Protein AF-0000000087744210 (afdb_homodimer)

Structure (mmCIF, N/CA/C/O backbone):
data_AF-0000000087744210-model_v1
#
loop_
_entity.id
_entity.type
_entity.pdbx_description
1 polymer 'DUF2142 domain-containing protein'
#
loop_
_atom_site.group_PDB
_atom_site.id
_atom_site.type_symbol
_atom_site.label_atom_id
_atom_site.label_alt_id
_atom_site.label_comp_id
_atom_site.label_asym_id
_atom_site.label_entity_id
_atom_site.label_seq_id
_atom_site.pdbx_PDB_ins_code
_atom_site.Cartn_x
_atom_site.Cartn_y
_atom_site.Cartn_z
_atom_site.occupancy
_atom_site.B_iso_or_equiv
_atom_site.auth_seq_id
_atom_site.auth_comp_id
_atom_site.auth_asym_id
_atom_site.auth_atom_id
_atom_site.pdbx_PDB_model_num
ATOM 1 N N . MET A 1 1 ? 53.25 -5.375 -27.5 1 27.22 1 MET A N 1
ATOM 2 C CA . MET A 1 1 ? 52.125 -5.938 -28.234 1 27.22 1 MET A CA 1
ATOM 3 C C . MET A 1 1 ? 50.906 -6.047 -27.359 1 27.22 1 MET A C 1
ATOM 5 O O . MET A 1 1 ? 49.781 -6.113 -27.859 1 27.22 1 MET A O 1
ATOM 9 N N . ALA A 1 2 ? 51.062 -6.164 -26.094 1 42.56 2 ALA A N 1
ATOM 10 C CA . ALA A 1 2 ? 50 -6.277 -25.109 1 42.56 2 ALA A CA 1
ATOM 11 C C . ALA A 1 2 ? 49.281 -4.945 -24.906 1 42.56 2 ALA A C 1
ATOM 13 O O . ALA A 1 2 ? 48.094 -4.91 -24.688 1 42.56 2 ALA A O 1
ATOM 14 N N . GLY A 1 3 ? 50.031 -3.922 -25.062 1 44.28 3 GLY A N 1
ATOM 15 C CA . GLY A 1 3 ? 49.438 -2.602 -24.891 1 44.28 3 GLY A CA 1
ATOM 16 C C . GLY A 1 3 ? 48.5 -2.217 -26.031 1 44.28 3 GLY A C 1
ATOM 17 O O . GLY A 1 3 ? 47.562 -1.451 -25.828 1 44.28 3 GLY A O 1
ATOM 18 N N . TYR A 1 4 ? 48.781 -2.648 -27.203 1 44.66 4 TYR A N 1
ATOM 19 C CA . TYR A 1 4 ? 48 -2.305 -28.391 1 44.66 4 TYR A CA 1
ATOM 20 C C . TYR A 1 4 ? 46.656 -3.039 -28.375 1 44.66 4 TYR A C 1
ATOM 22 O O . TYR A 1 4 ? 45.656 -2.498 -28.828 1 44.66 4 TYR A O 1
ATOM 30 N N . THR A 1 5 ? 46.625 -4.188 -27.828 1 45.28 5 THR A N 1
ATOM 31 C CA . THR A 1 5 ? 45.406 -5.004 -27.844 1 45.28 5 THR A CA 1
ATOM 32 C C . THR A 1 5 ? 44.375 -4.453 -26.859 1 45.28 5 THR A C 1
ATOM 34 O O . THR A 1 5 ? 43.188 -4.492 -27.125 1 45.28 5 THR A O 1
ATOM 37 N N . THR A 1 6 ? 44.938 -3.82 -25.875 1 48.56 6 THR A N 1
ATOM 38 C CA . THR A 1 6 ? 44 -3.285 -24.875 1 48.56 6 THR A CA 1
ATOM 39 C C . THR A 1 6 ? 43.312 -2.025 -25.391 1 48.56 6 THR A C 1
ATOM 41 O O . THR A 1 6 ? 42.125 -1.807 -25.141 1 48.56 6 THR A O 1
ATOM 44 N N . LYS A 1 7 ? 43.938 -1.32 -26.219 1 51.5 7 LYS A N 1
ATOM 45 C CA . LYS A 1 7 ? 43.375 -0.081 -26.75 1 51.5 7 LYS A CA 1
ATOM 46 C C . LYS A 1 7 ? 42.375 -0.366 -27.859 1 51.5 7 LYS A C 1
ATOM 48 O O . LYS A 1 7 ? 41.312 0.288 -27.953 1 51.5 7 LYS A O 1
ATOM 53 N N . GLU A 1 8 ? 42.719 -1.316 -28.609 1 47.53 8 GLU A N 1
ATOM 54 C CA . GLU A 1 8 ? 41.812 -1.669 -29.688 1 47.53 8 GLU A CA 1
ATOM 55 C C . GLU A 1 8 ? 40.531 -2.262 -29.156 1 47.53 8 GLU A C 1
ATOM 57 O O . GLU A 1 8 ? 39.438 -1.956 -29.656 1 47.53 8 GLU A O 1
ATOM 62 N N . ASN A 1 9 ? 40.594 -3.023 -28.109 1 49.19 9 ASN A N 1
ATOM 63 C CA . ASN A 1 9 ? 39.438 -3.6 -27.484 1 49.19 9 ASN A CA 1
ATOM 64 C C . ASN A 1 9 ? 38.594 -2.533 -26.797 1 49.19 9 ASN A C 1
ATOM 66 O O . ASN A 1 9 ? 37.344 -2.59 -26.828 1 49.19 9 ASN A O 1
ATOM 70 N N . ALA A 1 10 ? 39.281 -1.654 -26.281 1 54.59 10 ALA A N 1
ATOM 71 C CA . ALA A 1 10 ? 38.594 -0.506 -25.703 1 54.59 10 ALA A CA 1
ATOM 72 C C . ALA A 1 10 ? 37.906 0.323 -26.781 1 54.59 10 ALA A C 1
ATOM 74 O O . ALA A 1 10 ? 36.781 0.801 -26.594 1 54.59 10 ALA A O 1
ATOM 75 N N . ILE A 1 11 ? 38.531 0.373 -27.906 1 53.38 11 ILE A N 1
ATOM 76 C CA . ILE A 1 11 ? 37.969 1.136 -29.016 1 53.38 11 ILE A CA 1
ATOM 77 C C . ILE A 1 11 ? 36.75 0.409 -29.578 1 53.38 11 ILE A C 1
ATOM 79 O O . ILE A 1 11 ? 35.719 1.034 -29.875 1 53.38 11 ILE A O 1
ATOM 83 N N . VAL A 1 12 ? 36.875 -0.816 -29.734 1 50.66 12 VAL A N 1
ATOM 84 C CA . VAL A 1 12 ? 35.75 -1.612 -30.25 1 50.66 12 VAL A CA 1
ATOM 85 C C . VAL A 1 12 ? 34.594 -1.618 -29.25 1 50.66 12 VAL A C 1
ATOM 87 O O . VAL A 1 12 ? 33.438 -1.495 -29.625 1 50.66 12 VAL A O 1
ATOM 90 N N . GLN A 1 13 ? 34.906 -1.718 -28.062 1 54.75 13 GLN A N 1
ATOM 91 C CA . GLN A 1 13 ? 33.875 -1.674 -27.031 1 54.75 13 GLN A CA 1
ATOM 92 C C . GLN A 1 13 ? 33.188 -0.313 -27 1 54.75 13 GLN A C 1
ATOM 94 O O . GLN A 1 13 ? 31.969 -0.235 -26.828 1 54.75 13 GLN A O 1
ATOM 99 N N . ASN A 1 14 ? 34 0.63 -27.219 1 55.69 14 ASN A N 1
ATOM 100 C CA . ASN A 1 14 ? 33.438 1.98 -27.281 1 55.69 14 ASN A CA 1
ATOM 101 C C . ASN A 1 14 ? 32.562 2.186 -28.516 1 55.69 14 ASN A C 1
ATOM 103 O O . ASN A 1 14 ? 31.531 2.844 -28.438 1 55.69 14 ASN A O 1
ATOM 107 N N . LYS A 1 15 ? 32.969 1.541 -29.656 1 56.09 15 LYS A N 1
ATOM 108 C CA . LYS A 1 15 ? 32.156 1.65 -30.891 1 56.09 15 LYS A CA 1
ATOM 109 C C . LYS A 1 15 ? 30.844 0.907 -30.75 1 56.09 15 LYS A C 1
ATOM 111 O O . LYS A 1 15 ? 29.797 1.404 -31.188 1 56.09 15 LYS A O 1
ATOM 116 N N . ASN A 1 16 ? 30.875 -0.206 -30.156 1 55.88 16 ASN A N 1
ATOM 117 C CA . ASN A 1 16 ? 29.672 -0.983 -29.953 1 55.88 16 ASN A CA 1
ATOM 118 C C . ASN A 1 16 ? 28.719 -0.296 -28.969 1 55.88 16 ASN A C 1
ATOM 120 O O . ASN A 1 16 ? 27.5 -0.309 -29.156 1 55.88 16 ASN A O 1
ATOM 124 N N . ASN A 1 17 ? 29.312 0.31 -28.062 1 59.06 17 ASN A N 1
ATOM 125 C CA . ASN A 1 17 ? 28.5 1.089 -27.125 1 59.06 17 ASN A CA 1
ATOM 126 C C . ASN A 1 17 ? 27.844 2.287 -27.812 1 59.06 17 ASN A C 1
ATOM 128 O O . ASN A 1 17 ? 26.703 2.621 -27.531 1 59.06 17 ASN A O 1
ATOM 132 N N . ASN A 1 18 ? 28.578 2.756 -28.797 1 60.22 18 ASN A N 1
ATOM 133 C CA . ASN A 1 18 ? 28.031 3.893 -29.531 1 60.22 18 ASN A CA 1
ATOM 134 C C . ASN A 1 18 ? 26.891 3.473 -30.453 1 60.22 18 ASN A C 1
ATOM 136 O O . ASN A 1 18 ? 25.891 4.184 -30.578 1 60.22 18 ASN A O 1
ATOM 140 N N . ILE A 1 19 ? 27.047 2.359 -31.047 1 60.75 19 ILE A N 1
ATOM 141 C CA . ILE A 1 19 ? 25.984 1.857 -31.922 1 60.75 19 ILE A CA 1
ATOM 142 C C . ILE A 1 19 ? 24.719 1.587 -31.109 1 60.75 19 ILE A C 1
ATOM 144 O O . ILE A 1 19 ? 23.625 1.929 -31.531 1 60.75 19 ILE A O 1
ATOM 148 N N . PHE A 1 20 ? 24.953 1.106 -30.016 1 61.34 20 PHE A N 1
ATOM 149 C CA . PHE A 1 20 ? 23.812 0.818 -29.156 1 61.34 20 PHE A CA 1
ATOM 150 C C . PHE A 1 20 ? 23.141 2.107 -28.703 1 61.34 20 PHE A C 1
ATOM 152 O O . PHE A 1 20 ? 21.906 2.168 -28.594 1 61.34 20 PHE A O 1
ATOM 159 N N . ARG A 1 21 ? 23.906 3.037 -28.578 1 63.72 21 ARG A N 1
ATOM 160 C CA . ARG A 1 21 ? 23.375 4.336 -28.188 1 63.72 21 ARG A CA 1
ATOM 161 C C . ARG A 1 21 ? 22.531 4.941 -29.312 1 63.72 21 ARG A C 1
ATOM 163 O O . ARG A 1 21 ? 21.469 5.5 -29.047 1 63.72 21 ARG A O 1
ATOM 170 N N . TYR A 1 22 ? 23.016 4.77 -30.469 1 63.78 22 TYR A N 1
ATOM 171 C CA . TYR A 1 22 ? 22.266 5.305 -31.594 1 63.78 22 TYR A CA 1
ATOM 172 C C . TYR A 1 22 ? 20.984 4.512 -31.828 1 63.78 22 TYR A C 1
ATOM 174 O O . TYR A 1 22 ? 19.938 5.086 -32.156 1 63.78 22 TYR A O 1
ATOM 182 N N . ILE A 1 23 ? 21.094 3.377 -31.562 1 62.66 23 ILE A N 1
ATOM 183 C CA . ILE A 1 23 ? 19.906 2.535 -31.719 1 62.66 23 ILE A CA 1
ATOM 184 C C . ILE A 1 23 ? 18.891 2.889 -30.641 1 62.66 23 ILE A C 1
ATOM 186 O O . ILE A 1 23 ? 17.703 3.039 -30.922 1 62.66 23 ILE A O 1
ATOM 190 N N . ALA A 1 24 ? 19.406 3.133 -29.562 1 63.16 24 ALA A N 1
ATOM 191 C CA . ALA A 1 24 ? 18.516 3.502 -28.469 1 63.16 24 ALA A CA 1
ATOM 192 C C . ALA A 1 24 ? 17.859 4.855 -28.734 1 63.16 24 ALA A C 1
ATOM 194 O O . ALA A 1 24 ? 16.656 5.02 -28.531 1 63.16 24 ALA A O 1
ATOM 195 N N . ALA A 1 25 ? 18.625 5.742 -29.172 1 64.75 25 ALA A N 1
ATOM 196 C CA . ALA A 1 25 ? 18.094 7.059 -29.516 1 64.75 25 ALA A CA 1
ATOM 197 C C . ALA A 1 25 ? 17.062 6.957 -30.641 1 64.75 25 ALA A C 1
ATOM 199 O O . ALA A 1 25 ? 16.047 7.645 -30.625 1 64.75 25 ALA A O 1
ATOM 200 N N . GLY A 1 26 ? 17.391 6.113 -31.547 1 63.94 26 GLY A N 1
ATOM 201 C CA . GLY A 1 26 ? 16.453 5.883 -32.625 1 63.94 26 GLY A CA 1
ATOM 202 C C . GLY A 1 26 ? 15.141 5.285 -32.156 1 63.94 26 GLY A C 1
ATOM 203 O O . GLY A 1 26 ? 14.07 5.707 -32.594 1 63.94 26 GLY A O 1
ATOM 204 N N . ILE A 1 27 ? 15.227 4.512 -31.25 1 63.94 27 ILE A N 1
ATOM 205 C CA . ILE A 1 27 ? 14.039 3.867 -30.719 1 63.94 27 ILE A CA 1
ATOM 206 C C . ILE A 1 27 ? 13.227 4.879 -29.906 1 63.94 27 ILE A C 1
ATOM 208 O O . ILE A 1 27 ? 12 4.945 -30.031 1 63.94 27 ILE A O 1
ATOM 212 N N . ILE A 1 28 ? 13.945 5.672 -29.188 1 67 28 ILE A N 1
ATOM 213 C CA . ILE A 1 28 ? 13.266 6.688 -28.406 1 67 28 ILE A CA 1
ATOM 214 C C . ILE A 1 28 ? 12.594 7.699 -29.328 1 67 28 ILE A C 1
ATOM 216 O O . ILE A 1 28 ? 11.453 8.109 -29.078 1 67 28 ILE A O 1
ATOM 220 N N . PHE A 1 29 ? 13.336 8 -30.344 1 66.69 29 PHE A N 1
ATOM 221 C CA . PHE A 1 29 ? 12.781 8.922 -31.328 1 66.69 29 PHE A CA 1
ATOM 222 C C . PHE A 1 29 ? 11.547 8.328 -32 1 66.69 29 PHE A C 1
ATOM 224 O O . PHE A 1 29 ? 10.531 9.008 -32.156 1 66.69 29 PHE A O 1
ATOM 231 N N . LEU A 1 30 ? 11.641 7.121 -32.281 1 62.75 30 LEU A N 1
ATOM 232 C CA . LEU A 1 30 ? 10.516 6.453 -32.938 1 62.75 30 LEU A CA 1
ATOM 233 C C . LEU A 1 30 ? 9.328 6.363 -31.984 1 62.75 30 LEU A C 1
ATOM 235 O O . LEU A 1 30 ? 8.188 6.594 -32.375 1 62.75 30 LEU A O 1
ATOM 239 N N . LEU A 1 31 ? 9.648 6.125 -30.797 1 64.69 31 LEU A N 1
ATOM 240 C CA . LEU A 1 31 ? 8.578 6.047 -29.797 1 64.69 31 LEU A CA 1
ATOM 241 C C . LEU A 1 31 ? 7.938 7.414 -29.594 1 64.69 31 LEU A C 1
ATOM 243 O O . LEU A 1 31 ? 6.719 7.516 -29.438 1 64.69 31 LEU A O 1
ATOM 247 N N . LEU A 1 32 ? 8.766 8.383 -29.609 1 66.88 32 LEU A N 1
ATOM 248 C CA . LEU A 1 32 ? 8.266 9.742 -29.438 1 66.88 32 LEU A CA 1
ATOM 249 C C . LEU A 1 32 ? 7.383 10.156 -30.625 1 66.88 32 LEU A C 1
ATOM 251 O O . LEU A 1 32 ? 6.336 10.773 -30.422 1 66.88 32 LEU A O 1
ATOM 255 N N . VAL A 1 33 ? 7.797 9.719 -31.75 1 63.56 33 VAL A N 1
ATOM 256 C CA . VAL A 1 33 ? 7.051 10.086 -32.969 1 63.56 33 VAL A CA 1
ATOM 257 C C . VAL A 1 33 ? 5.734 9.32 -33 1 63.56 33 VAL A C 1
ATOM 259 O O . VAL A 1 33 ? 4.73 9.82 -33.5 1 63.56 33 VAL A O 1
ATOM 262 N N . LEU A 1 34 ? 5.816 8.242 -32.406 1 63.09 34 LEU A N 1
ATOM 263 C CA . LEU A 1 34 ? 4.598 7.445 -32.375 1 63.09 34 LEU A CA 1
ATOM 264 C C . LEU A 1 34 ? 3.656 7.934 -31.266 1 63.09 34 LEU A C 1
ATOM 266 O O . LEU A 1 34 ? 2.457 8.102 -31.5 1 63.09 34 LEU A O 1
ATOM 270 N N . ILE A 1 35 ? 4.215 8.203 -30.141 1 63.62 35 ILE A N 1
ATOM 271 C CA . ILE A 1 35 ? 3.385 8.508 -28.984 1 63.62 35 ILE A CA 1
ATOM 272 C C . ILE A 1 35 ? 2.865 9.945 -29.078 1 63.62 35 ILE A C 1
ATOM 274 O O . ILE A 1 35 ? 1.701 10.211 -28.781 1 63.62 35 ILE A O 1
ATOM 278 N N . TRP A 1 36 ? 3.67 10.812 -29.547 1 67.44 36 TRP A N 1
ATOM 279 C CA . TRP A 1 36 ? 3.369 12.234 -29.531 1 67.44 36 TRP A CA 1
ATOM 280 C C . TRP A 1 36 ? 2.232 12.562 -30.5 1 67.44 36 TRP A C 1
ATOM 282 O O . TRP A 1 36 ? 1.184 13.062 -30.078 1 67.44 36 TRP A O 1
ATOM 292 N N . PRO A 1 37 ? 2.311 12.172 -31.688 1 61.06 37 PRO A N 1
ATOM 293 C CA . PRO A 1 37 ? 1.177 12.5 -32.562 1 61.06 37 PRO A CA 1
ATOM 294 C C . PRO A 1 37 ? -0.068 11.672 -32.25 1 61.06 37 PRO A C 1
ATOM 296 O O . PRO A 1 37 ? -1.188 12.18 -32.312 1 61.06 37 PRO A O 1
ATOM 299 N N . LEU A 1 38 ? 0.173 10.508 -31.766 1 62.03 38 LEU A N 1
ATOM 300 C CA . LEU A 1 38 ? -0.959 9.625 -31.484 1 62.03 38 LEU A CA 1
ATOM 301 C C . LEU A 1 38 ? -1.706 10.086 -30.234 1 62.03 38 LEU A C 1
ATOM 303 O O . LEU A 1 38 ? -2.932 9.984 -30.172 1 62.03 38 LEU A O 1
ATOM 307 N N . SER A 1 39 ? -0.96 10.523 -29.297 1 57.09 39 SER A N 1
ATOM 308 C CA . SER A 1 39 ? -1.579 11.023 -28.062 1 57.09 39 SER A CA 1
ATOM 309 C C . SER A 1 39 ? -2.445 12.25 -28.344 1 57.09 39 SER A C 1
ATOM 311 O O . SER A 1 39 ? -3.443 12.477 -27.656 1 57.09 39 SER A O 1
ATOM 313 N N . LEU A 1 40 ? -2.154 12.977 -29.312 1 57 40 LEU A N 1
ATOM 314 C CA . LEU A 1 40 ? -2.938 14.148 -29.672 1 57 40 LEU A CA 1
ATOM 315 C C . LEU A 1 40 ? -4.34 13.75 -30.125 1 57 40 LEU A C 1
ATOM 317 O O . LEU A 1 40 ? -5.301 14.492 -29.906 1 57 40 LEU A O 1
ATOM 321 N N . PHE A 1 41 ? -4.398 12.555 -30.594 1 57.31 41 PHE A N 1
ATOM 322 C CA . PHE A 1 41 ? -5.699 12.195 -31.141 1 57.31 41 PHE A CA 1
ATOM 323 C C . PHE A 1 41 ? -6.508 11.383 -30.141 1 57.31 41 PHE A C 1
ATOM 325 O O . PHE A 1 41 ? -7.734 11.477 -30.094 1 57.31 41 PHE A O 1
ATOM 332 N N . GLN A 1 42 ? -5.844 10.617 -29.203 1 57.88 42 GLN A N 1
ATOM 333 C CA . GLN A 1 42 ? -6.621 9.625 -28.484 1 57.88 42 GLN A CA 1
ATOM 334 C C . GLN A 1 42 ? -6.758 10 -27.016 1 57.88 42 GLN A C 1
ATOM 336 O O . GLN A 1 42 ? -7.676 9.539 -26.328 1 57.88 42 GLN A O 1
ATOM 341 N N . THR A 1 43 ? -5.969 10.766 -26.469 1 54.25 43 THR A N 1
ATOM 342 C CA . THR A 1 43 ? -5.98 10.977 -25.031 1 54.25 43 THR A CA 1
ATOM 343 C C . THR A 1 43 ? -7.336 11.508 -24.578 1 54.25 43 THR A C 1
ATOM 345 O O . THR A 1 43 ? -7.758 11.258 -23.438 1 54.25 43 THR A O 1
ATOM 348 N N . THR A 1 44 ? -8.102 12.188 -25.375 1 59.53 44 THR A N 1
ATOM 349 C CA . THR A 1 44 ? -9.344 12.789 -24.906 1 59.53 44 THR A CA 1
ATOM 350 C C . THR A 1 44 ? -10.547 12.008 -25.438 1 59.53 44 THR A C 1
ATOM 352 O O . THR A 1 44 ? -11.695 12.414 -25.219 1 59.53 44 THR A O 1
ATOM 355 N N . ASP A 1 45 ? -10.227 10.875 -26.047 1 56.09 45 ASP A N 1
ATOM 356 C CA . ASP A 1 45 ? -11.398 10.141 -26.531 1 56.09 45 ASP A CA 1
ATOM 357 C C . ASP A 1 45 ? -12.008 9.297 -25.422 1 56.09 45 ASP A C 1
ATOM 359 O O . ASP A 1 45 ? -11.562 8.172 -25.172 1 56.09 45 ASP A O 1
ATOM 363 N N . SER A 1 46 ? -12.562 10.047 -24.469 1 59.5 46 SER A N 1
ATOM 364 C CA . SER A 1 46 ? -13.18 9.32 -23.359 1 59.5 46 SER A CA 1
ATOM 365 C C . SER A 1 46 ? -14.641 8.984 -23.672 1 59.5 46 SER A C 1
ATOM 367 O O . SER A 1 46 ? -15.32 9.742 -24.359 1 59.5 46 SER A O 1
ATOM 369 N N . ASP A 1 47 ? -14.859 7.695 -23.516 1 63.44 47 ASP A N 1
ATOM 370 C CA . ASP A 1 47 ? -16.25 7.25 -23.562 1 63.44 47 ASP A CA 1
ATOM 371 C C . ASP A 1 47 ? -17.125 8.039 -22.594 1 63.44 47 ASP A C 1
ATOM 373 O O . ASP A 1 47 ? -16.766 8.203 -21.422 1 63.44 47 ASP A O 1
ATOM 377 N N . ILE A 1 48 ? -18.094 8.711 -23.219 1 67.44 48 ILE A N 1
ATOM 378 C CA . ILE A 1 48 ? -19 9.523 -22.422 1 67.44 48 ILE A CA 1
ATOM 379 C C . ILE A 1 48 ? -19.562 8.688 -21.266 1 67.44 48 ILE A C 1
ATOM 381 O O . ILE A 1 48 ? -20.047 9.234 -20.266 1 67.44 48 ILE A O 1
ATOM 385 N N . ASN A 1 49 ? -19.453 7.371 -21.453 1 73 49 ASN A N 1
ATOM 386 C CA . ASN A 1 49 ? -19.969 6.48 -20.406 1 73 49 ASN A CA 1
ATOM 387 C C . ASN A 1 49 ? -18.828 5.906 -19.562 1 73 49 ASN A C 1
ATOM 389 O O . ASN A 1 49 ? -18.953 4.805 -19.016 1 73 49 ASN A O 1
ATOM 393 N N . ASN A 1 50 ? -17.812 6.559 -19.5 1 72.88 50 ASN A N 1
ATOM 394 C CA . ASN A 1 50 ? -16.609 6.043 -18.859 1 72.88 50 ASN A CA 1
ATOM 395 C C . ASN A 1 50 ? -16.906 5.602 -17.422 1 72.88 50 ASN A C 1
ATOM 397 O O . ASN A 1 50 ? -16.312 4.625 -16.938 1 72.88 50 ASN A O 1
ATOM 401 N N . ARG A 1 51 ? -17.766 6.199 -16.719 1 74.56 51 ARG A N 1
ATOM 402 C CA . ARG A 1 51 ? -18.094 5.855 -15.328 1 74.56 51 ARG A CA 1
ATOM 403 C C . ARG A 1 51 ? -18.656 4.441 -15.234 1 74.56 51 ARG A C 1
ATOM 405 O O . ARG A 1 51 ? -18.5 3.771 -14.211 1 74.56 51 ARG A O 1
ATOM 412 N N . LEU A 1 52 ? -19.312 4.117 -16.297 1 79.81 52 LEU A N 1
ATOM 413 C CA . LEU A 1 52 ? -19.922 2.795 -16.312 1 79.81 52 LEU A CA 1
ATOM 414 C C . LEU A 1 52 ? -18.906 1.728 -16.703 1 79.81 52 LEU A C 1
ATOM 416 O O . LEU A 1 52 ? -19.156 0.533 -16.516 1 79.81 52 LEU A O 1
ATOM 420 N N . LEU A 1 53 ? -17.828 2.221 -17.203 1 76.69 53 LEU A N 1
ATOM 421 C CA . LEU A 1 53 ? -16.875 1.268 -17.75 1 76.69 53 LEU A CA 1
ATOM 422 C C . LEU A 1 53 ? -15.766 0.973 -16.734 1 76.69 53 LEU A C 1
ATOM 424 O O . LEU A 1 53 ? -15.055 -0.029 -16.859 1 76.69 53 LEU A O 1
ATOM 428 N N . LYS A 1 54 ? -15.672 1.784 -15.734 1 73.38 54 LYS A N 1
ATOM 429 C CA . LYS A 1 54 ? -14.656 1.593 -14.703 1 73.38 54 LYS A CA 1
ATOM 430 C C . LYS A 1 54 ? -15.125 0.596 -13.648 1 73.38 54 LYS A C 1
ATOM 432 O O . LYS A 1 54 ? -16.328 0.383 -13.477 1 73.38 54 LYS A O 1
ATOM 437 N N . GLU A 1 55 ? -14.133 -0.182 -13.203 1 68.88 55 GLU A N 1
ATOM 438 C CA . GLU A 1 55 ? -14.438 -1.142 -12.148 1 68.88 55 GLU A CA 1
ATOM 439 C C . GLU A 1 55 ? -14.047 -0.592 -10.781 1 68.88 55 GLU A C 1
ATOM 441 O O . GLU A 1 55 ? -12.906 -0.768 -10.336 1 68.88 55 GLU A O 1
ATOM 446 N N . ASP A 1 56 ? -14.82 0.262 -10.266 1 62.25 56 ASP A N 1
ATOM 447 C CA . ASP A 1 56 ? -14.641 0.828 -8.93 1 62.25 56 ASP A CA 1
ATOM 448 C C . ASP A 1 56 ? -15.133 -0.141 -7.855 1 62.25 56 ASP A C 1
ATOM 450 O O . ASP A 1 56 ? -16.172 -0.773 -8.008 1 62.25 56 ASP A O 1
ATOM 454 N N . ASP A 1 57 ? -14.375 -0.397 -6.879 1 60.75 57 ASP A N 1
ATOM 455 C CA . ASP A 1 57 ? -14.703 -1.322 -5.797 1 60.75 57 ASP A CA 1
ATOM 456 C C . ASP A 1 57 ? -16.047 -0.97 -5.16 1 60.75 57 ASP A C 1
ATOM 458 O O . ASP A 1 57 ? -16.672 -1.813 -4.52 1 60.75 57 ASP A O 1
ATOM 462 N N . SER A 1 58 ? -16.375 0.234 -5.453 1 61.56 58 SER A N 1
ATOM 463 C CA . SER A 1 58 ? -17.625 0.669 -4.836 1 61.56 58 SER A CA 1
ATOM 464 C C . SER A 1 58 ? -18.844 0.159 -5.613 1 61.56 58 SER A C 1
ATOM 466 O O . SER A 1 58 ? -19.969 0.218 -5.121 1 61.56 58 SER A O 1
ATOM 468 N N . TYR A 1 59 ? -18.562 -0.371 -6.852 1 71.38 59 TYR A N 1
ATOM 469 C CA . TYR A 1 59 ? -19.672 -0.824 -7.68 1 71.38 59 TYR A CA 1
ATOM 470 C C . TYR A 1 59 ? -19.641 -2.338 -7.848 1 71.38 59 TYR A C 1
ATOM 472 O O . TYR A 1 59 ? -18.578 -2.963 -7.75 1 71.38 59 TYR A O 1
ATOM 480 N N . THR A 1 60 ? -20.766 -2.863 -7.895 1 77.25 60 THR A N 1
ATOM 481 C CA . THR A 1 60 ? -20.938 -4.293 -8.141 1 77.25 60 THR A CA 1
ATOM 482 C C . THR A 1 60 ? -22.141 -4.543 -9.031 1 77.25 60 THR A C 1
ATOM 484 O O . THR A 1 60 ? -22.812 -3.604 -9.453 1 77.25 60 THR A O 1
ATOM 487 N N . TYR A 1 61 ? -22.344 -5.789 -9.461 1 82.81 61 TYR A N 1
ATOM 488 C CA . TYR A 1 61 ? -23.516 -6.152 -10.25 1 82.81 61 TYR A CA 1
ATOM 489 C C . TYR A 1 61 ? -24.578 -6.809 -9.375 1 82.81 61 TYR A C 1
ATOM 491 O O . TYR A 1 61 ? -24.266 -7.707 -8.586 1 82.81 61 TYR A O 1
ATOM 499 N N . TYR A 1 62 ? -25.75 -6.234 -9.438 1 84.88 62 TYR A N 1
ATOM 500 C CA . TYR A 1 62 ? -26.906 -6.836 -8.805 1 84.88 62 TYR A CA 1
ATOM 501 C C . TYR A 1 62 ? -27.766 -7.574 -9.836 1 84.88 62 TYR A C 1
ATOM 503 O O . TYR A 1 62 ? -28.219 -6.977 -10.812 1 84.88 62 TYR A O 1
ATOM 511 N N . TYR A 1 63 ? -27.938 -8.852 -9.594 1 87.31 63 TYR A N 1
ATOM 512 C CA . TYR A 1 63 ? -28.641 -9.664 -10.57 1 87.31 63 TYR A CA 1
ATOM 513 C C . TYR A 1 63 ? -30.141 -9.664 -10.297 1 87.31 63 TYR A C 1
ATOM 515 O O . TYR A 1 63 ? -30.578 -9.898 -9.164 1 87.31 63 TYR A O 1
ATOM 523 N N . LEU A 1 64 ? -30.828 -9.297 -11.336 1 88.56 64 LEU A N 1
ATOM 524 C CA . LEU A 1 64 ? -32.281 -9.219 -11.289 1 88.56 64 LEU A CA 1
ATOM 525 C C . LEU A 1 64 ? -32.906 -10.352 -12.086 1 88.56 64 LEU A C 1
ATOM 527 O O . LEU A 1 64 ? -32.406 -10.742 -13.133 1 88.56 64 LEU A O 1
ATOM 531 N N . SER A 1 65 ? -33.938 -10.836 -11.477 1 87.62 65 SER A N 1
ATOM 532 C CA . SER A 1 65 ? -34.781 -11.805 -12.18 1 87.62 65 SER A CA 1
ATOM 533 C C . SER A 1 65 ? -36.188 -11.242 -12.445 1 87.62 65 SER A C 1
ATOM 535 O O . SER A 1 65 ? -36.5 -10.133 -12.008 1 87.62 65 SER A O 1
ATOM 537 N N . SER A 1 66 ? -36.969 -12.07 -13.25 1 84.88 66 SER A N 1
ATOM 538 C CA . SER A 1 66 ? -38.312 -11.633 -13.602 1 84.88 66 SER A CA 1
ATOM 539 C C . SER A 1 66 ? -39.125 -11.281 -12.359 1 84.88 66 SER A C 1
ATOM 541 O O . SER A 1 66 ? -39.125 -12.023 -11.383 1 84.88 66 SER A O 1
ATOM 543 N N . GLY A 1 67 ? -39.719 -10.094 -12.43 1 85.06 67 GLY A N 1
ATOM 544 C CA . GLY A 1 67 ? -40.531 -9.625 -11.328 1 85.06 67 GLY A CA 1
ATOM 545 C C . GLY A 1 67 ? -39.781 -8.727 -10.359 1 85.06 67 GLY A C 1
ATOM 546 O O . GLY A 1 67 ? -40.406 -8.094 -9.5 1 85.06 67 GLY A O 1
ATOM 547 N N . GLU A 1 68 ? -38.562 -8.703 -10.438 1 89.94 68 GLU A N 1
ATOM 548 C CA . GLU A 1 68 ? -37.75 -7.848 -9.57 1 89.94 68 GLU A CA 1
ATOM 549 C C . GLU A 1 68 ? -37.406 -6.523 -10.242 1 89.94 68 GLU A C 1
ATOM 551 O O . GLU A 1 68 ? -37.562 -6.387 -11.461 1 89.94 68 GLU A O 1
ATOM 556 N N . TYR A 1 69 ? -37.188 -5.48 -9.477 1 91.31 69 TYR A N 1
ATOM 557 C CA . TYR A 1 69 ? -36.781 -4.199 -10.023 1 91.31 69 TYR A CA 1
ATOM 558 C C . TYR A 1 69 ? -35.75 -3.533 -9.109 1 91.31 69 TYR A C 1
ATOM 560 O O . TYR A 1 69 ? -35.594 -3.926 -7.949 1 91.31 69 TYR A O 1
ATOM 568 N N . ILE A 1 70 ? -34.969 -2.672 -9.617 1 92 70 ILE A N 1
ATOM 569 C CA . ILE A 1 70 ? -34.062 -1.815 -8.852 1 92 70 ILE A CA 1
ATOM 570 C C . ILE A 1 70 ? -34.344 -0.351 -9.195 1 92 70 ILE A C 1
ATOM 572 O O . ILE A 1 70 ? -34.875 -0.045 -10.266 1 92 70 ILE A O 1
ATOM 576 N N . THR A 1 71 ? -34.094 0.482 -8.297 1 91.81 71 THR A N 1
ATOM 577 C CA . THR A 1 71 ? -34.438 1.88 -8.5 1 91.81 71 THR A CA 1
ATOM 578 C C . THR A 1 71 ? -33.375 2.805 -7.945 1 91.81 71 THR A C 1
ATOM 580 O O . THR A 1 71 ? -32.531 2.375 -7.16 1 91.81 71 THR A O 1
ATOM 583 N N . THR A 1 72 ? -33.281 3.951 -8.508 1 91.88 72 THR A N 1
ATOM 584 C CA . THR A 1 72 ? -32.438 5.035 -8.008 1 91.88 72 THR A CA 1
ATOM 585 C C . THR A 1 72 ? -33.094 6.387 -8.234 1 91.88 72 THR A C 1
ATOM 587 O O . THR A 1 72 ? -34.031 6.496 -9.031 1 91.88 72 THR A O 1
ATOM 590 N N . VAL A 1 73 ? -32.844 7.285 -7.387 1 91.12 73 VAL A N 1
ATOM 591 C CA . VAL A 1 73 ? -33.344 8.641 -7.551 1 91.12 73 VAL A CA 1
ATOM 592 C C . VAL A 1 73 ? -32.312 9.5 -8.273 1 91.12 73 VAL A C 1
ATOM 594 O O . VAL A 1 73 ? -31.172 9.656 -7.801 1 91.12 73 VAL A O 1
ATOM 597 N N . LEU A 1 74 ? -32.625 9.961 -9.406 1 90.31 74 LEU A N 1
ATOM 598 C CA . LEU A 1 74 ? -31.766 10.844 -10.188 1 90.31 74 LEU A CA 1
ATOM 599 C C . LEU A 1 74 ? -32.094 12.312 -9.922 1 90.31 74 LEU A C 1
ATOM 601 O O . LEU A 1 74 ? -33.281 12.695 -9.953 1 90.31 74 LEU A O 1
ATOM 605 N N . LYS A 1 75 ? -31.125 13.078 -9.68 1 86.94 75 LYS A N 1
ATOM 606 C CA . LYS A 1 75 ? -31.344 14.5 -9.438 1 86.94 75 LYS A CA 1
ATOM 607 C C . LYS A 1 75 ? -31.109 15.312 -10.711 1 86.94 75 LYS A C 1
ATOM 609 O O . LYS A 1 75 ? -30.094 15.125 -11.398 1 86.94 75 LYS A O 1
ATOM 614 N N . GLY A 1 76 ? -32.062 16.125 -10.922 1 81.62 76 GLY A N 1
ATOM 615 C CA . GLY A 1 76 ? -31.938 16.969 -12.102 1 81.62 76 GLY A CA 1
ATOM 616 C C . GLY A 1 76 ? -31.031 18.172 -11.891 1 81.62 76 GLY A C 1
ATOM 617 O O . GLY A 1 76 ? -30.875 18.641 -10.758 1 81.62 76 GLY A O 1
ATOM 618 N N . ASP A 1 77 ? -30.406 18.656 -12.961 1 74.19 77 ASP A N 1
ATOM 619 C CA . ASP A 1 77 ? -29.547 19.844 -12.906 1 74.19 77 ASP A CA 1
ATOM 620 C C . ASP A 1 77 ? -30.172 20.984 -13.695 1 74.19 77 ASP A C 1
ATOM 622 O O . ASP A 1 77 ? -29.5 21.969 -13.992 1 74.19 77 ASP A O 1
ATOM 626 N N . GLY A 1 78 ? -31.375 20.828 -14.047 1 79.12 78 GLY A N 1
ATOM 627 C CA . GLY A 1 78 ? -32.062 21.859 -14.797 1 79.12 78 GLY A CA 1
ATOM 628 C C . GLY A 1 78 ? -31.906 21.734 -16.297 1 79.12 78 GLY A C 1
ATOM 629 O O . GLY A 1 78 ? -32.469 22.531 -17.062 1 79.12 78 GLY A O 1
ATOM 630 N N . SER A 1 79 ? -31.156 20.75 -16.766 1 79.62 79 SER A N 1
ATOM 631 C CA . SER A 1 79 ? -30.859 20.609 -18.188 1 79.62 79 SER A CA 1
ATOM 632 C C . SER A 1 79 ? -31.781 19.594 -18.844 1 79.62 79 SER A C 1
ATOM 634 O O . SER A 1 79 ? -32.438 18.812 -18.156 1 79.62 79 SER A O 1
ATOM 636 N N . TYR A 1 80 ? -31.844 19.719 -20.141 1 86.88 80 TYR A N 1
ATOM 637 C CA . TYR A 1 80 ? -32.5 18.703 -20.953 1 86.88 80 TYR A CA 1
ATOM 638 C C . TYR A 1 80 ? -31.625 17.469 -21.078 1 86.88 80 TYR A C 1
ATOM 640 O O . TYR A 1 80 ? -30.484 17.562 -21.531 1 86.88 80 TYR A O 1
ATOM 648 N N . ILE A 1 81 ? -32.156 16.375 -20.625 1 89.06 81 ILE A N 1
ATOM 649 C CA . ILE A 1 81 ? -31.422 15.117 -20.703 1 89.06 81 ILE A CA 1
ATOM 650 C C . ILE A 1 81 ? -31.938 14.297 -21.891 1 89.06 81 ILE A C 1
ATOM 652 O O . ILE A 1 81 ? -33.094 13.875 -21.906 1 89.06 81 ILE A O 1
ATOM 656 N N . ASP A 1 82 ? -31.062 14.086 -22.859 1 88.12 82 ASP A N 1
ATOM 657 C CA . ASP A 1 82 ? -31.422 13.328 -24.047 1 88.12 82 ASP A CA 1
ATOM 658 C C . ASP A 1 82 ? -31.5 11.836 -23.75 1 88.12 82 ASP A C 1
ATOM 660 O O . ASP A 1 82 ? -32.5 11.188 -24.031 1 88.12 82 ASP A O 1
ATOM 664 N N . ASN A 1 83 ? -30.422 11.312 -23.172 1 90.5 83 ASN A N 1
ATOM 665 C CA . ASN A 1 83 ? -30.328 9.883 -22.906 1 90.5 83 ASN A CA 1
ATOM 666 C C . ASN A 1 83 ? -29.688 9.602 -21.562 1 90.5 83 ASN A C 1
ATOM 668 O O . ASN A 1 83 ? -28.953 10.445 -21.031 1 90.5 83 ASN A O 1
ATOM 672 N N . GLY A 1 84 ? -30.109 8.492 -21.031 1 89.81 84 GLY A N 1
ATOM 673 C CA . GLY A 1 84 ? -29.375 7.855 -19.953 1 89.81 84 GLY A CA 1
ATOM 674 C C . GLY A 1 84 ? -28.672 6.578 -20.375 1 89.81 84 GLY A C 1
ATOM 675 O O . GLY A 1 84 ? -28.969 6.035 -21.438 1 89.81 84 GLY A O 1
ATOM 676 N N . ALA A 1 85 ? -27.703 6.215 -19.641 1 90.75 85 ALA A N 1
ATOM 677 C CA . ALA A 1 85 ? -27 4.977 -19.969 1 90.75 85 ALA A CA 1
ATOM 678 C C . ALA A 1 85 ? -26.812 4.121 -18.719 1 90.75 85 ALA A C 1
ATOM 680 O O . ALA A 1 85 ? -26.594 4.648 -17.625 1 90.75 85 ALA A O 1
ATOM 681 N N . VAL A 1 86 ? -26.984 2.807 -18.875 1 92.31 86 VAL A N 1
ATOM 682 C CA . VAL A 1 86 ? -26.734 1.833 -17.812 1 92.31 86 VAL A CA 1
ATOM 683 C C . VAL A 1 86 ? -25.891 0.681 -18.359 1 92.31 86 VAL A C 1
ATOM 685 O O . VAL A 1 86 ? -25.875 0.425 -19.562 1 92.31 86 VAL A O 1
ATOM 688 N N . ARG A 1 87 ? -25.109 0.091 -17.484 1 89.94 87 ARG A N 1
ATOM 689 C CA . ARG A 1 87 ? -24.328 -1.076 -17.859 1 89.94 87 ARG A CA 1
ATOM 690 C C . ARG A 1 87 ? -24.922 -2.355 -17.281 1 89.94 87 ARG A C 1
ATOM 692 O O . ARG A 1 87 ? -25.328 -2.389 -16.125 1 89.94 87 ARG A O 1
ATOM 699 N N . LEU A 1 88 ? -25.078 -3.33 -18.125 1 89.56 88 LEU A N 1
ATOM 700 C CA . LEU A 1 88 ? -25.641 -4.617 -17.734 1 89.56 88 LEU A CA 1
ATOM 701 C C . LEU A 1 88 ? -24.594 -5.719 -17.844 1 89.56 88 LEU A C 1
ATOM 703 O O . LEU A 1 88 ? -23.516 -5.516 -18.438 1 89.56 88 LEU A O 1
ATOM 707 N N . ARG A 1 89 ? -24.75 -6.781 -17.125 1 84.75 89 ARG A N 1
ATOM 708 C CA . ARG A 1 89 ? -23.922 -7.973 -17.219 1 84.75 89 ARG A CA 1
ATOM 709 C C . ARG A 1 89 ? -24.781 -9.227 -17.359 1 84.75 89 ARG A C 1
ATOM 711 O O . ARG A 1 89 ? -25.734 -9.422 -16.594 1 84.75 89 ARG A O 1
ATOM 718 N N . PHE A 1 90 ? -24.391 -10.031 -18.297 1 78.12 90 PHE A N 1
ATOM 719 C CA . PHE A 1 90 ? -25.156 -11.234 -18.562 1 78.12 90 PHE A CA 1
ATOM 720 C C . PHE A 1 90 ? -24.375 -12.477 -18.156 1 78.12 90 PHE A C 1
ATOM 722 O O . PHE A 1 90 ? -23.156 -12.547 -18.359 1 78.12 90 PHE A O 1
ATOM 729 N N . GLN A 1 91 ? -24.953 -13.422 -17.25 1 66.56 91 GLN A N 1
ATOM 730 C CA . GLN A 1 91 ? -24.344 -14.695 -16.859 1 66.56 91 GLN A CA 1
ATOM 731 C C . GLN A 1 91 ? -24.562 -15.75 -17.953 1 66.56 91 GLN A C 1
ATOM 733 O O . GLN A 1 91 ? -25.516 -16.531 -17.891 1 66.56 91 GLN A O 1
ATOM 738 N N . GLY A 1 92 ? -24.531 -15.57 -19.219 1 65 92 GLY A N 1
ATOM 739 C CA . GLY A 1 92 ? -24.734 -16.5 -20.328 1 65 92 GLY A CA 1
ATOM 740 C C . GLY A 1 92 ? -25.266 -15.844 -21.578 1 65 92 GLY A C 1
ATOM 741 O O . GLY A 1 92 ? -25.031 -14.648 -21.812 1 65 92 GLY A O 1
ATOM 742 N N . GLN A 1 93 ? -25.828 -16.703 -22.438 1 72.38 93 GLN A N 1
ATOM 743 C CA . GLN A 1 93 ? -26.375 -16.203 -23.703 1 72.38 93 GLN A CA 1
ATOM 744 C C . GLN A 1 93 ? -27.656 -15.391 -23.453 1 72.38 93 GLN A C 1
ATOM 746 O O . GLN A 1 93 ? -28.484 -15.773 -22.625 1 72.38 93 GLN A O 1
ATOM 751 N N . VAL A 1 94 ? -27.656 -14.203 -24.031 1 78.5 94 VAL A N 1
ATOM 752 C CA . VAL A 1 94 ? -28.844 -13.352 -23.938 1 78.5 94 VAL A CA 1
ATOM 753 C C . VAL A 1 94 ? -29.969 -13.945 -24.781 1 78.5 94 VAL A C 1
ATOM 755 O O . VAL A 1 94 ? -29.797 -14.219 -25.969 1 78.5 94 VAL A O 1
ATOM 758 N N . PRO A 1 95 ? -31.094 -14.211 -24.203 1 80.88 95 PRO A N 1
ATOM 759 C CA . PRO A 1 95 ? -32.25 -14.672 -24.984 1 80.88 95 PRO A CA 1
ATOM 760 C C . PRO A 1 95 ? -32.656 -13.68 -26.078 1 80.88 95 PRO A C 1
ATOM 762 O O . PRO A 1 95 ? -32.531 -12.461 -25.875 1 80.88 95 PRO A O 1
ATOM 765 N N . GLN A 1 96 ? -33.156 -14.172 -27.156 1 85 96 GLN A N 1
ATOM 766 C CA . GLN A 1 96 ? -33.562 -13.344 -28.281 1 85 96 GLN A CA 1
ATOM 767 C C . GLN A 1 96 ? -34.719 -12.414 -27.891 1 85 96 GLN A C 1
ATOM 769 O O . GLN A 1 96 ? -34.844 -11.32 -28.453 1 85 96 GLN A O 1
ATOM 774 N N . ASP A 1 97 ? -35.469 -12.828 -26.984 1 86.19 97 ASP A N 1
ATOM 775 C CA . ASP A 1 97 ? -36.625 -12.023 -26.594 1 86.19 97 ASP A CA 1
ATOM 776 C C . ASP A 1 97 ? -36.344 -11.234 -25.312 1 86.19 97 ASP A C 1
ATOM 778 O O . ASP A 1 97 ? -37.25 -10.703 -24.688 1 86.19 97 ASP A O 1
ATOM 782 N N . ALA A 1 98 ? -35.125 -11.141 -24.938 1 89.44 98 ALA A N 1
ATOM 783 C CA . ALA A 1 98 ? -34.781 -10.445 -23.703 1 89.44 98 ALA A CA 1
ATOM 784 C C . ALA A 1 98 ? -35 -8.938 -23.828 1 89.44 98 ALA A C 1
ATOM 786 O O . ALA A 1 98 ? -34.531 -8.32 -24.797 1 89.44 98 ALA A O 1
ATOM 787 N N . CYS A 1 99 ? -35.812 -8.414 -23 1 92.69 99 CYS A N 1
ATOM 788 C CA . CYS A 1 99 ? -36.156 -6.996 -23 1 92.69 99 CYS A CA 1
ATOM 789 C C . CYS A 1 99 ? -36.125 -6.426 -21.578 1 92.69 99 CYS A C 1
ATOM 791 O O . CYS A 1 99 ? -36.469 -7.125 -20.625 1 92.69 99 CYS A O 1
ATOM 793 N N . MET A 1 100 ? -35.656 -5.176 -21.469 1 94.25 100 MET A N 1
ATOM 794 C CA . MET A 1 100 ? -35.656 -4.473 -20.188 1 94.25 100 MET A CA 1
ATOM 795 C C . MET A 1 100 ? -36.625 -3.277 -20.234 1 94.25 100 MET A C 1
ATOM 797 O O . MET A 1 100 ? -36.719 -2.586 -21.25 1 94.25 100 MET A O 1
ATOM 801 N N . HIS A 1 101 ? -37.312 -3.082 -19.156 1 95.06 101 HIS A N 1
ATOM 802 C CA . HIS A 1 101 ? -38.219 -1.94 -18.984 1 95.06 101 HIS A CA 1
ATOM 803 C C . HIS A 1 101 ? -37.562 -0.866 -18.109 1 95.06 101 HIS A C 1
ATOM 805 O O . HIS A 1 101 ? -37.125 -1.146 -16.984 1 95.06 101 HIS A O 1
ATOM 811 N N . TYR A 1 102 ? -37.375 0.311 -18.672 1 95.94 102 TYR A N 1
ATOM 812 C CA . TYR A 1 102 ? -36.875 1.49 -17.969 1 95.94 102 TYR A CA 1
ATOM 813 C C . TYR A 1 102 ? -37.969 2.549 -17.844 1 95.94 102 TYR A C 1
ATOM 815 O O . TYR A 1 102 ? -38.531 2.986 -18.859 1 95.94 102 TYR A O 1
ATOM 823 N N . TYR A 1 103 ? -38.25 2.924 -16.703 1 95.25 103 TYR A N 1
ATOM 824 C CA . TYR A 1 103 ? -39.281 3.967 -16.531 1 95.25 103 TYR A CA 1
ATOM 825 C C . TYR A 1 103 ? -38.938 4.875 -15.359 1 95.25 103 TYR A C 1
ATOM 827 O O . TYR A 1 103 ? -38.125 4.504 -14.492 1 95.25 103 TYR A O 1
ATOM 835 N N . MET A 1 104 ? -39.406 6.113 -15.477 1 96.44 104 MET A N 1
ATOM 836 C CA . MET A 1 104 ? -39.031 7.16 -14.523 1 96.44 104 MET A CA 1
ATOM 837 C C . MET A 1 104 ? -40.25 7.977 -14.109 1 96.44 104 MET A C 1
ATOM 839 O O . MET A 1 104 ? -41.094 8.289 -14.938 1 96.44 104 MET A O 1
ATOM 843 N N . TYR A 1 105 ? -40.312 8.266 -12.82 1 95.69 105 TYR A N 1
ATOM 844 C CA . TYR A 1 105 ? -41.375 9.102 -12.281 1 95.69 105 TYR A CA 1
ATOM 845 C C . TYR A 1 105 ? -40.844 10.461 -11.844 1 95.69 105 TYR A C 1
ATOM 847 O O . TYR A 1 105 ? -39.75 10.547 -11.289 1 95.69 105 TYR A O 1
ATOM 855 N N . ASP A 1 106 ? -41.562 11.492 -12.109 1 93.56 106 ASP A N 1
ATOM 856 C CA . ASP A 1 106 ? -41.219 12.82 -11.617 1 93.56 106 ASP A CA 1
ATOM 857 C C . ASP A 1 106 ? -41.656 13 -10.164 1 93.56 106 ASP A C 1
ATOM 859 O O . ASP A 1 106 ? -42.25 12.102 -9.57 1 93.56 106 ASP A O 1
ATOM 863 N N . PRO A 1 107 ? -41.188 14.086 -9.586 1 91.25 107 PRO A N 1
ATOM 864 C CA . PRO A 1 107 ? -41.5 14.289 -8.172 1 91.25 107 PRO A CA 1
ATOM 865 C C . PRO A 1 107 ? -43.031 14.344 -7.926 1 91.25 107 PRO A C 1
ATOM 867 O O . PRO A 1 107 ? -43.469 14.078 -6.812 1 91.25 107 PRO A O 1
ATOM 870 N N . GLU A 1 108 ? -43.844 14.586 -8.906 1 91.88 108 GLU A N 1
ATOM 871 C CA . GLU A 1 108 ? -45.281 14.672 -8.781 1 91.88 108 GLU A CA 1
ATOM 872 C C . GLU A 1 108 ? -45.938 13.297 -8.984 1 91.88 108 GLU A C 1
ATOM 874 O O . GLU A 1 108 ? -47.125 13.141 -8.766 1 91.88 108 GLU A O 1
ATOM 879 N N . GLY A 1 109 ? -45.188 12.312 -9.383 1 91.88 109 GLY A N 1
ATOM 880 C CA . GLY A 1 109 ? -45.688 10.961 -9.516 1 91.88 109 GLY A CA 1
ATOM 881 C C . GLY A 1 109 ? -46.094 10.609 -10.938 1 91.88 109 GLY A C 1
ATOM 882 O O . GLY A 1 109 ? -46.688 9.555 -11.172 1 91.88 109 GLY A O 1
ATOM 883 N N . ASN A 1 110 ? -45.812 11.492 -11.922 1 93.88 110 ASN A N 1
ATOM 884 C CA . ASN A 1 110 ? -46.094 11.195 -13.32 1 93.88 110 ASN A CA 1
ATOM 885 C C . ASN A 1 110 ? -44.938 10.414 -13.977 1 93.88 110 ASN A C 1
ATOM 887 O O . ASN A 1 110 ? -43.781 10.703 -13.734 1 93.88 110 ASN A O 1
ATOM 891 N N . MET A 1 111 ? -45.312 9.43 -14.742 1 95.19 111 MET A N 1
ATOM 892 C CA . MET A 1 111 ? -44.312 8.695 -15.508 1 95.19 111 MET A CA 1
ATOM 893 C C . MET A 1 111 ? -43.812 9.516 -16.688 1 95.19 111 MET A C 1
ATOM 895 O O . MET A 1 111 ? -44.594 9.82 -17.609 1 95.19 111 MET A O 1
ATOM 899 N N . VAL A 1 112 ? -42.625 9.852 -16.734 1 95.69 112 VAL A N 1
ATOM 900 C CA . VAL A 1 112 ? -42.094 10.758 -17.75 1 95.69 112 VAL A CA 1
ATOM 901 C C . VAL A 1 112 ? -41.219 9.969 -18.734 1 95.69 112 VAL A C 1
ATOM 903 O O . VAL A 1 112 ? -40.969 10.438 -19.844 1 95.69 112 VAL A O 1
ATOM 906 N N . VAL A 1 113 ? -40.719 8.867 -18.328 1 96.19 113 VAL A N 1
ATOM 907 C CA . VAL A 1 113 ? -39.938 7.98 -19.203 1 96.19 113 VAL A CA 1
ATOM 908 C C . VAL A 1 113 ? -40.531 6.57 -19.141 1 96.19 113 VAL A C 1
ATOM 910 O O . VAL A 1 113 ? -40.844 6.07 -18.062 1 96.19 113 VAL A O 1
ATOM 913 N N . ASP A 1 114 ? -40.812 6.008 -20.203 1 96.06 114 ASP A N 1
ATOM 914 C CA . ASP A 1 114 ? -41.281 4.637 -20.359 1 96.06 114 ASP A CA 1
ATOM 915 C C . ASP A 1 114 ? -40.688 3.986 -21.609 1 96.06 114 ASP A C 1
ATOM 917 O O . ASP A 1 114 ? -41.188 4.168 -22.719 1 96.06 114 ASP A O 1
ATOM 921 N N . GLN A 1 115 ? -39.594 3.307 -21.359 1 95.25 115 GLN A N 1
ATOM 922 C CA . GLN A 1 115 ? -38.875 2.742 -22.5 1 95.25 115 GLN A CA 1
ATOM 923 C C . GLN A 1 115 ? -38.688 1.236 -22.328 1 95.25 115 GLN A C 1
ATOM 925 O O . GLN A 1 115 ? -38.406 0.759 -21.234 1 95.25 115 GLN A O 1
ATOM 930 N N . HIS A 1 116 ? -38.969 0.521 -23.328 1 94.69 116 HIS A N 1
ATOM 931 C CA . HIS A 1 116 ? -38.625 -0.897 -23.438 1 94.69 116 HIS A CA 1
ATOM 932 C C . HIS A 1 116 ? -37.5 -1.13 -24.422 1 94.69 116 HIS A C 1
ATOM 934 O O . HIS A 1 116 ? -37.625 -0.83 -25.609 1 94.69 116 HIS A O 1
ATOM 940 N N . ILE A 1 117 ? -36.469 -1.552 -23.891 1 93.88 117 ILE A N 1
ATOM 941 C CA . ILE A 1 117 ? -35.281 -1.688 -24.719 1 93.88 117 ILE A CA 1
ATOM 942 C C . ILE A 1 117 ? -34.938 -3.166 -24.891 1 93.88 117 ILE A C 1
ATOM 944 O O . ILE A 1 117 ? -34.781 -3.898 -23.922 1 93.88 117 ILE A O 1
ATOM 948 N N . ASP A 1 118 ? -34.75 -3.523 -26.109 1 91.56 118 ASP A N 1
ATOM 949 C CA . ASP A 1 118 ? -34.312 -4.871 -26.469 1 91.56 118 ASP A CA 1
ATOM 950 C C . ASP A 1 118 ? -32.844 -5.074 -26.141 1 91.56 118 ASP A C 1
ATOM 952 O O . ASP A 1 118 ? -32 -4.215 -26.438 1 91.56 118 ASP A O 1
ATOM 956 N N . LEU A 1 119 ? -32.625 -6.25 -25.469 1 88.69 119 LEU A N 1
ATOM 957 C CA . LEU A 1 119 ? -31.266 -6.492 -25.031 1 88.69 119 LEU A CA 1
ATOM 958 C C . LEU A 1 119 ? -30.516 -7.352 -26.047 1 88.69 119 LEU A C 1
ATOM 960 O O . LEU A 1 119 ? -29.297 -7.539 -25.938 1 88.69 119 LEU A O 1
ATOM 964 N N . PHE A 1 120 ? -31.406 -7.945 -27.031 1 80.31 120 PHE A N 1
ATOM 965 C CA . PHE A 1 120 ? -30.781 -8.828 -28.016 1 80.31 120 PHE A CA 1
ATOM 966 C C . PHE A 1 120 ? -30.031 -8.016 -29.078 1 80.31 120 PHE A C 1
ATOM 968 O O . PHE A 1 120 ? -30.594 -7.082 -29.656 1 80.31 120 PHE A O 1
ATOM 975 N N . GLU A 1 121 ? -28.797 -8.25 -29.312 1 78 121 GLU A N 1
ATOM 976 C CA . GLU A 1 121 ? -27.609 -7.629 -29.891 1 78 121 GLU A CA 1
ATOM 977 C C . GLU A 1 121 ? -26.891 -6.77 -28.844 1 78 121 GLU A C 1
ATOM 979 O O . GLU A 1 121 ? -27.406 -5.734 -28.422 1 78 121 GLU A O 1
ATOM 984 N N . ARG A 1 122 ? -25.984 -7.242 -28.344 1 78.5 122 ARG A N 1
ATOM 985 C CA . ARG A 1 122 ? -25.25 -6.617 -27.25 1 78.5 122 ARG A CA 1
ATOM 986 C C . ARG A 1 122 ? -24.375 -5.473 -27.766 1 78.5 122 ARG A C 1
ATOM 988 O O . ARG A 1 122 ? -23.656 -5.625 -28.75 1 78.5 122 ARG A O 1
ATOM 995 N N . PRO A 1 123 ? -24.672 -4.316 -27.156 1 78.75 123 PRO A N 1
ATOM 996 C CA . PRO A 1 123 ? -23.781 -3.211 -27.516 1 78.75 123 PRO A CA 1
ATOM 997 C C . PRO A 1 123 ? -22.359 -3.395 -26.969 1 78.75 123 PRO A C 1
ATOM 999 O O . PRO A 1 123 ? -22.109 -4.348 -26.219 1 78.75 123 PRO A O 1
ATOM 1002 N N . GLU A 1 124 ? -21.594 -2.488 -27.438 1 71.88 124 GLU A N 1
ATOM 1003 C CA . GLU A 1 124 ? -20.219 -2.48 -26.984 1 71.88 124 GLU A CA 1
ATOM 1004 C C . GLU A 1 124 ? -20.125 -2.328 -25.469 1 71.88 124 GLU A C 1
ATOM 1006 O O . GLU A 1 124 ? -20.766 -1.443 -24.891 1 71.88 124 GLU A O 1
ATOM 1011 N N . ASN A 1 125 ? -19.5 -3.166 -24.75 1 75.06 125 ASN A N 1
ATOM 1012 C CA . ASN A 1 125 ? -19.25 -3.146 -23.312 1 75.06 125 ASN A CA 1
ATOM 1013 C C . ASN A 1 125 ? -20.547 -3.324 -22.516 1 75.06 125 ASN A C 1
ATOM 1015 O O . ASN A 1 125 ? -20.594 -3.012 -21.312 1 75.06 125 ASN A O 1
ATOM 1019 N N . ASP A 1 126 ? -21.641 -3.631 -23.188 1 81.75 126 ASP A N 1
ATOM 1020 C CA . ASP A 1 126 ? -22.938 -3.896 -22.562 1 81.75 126 ASP A CA 1
ATOM 1021 C C . ASP A 1 126 ? -23.516 -2.633 -21.922 1 81.75 126 ASP A C 1
ATOM 1023 O O . ASP A 1 126 ? -24.094 -2.686 -20.844 1 81.75 126 ASP A O 1
ATOM 1027 N N . VAL A 1 127 ? -23.156 -1.534 -22.516 1 88.25 127 VAL A N 1
ATOM 1028 C CA . VAL A 1 127 ? -23.734 -0.268 -22.078 1 88.25 127 VAL A CA 1
ATOM 1029 C C . VAL A 1 127 ? -24.953 0.064 -22.938 1 88.25 127 VAL A C 1
ATOM 1031 O O . VAL A 1 127 ? -24.844 0.196 -24.172 1 88.25 127 VAL A O 1
ATOM 1034 N N . TYR A 1 128 ? -26.109 0.177 -22.359 1 91.62 128 TYR A N 1
ATOM 1035 C CA . TYR A 1 128 ? -27.359 0.434 -23.062 1 91.62 128 TYR A CA 1
ATOM 1036 C C . TYR A 1 128 ? -27.797 1.882 -22.891 1 91.62 128 TYR A C 1
ATOM 1038 O O . TYR A 1 128 ? -27.781 2.404 -21.766 1 91.62 128 TYR A O 1
ATOM 1046 N N . GLN A 1 129 ? -28.141 2.459 -23.953 1 91.31 129 GLN A N 1
ATOM 1047 C CA . GLN A 1 129 ? -28.656 3.826 -23.922 1 91.31 129 GLN A CA 1
ATOM 1048 C C . GLN A 1 129 ? -30.172 3.84 -23.797 1 91.31 129 GLN A C 1
ATOM 1050 O O . GLN A 1 129 ? -30.859 3.068 -24.469 1 91.31 129 GLN A O 1
ATOM 1055 N N . ILE A 1 130 ? -30.609 4.664 -22.906 1 94.25 130 ILE A N 1
ATOM 1056 C CA . ILE A 1 130 ? -32.031 4.809 -22.656 1 94.25 130 ILE A CA 1
ATOM 1057 C C . ILE A 1 130 ? -32.5 6.223 -23.016 1 94.25 130 ILE A C 1
ATOM 1059 O O . ILE A 1 130 ? -32.062 7.195 -22.391 1 94.25 130 ILE A O 1
ATOM 1063 N N . PRO A 1 131 ? -33.344 6.359 -23.938 1 93.88 131 PRO A N 1
ATOM 1064 C CA . PRO A 1 131 ? -33.844 7.695 -24.266 1 93.88 131 PRO A CA 1
ATOM 1065 C C . PRO A 1 131 ? -34.719 8.289 -23.156 1 93.88 131 PRO A C 1
ATOM 1067 O O . PRO A 1 131 ? -35.719 7.695 -22.766 1 93.88 131 PRO A O 1
ATOM 1070 N N . PHE A 1 132 ? -34.25 9.297 -22.578 1 93.31 132 PHE A N 1
ATOM 1071 C CA . PHE A 1 132 ? -35.031 10.023 -21.594 1 93.31 132 PHE A CA 1
ATOM 1072 C C . PHE A 1 132 ? -35.875 11.102 -22.281 1 93.31 132 PHE A C 1
ATOM 1074 O O . PHE A 1 132 ? -37.125 11.07 -22.203 1 93.31 132 PHE A O 1
ATOM 1081 N N . GLY A 1 133 ? -35.312 12.055 -22.922 1 90.81 133 GLY A N 1
ATOM 1082 C CA . GLY A 1 133 ? -36 13.125 -23.656 1 90.81 133 GLY A CA 1
ATOM 1083 C C . GLY A 1 133 ? -36.781 14.047 -22.766 1 90.81 133 GLY A C 1
ATOM 1084 O O . GLY A 1 133 ? -37.938 14.406 -23.094 1 90.81 133 GLY A O 1
ATOM 1085 N N . ILE A 1 134 ? -36.25 14.359 -21.641 1 92.31 134 ILE A N 1
ATOM 1086 C CA . ILE A 1 134 ? -37.031 15.188 -20.703 1 92.31 134 ILE A CA 1
ATOM 1087 C C . ILE A 1 134 ? -36.094 16.234 -20.094 1 92.31 134 ILE A C 1
ATOM 1089 O O . ILE A 1 134 ? -34.875 16.094 -20.094 1 92.31 134 ILE A O 1
ATOM 1093 N N . VAL A 1 135 ? -36.719 17.328 -19.656 1 90.5 135 VAL A N 1
ATOM 1094 C CA . VAL A 1 135 ? -36.031 18.328 -18.844 1 90.5 135 VAL A CA 1
ATOM 1095 C C . VAL A 1 135 ? -36.156 17.969 -17.359 1 90.5 135 VAL A C 1
ATOM 1097 O O . VAL A 1 135 ? -37.281 17.734 -16.875 1 90.5 135 VAL A O 1
ATOM 1100 N N . MET A 1 136 ? -35.094 17.828 -16.75 1 89.62 136 MET A N 1
ATOM 1101 C CA . MET A 1 136 ? -35.125 17.516 -15.32 1 89.62 136 MET A CA 1
ATOM 1102 C C . MET A 1 136 ? -34.812 18.766 -14.492 1 89.62 136 MET A C 1
ATOM 1104 O O . MET A 1 136 ? -33.75 19.328 -14.578 1 89.62 136 MET A O 1
ATOM 1108 N N . ASP A 1 137 ? -35.75 19.078 -13.625 1 88.44 137 ASP A N 1
ATOM 1109 C CA . ASP A 1 137 ? -35.656 20.297 -12.828 1 88.44 137 ASP A CA 1
ATOM 1110 C C . ASP A 1 137 ? -34.5 20.203 -11.836 1 88.44 137 ASP A C 1
ATOM 1112 O O . ASP A 1 137 ? -34.219 19.141 -11.266 1 88.44 137 ASP A O 1
ATOM 1116 N N . LYS A 1 138 ? -33.875 21.391 -11.766 1 84.69 138 LYS A N 1
ATOM 1117 C CA . LYS A 1 138 ? -32.719 21.469 -10.891 1 84.69 138 LYS A CA 1
ATOM 1118 C C . LYS A 1 138 ? -33.094 21.109 -9.453 1 84.69 138 LYS A C 1
ATOM 1120 O O . LYS A 1 138 ? -34 21.703 -8.875 1 84.69 138 LYS A O 1
ATOM 1125 N N . GLY A 1 139 ? -32.438 20.109 -8.906 1 81.38 139 GLY A N 1
ATOM 1126 C CA . GLY A 1 139 ? -32.594 19.719 -7.512 1 81.38 139 GLY A CA 1
ATOM 1127 C C . GLY A 1 139 ? -33.75 18.734 -7.305 1 81.38 139 GLY A C 1
ATOM 1128 O O . GLY A 1 139 ? -33.875 18.141 -6.234 1 81.38 139 GLY A O 1
ATOM 1129 N N . ALA A 1 140 ? -34.625 18.547 -8.344 1 88 140 ALA A N 1
ATOM 1130 C CA . ALA A 1 140 ? -35.75 17.609 -8.219 1 88 140 ALA A CA 1
ATOM 1131 C C . ALA A 1 140 ? -35.281 16.172 -8.383 1 88 140 ALA A C 1
ATOM 1133 O O . ALA A 1 140 ? -34.375 15.883 -9.172 1 88 140 ALA A O 1
ATOM 1134 N N . GLY A 1 141 ? -35.875 15.305 -7.547 1 91.69 141 GLY A N 1
ATOM 1135 C CA . GLY A 1 141 ? -35.531 13.891 -7.605 1 91.69 141 GLY A CA 1
ATOM 1136 C C . GLY A 1 141 ? -36.469 13.094 -8.484 1 91.69 141 GLY A C 1
ATOM 1137 O O . GLY A 1 141 ? -37.688 13.164 -8.32 1 91.69 141 GLY A O 1
ATOM 1138 N N . TYR A 1 142 ? -36 12.438 -9.438 1 93.62 142 TYR A N 1
ATOM 1139 C CA . TYR A 1 142 ? -36.75 11.57 -10.336 1 93.62 142 TYR A CA 1
ATOM 1140 C C . TYR A 1 142 ? -36.469 10.102 -10.008 1 93.62 142 TYR A C 1
ATOM 1142 O O . TYR A 1 142 ? -35.344 9.656 -9.984 1 93.62 142 TYR A O 1
ATOM 1150 N N . GLN A 1 143 ? -37.531 9.391 -9.773 1 94.62 143 GLN A N 1
ATOM 1151 C CA . GLN A 1 143 ? -37.375 7.977 -9.461 1 94.62 143 GLN A CA 1
ATOM 1152 C C . GLN A 1 143 ? -37.219 7.145 -10.734 1 94.62 143 GLN A C 1
ATOM 1154 O O . GLN A 1 143 ? -38.156 7.008 -11.508 1 94.62 143 GLN A O 1
ATOM 1159 N N . PHE A 1 144 ? -36.062 6.629 -10.984 1 95.5 144 PHE A N 1
ATOM 1160 C CA . PHE A 1 144 ? -35.75 5.816 -12.148 1 95.5 144 PHE A CA 1
ATOM 1161 C C . PHE A 1 144 ? -35.75 4.336 -11.797 1 95.5 144 PHE A C 1
ATOM 1163 O O . PHE A 1 144 ? -35.094 3.908 -10.852 1 95.5 144 PHE A O 1
ATOM 1170 N N . ILE A 1 145 ? -36.531 3.584 -12.5 1 95.25 145 ILE A N 1
ATOM 1171 C CA . ILE A 1 145 ? -36.719 2.172 -12.188 1 95.25 145 ILE A CA 1
ATOM 1172 C C . ILE A 1 145 ? -36.312 1.318 -13.383 1 95.25 145 ILE A C 1
ATOM 1174 O O . ILE A 1 145 ? -36.594 1.663 -14.531 1 95.25 145 ILE A O 1
ATOM 1178 N N . ILE A 1 146 ? -35.594 0.309 -13.148 1 95.19 146 ILE A N 1
ATOM 1179 C CA . ILE A 1 146 ? -35.156 -0.669 -14.125 1 95.19 146 ILE A CA 1
ATOM 1180 C C . ILE A 1 146 ? -35.688 -2.049 -13.773 1 95.19 146 ILE A C 1
ATOM 1182 O O . ILE A 1 146 ? -35.531 -2.518 -12.648 1 95.19 146 ILE A O 1
ATOM 1186 N N . ALA A 1 147 ? -36.344 -2.711 -14.695 1 94.06 147 ALA A N 1
ATOM 1187 C CA . ALA A 1 147 ? -36.938 -4.031 -14.453 1 94.06 147 ALA A CA 1
ATOM 1188 C C . ALA A 1 147 ? -36.875 -4.895 -15.703 1 94.06 147 ALA A C 1
ATOM 1190 O O . ALA A 1 147 ? -37.094 -4.406 -16.812 1 94.06 147 ALA A O 1
ATOM 1191 N N . PRO A 1 148 ? -36.5 -6.16 -15.523 1 92.69 148 PRO A N 1
ATOM 1192 C CA . PRO A 1 148 ? -36.594 -7.055 -16.672 1 92.69 148 PRO A CA 1
ATOM 1193 C C . PRO A 1 148 ? -38.062 -7.332 -17.078 1 92.69 148 PRO A C 1
ATOM 1195 O O . PRO A 1 148 ? -38.906 -7.469 -16.219 1 92.69 148 PRO A O 1
ATOM 1198 N N . ASP A 1 149 ? -38.25 -7.395 -18.391 1 88.75 149 ASP A N 1
ATOM 1199 C CA . ASP A 1 149 ? -39.594 -7.629 -18.906 1 88.75 149 ASP A CA 1
ATOM 1200 C C . ASP A 1 149 ? -39.906 -9.125 -18.969 1 88.75 149 ASP A C 1
ATOM 1202 O O . ASP A 1 149 ? -41.094 -9.516 -18.953 1 88.75 149 ASP A O 1
ATOM 1206 N N . ASN A 1 150 ? -38.875 -9.844 -19.219 1 83.69 150 ASN A N 1
ATOM 1207 C CA . ASN A 1 150 ? -39.094 -11.273 -19.375 1 83.69 150 ASN A CA 1
ATOM 1208 C C . ASN A 1 150 ? -38.25 -12.094 -18.406 1 83.69 150 ASN A C 1
ATOM 1210 O O . ASN A 1 150 ? -37.562 -11.523 -17.547 1 83.69 150 ASN A O 1
ATOM 1214 N N . ASP A 1 151 ? -38.406 -13.469 -18.5 1 81.5 151 ASP A N 1
ATOM 1215 C CA . ASP A 1 151 ? -37.812 -14.375 -17.531 1 81.5 151 ASP A CA 1
ATOM 1216 C C . ASP A 1 151 ? -36.344 -14.633 -17.875 1 81.5 151 ASP A C 1
ATOM 1218 O O . ASP A 1 151 ? -36 -15.656 -18.469 1 81.5 151 ASP A O 1
ATOM 1222 N N . PHE A 1 152 ? -35.5 -13.734 -17.562 1 85.69 152 PHE A N 1
ATOM 1223 C CA . PHE A 1 152 ? -34.031 -13.93 -17.641 1 85.69 152 PHE A CA 1
ATOM 1224 C C . PHE A 1 152 ? -33.344 -13.203 -16.5 1 85.69 152 PHE A C 1
ATOM 1226 O O . PHE A 1 152 ? -33.938 -12.391 -15.805 1 85.69 152 PHE A O 1
ATOM 1233 N N . THR A 1 153 ? -32.188 -13.602 -16.203 1 88.19 153 THR A N 1
ATOM 1234 C CA . THR A 1 153 ? -31.391 -12.969 -15.156 1 88.19 153 THR A CA 1
ATOM 1235 C C . THR A 1 153 ? -30.328 -12.055 -15.758 1 88.19 153 THR A C 1
ATOM 1237 O O . THR A 1 153 ? -29.656 -12.43 -16.719 1 88.19 153 THR A O 1
ATOM 1240 N N . VAL A 1 154 ? -30.359 -10.789 -15.266 1 89.94 154 VAL A N 1
ATOM 1241 C CA . VAL A 1 154 ? -29.391 -9.812 -15.766 1 89.94 154 VAL A CA 1
ATOM 1242 C C . VAL A 1 154 ? -28.797 -9.031 -14.602 1 89.94 154 VAL A C 1
ATOM 1244 O O . VAL A 1 154 ? -29.5 -8.711 -13.641 1 89.94 154 VAL A O 1
ATOM 1247 N N . GLY A 1 155 ? -27.484 -8.891 -14.664 1 89.62 155 GLY A N 1
ATOM 1248 C CA . GLY A 1 155 ? -26.812 -8.055 -13.68 1 89.62 155 GLY A CA 1
ATOM 1249 C C . GLY A 1 155 ? -26.812 -6.582 -14.047 1 89.62 155 GLY A C 1
ATOM 1250 O O . GLY A 1 155 ? -26.531 -6.227 -15.195 1 89.62 155 GLY A O 1
ATOM 1251 N N . VAL A 1 156 ? -27.234 -5.723 -13.117 1 91.44 156 VAL A N 1
ATOM 1252 C CA . VAL A 1 156 ? -27.188 -4.277 -13.297 1 91.44 156 VAL A CA 1
ATOM 1253 C C . VAL A 1 156 ? -26.047 -3.695 -12.469 1 91.44 156 VAL A C 1
ATOM 1255 O O . VAL A 1 156 ? -25.859 -4.059 -11.297 1 91.44 156 VAL A O 1
ATOM 1258 N N . TYR A 1 157 ? -25.25 -2.848 -13.109 1 88.81 157 TYR A N 1
ATOM 1259 C CA . TYR A 1 157 ? -24.141 -2.188 -12.43 1 88.81 157 TYR A CA 1
ATOM 1260 C C . TYR A 1 157 ? -24.641 -1.195 -11.391 1 88.81 157 TYR A C 1
ATOM 1262 O O . TYR A 1 157 ? -25.328 -0.227 -11.734 1 88.81 157 TYR A O 1
ATOM 1270 N N . CYS A 1 158 ? -24.391 -1.56 -10.102 1 85.62 158 CYS A N 1
ATOM 1271 C CA . CYS A 1 158 ? -24.969 -0.782 -9.008 1 85.62 158 CYS A CA 1
ATOM 1272 C C . CYS A 1 158 ? -23.891 -0.398 -7.996 1 85.62 158 CYS A C 1
ATOM 1274 O O . CYS A 1 158 ? -22.812 -0.983 -7.98 1 85.62 158 CYS A O 1
ATOM 1276 N N . LEU A 1 159 ? -24.25 0.611 -7.23 1 75.5 159 LEU A N 1
ATOM 1277 C CA . LEU A 1 159 ? -23.438 0.914 -6.051 1 75.5 159 LEU A CA 1
ATOM 1278 C C . LEU A 1 159 ? -23.547 -0.202 -5.02 1 75.5 159 LEU A C 1
ATOM 1280 O O . LEU A 1 159 ? -24.656 -0.627 -4.676 1 75.5 159 LEU A O 1
ATOM 1284 N N . GLY A 1 160 ? -22.453 -0.767 -4.613 1 65.88 160 GLY A N 1
ATOM 1285 C CA . GLY A 1 160 ? -22.406 -1.927 -3.734 1 65.88 160 GLY A CA 1
ATOM 1286 C C . GLY A 1 160 ? -23.156 -1.723 -2.434 1 65.88 160 GLY A C 1
ATOM 1287 O O . GLY A 1 160 ? -23.859 -2.623 -1.968 1 65.88 160 GLY A O 1
ATOM 1288 N N . GLU A 1 161 ? -23.141 -0.488 -1.868 1 61.53 161 GLU A N 1
ATOM 1289 C CA . GLU A 1 161 ? -23.719 -0.225 -0.555 1 61.53 161 GLU A CA 1
ATOM 1290 C C . GLU A 1 161 ? -25.234 -0.058 -0.646 1 61.53 161 GLU A C 1
ATOM 1292 O O . GLU A 1 161 ? -25.969 -0.443 0.27 1 61.53 161 GLU A O 1
ATOM 1297 N N . SER A 1 162 ? -25.797 0.51 -1.777 1 65.12 162 SER A N 1
ATOM 1298 C CA . SER A 1 162 ? -27.219 0.86 -1.847 1 65.12 162 SER A CA 1
ATOM 1299 C C . SER A 1 162 ? -27.922 0.077 -2.945 1 65.12 162 SER A C 1
ATOM 1301 O O . SER A 1 162 ? -29.156 0.11 -3.045 1 65.12 162 SER A O 1
ATOM 1303 N N . THR A 1 163 ? -27.281 -0.712 -3.717 1 76.31 163 THR A N 1
ATOM 1304 C CA . THR A 1 163 ? -27.812 -1.428 -4.871 1 76.31 163 THR A CA 1
ATOM 1305 C C . THR A 1 163 ? -28.469 -0.459 -5.852 1 76.31 163 THR A C 1
ATOM 1307 O O . THR A 1 163 ? -29.312 -0.856 -6.652 1 76.31 163 THR A O 1
ATOM 1310 N N . GLU A 1 164 ? -28.234 0.847 -5.688 1 85.81 164 GLU A N 1
ATOM 1311 C CA . GLU A 1 164 ? -28.719 1.819 -6.664 1 85.81 164 GLU A CA 1
ATOM 1312 C C . GLU A 1 164 ? -27.969 1.688 -7.988 1 85.81 164 GLU A C 1
ATOM 1314 O O . GLU A 1 164 ? -26.734 1.646 -8.016 1 85.81 164 GLU A O 1
ATOM 1319 N N . PRO A 1 165 ? -28.781 1.584 -9.039 1 90.44 165 PRO A N 1
ATOM 1320 C CA . PRO A 1 165 ? -28.078 1.458 -10.32 1 90.44 165 PRO A CA 1
ATOM 1321 C C . PRO A 1 165 ? -27.266 2.699 -10.68 1 90.44 165 PRO A C 1
ATOM 1323 O O . PRO A 1 165 ? -27.703 3.822 -10.406 1 90.44 165 PRO A O 1
ATOM 1326 N N . ALA A 1 166 ? -26.094 2.469 -11.195 1 87.88 166 ALA A N 1
ATOM 1327 C CA . ALA A 1 166 ? -25.281 3.557 -11.742 1 87.88 166 ALA A CA 1
ATOM 1328 C C . ALA A 1 166 ? -25.828 4.035 -13.078 1 87.88 166 ALA A C 1
ATOM 1330 O O . ALA A 1 166 ? -25.953 3.25 -14.023 1 87.88 166 ALA A O 1
ATOM 1331 N N . VAL A 1 167 ? -26.281 5.289 -13.172 1 89 167 VAL A N 1
ATOM 1332 C CA . VAL A 1 167 ? -26.859 5.855 -14.391 1 89 167 VAL A CA 1
ATOM 1333 C C . VAL A 1 167 ? -26.078 7.094 -14.805 1 89 167 VAL A C 1
ATOM 1335 O O . VAL A 1 167 ? -25.766 7.953 -13.969 1 89 167 VAL A O 1
ATOM 1338 N N . VAL A 1 168 ? -25.609 7.078 -16.031 1 83.69 168 VAL A N 1
ATOM 1339 C CA . VAL A 1 168 ? -24.969 8.266 -16.578 1 83.69 168 VAL A CA 1
ATOM 1340 C C . VAL A 1 168 ? -25.969 9.031 -17.453 1 83.69 168 VAL A C 1
ATOM 1342 O O . VAL A 1 168 ? -26.625 8.445 -18.312 1 83.69 168 VAL A O 1
ATOM 1345 N N . MET A 1 169 ? -26.188 10.289 -17.172 1 84.62 169 MET A N 1
ATOM 1346 C CA . MET A 1 169 ? -27.125 11.133 -17.922 1 84.62 169 MET A CA 1
ATOM 1347 C C . MET A 1 169 ? -26.391 12.016 -18.922 1 84.62 169 MET A C 1
ATOM 1349 O O . MET A 1 169 ? -25.344 12.578 -18.594 1 84.62 169 MET A O 1
ATOM 1353 N N . HIS A 1 170 ? -26.859 11.984 -20.125 1 80.06 170 HIS A N 1
ATOM 1354 C CA . HIS A 1 170 ? -26.266 12.781 -21.188 1 80.06 170 HIS A CA 1
ATOM 1355 C C . HIS A 1 170 ? -27.172 13.938 -21.578 1 80.06 170 HIS A C 1
ATOM 1357 O O . HIS A 1 170 ? -28.297 13.727 -22.047 1 80.06 170 HIS A O 1
ATOM 1363 N N . SER A 1 171 ? -26.656 15.117 -21.203 1 74.19 171 SER A N 1
ATOM 1364 C CA . SER A 1 171 ? -27.391 16.297 -21.656 1 74.19 171 SER A CA 1
ATOM 1365 C C . SER A 1 171 ? -26.984 16.688 -23.062 1 74.19 171 SER A C 1
ATOM 1367 O O . SER A 1 171 ? -25.875 16.375 -23.516 1 74.19 171 SER A O 1
ATOM 1369 N N . SER A 1 172 ? -27.891 17.125 -23.859 1 61.56 172 SER A N 1
ATOM 1370 C CA . SER A 1 172 ? -27.594 17.562 -25.219 1 61.56 172 SER A CA 1
ATOM 1371 C C . SER A 1 172 ? -26.406 18.5 -25.25 1 61.56 172 SER A C 1
ATOM 1373 O O . SER A 1 172 ? -25.641 18.531 -26.219 1 61.56 172 SER A O 1
ATOM 1375 N N . ASP A 1 173 ? -26.172 19.203 -24.094 1 56.84 173 ASP A N 1
ATOM 1376 C CA . ASP A 1 173 ? -25.125 20.203 -24.062 1 56.84 173 ASP A CA 1
ATOM 1377 C C . ASP A 1 173 ? -23.812 19.625 -23.531 1 56.84 173 ASP A C 1
ATOM 1379 O O . ASP A 1 173 ? -22.781 20.297 -23.531 1 56.84 173 ASP A O 1
ATOM 1383 N N . GLN A 1 174 ? -23.828 18.531 -22.906 1 55.34 174 GLN A N 1
ATOM 1384 C CA . GLN A 1 174 ? -22.688 18.047 -22.141 1 55.34 174 GLN A CA 1
ATOM 1385 C C . GLN A 1 174 ? -21.484 17.828 -23.047 1 55.34 174 GLN A C 1
ATOM 1387 O O . GLN A 1 174 ? -20.359 18.219 -22.703 1 55.34 174 GLN A O 1
ATOM 1392 N N . ILE A 1 175 ? -21.594 16.859 -24.016 1 51.94 175 ILE A N 1
ATOM 1393 C CA . ILE A 1 175 ? -20.422 16.641 -24.859 1 51.94 175 ILE A CA 1
ATOM 1394 C C . ILE A 1 175 ? -20.109 17.906 -25.656 1 51.94 175 ILE A C 1
ATOM 1396 O O . ILE A 1 175 ? -18.938 18.203 -25.906 1 51.94 175 ILE A O 1
ATOM 1400 N N . SER A 1 176 ? -21.188 18.531 -26.016 1 49.72 176 SER A N 1
ATOM 1401 C CA . SER A 1 176 ? -21.047 19.719 -26.859 1 49.72 176 SER A CA 1
ATOM 1402 C C . SER A 1 176 ? -20.625 20.938 -26.031 1 49.72 176 SER A C 1
ATOM 1404 O O . SER A 1 176 ? -20.5 22.047 -26.562 1 49.72 176 SER A O 1
ATOM 1406 N N . SER A 1 177 ? -20.375 20.531 -24.734 1 58.81 177 SER A N 1
ATOM 1407 C CA . SER A 1 177 ? -20.047 21.703 -23.906 1 58.81 177 SER A CA 1
ATOM 1408 C C . SER A 1 177 ? -18.656 22.219 -24.234 1 58.81 177 SER A C 1
ATOM 1410 O O . SER A 1 177 ? -17.781 21.469 -24.688 1 58.81 177 SER A O 1
ATOM 1412 N N . THR A 1 178 ? -18.453 23.453 -24.297 1 69.69 178 THR A N 1
ATOM 1413 C CA . THR A 1 178 ? -17.281 24.234 -24.688 1 69.69 178 THR A CA 1
ATOM 1414 C C . THR A 1 178 ? -16.109 23.922 -23.75 1 69.69 178 THR A C 1
ATOM 1416 O O . THR A 1 178 ? -14.945 23.984 -24.156 1 69.69 178 THR A O 1
ATOM 1419 N N . THR A 1 179 ? -16.438 23.25 -22.578 1 79.88 179 THR A N 1
ATOM 1420 C CA . THR A 1 179 ? -15.352 23.141 -21.609 1 79.88 179 THR A CA 1
ATOM 1421 C C . THR A 1 179 ? -14.5 21.906 -21.906 1 79.88 179 THR A C 1
ATOM 1423 O O . THR A 1 179 ? -13.273 22 -22 1 79.88 179 THR A O 1
ATOM 1426 N N . PRO A 1 180 ? -15.125 20.734 -22.188 1 77.5 180 PRO A N 1
ATOM 1427 C CA . PRO A 1 180 ? -14.289 19.578 -22.5 1 77.5 180 PRO A CA 1
ATOM 1428 C C . PRO A 1 180 ? -13.453 19.781 -23.766 1 77.5 180 PRO A C 1
ATOM 1430 O O . PRO A 1 180 ? -12.305 19.328 -23.828 1 77.5 180 PRO A O 1
ATOM 1433 N N . VAL A 1 181 ? -13.984 20.469 -24.703 1 76.69 181 VAL A N 1
ATOM 1434 C CA . VAL A 1 181 ? -13.281 20.719 -25.953 1 76.69 181 VAL A CA 1
ATOM 1435 C C . VAL A 1 181 ? -12.109 21.672 -25.703 1 76.69 181 VAL A C 1
ATOM 1437 O O . VAL A 1 181 ? -11.008 21.453 -26.219 1 76.69 181 VAL A O 1
ATOM 1440 N N . ALA A 1 182 ? -12.398 22.719 -24.953 1 82.94 182 ALA A N 1
ATOM 1441 C CA . ALA A 1 182 ? -11.352 23.688 -24.641 1 82.94 182 ALA A CA 1
ATOM 1442 C C . ALA A 1 182 ? -10.219 23.031 -23.859 1 82.94 182 ALA A C 1
ATOM 1444 O O . ALA A 1 182 ? -9.039 23.25 -24.141 1 82.94 182 ALA A O 1
ATOM 1445 N N . VAL A 1 183 ? -10.602 22.25 -22.859 1 86.94 183 VAL A N 1
ATOM 1446 C CA . VAL A 1 183 ? -9.594 21.609 -22.031 1 86.94 183 VAL A CA 1
ATOM 1447 C C . VAL A 1 183 ? -8.812 20.594 -22.859 1 86.94 183 VAL A C 1
ATOM 1449 O O . VAL A 1 183 ? -7.598 20.453 -22.703 1 86.94 183 VAL A O 1
ATOM 1452 N N . SER A 1 184 ? -9.484 19.859 -23.719 1 83.56 184 SER A N 1
ATOM 1453 C CA . SER A 1 184 ? -8.812 18.938 -24.641 1 83.56 184 SER A CA 1
ATOM 1454 C C . SER A 1 184 ? -7.828 19.688 -25.531 1 83.56 184 SER A C 1
ATOM 1456 O O . SER A 1 184 ? -6.738 19.172 -25.812 1 83.56 184 SER A O 1
ATOM 1458 N N . GLY A 1 185 ? -8.219 20.844 -25.984 1 83.62 185 GLY A N 1
ATOM 1459 C CA . GLY A 1 185 ? -7.336 21.672 -26.797 1 83.62 185 GLY A CA 1
ATOM 1460 C C . GLY A 1 185 ? -6.078 22.094 -26.062 1 83.62 185 GLY A C 1
ATOM 1461 O O . GLY A 1 185 ? -4.98 22.047 -26.609 1 83.62 185 GLY A O 1
ATOM 1462 N N . ILE A 1 186 ? -6.238 22.531 -24.828 1 88.88 186 ILE A N 1
ATOM 1463 C CA . ILE A 1 186 ? -5.102 22.922 -24 1 88.88 186 ILE A CA 1
ATOM 1464 C C . ILE A 1 186 ? -4.176 21.734 -23.781 1 88.88 186 ILE A C 1
ATOM 1466 O O . ILE A 1 186 ? -2.953 21.859 -23.875 1 88.88 186 ILE A O 1
ATOM 1470 N N . LEU A 1 187 ? -4.773 20.594 -23.5 1 88.94 187 LEU A N 1
ATOM 1471 C CA . LEU A 1 187 ? -4.008 19.375 -23.297 1 88.94 187 LEU A CA 1
ATOM 1472 C C . LEU A 1 187 ? -3.184 19.031 -24.531 1 88.94 187 LEU A C 1
ATOM 1474 O O . LEU A 1 187 ? -1.989 18.75 -24.422 1 88.94 187 LEU A O 1
ATOM 1478 N N . LYS A 1 188 ? -3.801 19.078 -25.672 1 85.06 188 LYS A N 1
ATOM 1479 C CA . LYS A 1 188 ? -3.123 18.766 -26.922 1 85.06 188 LYS A CA 1
ATOM 1480 C C . LYS A 1 188 ? -2.014 19.766 -27.219 1 85.06 188 LYS A C 1
ATOM 1482 O O . LYS A 1 188 ? -0.938 19.391 -27.703 1 85.06 188 LYS A O 1
ATOM 1487 N N . LEU A 1 189 ? -2.287 21 -26.969 1 87.12 189 LEU A N 1
ATOM 1488 C CA . LEU A 1 189 ? -1.273 22.031 -27.156 1 87.12 189 LEU A CA 1
ATOM 1489 C C . LEU A 1 189 ? -0.063 21.781 -26.266 1 87.12 189 LEU A C 1
ATOM 1491 O O . LEU A 1 189 ? 1.08 21.906 -26.703 1 87.12 189 LEU A O 1
ATOM 1495 N N . CYS A 1 190 ? -0.292 21.469 -25.031 1 90.75 190 CYS A N 1
ATOM 1496 C CA . CYS A 1 190 ? 0.799 21.219 -24.094 1 90.75 190 CYS A CA 1
ATOM 1497 C C . CYS A 1 190 ? 1.563 19.969 -24.469 1 90.75 190 CYS A C 1
ATOM 1499 O O . CYS A 1 190 ? 2.781 19.891 -24.281 1 90.75 190 CYS A O 1
ATOM 1501 N N . ILE A 1 191 ? 0.843 18.938 -24.953 1 86.88 191 ILE A N 1
ATOM 1502 C CA . ILE A 1 191 ? 1.503 17.734 -25.453 1 86.88 191 ILE A CA 1
ATOM 1503 C C . ILE A 1 191 ? 2.42 18.094 -26.625 1 86.88 191 ILE A C 1
ATOM 1505 O O . ILE A 1 191 ? 3.557 17.609 -26.688 1 86.88 191 ILE A O 1
ATOM 1509 N N . TRP A 1 192 ? 1.987 18.984 -27.453 1 85.56 192 TRP A N 1
ATOM 1510 C CA . TRP A 1 192 ? 2.779 19.438 -28.594 1 85.56 192 TRP A CA 1
ATOM 1511 C C . TRP A 1 192 ? 4.02 20.203 -28.141 1 85.56 192 TRP A C 1
ATOM 1513 O O . TRP A 1 192 ? 5.117 19.969 -28.641 1 85.56 192 TRP A O 1
ATOM 1523 N N . ILE A 1 193 ? 3.812 21.031 -27.25 1 88.62 193 ILE A N 1
ATOM 1524 C CA . ILE A 1 193 ? 4.906 21.859 -26.75 1 88.62 193 ILE A CA 1
ATOM 1525 C C . ILE A 1 193 ? 5.965 20.969 -26.109 1 88.62 193 ILE A C 1
ATOM 1527 O O . ILE A 1 193 ? 7.156 21.094 -26.406 1 88.62 193 ILE A O 1
ATOM 1531 N N . CYS A 1 194 ? 5.566 20.047 -25.234 1 87.94 194 CYS A N 1
ATOM 1532 C CA . CYS A 1 194 ? 6.516 19.172 -24.547 1 87.94 194 CYS A CA 1
ATOM 1533 C C . CYS A 1 194 ? 7.156 18.203 -25.516 1 87.94 194 CYS A C 1
ATOM 1535 O O . CYS A 1 194 ? 8.32 17.828 -25.359 1 87.94 194 CYS A O 1
ATOM 1537 N N . GLY A 1 195 ? 6.352 17.766 -26.516 1 84.12 195 GLY A N 1
ATOM 1538 C CA . GLY A 1 195 ? 6.938 16.938 -27.562 1 84.12 195 GLY A CA 1
ATOM 1539 C C . GLY A 1 195 ? 8.023 17.656 -28.344 1 84.12 195 GLY A C 1
ATOM 1540 O O . GLY A 1 195 ? 9.086 17.078 -28.594 1 84.12 195 GLY A O 1
ATOM 1541 N N . LEU A 1 196 ? 7.809 18.891 -28.656 1 83.56 196 LEU A N 1
ATOM 1542 C CA . LEU A 1 196 ? 8.789 19.703 -29.359 1 83.56 196 LEU A CA 1
ATOM 1543 C C . LEU A 1 196 ? 10.023 19.938 -28.484 1 83.56 196 LEU A C 1
ATOM 1545 O O . LEU A 1 196 ? 11.148 19.969 -29 1 83.56 196 LEU A O 1
ATOM 1549 N N . LEU A 1 197 ? 9.758 20.125 -27.25 1 85.06 197 LEU A N 1
ATOM 1550 C CA . LEU A 1 197 ? 10.875 20.281 -26.344 1 85.06 197 LEU A CA 1
ATOM 1551 C C . LEU A 1 197 ? 11.742 19.031 -26.328 1 85.06 197 LEU A C 1
ATOM 1553 O O . LEU A 1 197 ? 12.977 19.125 -26.297 1 85.06 197 LEU A O 1
ATOM 1557 N N . CYS A 1 198 ? 11.141 17.875 -26.328 1 83.38 198 CYS A N 1
ATOM 1558 C CA . CYS A 1 198 ? 11.875 16.609 -26.344 1 83.38 198 CYS A CA 1
ATOM 1559 C C . CYS A 1 198 ? 12.695 16.469 -27.625 1 83.38 198 CYS A C 1
ATOM 1561 O O . CYS A 1 198 ? 13.875 16.109 -27.562 1 83.38 198 CYS A O 1
ATOM 1563 N N . ILE A 1 199 ? 12.078 16.781 -28.734 1 79.75 199 ILE A N 1
ATOM 1564 C CA . ILE A 1 199 ? 12.758 16.672 -30.031 1 79.75 199 ILE A CA 1
ATOM 1565 C C . ILE A 1 199 ? 13.883 17.703 -30.109 1 79.75 199 ILE A C 1
ATOM 1567 O O . ILE A 1 199 ? 14.969 17.406 -30.594 1 79.75 199 ILE A O 1
ATOM 1571 N N . GLY A 1 200 ? 13.57 18.891 -29.672 1 77.62 200 GLY A N 1
ATOM 1572 C CA . GLY A 1 200 ? 14.586 19.938 -29.656 1 77.62 200 GLY A CA 1
ATOM 1573 C C . GLY A 1 200 ? 15.805 19.562 -28.828 1 77.62 200 GLY A C 1
ATOM 1574 O O . GLY A 1 200 ? 16.938 19.797 -29.25 1 77.62 200 GLY A O 1
ATOM 1575 N N . MET A 1 201 ? 15.57 18.906 -27.719 1 78.62 201 MET A N 1
ATOM 1576 C CA . MET A 1 201 ? 16.672 18.516 -26.844 1 78.62 201 MET A CA 1
ATOM 1577 C C . MET A 1 201 ? 17.453 17.359 -27.453 1 78.62 201 MET A C 1
ATOM 1579 O O . MET A 1 201 ? 18.672 17.266 -27.297 1 78.62 201 MET A O 1
ATOM 1583 N N . LEU A 1 202 ? 16.734 16.438 -28.078 1 74.75 202 LEU A N 1
ATOM 1584 C CA . LEU A 1 202 ? 17.375 15.32 -28.75 1 74.75 202 LEU A CA 1
ATOM 1585 C C . LEU A 1 202 ? 18.25 15.805 -29.906 1 74.75 202 LEU A C 1
ATOM 1587 O O . LEU A 1 202 ? 19.391 15.367 -30.062 1 74.75 202 LEU A O 1
ATOM 1591 N N . ILE A 1 203 ? 17.672 16.703 -30.672 1 71.5 203 ILE A N 1
ATOM 1592 C CA . ILE A 1 203 ? 18.406 17.234 -31.812 1 71.5 203 ILE A CA 1
ATOM 1593 C C . ILE A 1 203 ? 19.562 18.094 -31.312 1 71.5 203 ILE A C 1
ATOM 1595 O O . ILE A 1 203 ? 20.672 18.016 -31.859 1 71.5 203 ILE A O 1
ATOM 1599 N N . GLY A 1 204 ? 19.25 18.906 -30.344 1 69.44 204 GLY A N 1
ATOM 1600 C CA . GLY A 1 204 ? 20.312 19.734 -29.781 1 69.44 204 GLY A CA 1
ATOM 1601 C C . GLY A 1 204 ? 21.484 18.938 -29.25 1 69.44 204 GLY A C 1
ATOM 1602 O O . GLY A 1 204 ? 22.641 19.328 -29.438 1 69.44 204 GLY A O 1
ATOM 1603 N N . SER A 1 205 ? 21.172 17.875 -28.531 1 68.5 205 SER A N 1
ATOM 1604 C CA . SER A 1 205 ? 22.234 17.016 -28 1 68.5 205 SER A CA 1
ATOM 1605 C C . SER A 1 205 ? 23 16.312 -29.109 1 68.5 205 SER A C 1
ATOM 1607 O O . SER A 1 205 ? 24.203 16.094 -29 1 68.5 205 SER A O 1
ATOM 1609 N N . ALA A 1 206 ? 22.297 15.875 -30.141 1 61.44 206 ALA A N 1
ATOM 1610 C CA . ALA A 1 206 ? 22.938 15.195 -31.266 1 61.44 206 ALA A CA 1
ATOM 1611 C C . ALA A 1 206 ? 23.812 16.141 -32.062 1 61.44 206 ALA A C 1
ATOM 1613 O O . ALA A 1 206 ? 24.891 15.766 -32.531 1 61.44 206 ALA A O 1
ATOM 1614 N N . VAL A 1 207 ? 23.328 17.297 -32.188 1 57.34 207 VAL A N 1
ATOM 1615 C CA . VAL A 1 207 ? 24.031 18.266 -33.031 1 57.34 207 VAL A CA 1
ATOM 1616 C C . VAL A 1 207 ? 25.188 18.891 -32.25 1 57.34 207 VAL A C 1
ATOM 1618 O O . VAL A 1 207 ? 26.281 19.078 -32.781 1 57.34 207 VAL A O 1
ATOM 1621 N N . PHE A 1 208 ? 24.969 19.203 -31.141 1 51.69 208 PHE A N 1
ATOM 1622 C CA . PHE A 1 208 ? 25.969 20 -30.438 1 51.69 208 PHE A CA 1
ATOM 1623 C C . PHE A 1 208 ? 26.922 19.109 -29.656 1 51.69 208 PHE A C 1
ATOM 1625 O O . PHE A 1 208 ? 28.062 19.484 -29.406 1 51.69 208 PHE A O 1
ATOM 1632 N N . GLU A 1 209 ? 26.547 18.078 -29 1 51.44 209 GLU A N 1
ATOM 1633 C CA . GLU A 1 209 ? 27.469 17.312 -28.156 1 51.44 209 GLU A CA 1
ATOM 1634 C C . GLU A 1 209 ? 28.344 16.391 -28.984 1 51.44 209 GLU A C 1
ATOM 1636 O O . GLU A 1 209 ? 29.141 15.625 -28.438 1 51.44 209 GLU A O 1
ATOM 1641 N N . SER A 1 210 ? 28.344 16.266 -30.25 1 44.97 210 SER A N 1
ATOM 1642 C CA . SER A 1 210 ? 29.391 15.5 -30.938 1 44.97 210 SER A CA 1
ATOM 1643 C C . SER A 1 210 ? 30.781 16.016 -30.562 1 44.97 210 SER A C 1
ATOM 1645 O O . SER A 1 210 ? 31.781 15.328 -30.797 1 44.97 210 SER A O 1
ATOM 1647 N N . LYS A 1 211 ? 31.172 17.125 -30.344 1 41.41 211 LYS A N 1
ATOM 1648 C CA . LYS A 1 211 ? 32.562 17.516 -30.188 1 41.41 211 LYS A CA 1
ATOM 1649 C C . LYS A 1 211 ? 33.094 17.141 -28.812 1 41.41 211 LYS A C 1
ATOM 1651 O O . LYS A 1 211 ? 34.312 17.203 -28.562 1 41.41 211 LYS A O 1
ATOM 1656 N N . ALA A 1 212 ? 32.438 17.312 -27.656 1 42.28 212 ALA A N 1
ATOM 1657 C CA . ALA A 1 212 ? 33.031 16.969 -26.359 1 42.28 212 ALA A CA 1
ATOM 1658 C C . ALA A 1 212 ? 32.969 15.461 -26.109 1 42.28 212 ALA A C 1
ATOM 1660 O O . ALA A 1 212 ? 31.953 14.82 -26.406 1 42.28 212 ALA A O 1
ATOM 1661 N N . LYS A 1 213 ? 34.156 14.656 -26.031 1 42.72 213 LYS A N 1
ATOM 1662 C CA . LYS A 1 213 ? 34.562 13.258 -26.016 1 42.72 213 LYS A CA 1
ATOM 1663 C C . LYS A 1 213 ? 33.531 12.375 -25.312 1 42.72 213 LYS A C 1
ATOM 1665 O O . LYS A 1 213 ? 33.219 11.273 -25.781 1 42.72 213 LYS A O 1
ATOM 1670 N N . ASN A 1 214 ? 33.531 12.07 -23.984 1 38.22 214 ASN A N 1
ATOM 1671 C CA . ASN A 1 214 ? 33.094 10.938 -23.172 1 38.22 214 ASN A CA 1
ATOM 1672 C C . ASN A 1 214 ? 31.594 11.008 -22.875 1 38.22 214 ASN A C 1
ATOM 1674 O O . ASN A 1 214 ? 31.109 10.336 -21.969 1 38.22 214 ASN A O 1
ATOM 1678 N N . SER A 1 215 ? 30.859 12.039 -23.203 1 41.38 215 SER A N 1
ATOM 1679 C CA . SER A 1 215 ? 29.625 12.25 -22.438 1 41.38 215 SER A CA 1
ATOM 1680 C C . SER A 1 215 ? 28.484 11.438 -23.016 1 41.38 215 SER A C 1
ATOM 1682 O O . SER A 1 215 ? 28.5 11.047 -24.188 1 41.38 215 SER A O 1
ATOM 1684 N N . CYS A 1 216 ? 27.453 11.008 -22.172 1 44.31 216 CYS A N 1
ATOM 1685 C CA . CYS A 1 216 ? 26.172 10.297 -22.281 1 44.31 216 CYS A CA 1
ATOM 1686 C C . CYS A 1 216 ? 25.359 10.812 -23.469 1 44.31 216 CYS A C 1
ATOM 1688 O O . CYS A 1 216 ? 25.531 11.961 -23.891 1 44.31 216 CYS A O 1
ATOM 1690 N N . LEU A 1 217 ? 24.891 9.992 -24.344 1 45.66 217 LEU A N 1
ATOM 1691 C CA . LEU A 1 217 ? 24.141 10.172 -25.578 1 45.66 217 LEU A CA 1
ATOM 1692 C C . LEU A 1 217 ? 23.281 11.43 -25.531 1 45.66 217 LEU A C 1
ATOM 1694 O O . LEU A 1 217 ? 23.094 12.102 -26.547 1 45.66 217 LEU A O 1
ATOM 1698 N N . PHE A 1 218 ? 22.516 11.742 -24.578 1 52.78 218 PHE A N 1
ATOM 1699 C CA . PHE A 1 218 ? 21.609 12.883 -24.406 1 52.78 218 PHE A CA 1
ATOM 1700 C C . PHE A 1 218 ? 21.969 13.664 -23.141 1 52.78 218 PHE A C 1
ATOM 1702 O O . PHE A 1 218 ? 22.562 13.125 -22.219 1 52.78 218 PHE A O 1
ATOM 1709 N N . ASP A 1 219 ? 22.078 15 -23.406 1 58.97 219 ASP A N 1
ATOM 1710 C CA . ASP A 1 219 ? 22.094 15.75 -22.156 1 58.97 219 ASP A CA 1
ATOM 1711 C C . ASP A 1 219 ? 20.953 15.305 -21.234 1 58.97 219 ASP A C 1
ATOM 1713 O O . ASP A 1 219 ? 19.812 15.734 -21.406 1 58.97 219 ASP A O 1
ATOM 1717 N N . THR A 1 220 ? 21.188 14.289 -20.562 1 65.81 220 THR A N 1
ATOM 1718 C CA . THR A 1 220 ? 20.219 13.594 -19.719 1 65.81 220 THR A CA 1
ATOM 1719 C C . THR A 1 220 ? 19.547 14.562 -18.766 1 65.81 220 THR A C 1
ATOM 1721 O O . THR A 1 220 ? 18.375 14.383 -18.406 1 65.81 220 THR A O 1
ATOM 1724 N N . LYS A 1 221 ? 20.188 15.75 -18.609 1 72.62 221 LYS A N 1
ATOM 1725 C CA . LYS A 1 221 ? 19.641 16.656 -17.609 1 72.62 221 LYS A CA 1
ATOM 1726 C C . LYS A 1 221 ? 18.438 17.406 -18.172 1 72.62 221 LYS A C 1
ATOM 1728 O O . LYS A 1 221 ? 17.469 17.656 -17.438 1 72.62 221 LYS A O 1
ATOM 1733 N N . ALA A 1 222 ? 18.547 17.688 -19.453 1 75.25 222 ALA A N 1
ATOM 1734 C CA . ALA A 1 222 ? 17.438 18.438 -20.047 1 75.25 222 ALA A CA 1
ATOM 1735 C C . ALA A 1 222 ? 16.406 17.5 -20.656 1 75.25 222 ALA A C 1
ATOM 1737 O O . ALA A 1 222 ? 15.211 17.797 -20.672 1 75.25 222 ALA A O 1
ATOM 1738 N N . PHE A 1 223 ? 16.828 16.422 -21.125 1 79.94 223 PHE A N 1
ATOM 1739 C CA . PHE A 1 223 ? 15.938 15.523 -21.844 1 79.94 223 PHE A CA 1
ATOM 1740 C C . PHE A 1 223 ? 14.992 14.82 -20.875 1 79.94 223 PHE A C 1
ATOM 1742 O O . PHE A 1 223 ? 13.812 14.617 -21.188 1 79.94 223 PHE A O 1
ATOM 1749 N N . ILE A 1 224 ? 15.438 14.5 -19.719 1 82 224 ILE A N 1
ATOM 1750 C CA . ILE A 1 224 ? 14.648 13.703 -18.781 1 82 224 ILE A CA 1
ATOM 1751 C C . ILE A 1 224 ? 13.445 14.508 -18.297 1 82 224 ILE A C 1
ATOM 1753 O O . ILE A 1 224 ? 12.312 14.031 -18.344 1 82 224 ILE A O 1
ATOM 1757 N N . PRO A 1 225 ? 13.656 15.758 -17.953 1 83.94 225 PRO A N 1
ATOM 1758 C CA . PRO A 1 225 ? 12.477 16.531 -17.562 1 83.94 225 PRO A CA 1
ATOM 1759 C C . PRO A 1 225 ? 11.492 16.719 -18.703 1 83.94 225 PRO A C 1
ATOM 1761 O O . PRO A 1 225 ? 10.273 16.75 -18.484 1 83.94 225 PRO A O 1
ATOM 1764 N N . ALA A 1 226 ? 12.016 16.844 -19.906 1 84.69 226 ALA A N 1
ATOM 1765 C CA . ALA A 1 226 ? 11.133 17.016 -21.062 1 84.69 226 ALA A CA 1
ATOM 1766 C C . ALA A 1 226 ? 10.289 15.773 -21.312 1 84.69 226 ALA A C 1
ATOM 1768 O O . ALA A 1 226 ? 9.07 15.875 -21.5 1 84.69 226 ALA A O 1
ATOM 1769 N N . ILE A 1 227 ? 10.906 14.68 -21.266 1 84.75 227 ILE A N 1
ATOM 1770 C CA . ILE A 1 227 ? 10.188 13.438 -21.547 1 84.75 227 ILE A CA 1
ATOM 1771 C C . ILE A 1 227 ? 9.234 13.133 -20.391 1 84.75 227 ILE A C 1
ATOM 1773 O O . ILE A 1 227 ? 8.148 12.594 -20.594 1 84.75 227 ILE A O 1
ATOM 1777 N N . LEU A 1 228 ? 9.641 13.398 -19.172 1 87 228 LEU A N 1
ATOM 1778 C CA . LEU A 1 228 ? 8.773 13.188 -18.016 1 87 228 LEU A CA 1
ATOM 1779 C C . LEU A 1 228 ? 7.539 14.078 -18.094 1 87 228 LEU A C 1
ATOM 1781 O O . LEU A 1 228 ? 6.441 13.656 -17.703 1 87 228 LEU A O 1
ATOM 1785 N N . SER A 1 229 ? 7.785 15.25 -18.516 1 89.81 229 SER A N 1
ATOM 1786 C CA . SER A 1 229 ? 6.652 16.156 -18.656 1 89.81 229 SER A CA 1
ATOM 1787 C C . SER A 1 229 ? 5.672 15.656 -19.719 1 89.81 229 SER A C 1
ATOM 1789 O O . SER A 1 229 ? 4.461 15.664 -19.5 1 89.81 229 SER A O 1
ATOM 1791 N N . LEU A 1 230 ? 6.227 15.219 -20.844 1 87.56 230 LEU A N 1
ATOM 1792 C CA . LEU A 1 230 ? 5.395 14.711 -21.922 1 87.56 230 LEU A CA 1
ATOM 1793 C C . LEU A 1 230 ? 4.586 13.5 -21.469 1 87.56 230 LEU A C 1
ATOM 1795 O O . LEU A 1 230 ? 3.365 13.469 -21.641 1 87.56 230 LEU A O 1
ATOM 1799 N N . LEU A 1 231 ? 5.227 12.555 -20.844 1 83.75 231 LEU A N 1
ATOM 1800 C CA . LEU A 1 231 ? 4.559 11.336 -20.391 1 83.75 231 LEU A CA 1
ATOM 1801 C C . LEU A 1 231 ? 3.543 11.641 -19.297 1 83.75 231 LEU A C 1
ATOM 1803 O O . LEU A 1 231 ? 2.465 11.039 -19.266 1 83.75 231 LEU A O 1
ATOM 1807 N N . SER A 1 232 ? 3.889 12.594 -18.406 1 89 232 SER A N 1
ATOM 1808 C CA . SER A 1 232 ? 2.988 12.961 -17.312 1 89 232 SER A CA 1
ATOM 1809 C C . SER A 1 232 ? 1.708 13.594 -17.844 1 89 232 SER A C 1
ATOM 1811 O O . SER A 1 232 ? 0.618 13.32 -17.344 1 89 232 SER A O 1
ATOM 1813 N N . ILE A 1 233 ? 1.845 14.383 -18.859 1 89.25 233 ILE A N 1
ATOM 1814 C CA . ILE A 1 233 ? 0.682 15.07 -19.406 1 89.25 233 ILE A CA 1
ATOM 1815 C C . ILE A 1 233 ? -0.234 14.055 -20.094 1 89.25 233 ILE A C 1
ATOM 1817 O O . ILE A 1 233 ? -1.459 14.141 -19.984 1 89.25 233 ILE A O 1
ATOM 1821 N N . ILE A 1 234 ? 0.32 13.102 -20.719 1 82.69 234 ILE A N 1
ATOM 1822 C CA . ILE A 1 234 ? -0.464 12.102 -21.438 1 82.69 234 ILE A CA 1
ATOM 1823 C C . ILE A 1 234 ? -1.227 11.234 -20.438 1 82.69 234 ILE A C 1
ATOM 1825 O O . ILE A 1 234 ? -2.438 11.039 -20.578 1 82.69 234 ILE A O 1
ATOM 1829 N N . VAL A 1 235 ? -0.527 10.773 -19.469 1 82.44 235 VAL A N 1
ATOM 1830 C CA . VAL A 1 235 ? -1.141 9.891 -18.484 1 82.44 235 VAL A CA 1
ATOM 1831 C C . VAL A 1 235 ? -2.186 10.664 -17.672 1 82.44 235 VAL A C 1
ATOM 1833 O O . VAL A 1 235 ? -3.293 10.172 -17.453 1 82.44 235 VAL A O 1
ATOM 1836 N N . TYR A 1 236 ? -1.794 11.836 -17.25 1 88.5 236 TYR A N 1
ATOM 1837 C CA . TYR A 1 236 ? -2.709 12.656 -16.469 1 88.5 236 TYR A CA 1
ATOM 1838 C C . TYR A 1 236 ? -3.934 13.047 -17.297 1 88.5 236 TYR A C 1
ATOM 1840 O O . TYR A 1 236 ? -5.059 13.031 -16.781 1 88.5 236 TYR A O 1
ATOM 1848 N N . GLY A 1 237 ? -3.686 13.438 -18.531 1 84.94 237 GLY A N 1
ATOM 1849 C CA . GLY A 1 237 ? -4.797 13.812 -19.391 1 84.94 237 GLY A CA 1
ATOM 1850 C C . GLY A 1 237 ? -5.828 12.711 -19.547 1 84.94 237 GLY A C 1
ATOM 1851 O O . GLY A 1 237 ? -7.031 12.969 -19.453 1 84.94 237 GLY A O 1
ATOM 1852 N N . GLN A 1 238 ? -5.383 11.57 -19.734 1 80.38 238 GLN A N 1
ATOM 1853 C CA . GLN A 1 238 ? -6.297 10.438 -19.859 1 80.38 238 GLN A CA 1
ATOM 1854 C C . GLN A 1 238 ? -7.062 10.211 -18.547 1 80.38 238 GLN A C 1
ATOM 1856 O O . GLN A 1 238 ? -8.273 9.977 -18.562 1 80.38 238 GLN A O 1
ATOM 1861 N N . TYR A 1 239 ? -6.352 10.219 -17.438 1 83.06 239 TYR A N 1
ATOM 1862 C CA . TYR A 1 239 ? -6.984 10.016 -16.141 1 83.06 239 TYR A CA 1
ATOM 1863 C C . TYR A 1 239 ? -8.039 11.086 -15.875 1 83.06 239 TYR A C 1
ATOM 1865 O O . TYR A 1 239 ? -9.117 10.781 -15.367 1 83.06 239 TYR A O 1
ATOM 1873 N N . LEU A 1 240 ? -7.68 12.281 -16.219 1 86.75 240 LEU A N 1
ATOM 1874 C CA . LEU A 1 240 ? -8.562 13.422 -16.016 1 86.75 240 LEU A CA 1
ATOM 1875 C C . LEU A 1 240 ? -9.867 13.25 -16.797 1 86.75 240 LEU A C 1
ATOM 1877 O O . LEU A 1 240 ? -10.953 13.367 -16.219 1 86.75 240 LEU A O 1
ATOM 1881 N N . PHE A 1 241 ? -9.789 12.93 -18.016 1 79.94 241 PHE A N 1
ATOM 1882 C CA . PHE A 1 241 ? -10.977 12.836 -18.859 1 79.94 241 PHE A CA 1
ATOM 1883 C C . PHE A 1 241 ? -11.766 11.57 -18.531 1 79.94 241 PHE A C 1
ATOM 1885 O O . PHE A 1 241 ? -13 11.57 -18.625 1 79.94 241 PHE A O 1
ATOM 1892 N N . ASP A 1 242 ? -11.109 10.594 -18.109 1 77.81 242 ASP A N 1
ATOM 1893 C CA . ASP A 1 242 ? -11.797 9.352 -17.766 1 77.81 242 ASP A CA 1
ATOM 1894 C C . ASP A 1 242 ? -12.648 9.523 -16.5 1 77.81 242 ASP A C 1
ATOM 1896 O O . ASP A 1 242 ? -13.672 8.867 -16.344 1 77.81 242 ASP A O 1
ATOM 1900 N N . HIS A 1 243 ? -12.242 10.43 -15.633 1 78.56 243 HIS A N 1
ATOM 1901 C CA . HIS A 1 243 ? -12.898 10.469 -14.328 1 78.56 243 HIS A CA 1
ATOM 1902 C C . HIS A 1 243 ? -13.734 11.734 -14.164 1 78.56 243 HIS A C 1
ATOM 1904 O O . HIS A 1 243 ? -14.68 11.758 -13.383 1 78.56 243 HIS A O 1
ATOM 1910 N N . ASN A 1 244 ? -13.336 12.82 -14.875 1 76.38 244 ASN A N 1
ATOM 1911 C CA . ASN A 1 244 ? -13.969 14.102 -14.578 1 76.38 244 ASN A CA 1
ATOM 1912 C C . ASN A 1 244 ? -14.609 14.711 -15.82 1 76.38 244 ASN A C 1
ATOM 1914 O O . ASN A 1 244 ? -14.836 15.922 -15.875 1 76.38 244 ASN A O 1
ATOM 1918 N N . ILE A 1 245 ? -14.898 13.93 -16.797 1 71.75 245 ILE A N 1
ATOM 1919 C CA . ILE A 1 245 ? -15.414 14.461 -18.047 1 71.75 245 ILE A CA 1
ATOM 1920 C C . ILE A 1 245 ? -16.75 15.164 -17.797 1 71.75 245 ILE A C 1
ATOM 1922 O O . ILE A 1 245 ? -17.094 16.109 -18.516 1 71.75 245 ILE A O 1
ATOM 1926 N N . GLU A 1 246 ? -17.5 14.797 -16.781 1 69.31 246 GLU A N 1
ATOM 1927 C CA . GLU A 1 246 ? -18.828 15.328 -16.516 1 69.31 246 GLU A CA 1
ATOM 1928 C C . GLU A 1 246 ? -18.766 16.625 -15.711 1 69.31 246 GLU A C 1
ATOM 1930 O O . GLU A 1 246 ? -19.766 17.328 -15.555 1 69.31 246 GLU A O 1
ATOM 1935 N N . SER A 1 247 ? -17.562 16.984 -15.25 1 75.38 247 SER A N 1
ATOM 1936 C CA . SER A 1 247 ? -17.422 18.172 -14.406 1 75.38 247 SER A CA 1
ATOM 1937 C C . SER A 1 247 ? -16.578 19.234 -15.102 1 75.38 247 SER A C 1
ATOM 1939 O O . SER A 1 247 ? -15.367 19.094 -15.227 1 75.38 247 SER A O 1
ATOM 1941 N N . GLY A 1 248 ? -17.297 20.281 -15.484 1 77.31 248 GLY A N 1
ATOM 1942 C CA . GLY A 1 248 ? -16.562 21.375 -16.078 1 77.31 248 GLY A CA 1
ATOM 1943 C C . GLY A 1 248 ? -15.523 21.969 -15.141 1 77.31 248 GLY A C 1
ATOM 1944 O O . GLY A 1 248 ? -14.414 22.281 -15.57 1 77.31 248 GLY A O 1
ATOM 1945 N N . GLU A 1 249 ? -15.844 22.094 -13.883 1 82.81 249 GLU A N 1
ATOM 1946 C CA . GLU A 1 249 ? -14.914 22.641 -12.898 1 82.81 249 GLU A CA 1
ATOM 1947 C C . GLU A 1 249 ? -13.703 21.719 -12.719 1 82.81 249 GLU A C 1
ATOM 1949 O O . GLU A 1 249 ? -12.57 22.203 -12.609 1 82.81 249 GLU A O 1
ATOM 1954 N N . GLY A 1 250 ? -14.031 20.469 -12.664 1 85.94 250 GLY A N 1
ATOM 1955 C CA . GLY A 1 250 ? -12.938 19.516 -12.562 1 85.94 250 GLY A CA 1
ATOM 1956 C C . GLY A 1 250 ? -11.984 19.562 -13.742 1 85.94 250 GLY A C 1
ATOM 1957 O O . GLY A 1 250 ? -10.766 19.516 -13.57 1 85.94 250 GLY A O 1
ATOM 1958 N N . LEU A 1 251 ? -12.539 19.734 -14.883 1 86.19 251 LEU A N 1
ATOM 1959 C CA . LEU A 1 251 ? -11.727 19.797 -16.094 1 86.19 251 LEU A CA 1
ATOM 1960 C C . LEU A 1 251 ? -10.891 21.078 -16.125 1 86.19 251 LEU A C 1
ATOM 1962 O O . LEU A 1 251 ? -9.734 21.047 -16.547 1 86.19 251 LEU A O 1
ATOM 1966 N N . ILE A 1 252 ? -11.438 22.156 -15.719 1 88.69 252 ILE A N 1
ATOM 1967 C CA . ILE A 1 252 ? -10.719 23.422 -15.719 1 88.69 252 ILE A CA 1
ATOM 1968 C C . ILE A 1 252 ? -9.531 23.344 -14.75 1 88.69 252 ILE A C 1
ATOM 1970 O O . ILE A 1 252 ? -8.43 23.781 -15.07 1 88.69 252 ILE A O 1
ATOM 1974 N N . LYS A 1 253 ? -9.75 22.797 -13.617 1 90.5 253 LYS A N 1
ATOM 1975 C CA . LYS A 1 253 ? -8.664 22.625 -12.664 1 90.5 253 LYS A CA 1
ATOM 1976 C C . LYS A 1 253 ? -7.609 21.672 -13.203 1 90.5 253 LYS A C 1
ATOM 1978 O O . LYS A 1 253 ? -6.414 21.844 -12.953 1 90.5 253 LYS A O 1
ATOM 1983 N N . GLY A 1 254 ? -8.094 20.672 -13.859 1 91.06 254 GLY A N 1
ATOM 1984 C CA . GLY A 1 254 ? -7.152 19.781 -14.516 1 91.06 254 GLY A CA 1
ATOM 1985 C C . GLY A 1 254 ? -6.309 20.469 -15.562 1 91.06 254 GLY A C 1
ATOM 1986 O O . GLY A 1 254 ? -5.102 20.234 -15.656 1 91.06 254 GLY A O 1
ATOM 1987 N N . ALA A 1 255 ? -6.945 21.359 -16.312 1 90.5 255 ALA A N 1
ATOM 1988 C CA . ALA A 1 255 ? -6.211 22.125 -17.328 1 90.5 255 ALA A CA 1
ATOM 1989 C C . ALA A 1 255 ? -5.145 23 -16.672 1 90.5 255 ALA A C 1
ATOM 1991 O O . ALA A 1 255 ? -4.059 23.188 -17.234 1 90.5 255 ALA A O 1
ATOM 1992 N N . PHE A 1 256 ? -5.48 23.562 -15.578 1 91.94 256 PHE A N 1
ATOM 1993 C CA . PHE A 1 256 ? -4.512 24.344 -14.828 1 91.94 256 PHE A CA 1
ATOM 1994 C C . PHE A 1 256 ? -3.264 23.531 -14.523 1 91.94 256 PHE A C 1
ATOM 1996 O O . PHE A 1 256 ? -2.143 24 -14.727 1 91.94 256 PHE A O 1
ATOM 2003 N N . PHE A 1 257 ? -3.408 22.312 -14.078 1 92.62 257 PHE A N 1
ATOM 2004 C CA . PHE A 1 257 ? -2.285 21.438 -13.742 1 92.62 257 PHE A CA 1
ATOM 2005 C C . PHE A 1 257 ? -1.479 21.094 -14.992 1 92.62 257 PHE A C 1
ATOM 2007 O O . PHE A 1 257 ? -0.258 20.938 -14.922 1 92.62 257 PHE A O 1
ATOM 2014 N N . VAL A 1 258 ? -2.172 20.938 -16.094 1 92.81 258 VAL A N 1
ATOM 2015 C CA . VAL A 1 258 ? -1.475 20.656 -17.344 1 92.81 258 VAL A CA 1
ATOM 2016 C C . VAL A 1 258 ? -0.54 21.812 -17.703 1 92.81 258 VAL A C 1
ATOM 2018 O O . VAL A 1 258 ? 0.597 21.594 -18.125 1 92.81 258 VAL A O 1
ATOM 2021 N N . VAL A 1 259 ? -1.01 22.969 -17.484 1 92.94 259 VAL A N 1
ATOM 2022 C CA . VAL A 1 259 ? -0.197 24.156 -17.75 1 92.94 259 VAL A CA 1
ATOM 2023 C C . VAL A 1 259 ? 0.963 24.219 -16.75 1 92.94 259 VAL A C 1
ATOM 2025 O O . VAL A 1 259 ? 2.086 24.562 -17.125 1 92.94 259 VAL A O 1
ATOM 2028 N N . ILE A 1 260 ? 0.731 23.875 -15.516 1 94 260 ILE A N 1
ATOM 2029 C CA . ILE A 1 260 ? 1.761 23.891 -14.484 1 94 260 ILE A CA 1
ATOM 2030 C C . ILE A 1 260 ? 2.877 22.922 -14.852 1 94 260 ILE A C 1
ATOM 2032 O O . ILE A 1 260 ? 4.059 23.234 -14.688 1 94 260 ILE A O 1
ATOM 2036 N N . ILE A 1 261 ? 2.531 21.719 -15.32 1 94.12 261 ILE A N 1
ATOM 2037 C CA . ILE A 1 261 ? 3.541 20.734 -15.695 1 94.12 261 ILE A CA 1
ATOM 2038 C C . ILE A 1 261 ? 4.352 21.266 -16.875 1 94.12 261 ILE A C 1
ATOM 2040 O O . ILE A 1 261 ? 5.559 21.016 -16.969 1 94.12 261 ILE A O 1
ATOM 2044 N N . THR A 1 262 ? 3.695 21.938 -17.797 1 92.44 262 THR A N 1
ATOM 2045 C CA . THR A 1 262 ? 4.383 22.516 -18.953 1 92.44 262 THR A CA 1
ATOM 2046 C C . THR A 1 262 ? 5.352 23.625 -18.5 1 92.44 262 THR A C 1
ATOM 2048 O O . THR A 1 262 ? 6.484 23.688 -18.984 1 92.44 262 THR A O 1
ATOM 2051 N N . ILE A 1 263 ? 4.906 24.453 -17.594 1 93.31 263 ILE A N 1
ATOM 2052 C CA . ILE A 1 263 ? 5.773 25.484 -17.047 1 93.31 263 ILE A CA 1
ATOM 2053 C C . ILE A 1 263 ? 6.953 24.844 -16.312 1 93.31 263 ILE A C 1
ATOM 2055 O O . ILE A 1 263 ? 8.086 25.297 -16.438 1 93.31 263 ILE A O 1
ATOM 2059 N N . MET A 1 264 ? 6.656 23.797 -15.57 1 92.62 264 MET A N 1
ATOM 2060 C CA . MET A 1 264 ? 7.715 23.094 -14.859 1 92.62 264 MET A CA 1
ATOM 2061 C C . MET A 1 264 ? 8.75 22.547 -15.836 1 92.62 264 MET A C 1
ATOM 2063 O O . MET A 1 264 ? 9.945 22.562 -15.555 1 92.62 264 MET A O 1
ATOM 2067 N N . ALA A 1 265 ? 8.281 22.031 -16.984 1 90.69 265 ALA A N 1
ATOM 2068 C CA . ALA A 1 265 ? 9.195 21.547 -18 1 90.69 265 ALA A CA 1
ATOM 2069 C C . ALA A 1 265 ? 10.172 22.641 -18.438 1 90.69 265 ALA A C 1
ATOM 2071 O O . ALA A 1 265 ? 11.383 22.406 -18.5 1 90.69 265 ALA A O 1
ATOM 2072 N N . PHE A 1 266 ? 9.648 23.812 -18.625 1 90.5 266 PHE A N 1
ATOM 2073 C CA . PHE A 1 266 ? 10.484 24.938 -19.031 1 90.5 266 PHE A CA 1
ATOM 2074 C C . PHE A 1 266 ? 11.438 25.344 -17.922 1 90.5 266 PHE A C 1
ATOM 2076 O O . PHE A 1 266 ? 12.609 25.609 -18.172 1 90.5 266 PHE A O 1
ATOM 2083 N N . MET A 1 267 ? 10.945 25.359 -16.719 1 91.06 267 MET A N 1
ATOM 2084 C CA . MET A 1 267 ? 11.781 25.734 -15.586 1 91.06 267 MET A CA 1
ATOM 2085 C C . MET A 1 267 ? 12.914 24.734 -15.383 1 91.06 267 MET A C 1
ATOM 2087 O O . MET A 1 267 ? 14.055 25.141 -15.125 1 91.06 267 MET A O 1
ATOM 2091 N N . CYS A 1 268 ? 12.586 23.469 -15.492 1 87.62 268 CYS A N 1
ATOM 2092 C CA . CYS A 1 268 ? 13.594 22.438 -15.266 1 87.62 268 CYS A CA 1
ATOM 2093 C C . CYS A 1 268 ? 14.648 22.469 -16.359 1 87.62 268 CYS A C 1
ATOM 2095 O O . CYS A 1 268 ? 15.828 22.203 -16.109 1 87.62 268 CYS A O 1
ATOM 2097 N N . ILE A 1 269 ? 14.281 22.797 -17.594 1 84.25 269 ILE A N 1
ATOM 2098 C CA . ILE A 1 269 ? 15.195 22.797 -18.734 1 84.25 269 ILE A CA 1
ATOM 2099 C C . ILE A 1 269 ? 16.047 24.062 -18.734 1 84.25 269 ILE A C 1
ATOM 2101 O O . ILE A 1 269 ? 17.266 24 -18.922 1 84.25 269 ILE A O 1
ATOM 2105 N N . PHE A 1 270 ? 15.406 25.219 -18.391 1 84.44 270 PHE A N 1
ATOM 2106 C CA . PHE A 1 270 ? 16.109 26.484 -18.594 1 84.44 270 PHE A CA 1
ATOM 2107 C C . PHE A 1 270 ? 16.531 27.094 -17.266 1 84.44 270 PHE A C 1
ATOM 2109 O O . PHE A 1 270 ? 17.391 27.969 -17.234 1 84.44 270 PHE A O 1
ATOM 2116 N N . ALA A 1 271 ? 15.914 26.703 -16.203 1 82.88 271 ALA A N 1
ATOM 2117 C CA . ALA A 1 271 ? 16.219 27.281 -14.891 1 82.88 271 ALA A CA 1
ATOM 2118 C C . ALA A 1 271 ? 16.422 26.188 -13.844 1 82.88 271 ALA A C 1
ATOM 2120 O O . ALA A 1 271 ? 16.031 26.344 -12.688 1 82.88 271 ALA A O 1
ATOM 2121 N N . GLY A 1 272 ? 16.891 25.094 -14.258 1 80.25 272 GLY A N 1
ATOM 2122 C CA . GLY A 1 272 ? 17.031 23.922 -13.406 1 80.25 272 GLY A CA 1
ATOM 2123 C C . GLY A 1 272 ? 17.938 24.156 -12.219 1 80.25 272 GLY A C 1
ATOM 2124 O O . GLY A 1 272 ? 17.828 23.484 -11.188 1 80.25 272 GLY A O 1
ATOM 2125 N N . ARG A 1 273 ? 18.797 25.172 -12.25 1 80.12 273 ARG A N 1
ATOM 2126 C CA . ARG A 1 273 ? 19.75 25.453 -11.18 1 80.12 273 ARG A CA 1
ATOM 2127 C C . ARG A 1 273 ? 19.062 26.109 -9.992 1 80.12 273 ARG A C 1
ATOM 2129 O O . ARG A 1 273 ? 19.562 26.062 -8.867 1 80.12 273 ARG A O 1
ATOM 2136 N N . PHE A 1 274 ? 17.875 26.719 -10.258 1 87.44 274 PHE A N 1
ATOM 2137 C CA . PHE A 1 274 ? 17.141 27.406 -9.195 1 87.44 274 PHE A CA 1
ATOM 2138 C C . PHE A 1 274 ? 16.125 26.469 -8.555 1 87.44 274 PHE A C 1
ATOM 2140 O O . PHE A 1 274 ? 14.914 26.703 -8.648 1 87.44 274 PHE A O 1
ATOM 2147 N N . LYS A 1 275 ? 16.531 25.562 -7.824 1 89.06 275 LYS A N 1
ATOM 2148 C CA . LYS A 1 275 ? 15.695 24.516 -7.254 1 89.06 275 LYS A CA 1
ATOM 2149 C C . LYS A 1 275 ? 14.68 25.109 -6.277 1 89.06 275 LYS A C 1
ATOM 2151 O O . LYS A 1 275 ? 13.523 24.688 -6.254 1 89.06 275 LYS A O 1
ATOM 2156 N N . LEU A 1 276 ? 15.102 26.094 -5.457 1 93.31 276 LEU A N 1
ATOM 2157 C CA . LEU A 1 276 ? 14.211 26.688 -4.469 1 93.31 276 LEU A CA 1
ATOM 2158 C C . LEU A 1 276 ? 13.023 27.375 -5.145 1 93.31 276 LEU A C 1
ATOM 2160 O O . LEU A 1 276 ? 11.906 27.328 -4.629 1 93.31 276 LEU A O 1
ATOM 2164 N N . LEU A 1 277 ? 13.305 27.969 -6.262 1 92.69 277 LEU A N 1
ATOM 2165 C CA . LEU A 1 277 ? 12.242 28.625 -7.008 1 92.69 277 LEU A CA 1
ATOM 2166 C C . LEU A 1 277 ? 11.242 27.609 -7.547 1 92.69 277 LEU A C 1
ATOM 2168 O O . LEU A 1 277 ? 10.031 27.844 -7.539 1 92.69 277 LEU A O 1
ATOM 2172 N N . ILE A 1 278 ? 11.758 26.516 -8.008 1 93.38 278 ILE A N 1
ATOM 2173 C CA . ILE A 1 278 ? 10.906 25.453 -8.531 1 93.38 278 ILE A CA 1
ATOM 2174 C C . ILE A 1 278 ? 10.047 24.875 -7.402 1 93.38 278 ILE A C 1
ATOM 2176 O O . ILE A 1 278 ? 8.844 24.672 -7.57 1 93.38 278 ILE A O 1
ATOM 2180 N N . TYR A 1 279 ? 10.688 24.641 -6.223 1 95.56 279 TYR A N 1
ATOM 2181 C CA . TYR A 1 279 ? 9.961 24.125 -5.07 1 95.56 279 TYR A CA 1
ATOM 2182 C C . TYR A 1 279 ? 8.852 25.078 -4.652 1 95.56 279 TYR A C 1
ATOM 2184 O O . TYR A 1 279 ? 7.711 24.656 -4.418 1 95.56 279 TYR A O 1
ATOM 2192 N N . GLY A 1 280 ? 9.219 26.344 -4.555 1 96.75 280 GLY A N 1
ATOM 2193 C CA . GLY A 1 280 ? 8.234 27.344 -4.184 1 96.75 280 GLY A CA 1
ATOM 2194 C C . GLY A 1 280 ? 7.082 27.438 -5.168 1 96.75 280 GLY A C 1
ATOM 2195 O O . GLY A 1 280 ? 5.922 27.547 -4.762 1 96.75 280 GLY A O 1
ATOM 2196 N N . PHE A 1 281 ? 7.441 27.359 -6.438 1 96.25 281 PHE A N 1
ATOM 2197 C CA . PHE A 1 281 ? 6.426 27.422 -7.484 1 96.25 281 PHE A CA 1
ATOM 2198 C C . PHE A 1 281 ? 5.461 26.25 -7.359 1 96.25 281 PHE A C 1
ATOM 2200 O O . PHE A 1 281 ? 4.246 26.422 -7.453 1 96.25 281 PHE A O 1
ATOM 2207 N N . LEU A 1 282 ? 5.953 25.062 -7.137 1 96.88 282 LEU A N 1
ATOM 2208 C CA . LEU A 1 282 ? 5.129 23.859 -7.062 1 96.88 282 LEU A CA 1
ATOM 2209 C C . LEU A 1 282 ? 4.23 23.891 -5.828 1 96.88 282 LEU A C 1
ATOM 2211 O O . LEU A 1 282 ? 3.045 23.578 -5.914 1 96.88 282 LEU A O 1
ATOM 2215 N N . ILE A 1 283 ? 4.773 24.297 -4.676 1 97.94 283 ILE A N 1
ATOM 2216 C CA . ILE A 1 283 ? 3.988 24.359 -3.449 1 97.94 283 ILE A CA 1
ATOM 2217 C C . ILE A 1 283 ? 2.852 25.359 -3.607 1 97.94 283 ILE A C 1
ATOM 2219 O O . ILE A 1 283 ? 1.708 25.078 -3.238 1 97.94 283 ILE A O 1
ATOM 2223 N N . LEU A 1 284 ? 3.201 26.438 -4.207 1 97.19 284 LEU A N 1
ATOM 2224 C CA . LEU A 1 284 ? 2.209 27.5 -4.391 1 97.19 284 LEU A CA 1
ATOM 2225 C C . LEU A 1 284 ? 1.124 27.062 -5.367 1 97.19 284 LEU A C 1
ATOM 2227 O O . LEU A 1 284 ? -0.063 27.297 -5.129 1 97.19 284 LEU A O 1
ATOM 2231 N N . ALA A 1 285 ? 1.527 26.453 -6.453 1 96.75 285 ALA A N 1
ATOM 2232 C CA . ALA A 1 285 ? 0.573 26.016 -7.469 1 96.75 285 ALA A CA 1
ATOM 2233 C C . ALA A 1 285 ? -0.341 24.922 -6.93 1 96.75 285 ALA A C 1
ATOM 2235 O O . ALA A 1 285 ? -1.565 25.016 -7.047 1 96.75 285 ALA A O 1
ATOM 2236 N N . VAL A 1 286 ? 0.245 23.922 -6.344 1 97.44 286 VAL A N 1
ATOM 2237 C CA . VAL A 1 286 ? -0.523 22.781 -5.844 1 97.44 286 VAL A CA 1
ATOM 2238 C C . VAL A 1 286 ? -1.408 23.234 -4.68 1 97.44 286 VAL A C 1
ATOM 2240 O O . VAL A 1 286 ? -2.586 22.875 -4.617 1 97.44 286 VAL A O 1
ATOM 2243 N N . GLY A 1 287 ? -0.833 24.031 -3.764 1 97.75 287 GLY A N 1
ATOM 2244 C CA . GLY A 1 287 ? -1.613 24.531 -2.643 1 97.75 287 GLY A CA 1
ATOM 2245 C C . GLY A 1 287 ? -2.809 25.359 -3.068 1 97.75 287 GLY A C 1
ATOM 2246 O O . GLY A 1 287 ? -3.891 25.25 -2.492 1 97.75 287 GLY A O 1
ATOM 2247 N N . SER A 1 288 ? -2.652 26.125 -4.094 1 96.62 288 SER A N 1
ATOM 2248 C CA . SER A 1 288 ? -3.74 26.969 -4.574 1 96.62 288 SER A CA 1
ATOM 2249 C C . SER A 1 288 ? -4.887 26.141 -5.125 1 96.62 288 SER A C 1
ATOM 2251 O O . SER A 1 288 ? -6.059 26.438 -4.871 1 96.62 288 SER A O 1
ATOM 2253 N N . ILE A 1 289 ? -4.574 25.125 -5.781 1 95.69 289 ILE A N 1
ATOM 2254 C CA . ILE A 1 289 ? -5.609 24.266 -6.352 1 95.69 289 ILE A CA 1
ATOM 2255 C C . ILE A 1 289 ? -6.32 23.5 -5.238 1 95.69 289 ILE A C 1
ATOM 2257 O O . ILE A 1 289 ? -7.531 23.281 -5.305 1 95.69 289 ILE A O 1
ATOM 2261 N N . TYR A 1 290 ? -5.586 23.109 -4.238 1 96.31 290 TYR A N 1
ATOM 2262 C CA . TYR A 1 290 ? -6.199 22.422 -3.105 1 96.31 290 TYR A CA 1
ATOM 2263 C C . TYR A 1 290 ? -7.242 23.312 -2.434 1 96.31 290 TYR A C 1
ATOM 2265 O O . TYR A 1 290 ? -8.336 22.844 -2.092 1 96.31 290 TYR A O 1
ATOM 2273 N N . ILE A 1 291 ? -6.961 24.578 -2.264 1 96 291 ILE A N 1
ATOM 2274 C CA . ILE A 1 291 ? -7.883 25.516 -1.625 1 96 291 ILE A CA 1
ATOM 2275 C C . ILE A 1 291 ? -9.164 25.625 -2.451 1 96 291 ILE A C 1
ATOM 2277 O O . ILE A 1 291 ? -10.266 25.656 -1.901 1 96 291 ILE A O 1
ATOM 2281 N N . LEU A 1 292 ? -8.969 25.609 -3.695 1 92.38 292 LEU A N 1
ATOM 2282 C CA . LEU A 1 292 ? -10.102 25.828 -4.59 1 92.38 292 LEU A CA 1
ATOM 2283 C C . LEU A 1 292 ? -10.898 24.547 -4.793 1 92.38 292 LEU A C 1
ATOM 2285 O O . LEU A 1 292 ? -12.031 24.578 -5.285 1 92.38 292 LEU A O 1
ATOM 2289 N N . THR A 1 293 ? -10.359 23.453 -4.457 1 92.44 293 THR A N 1
ATOM 2290 C CA . THR A 1 293 ? -11 22.172 -4.75 1 92.44 293 THR A CA 1
ATOM 2291 C C . THR A 1 293 ? -11.75 21.656 -3.527 1 92.44 293 THR A C 1
ATOM 2293 O O . THR A 1 293 ? -12.883 21.188 -3.645 1 92.44 293 THR A O 1
ATOM 2296 N N . PHE A 1 294 ? -11.203 21.719 -2.402 1 93.19 294 PHE A N 1
ATOM 2297 C CA . PHE A 1 294 ? -11.82 21.156 -1.205 1 93.19 294 PHE A CA 1
ATOM 2298 C C . PHE A 1 294 ? -12.961 22.047 -0.726 1 93.19 294 PHE A C 1
ATOM 2300 O O . PHE A 1 294 ? -12.766 23.25 -0.511 1 93.19 294 PHE A O 1
ATOM 2307 N N . PRO A 1 295 ? -14.117 21.469 -0.585 1 90.25 295 PRO A N 1
ATOM 2308 C CA . PRO A 1 295 ? -15.234 22.266 -0.079 1 90.25 295 PRO A CA 1
ATOM 2309 C C . PRO A 1 295 ? -15 22.797 1.335 1 90.25 295 PRO A C 1
ATOM 2311 O O . PRO A 1 295 ? -14.219 22.203 2.09 1 90.25 295 PRO A O 1
ATOM 2314 N N . ALA A 1 296 ? -15.734 23.812 1.604 1 92.19 296 ALA A N 1
ATOM 2315 C CA . ALA A 1 296 ? -15.633 24.391 2.945 1 92.19 296 ALA A CA 1
ATOM 2316 C C . ALA A 1 296 ? -16.062 23.375 4.004 1 92.19 296 ALA A C 1
ATOM 2318 O O . ALA A 1 296 ? -17.109 22.719 3.861 1 92.19 296 ALA A O 1
ATOM 2319 N N . GLY A 1 297 ? -15.242 23.203 4.922 1 92.81 297 GLY A N 1
ATOM 2320 C CA . GLY A 1 297 ? -15.57 22.328 6.023 1 92.81 297 GLY A CA 1
ATOM 2321 C C . GLY A 1 297 ? -15.211 20.875 5.754 1 92.81 297 GLY A C 1
ATOM 2322 O O . GLY A 1 297 ? -15.539 19.984 6.547 1 92.81 297 GLY A O 1
ATOM 2323 N N . SER A 1 298 ? -14.477 20.594 4.699 1 92.19 298 SER A N 1
ATOM 2324 C CA . SER A 1 298 ? -14.219 19.219 4.301 1 92.19 298 SER A CA 1
ATOM 2325 C C . SER A 1 298 ? -12.906 18.719 4.891 1 92.19 298 SER A C 1
ATOM 2327 O O . SER A 1 298 ? -12.586 17.531 4.777 1 92.19 298 SER A O 1
ATOM 2329 N N . ILE A 1 299 ? -12.133 19.547 5.48 1 94.25 299 ILE A N 1
ATOM 2330 C CA . ILE A 1 299 ? -10.891 19.141 6.133 1 94.25 299 ILE A CA 1
ATOM 2331 C C . ILE A 1 299 ? -11.172 18.766 7.586 1 94.25 299 ILE A C 1
ATOM 2333 O O . ILE A 1 299 ? -12.141 19.234 8.188 1 94.25 299 ILE A O 1
ATOM 2337 N N . PRO A 1 300 ? -10.414 17.891 8.148 1 92.5 300 PRO A N 1
ATOM 2338 C CA . PRO A 1 300 ? -10.742 17.375 9.477 1 92.5 300 PRO A CA 1
ATOM 2339 C C . PRO A 1 300 ? -10.953 18.484 10.5 1 92.5 300 PRO A C 1
ATOM 2341 O O . PRO A 1 300 ? -10.023 19.25 10.781 1 92.5 300 PRO A O 1
ATOM 2344 N N . ASP A 1 301 ? -12.125 18.578 11.078 1 93.25 301 ASP A N 1
ATOM 2345 C CA . ASP A 1 301 ? -12.508 19.516 12.141 1 93.25 301 ASP A CA 1
ATOM 2346 C C . ASP A 1 301 ? -12.344 20.953 11.68 1 93.25 301 ASP A C 1
ATOM 2348 O O . ASP A 1 301 ? -12.148 21.859 12.508 1 93.25 301 ASP A O 1
ATOM 2352 N N . GLU A 1 302 ? -12.398 21.141 10.461 1 96.12 302 GLU A N 1
ATOM 2353 C CA . GLU A 1 302 ? -12.102 22.453 9.891 1 96.12 302 GLU A CA 1
ATOM 2354 C C . GLU A 1 302 ? -13.07 23.5 10.414 1 96.12 302 GLU A C 1
ATOM 2356 O O . GLU A 1 302 ? -12.664 24.625 10.719 1 96.12 302 GLU A O 1
ATOM 2361 N N . VAL A 1 303 ? -14.352 23.156 10.555 1 96.19 303 VAL A N 1
ATOM 2362 C CA . VAL A 1 303 ? -15.375 24.094 11.008 1 96.19 303 VAL A CA 1
ATOM 2363 C C . VAL A 1 303 ? -15.086 24.516 12.445 1 96.19 303 VAL A C 1
ATOM 2365 O O . VAL A 1 303 ? -15.125 25.703 12.766 1 96.19 303 VAL A O 1
ATOM 2368 N N . ASN A 1 304 ? -14.727 23.578 13.25 1 95.81 304 ASN A N 1
ATOM 2369 C CA . ASN A 1 304 ? -14.406 23.891 14.641 1 95.81 304 ASN A CA 1
ATOM 2370 C C . ASN A 1 304 ? -13.141 24.734 14.75 1 95.81 304 ASN A C 1
ATOM 2372 O O . ASN A 1 304 ? -13.039 25.594 15.625 1 95.81 304 ASN A O 1
ATOM 2376 N N . HIS A 1 305 ? -12.211 24.453 13.938 1 97.25 305 HIS A N 1
ATOM 2377 C CA . HIS A 1 305 ? -10.992 25.266 13.914 1 97.25 305 HIS A CA 1
ATOM 2378 C C . HIS A 1 305 ? -11.289 26.688 13.477 1 97.25 305 HIS A C 1
ATOM 2380 O O . HIS A 1 305 ? -10.672 27.641 13.969 1 97.25 305 HIS A O 1
ATOM 2386 N N . PHE A 1 306 ? -12.258 26.812 12.594 1 97.56 306 PHE A N 1
ATOM 2387 C CA . PHE A 1 306 ? -12.672 28.141 12.164 1 97.56 306 PHE A CA 1
ATOM 2388 C C . PHE A 1 306 ? -13.328 28.891 13.305 1 97.56 306 PHE A C 1
ATOM 2390 O O . PHE A 1 306 ? -13.047 30.078 13.516 1 97.56 306 PHE A O 1
ATOM 2397 N N . TYR A 1 307 ? -14.156 28.188 14.039 1 97.44 307 TYR A N 1
ATOM 2398 C CA . TYR A 1 307 ? -14.781 28.812 15.203 1 97.44 307 TYR A CA 1
ATOM 2399 C C . TYR A 1 307 ? -13.734 29.281 16.203 1 97.44 307 TYR A C 1
ATOM 2401 O O . TYR A 1 307 ? -13.805 30.406 16.703 1 97.44 307 TYR A O 1
ATOM 2409 N N . ARG A 1 308 ? -12.766 28.453 16.453 1 97.12 308 ARG A N 1
ATOM 2410 C CA . ARG A 1 308 ? -11.703 28.781 17.391 1 97.12 308 ARG A CA 1
ATOM 2411 C C . ARG A 1 308 ? -10.867 29.953 16.906 1 97.12 308 ARG A C 1
ATOM 2413 O O . ARG A 1 308 ? -10.586 30.875 17.672 1 97.12 308 ARG A O 1
ATOM 2420 N N . ALA A 1 309 ? -10.469 29.906 15.688 1 97.81 309 ALA A N 1
ATOM 2421 C CA . ALA A 1 309 ? -9.68 30.984 15.109 1 97.81 309 ALA A CA 1
ATOM 2422 C C . ALA A 1 309 ? -10.453 32.312 15.125 1 97.81 309 ALA A C 1
ATOM 2424 O O . ALA A 1 309 ? -9.883 33.375 15.398 1 97.81 309 ALA A O 1
ATOM 2425 N N . PHE A 1 310 ? -11.734 32.188 14.797 1 97.81 310 PHE A N 1
ATOM 2426 C CA . PHE A 1 310 ? -12.594 33.375 14.812 1 97.81 310 PHE A CA 1
ATOM 2427 C C . PHE A 1 310 ? -12.695 33.938 16.219 1 97.81 310 PHE A C 1
ATOM 2429 O O . PHE A 1 310 ? -12.594 35.156 16.406 1 97.81 310 PHE A O 1
ATOM 2436 N N . SER A 1 311 ? -12.922 33.094 17.172 1 97.31 311 SER A N 1
ATOM 2437 C CA . SER A 1 311 ? -12.984 33.5 18.562 1 97.31 311 SER A CA 1
ATOM 2438 C C . SER A 1 311 ? -11.695 34.219 19 1 97.31 311 SER A C 1
ATOM 2440 O O . SER A 1 311 ? -11.734 35.25 19.641 1 97.31 311 SER A O 1
ATOM 2442 N N . LEU A 1 312 ? -10.594 33.688 18.641 1 97.19 312 LEU A N 1
ATOM 2443 C CA . LEU A 1 312 ? -9.289 34.25 18.969 1 97.19 312 LEU A CA 1
ATOM 2444 C C . LEU A 1 312 ? -9.086 35.594 18.281 1 97.19 312 LEU A C 1
ATOM 2446 O O . LEU A 1 312 ? -8.43 36.469 18.812 1 97.19 312 LEU A O 1
ATOM 2450 N N . ALA A 1 313 ? -9.609 35.719 17.094 1 97 313 ALA A N 1
ATOM 2451 C CA . ALA A 1 313 ? -9.477 36.938 16.312 1 97 313 ALA A CA 1
ATOM 2452 C C . ALA A 1 313 ? -10.125 38.125 17.047 1 97 313 ALA A C 1
ATOM 2454 O O . ALA A 1 313 ? -9.742 39.281 16.828 1 97 313 ALA A O 1
ATOM 2455 N N . PHE A 1 314 ? -10.992 37.844 17.922 1 95.69 314 PHE A N 1
ATOM 2456 C CA . PHE A 1 314 ? -11.68 38.875 18.656 1 95.69 314 PHE A CA 1
ATOM 2457 C C . PHE A 1 314 ? -11.156 38.969 20.094 1 95.69 314 PHE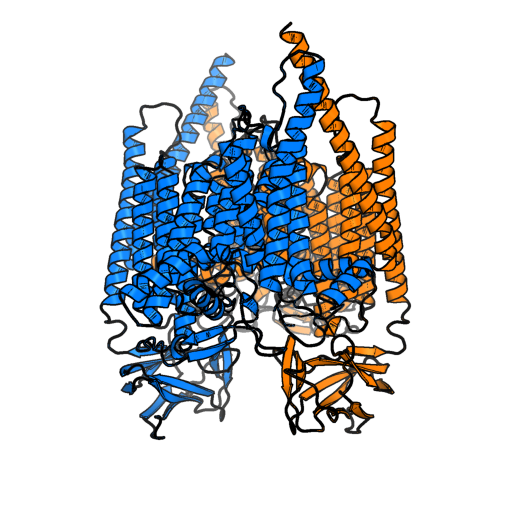 A C 1
ATOM 2459 O O . PHE A 1 314 ? -11.773 39.625 20.953 1 95.69 314 PHE A O 1
ATOM 2466 N N . GLY A 1 315 ? -10.094 38.219 20.359 1 93.38 315 GLY A N 1
ATOM 2467 C CA . GLY A 1 315 ? -9.375 38.406 21.609 1 93.38 315 GLY A CA 1
ATOM 2468 C C . GLY A 1 315 ? -9.805 37.438 22.688 1 93.38 315 GLY A C 1
ATOM 2469 O O . GLY A 1 315 ? -9.367 37.531 23.828 1 93.38 315 GLY A O 1
ATOM 2470 N N . ASN A 1 316 ? -10.664 36.531 22.406 1 93.38 316 ASN A N 1
ATOM 2471 C CA . ASN A 1 316 ? -11.07 35.5 23.375 1 93.38 316 ASN A CA 1
ATOM 2472 C C . ASN A 1 316 ? -10.023 34.406 23.484 1 93.38 316 ASN A C 1
ATOM 2474 O O . ASN A 1 316 ? -10.164 33.344 22.875 1 93.38 316 ASN A O 1
ATOM 2478 N N . LEU A 1 317 ? -9.141 34.562 24.328 1 92.12 317 LEU A N 1
ATOM 2479 C CA . LEU A 1 317 ? -8.023 33.625 24.453 1 92.12 317 LEU A CA 1
ATOM 2480 C C . LEU A 1 317 ? -8.477 32.312 25.062 1 92.12 317 LEU A C 1
ATOM 2482 O O . LEU A 1 317 ? -8.055 31.234 24.641 1 92.12 317 LEU A O 1
ATOM 2486 N N . GLN A 1 318 ? -9.406 32.406 26 1 91.81 318 GLN A N 1
ATOM 2487 C CA . GLN A 1 318 ? -9.906 31.219 26.672 1 91.81 318 GLN A CA 1
ATOM 2488 C C . GLN A 1 318 ? -11.305 30.859 26.172 1 91.81 318 GLN A C 1
ATOM 2490 O O . GLN A 1 318 ? -12.133 31.75 25.953 1 91.81 318 GLN A O 1
ATOM 2495 N N . SER A 1 319 ? -11.453 29.594 25.953 1 92.56 319 SER A N 1
ATOM 2496 C CA . SER A 1 319 ? -12.797 29.125 25.656 1 92.56 319 SER A CA 1
ATOM 2497 C C . SER A 1 319 ? -13.656 29.078 26.906 1 92.56 319 SER A C 1
ATOM 2499 O O . SER A 1 319 ? -13.141 29.047 28.031 1 92.56 319 SER A O 1
ATOM 2501 N N . VAL A 1 320 ? -14.906 29.094 26.688 1 92.81 320 VAL A N 1
ATOM 2502 C CA . VAL A 1 320 ? -15.859 29.141 27.797 1 92.81 320 VAL A CA 1
ATOM 2503 C C . VAL A 1 320 ? -16.516 27.781 27.969 1 92.81 320 VAL A C 1
ATOM 2505 O O . VAL A 1 320 ? -16.984 27.188 27 1 92.81 320 VAL A O 1
ATOM 2508 N N . LYS A 1 321 ? -16.484 27.312 29.203 1 92.62 321 LYS A N 1
ATOM 2509 C CA . LYS A 1 321 ? -17.203 26.078 29.516 1 92.62 321 LYS A CA 1
ATOM 2510 C C . LYS A 1 321 ? -18.672 26.344 29.781 1 92.62 321 LYS A C 1
ATOM 2512 O O . LYS A 1 321 ? -19.031 26.984 30.781 1 92.62 321 LYS A O 1
ATOM 2517 N N . PHE A 1 322 ? -19.516 25.953 28.953 1 92.31 322 PHE A N 1
ATOM 2518 C CA . PHE A 1 322 ? -20.953 26.125 29.109 1 92.31 322 PHE A CA 1
ATOM 2519 C C . PHE A 1 322 ? -21.547 25.016 29.969 1 92.31 322 PHE A C 1
ATOM 2521 O O . PHE A 1 322 ? -22.469 25.266 30.75 1 92.31 322 PHE A O 1
ATOM 2528 N N . SER A 1 323 ? -21.078 23.766 29.719 1 88.19 323 SER A N 1
ATOM 2529 C CA . SER A 1 323 ? -21.484 22.594 30.469 1 88.19 323 SER A CA 1
ATOM 2530 C C . SER A 1 323 ? -20.359 21.562 30.531 1 88.19 323 SER A C 1
ATOM 2532 O O . SER A 1 323 ? -19.25 21.812 30.062 1 88.19 323 SER A O 1
ATOM 2534 N N . ASP A 1 324 ? -20.703 20.5 31.172 1 82.06 324 ASP A N 1
ATOM 2535 C CA . ASP A 1 324 ? -19.703 19.438 31.312 1 82.06 324 ASP A CA 1
ATOM 2536 C C . ASP A 1 324 ? -19.422 18.766 29.969 1 82.06 324 ASP A C 1
ATOM 2538 O O . ASP A 1 324 ? -18.438 18.031 29.844 1 82.06 324 ASP A O 1
ATOM 2542 N N . THR A 1 325 ? -20.172 19.109 28.984 1 82.81 325 THR A N 1
ATOM 2543 C CA . THR A 1 325 ? -19.969 18.469 27.688 1 82.81 325 THR A CA 1
ATOM 2544 C C . THR A 1 325 ? -19.859 19.516 26.578 1 82.81 325 THR A C 1
ATOM 2546 O O . THR A 1 325 ? -19.797 19.188 25.391 1 82.81 325 THR A O 1
ATOM 2549 N N . SER A 1 326 ? -19.891 20.781 27.031 1 89.25 326 SER A N 1
ATOM 2550 C CA . SER A 1 326 ? -19.922 21.828 26.031 1 89.25 326 SER A CA 1
ATOM 2551 C C . SER A 1 326 ? -18.938 22.938 26.344 1 89.25 326 SER A C 1
ATOM 2553 O O . SER A 1 326 ? -19 23.547 27.422 1 89.25 326 SER A O 1
ATOM 2555 N N . VAL A 1 327 ? -18.016 23.141 25.484 1 93.06 327 VAL A N 1
ATOM 2556 C CA . VAL A 1 327 ? -17.031 24.219 25.578 1 93.06 327 VAL A CA 1
ATOM 2557 C C . VAL A 1 327 ? -16.969 24.984 24.25 1 93.06 327 VAL A C 1
ATOM 2559 O O . VAL A 1 327 ? -17.078 24.391 23.172 1 93.06 327 VAL A O 1
ATOM 2562 N N . GLY A 1 328 ? -16.938 26.25 24.281 1 94.88 328 GLY A N 1
ATOM 2563 C CA . GLY A 1 328 ? -16.891 27.078 23.094 1 94.88 328 GLY A CA 1
ATOM 2564 C C . GLY A 1 328 ? -16.781 28.562 23.406 1 94.88 328 GLY A C 1
ATOM 2565 O O . GLY A 1 328 ? -16 28.969 24.266 1 94.88 328 GLY A O 1
ATOM 2566 N N . SER A 1 329 ? -17.422 29.344 22.656 1 95.88 329 SER A N 1
ATOM 2567 C CA . SER A 1 329 ? -17.469 30.797 22.812 1 95.88 329 SER A CA 1
ATOM 2568 C C . SER A 1 329 ? -18.781 31.359 22.281 1 95.88 329 SER A C 1
ATOM 2570 O O . SER A 1 329 ? -19.516 30.672 21.578 1 95.88 329 SER A O 1
ATOM 2572 N N . VAL A 1 330 ? -19.031 32.531 22.812 1 96.5 330 VAL A N 1
ATOM 2573 C CA . VAL A 1 330 ? -20.188 33.25 22.266 1 96.5 330 VAL A CA 1
ATOM 2574 C C . VAL A 1 330 ? -19.766 34 21 1 96.5 330 VAL A C 1
ATOM 2576 O O . VAL A 1 330 ? -18.922 34.906 21.047 1 96.5 330 VAL A O 1
ATOM 2579 N N . LEU A 1 331 ? -20.344 33.594 19.875 1 97.19 331 LEU A N 1
ATOM 2580 C CA . LEU A 1 331 ? -20 34.156 18.562 1 97.19 331 LEU A CA 1
ATOM 2581 C C . LEU A 1 331 ? -21.25 34.5 17.766 1 97.19 331 LEU A C 1
ATOM 2583 O O . LEU A 1 331 ? -22.359 34.094 18.141 1 97.19 331 LEU A O 1
ATOM 2587 N N . PRO A 1 332 ? -21.062 35.281 16.719 1 97.06 332 PRO A N 1
ATOM 2588 C CA . PRO A 1 332 ? -22.219 35.5 15.859 1 97.06 332 PRO A CA 1
ATOM 2589 C C . PRO A 1 332 ? -22.844 34.219 15.352 1 97.06 332 PRO A C 1
ATOM 2591 O O . PRO A 1 332 ? -22.125 33.312 14.891 1 97.06 332 PRO A O 1
ATOM 2594 N N . THR A 1 333 ? -24.109 34.125 15.344 1 96.81 333 THR A N 1
ATOM 2595 C CA . THR A 1 333 ? -24.844 32.906 14.977 1 96.81 333 THR A CA 1
ATOM 2596 C C . THR A 1 333 ? -24.562 32.531 13.523 1 96.81 333 THR A C 1
ATOM 2598 O O . THR A 1 333 ? -24.531 31.344 13.18 1 96.81 333 THR A O 1
ATOM 2601 N N . ALA A 1 334 ? -24.312 33.5 12.742 1 96.38 334 ALA A N 1
ATOM 2602 C CA . ALA A 1 334 ? -24.141 33.312 11.305 1 96.38 334 ALA A CA 1
ATOM 2603 C C . ALA A 1 334 ? -22.906 32.5 11 1 96.38 334 ALA A C 1
ATOM 2605 O O . ALA A 1 334 ? -22.75 31.969 9.891 1 96.38 334 ALA A O 1
ATOM 2606 N N . ILE A 1 335 ? -22.047 32.375 11.969 1 96.25 335 ILE A N 1
ATOM 2607 C CA . ILE A 1 335 ? -20.797 31.656 11.742 1 96.25 335 ILE A CA 1
ATOM 2608 C C . ILE A 1 335 ? -21.094 30.188 11.414 1 96.25 335 ILE A C 1
ATOM 2610 O O . ILE A 1 335 ? -20.281 29.516 10.773 1 96.25 335 ILE A O 1
ATOM 2614 N N . GLN A 1 336 ? -22.219 29.656 11.758 1 95.69 336 GLN A N 1
ATOM 2615 C CA . GLN A 1 336 ? -22.609 28.266 11.562 1 95.69 336 GLN A CA 1
ATOM 2616 C C . GLN A 1 336 ? -23.172 28.047 10.164 1 95.69 336 GLN A C 1
ATOM 2618 O O . GLN A 1 336 ? -23.344 26.906 9.727 1 95.69 336 GLN A O 1
ATOM 2623 N N . ALA A 1 337 ? -23.438 29.109 9.461 1 94.62 337 ALA A N 1
ATOM 2624 C CA . ALA A 1 337 ? -24.078 29.031 8.148 1 94.62 337 ALA A CA 1
ATOM 2625 C C . ALA A 1 337 ? -23.031 29.031 7.031 1 94.62 337 ALA A C 1
ATOM 2627 O O . ALA A 1 337 ? -23.188 29.75 6.043 1 94.62 337 ALA A O 1
ATOM 2628 N N . LEU A 1 338 ? -22.062 28.25 7.211 1 92.56 338 LEU A N 1
ATOM 2629 C CA . LEU A 1 338 ? -20.969 28.203 6.258 1 92.56 338 LEU A CA 1
ATOM 2630 C C . LEU A 1 338 ? -21.438 27.672 4.902 1 92.56 338 LEU A C 1
ATOM 2632 O O . LEU A 1 338 ? -20.906 28.062 3.863 1 92.56 338 LEU A O 1
ATOM 2636 N N . SER A 1 339 ? -22.438 26.844 4.844 1 87.88 339 SER A N 1
ATOM 2637 C CA . SER A 1 339 ? -22.938 26.234 3.615 1 87.88 339 SER A CA 1
ATOM 2638 C C . SER A 1 339 ? -23.828 27.203 2.838 1 87.88 339 SER A C 1
ATOM 2640 O O . SER A 1 339 ? -24.094 27 1.654 1 87.88 339 SER A O 1
ATOM 2642 N N . ASP A 1 340 ? -24.25 28.297 3.529 1 89.5 340 ASP A N 1
ATOM 2643 C CA . ASP A 1 340 ? -25.078 29.312 2.891 1 89.5 340 ASP A CA 1
ATOM 2644 C C . ASP A 1 340 ? -24.219 30.406 2.273 1 89.5 340 ASP A C 1
ATOM 2646 O O . ASP A 1 340 ? -23.625 31.219 2.992 1 89.5 340 ASP A O 1
ATOM 2650 N N . PRO A 1 341 ? -24.25 30.484 0.988 1 87.88 341 PRO A N 1
ATOM 2651 C CA . PRO A 1 341 ? -23.391 31.469 0.321 1 87.88 341 PRO A CA 1
ATOM 2652 C C . PRO A 1 341 ? -23.812 32.906 0.604 1 87.88 341 PRO A C 1
ATOM 2654 O O . PRO A 1 341 ? -23.016 33.844 0.414 1 87.88 341 PRO A O 1
ATOM 2657 N N . GLU A 1 342 ? -24.969 33.125 1.099 1 91.81 342 GLU A N 1
ATOM 2658 C CA . GLU A 1 342 ? -25.469 34.5 1.303 1 91.81 342 GLU A CA 1
ATOM 2659 C C . GLU A 1 342 ? -25.422 34.875 2.777 1 91.81 342 GLU A C 1
ATOM 2661 O O . GLU A 1 342 ? -25.766 36 3.139 1 91.81 342 GLU A O 1
ATOM 2666 N N . ALA A 1 343 ? -24.891 34 3.543 1 95.81 343 ALA A N 1
ATOM 2667 C CA . ALA A 1 343 ? -24.844 34.281 4.973 1 95.81 343 ALA A CA 1
ATOM 2668 C C . ALA A 1 343 ? -23.906 35.438 5.27 1 95.81 343 ALA A C 1
ATOM 2670 O O . ALA A 1 343 ? -22.812 35.531 4.707 1 95.81 343 ALA A O 1
ATOM 2671 N N . VAL A 1 344 ? -24.359 36.312 6.168 1 96.88 344 VAL A N 1
ATOM 2672 C CA . VAL A 1 344 ? -23.578 37.5 6.551 1 96.88 344 VAL A CA 1
ATOM 2673 C C . VAL A 1 344 ? -23.516 37.594 8.07 1 96.88 344 VAL A C 1
ATOM 2675 O O . VAL A 1 344 ? -24.5 37.312 8.766 1 96.88 344 VAL A O 1
ATOM 2678 N N . PHE A 1 345 ? -22.375 38.062 8.57 1 96.38 345 PHE A N 1
ATOM 2679 C CA . PHE A 1 345 ? -22.203 38.219 10.008 1 96.38 345 PHE A CA 1
ATOM 2680 C C . PHE A 1 345 ? -23.047 39.375 10.547 1 96.38 345 PHE A C 1
ATOM 2682 O O . PHE A 1 345 ? -23 40.469 10 1 96.38 345 PHE A O 1
ATOM 2689 N N . ASP A 1 346 ? -23.859 39.031 11.539 1 95.25 346 ASP A N 1
ATOM 2690 C CA . ASP A 1 346 ? -24.516 40 12.391 1 95.25 346 ASP A CA 1
ATOM 2691 C C . ASP A 1 346 ? -24.016 39.938 13.828 1 95.25 346 ASP A C 1
ATOM 2693 O O . ASP A 1 346 ? -24.359 39 14.562 1 95.25 346 ASP A O 1
ATOM 2697 N N . PHE A 1 347 ? -23.281 40.906 14.227 1 94.19 347 PHE A N 1
ATOM 2698 C CA . PHE A 1 347 ? -22.594 40.844 15.508 1 94.19 347 PHE A CA 1
ATOM 2699 C C . PHE A 1 347 ? -23.547 41.125 16.656 1 94.19 347 PHE A C 1
ATOM 2701 O O . PHE A 1 347 ? -23.219 40.906 17.828 1 94.19 347 PHE A O 1
ATOM 2708 N N . ALA A 1 348 ? -24.703 41.5 16.344 1 94.69 348 ALA A N 1
ATOM 2709 C CA . ALA A 1 348 ? -25.734 41.688 17.359 1 94.69 348 ALA A CA 1
ATOM 2710 C C . ALA A 1 348 ? -26.453 40.375 17.688 1 94.69 348 ALA A C 1
ATOM 2712 O O . ALA A 1 348 ? -26.969 40.219 18.797 1 94.69 348 ALA A O 1
ATOM 2713 N N . ASP A 1 349 ? -26.469 39.531 16.75 1 96.5 349 ASP A N 1
ATOM 2714 C CA . ASP A 1 349 ? -27.062 38.219 16.938 1 96.5 349 ASP A CA 1
ATOM 2715 C C . ASP A 1 349 ? -26.016 37.156 17.297 1 96.5 349 ASP A C 1
ATOM 2717 O O . ASP A 1 349 ? -25.375 36.594 16.406 1 96.5 349 ASP A O 1
ATOM 2721 N N . THR A 1 350 ? -25.891 36.906 18.562 1 96.38 350 THR A N 1
ATOM 2722 C CA . THR A 1 350 ? -24.828 36 19.031 1 96.38 350 THR A CA 1
ATOM 2723 C C . THR A 1 350 ? -25.438 34.75 19.656 1 96.38 350 THR A C 1
ATOM 2725 O O . THR A 1 350 ? -26.594 34.75 20.047 1 96.38 350 THR A O 1
ATOM 2728 N N . ALA A 1 351 ? -24.703 33.625 19.578 1 96.19 351 ALA A N 1
ATOM 2729 C CA . ALA A 1 351 ? -25.109 32.375 20.188 1 96.19 351 ALA A CA 1
ATOM 2730 C C . ALA A 1 351 ? -23.906 31.641 20.781 1 96.19 351 ALA A C 1
ATOM 2732 O O . ALA A 1 351 ? -22.75 31.984 20.484 1 96.19 351 ALA A O 1
ATOM 2733 N N . GLN A 1 352 ? -24.25 30.766 21.656 1 95.69 352 GLN A N 1
ATOM 2734 C CA . GLN A 1 352 ? -23.219 29.859 22.156 1 95.69 352 GLN A CA 1
ATOM 2735 C C . GLN A 1 352 ? -22.812 28.844 21.078 1 95.69 352 GLN A C 1
ATOM 2737 O O . GLN A 1 352 ? -23.656 28.062 20.609 1 95.69 352 GLN A O 1
ATOM 2742 N N . ILE A 1 353 ? -21.594 28.953 20.672 1 96.19 353 ILE A N 1
ATOM 2743 C CA . ILE A 1 353 ? -21.078 28.031 19.656 1 96.19 353 ILE A CA 1
ATOM 2744 C C . ILE A 1 353 ? -20.078 27.062 20.297 1 96.19 353 ILE A C 1
ATOM 2746 O O . ILE A 1 353 ? -19.109 27.484 20.922 1 96.19 353 ILE A O 1
ATOM 2750 N N . ASP A 1 354 ? -20.312 25.75 20.078 1 93.56 354 ASP A N 1
ATOM 2751 C CA . ASP A 1 354 ? -19.484 24.719 20.688 1 93.56 354 ASP A CA 1
ATOM 2752 C C . ASP A 1 354 ? -18.359 24.297 19.75 1 93.56 354 ASP A C 1
ATOM 2754 O O . ASP A 1 354 ? -18.578 24.109 18.547 1 93.56 354 ASP A O 1
ATOM 2758 N N . PHE A 1 355 ? -17.141 24.219 20.219 1 93.5 355 PHE A N 1
ATOM 2759 C CA . PHE A 1 355 ? -15.984 23.641 19.531 1 93.5 355 PHE A CA 1
ATOM 2760 C C . PHE A 1 355 ? -15.055 22.953 20.516 1 93.5 355 PHE A C 1
ATOM 2762 O O . PHE A 1 355 ? -13.875 23.312 20.625 1 93.5 355 PHE A O 1
ATOM 2769 N N . ASN A 1 356 ? -15.469 21.875 21.125 1 88.31 356 ASN A N 1
ATOM 2770 C CA . ASN A 1 356 ? -14.844 21.156 22.219 1 88.31 356 ASN A CA 1
ATOM 2771 C C . ASN A 1 356 ? -13.445 20.672 21.859 1 88.31 356 ASN A C 1
ATOM 2773 O O . ASN A 1 356 ? -12.492 20.906 22.609 1 88.31 356 ASN A O 1
ATOM 2777 N N . ASN A 1 357 ? -13.297 20.125 20.734 1 87.62 357 ASN A N 1
ATOM 2778 C CA . ASN A 1 357 ? -12.062 19.453 20.375 1 87.62 357 ASN A CA 1
ATOM 2779 C C . ASN A 1 357 ? -10.969 20.453 20 1 87.62 357 ASN A C 1
ATOM 2781 O O . ASN A 1 357 ? -9.781 20.094 19.984 1 87.62 357 ASN A O 1
ATOM 2785 N N . THR A 1 358 ? -11.336 21.719 19.641 1 91.81 358 THR A N 1
ATOM 2786 C CA . THR A 1 358 ? -10.344 22.688 19.219 1 91.81 358 THR A CA 1
ATOM 2787 C C . THR A 1 358 ? -10.148 23.766 20.266 1 91.81 358 THR A C 1
ATOM 2789 O O . THR A 1 358 ? -9.297 24.641 20.125 1 91.81 358 THR A O 1
ATOM 2792 N N . SER A 1 359 ? -10.867 23.625 21.359 1 91.06 359 SER A N 1
ATOM 2793 C CA . SER A 1 359 ? -10.898 24.672 22.391 1 91.06 359 SER A CA 1
ATOM 2794 C C . SER A 1 359 ? -9.555 24.781 23.094 1 91.06 359 SER A C 1
ATOM 2796 O O . SER A 1 359 ? -9.242 25.828 23.688 1 91.06 359 SER A O 1
ATOM 2798 N N . LEU A 1 360 ? -8.766 23.781 23.047 1 88.44 360 LEU A N 1
ATOM 2799 C CA . LEU A 1 360 ? -7.523 23.719 23.812 1 88.44 360 LEU A CA 1
ATOM 2800 C C . LEU A 1 360 ? -6.375 24.359 23.047 1 88.44 360 LEU A C 1
ATOM 2802 O O . LEU A 1 360 ? -5.32 24.641 23.609 1 88.44 360 LEU A O 1
ATOM 2806 N N . TYR A 1 361 ? -6.523 24.688 21.797 1 92.38 361 TYR A N 1
ATOM 2807 C CA . TYR A 1 361 ? -5.398 25.109 20.969 1 92.38 361 TYR A CA 1
ATOM 2808 C C . TYR A 1 361 ? -5.047 26.562 21.234 1 92.38 361 TYR A C 1
ATOM 2810 O O . TYR A 1 361 ? -5.934 27.406 21.359 1 92.38 361 TYR A O 1
ATOM 2818 N N . ALA A 1 362 ? -3.787 26.828 21.359 1 94.19 362 ALA A N 1
ATOM 2819 C CA . ALA A 1 362 ? -3.258 28.172 21.578 1 94.19 362 ALA A CA 1
ATOM 2820 C C . ALA A 1 362 ? -3.324 29 20.297 1 94.19 362 ALA A C 1
ATOM 2822 O O . ALA A 1 362 ? -3.391 28.469 19.203 1 94.19 362 ALA A O 1
ATOM 2823 N N . PRO A 1 363 ? -3.273 30.312 20.422 1 95.06 363 PRO A N 1
ATOM 2824 C CA . PRO A 1 363 ? -3.355 31.203 19.266 1 95.06 363 PRO A CA 1
ATOM 2825 C C . PRO A 1 363 ? -2.205 31 18.281 1 95.06 363 PRO A C 1
ATOM 2827 O O . PRO A 1 363 ? -2.348 31.297 17.094 1 95.06 363 PRO A O 1
ATOM 2830 N N . VAL A 1 364 ? -1.137 30.484 18.75 1 94.94 364 VAL A N 1
ATOM 2831 C CA . VAL A 1 364 ? 0.04 30.297 17.906 1 94.94 364 VAL A CA 1
ATOM 2832 C C . VAL A 1 364 ? -0.317 29.391 16.719 1 94.94 364 VAL A C 1
ATOM 2834 O O . VAL A 1 364 ? 0.219 29.562 15.625 1 94.94 364 VAL A O 1
ATOM 2837 N N . CYS A 1 365 ? -1.273 28.531 16.844 1 94.69 365 CYS A N 1
ATOM 2838 C CA . CYS A 1 365 ? -1.683 27.594 15.805 1 94.69 365 CYS A CA 1
ATOM 2839 C C . CYS A 1 365 ? -2.434 28.297 14.688 1 94.69 365 CYS A C 1
ATOM 2841 O O . CYS A 1 365 ? -2.58 27.75 13.586 1 94.69 365 CYS A O 1
ATOM 2843 N N . TYR A 1 366 ? -2.895 29.594 14.969 1 97.19 366 TYR A N 1
ATOM 2844 C CA . TYR A 1 366 ? -3.85 30.219 14.055 1 97.19 366 TYR A CA 1
ATOM 2845 C C . TYR A 1 366 ? -3.412 31.625 13.688 1 97.19 366 TYR A C 1
ATOM 2847 O O . TYR A 1 366 ? -4.199 32.406 13.148 1 97.19 366 TYR A O 1
ATOM 2855 N N . ILE A 1 367 ? -2.209 31.984 13.922 1 96.56 367 ILE A N 1
ATOM 2856 C CA . ILE A 1 367 ? -1.77 33.375 13.797 1 96.56 367 ILE A CA 1
ATOM 2857 C C . ILE A 1 367 ? -2.113 33.906 12.406 1 96.56 367 ILE A C 1
ATOM 2859 O O . ILE A 1 367 ? -2.766 34.938 12.273 1 96.56 367 ILE A O 1
ATOM 2863 N N . PRO A 1 368 ? -1.701 33.219 11.336 1 97.69 368 PRO A N 1
ATOM 2864 C CA . PRO A 1 368 ? -2.059 33.75 10.023 1 97.69 368 PRO A CA 1
ATOM 2865 C C . PRO A 1 368 ? -3.566 33.781 9.789 1 97.69 368 PRO A C 1
ATOM 2867 O O . PRO A 1 368 ? -4.074 34.719 9.164 1 97.69 368 PRO A O 1
ATOM 2870 N N . GLN A 1 369 ? -4.316 32.844 10.227 1 98 369 GLN A N 1
ATOM 2871 C CA . GLN A 1 369 ? -5.766 32.781 10.062 1 98 369 GLN A CA 1
ATOM 2872 C C . GLN A 1 369 ? -6.457 33.906 10.828 1 98 369 GLN A C 1
ATOM 2874 O O . GLN A 1 369 ? -7.422 34.5 10.344 1 98 369 GLN A O 1
ATOM 2879 N N . ILE A 1 370 ? -5.938 34.156 12.062 1 98 370 ILE A N 1
ATOM 2880 C CA . ILE A 1 370 ? -6.461 35.25 12.875 1 98 370 ILE A CA 1
ATOM 2881 C C . ILE A 1 370 ? -6.328 36.562 12.125 1 98 370 ILE A C 1
ATOM 2883 O O . ILE A 1 370 ? -7.285 37.344 12.031 1 98 370 ILE A O 1
ATOM 2887 N N . ILE A 1 371 ? -5.156 36.781 11.578 1 97.88 371 ILE A N 1
ATOM 2888 C CA . ILE A 1 371 ? -4.891 38 10.812 1 97.88 371 ILE A CA 1
ATOM 2889 C C . ILE A 1 371 ? -5.789 38.031 9.578 1 97.88 371 ILE A C 1
ATOM 2891 O O . ILE A 1 371 ? -6.367 39.062 9.258 1 97.88 371 ILE A O 1
ATOM 2895 N N . GLY A 1 372 ? -5.945 36.938 8.922 1 98.12 372 GLY A N 1
ATOM 2896 C CA . GLY A 1 372 ? -6.789 36.875 7.738 1 98.12 372 GLY A CA 1
ATOM 2897 C C . GLY A 1 372 ? -8.25 37.156 8.023 1 98.12 372 GLY A C 1
ATOM 2898 O O . GLY A 1 372 ? -8.906 37.875 7.262 1 98.12 372 GLY A O 1
ATOM 2899 N N . ILE A 1 373 ? -8.773 36.656 9.086 1 98.19 373 ILE A N 1
ATOM 2900 C CA . ILE A 1 373 ? -10.156 36.875 9.477 1 98.19 373 ILE A CA 1
ATOM 2901 C C . ILE A 1 373 ? -10.398 38.344 9.742 1 98.19 373 ILE A C 1
ATOM 2903 O O . ILE A 1 373 ? -11.367 38.938 9.242 1 98.19 373 ILE A O 1
ATOM 2907 N N . ARG A 1 374 ? -9.508 38.938 10.453 1 97.88 374 ARG A N 1
ATOM 2908 C CA . ARG A 1 374 ? -9.648 40.344 10.781 1 97.88 374 ARG A CA 1
ATOM 2909 C C . ARG A 1 374 ? -9.57 41.219 9.523 1 97.88 374 ARG A C 1
ATOM 2911 O O . ARG A 1 374 ? -10.328 42.188 9.375 1 97.88 374 ARG A O 1
ATOM 2918 N N . ILE A 1 375 ? -8.695 40.875 8.656 1 97.69 375 ILE A N 1
ATOM 2919 C CA . ILE A 1 375 ? -8.555 41.625 7.41 1 97.69 375 ILE A CA 1
ATOM 2920 C C . ILE A 1 375 ? -9.812 41.438 6.555 1 97.69 375 ILE A C 1
ATOM 2922 O O . ILE A 1 375 ? -10.312 42.406 5.969 1 97.69 375 ILE A O 1
ATOM 2926 N N . ALA A 1 376 ? -10.289 40.25 6.457 1 98.12 376 ALA A N 1
ATOM 2927 C CA . ALA A 1 376 ? -11.469 39.969 5.641 1 98.12 376 ALA A CA 1
ATOM 2928 C C . ALA A 1 376 ? -12.68 40.75 6.137 1 98.12 376 ALA A C 1
ATOM 2930 O O . ALA A 1 376 ? -13.453 41.281 5.332 1 98.12 376 ALA A O 1
ATOM 2931 N N . LEU A 1 377 ? -12.82 40.812 7.414 1 97.25 377 LEU A N 1
ATOM 2932 C CA . LEU A 1 377 ? -13.992 41.469 8.023 1 97.25 377 LEU A CA 1
ATOM 2933 C C . LEU A 1 377 ? -13.984 42.969 7.777 1 97.25 377 LEU A C 1
ATOM 2935 O O . LEU A 1 377 ? -15.016 43.625 7.914 1 97.25 377 LEU A O 1
ATOM 2939 N N . LEU A 1 378 ? -12.867 43.562 7.406 1 97.19 378 LEU A N 1
ATOM 2940 C CA . LEU A 1 378 ? -12.805 44.969 7.035 1 97.19 378 LEU A CA 1
ATOM 2941 C C . LEU A 1 378 ? -13.445 45.219 5.672 1 97.19 378 LEU A C 1
ATOM 2943 O O . LEU A 1 378 ? -13.898 46.312 5.375 1 97.19 378 LEU A O 1
ATOM 2947 N N . PHE A 1 379 ? -13.539 44.156 4.887 1 97.12 379 PHE A N 1
ATOM 2948 C CA . PHE A 1 379 ? -13.953 44.375 3.504 1 97.12 379 PHE A CA 1
ATOM 2949 C C . PHE A 1 379 ? -15.289 43.688 3.24 1 97.12 379 PHE A C 1
ATOM 2951 O O . PHE A 1 379 ? -16 44.031 2.293 1 97.12 379 PHE A O 1
ATOM 2958 N N . THR A 1 380 ? -15.586 42.594 3.996 1 96.06 380 THR A N 1
ATOM 2959 C CA . THR A 1 380 ? -16.812 41.875 3.736 1 96.06 380 THR A CA 1
ATOM 2960 C C . THR A 1 380 ? -17.375 41.281 5.027 1 96.06 380 THR A C 1
ATOM 2962 O O . THR A 1 380 ? -16.641 41.031 5.977 1 96.06 380 THR A O 1
ATOM 2965 N N . GLY A 1 381 ? -18.703 41.125 5.02 1 95.38 381 GLY A N 1
ATOM 2966 C CA . GLY A 1 381 ? -19.375 40.438 6.121 1 95.38 381 GLY A CA 1
ATOM 2967 C C . GLY A 1 381 ? -19.844 39.031 5.766 1 95.38 381 GLY A C 1
ATOM 2968 O O . GLY A 1 381 ? -20.438 38.344 6.594 1 95.38 381 GLY A O 1
ATOM 2969 N N . ASN A 1 382 ? -19.469 38.656 4.578 1 97.5 382 ASN A N 1
ATOM 2970 C CA . ASN A 1 382 ? -19.906 37.344 4.102 1 97.5 382 ASN A CA 1
ATOM 2971 C C . ASN A 1 382 ? -19.156 36.219 4.793 1 97.5 382 ASN A C 1
ATOM 2973 O O . ASN A 1 382 ? -17.922 36.219 4.805 1 97.5 382 ASN A O 1
ATOM 2977 N N . VAL A 1 383 ? -19.875 35.281 5.316 1 97.56 383 VAL A N 1
ATOM 2978 C CA . VAL A 1 383 ? -19.297 34.219 6.152 1 97.56 383 VAL A CA 1
ATOM 2979 C C . VAL A 1 383 ? -18.359 33.375 5.316 1 97.56 383 VAL A C 1
ATOM 2981 O O . VAL A 1 383 ? -17.234 33.062 5.742 1 97.56 383 VAL A O 1
ATOM 2984 N N . TYR A 1 384 ? -18.781 32.969 4.148 1 96.44 384 TYR A N 1
ATOM 2985 C CA . TYR A 1 384 ? -18 32.094 3.271 1 96.44 384 TYR A CA 1
ATOM 2986 C C . TYR A 1 384 ? -16.703 32.781 2.857 1 96.44 384 TYR A C 1
ATOM 2988 O O . TYR A 1 384 ? -15.625 32.156 2.873 1 96.44 384 TYR A O 1
ATOM 2996 N N . SER A 1 385 ? -16.766 34.031 2.498 1 96.75 385 SER A N 1
ATOM 2997 C CA . SER A 1 385 ? -15.602 34.781 2.064 1 96.75 385 SER A CA 1
ATOM 2998 C C . SER A 1 385 ? -14.586 34.906 3.195 1 96.75 385 SER A C 1
ATOM 3000 O O . SER A 1 385 ? -13.375 34.844 2.965 1 96.75 385 SER A O 1
ATOM 3002 N N . VAL A 1 386 ? -15.078 35.125 4.383 1 97.81 386 VAL A N 1
ATOM 3003 C CA . VAL A 1 386 ? -14.188 35.25 5.531 1 97.81 386 VAL A CA 1
ATOM 3004 C C . VAL A 1 386 ? -13.492 33.906 5.777 1 97.81 386 VAL A C 1
ATOM 3006 O O . VAL A 1 386 ? -12.289 33.875 6.035 1 97.81 386 VAL A O 1
ATOM 3009 N N . PHE A 1 387 ? -14.266 32.875 5.672 1 97.75 387 PHE A N 1
ATOM 3010 C CA . PHE A 1 387 ? -13.727 31.516 5.828 1 97.75 387 PHE A CA 1
ATOM 3011 C C . PHE A 1 387 ? -12.625 31.25 4.805 1 97.75 387 PHE A C 1
ATOM 3013 O O . PHE A 1 387 ? -11.547 30.766 5.156 1 97.75 387 PHE A O 1
ATOM 3020 N N . MET A 1 388 ? -12.836 31.578 3.568 1 96.81 388 MET A N 1
ATOM 3021 C CA . MET A 1 388 ? -11.875 31.344 2.494 1 96.81 388 MET A CA 1
ATOM 3022 C C . MET A 1 388 ? -10.617 32.188 2.688 1 96.81 388 MET A C 1
ATOM 3024 O O . MET A 1 388 ? -9.516 31.734 2.369 1 96.81 388 MET A O 1
ATOM 3028 N N . THR A 1 389 ? -10.836 33.344 3.158 1 97.56 389 THR A N 1
ATOM 3029 C CA . THR A 1 389 ? -9.688 34.188 3.428 1 97.56 389 THR A CA 1
ATOM 3030 C C . THR A 1 389 ? -8.82 33.594 4.535 1 97.56 389 THR A C 1
ATOM 3032 O O . THR A 1 389 ? -7.594 33.688 4.5 1 97.56 389 THR A O 1
ATOM 3035 N N . ALA A 1 390 ? -9.477 33.031 5.523 1 98 390 ALA A N 1
ATOM 3036 C CA . ALA A 1 390 ? -8.727 32.344 6.574 1 98 390 ALA A CA 1
ATOM 3037 C C . ALA A 1 390 ? -7.898 31.219 5.996 1 98 390 ALA A C 1
ATOM 3039 O O . ALA A 1 390 ? -6.746 31.016 6.395 1 98 390 ALA A O 1
ATOM 3040 N N . ARG A 1 391 ? -8.406 30.406 5.039 1 97.69 391 ARG A N 1
ATOM 3041 C CA . ARG A 1 391 ? -7.672 29.344 4.355 1 97.69 391 ARG A CA 1
ATOM 3042 C C . ARG A 1 391 ? -6.434 29.906 3.66 1 97.69 391 ARG A C 1
ATOM 3044 O O . ARG A 1 391 ? -5.336 29.359 3.826 1 97.69 391 ARG A O 1
ATOM 3051 N N . TRP A 1 392 ? -6.672 30.953 2.93 1 98 392 TRP A N 1
ATOM 3052 C CA . TRP A 1 392 ? -5.59 31.531 2.15 1 98 392 TRP A CA 1
ATOM 3053 C C . TRP A 1 392 ? -4.5 32.094 3.062 1 98 392 TRP A C 1
ATOM 3055 O O . TRP A 1 392 ? -3.309 31.906 2.795 1 98 392 TRP A O 1
ATOM 3065 N N . ALA A 1 393 ? -4.961 32.812 4.082 1 98.06 393 ALA A N 1
ATOM 3066 C CA . ALA A 1 393 ? -3.994 33.375 5.023 1 98.06 393 ALA A CA 1
ATOM 3067 C C . ALA A 1 393 ? -3.156 32.281 5.672 1 98.06 393 ALA A C 1
ATOM 3069 O O . ALA A 1 393 ? -1.939 32.406 5.809 1 98.06 393 ALA A O 1
ATOM 3070 N N . GLY A 1 394 ? -3.846 31.234 6.129 1 97.94 394 GLY A N 1
ATOM 3071 C CA . GLY A 1 394 ? -3.129 30.094 6.684 1 97.94 394 GLY A CA 1
ATOM 3072 C C . GLY A 1 394 ? -2.121 29.5 5.719 1 97.94 394 GLY A C 1
ATOM 3073 O O . GLY A 1 394 ? -0.982 29.219 6.098 1 97.94 394 GLY A O 1
ATOM 3074 N N . PHE A 1 395 ? -2.508 29.328 4.484 1 98.19 395 PHE A N 1
ATOM 3075 C CA . PHE A 1 395 ? -1.659 28.75 3.447 1 98.19 395 PHE A CA 1
ATOM 3076 C C . PHE A 1 395 ? -0.446 29.641 3.189 1 98.19 395 PHE A C 1
ATOM 3078 O O . PHE A 1 395 ? 0.687 29.156 3.148 1 98.19 395 PHE A O 1
ATOM 3085 N N . ILE A 1 396 ? -0.667 30.891 3.01 1 97.88 396 ILE A N 1
ATOM 3086 C CA . ILE A 1 396 ? 0.411 31.828 2.721 1 97.88 396 ILE A CA 1
ATOM 3087 C C . ILE A 1 396 ? 1.389 31.859 3.895 1 97.88 396 ILE A C 1
ATOM 3089 O O . ILE A 1 396 ? 2.605 31.875 3.695 1 97.88 396 ILE A O 1
ATOM 3093 N N . GLY A 1 397 ? 0.839 31.969 5.133 1 97.88 397 GLY A N 1
ATOM 3094 C CA . GLY A 1 397 ? 1.699 31.922 6.305 1 97.88 397 GLY A CA 1
ATOM 3095 C C . GLY A 1 397 ? 2.574 30.688 6.359 1 97.88 397 GLY A C 1
ATOM 3096 O O . GLY A 1 397 ? 3.785 30.781 6.559 1 97.88 397 GLY A O 1
ATOM 3097 N N . ALA A 1 398 ? 1.981 29.531 6.176 1 97.81 398 ALA A N 1
ATOM 3098 C CA . ALA A 1 398 ? 2.729 28.281 6.18 1 97.81 398 ALA A CA 1
ATOM 3099 C C . ALA A 1 398 ? 3.729 28.234 5.027 1 97.81 398 ALA A C 1
ATOM 3101 O O . ALA A 1 398 ? 4.863 27.781 5.199 1 97.81 398 ALA A O 1
ATOM 3102 N N . PHE A 1 399 ? 3.309 28.672 3.848 1 98.06 399 PHE A N 1
ATOM 3103 C CA . PHE A 1 399 ? 4.152 28.703 2.658 1 98.06 399 PHE A CA 1
ATOM 3104 C C . PHE A 1 399 ? 5.426 29.5 2.908 1 98.06 399 PHE A C 1
ATOM 3106 O O . PHE A 1 399 ? 6.523 29.047 2.566 1 98.06 399 PHE A O 1
ATOM 3113 N N . ILE A 1 400 ? 5.281 30.625 3.488 1 98.06 400 ILE A N 1
ATOM 3114 C CA . ILE A 1 400 ? 6.426 31.484 3.768 1 98.06 400 ILE A CA 1
ATOM 3115 C C . ILE A 1 400 ? 7.398 30.766 4.699 1 98.06 400 ILE A C 1
ATOM 3117 O O . ILE A 1 400 ? 8.602 30.734 4.449 1 98.06 400 ILE A O 1
ATOM 3121 N N . LEU A 1 401 ? 6.914 30.188 5.75 1 98.25 401 LEU A N 1
ATOM 3122 C CA . LEU A 1 401 ? 7.762 29.469 6.691 1 98.25 401 LEU A CA 1
ATOM 3123 C C . LEU A 1 401 ? 8.414 28.266 6.027 1 98.25 401 LEU A C 1
ATOM 3125 O O . LEU A 1 401 ? 9.57 27.938 6.309 1 98.25 401 LEU A O 1
ATOM 3129 N N . TYR A 1 402 ? 7.621 27.531 5.145 1 98.25 402 TYR A N 1
ATOM 3130 C CA . TYR A 1 402 ? 8.164 26.406 4.391 1 98.25 402 TYR A CA 1
ATOM 3131 C C . TYR A 1 402 ? 9.352 26.844 3.539 1 98.25 402 TYR A C 1
ATOM 3133 O O . TYR A 1 402 ? 10.391 26.188 3.518 1 98.25 402 TYR A O 1
ATOM 3141 N N . MET A 1 403 ? 9.227 28 2.877 1 98 403 MET A N 1
ATOM 3142 C CA . MET A 1 403 ? 10.289 28.484 2.002 1 98 403 MET A CA 1
ATOM 3143 C C . MET A 1 403 ? 11.531 28.844 2.807 1 98 403 MET A C 1
ATOM 3145 O O . MET A 1 403 ? 12.656 28.594 2.369 1 98 403 MET A O 1
ATOM 3149 N N . PHE A 1 404 ? 11.336 29.406 3.963 1 98.12 404 PHE A N 1
ATOM 3150 C CA . PHE A 1 404 ? 12.469 29.719 4.824 1 98.12 404 PHE A CA 1
ATOM 3151 C C . PHE A 1 404 ? 13.164 28.438 5.281 1 98.12 404 PHE A C 1
ATOM 3153 O O . PHE A 1 404 ? 14.391 28.375 5.324 1 98.12 404 PHE A O 1
ATOM 3160 N N . ALA A 1 405 ? 12.383 27.469 5.676 1 98.44 405 ALA A N 1
ATOM 3161 C CA . ALA A 1 405 ? 12.945 26.188 6.105 1 98.44 405 ALA A CA 1
ATOM 3162 C C . ALA A 1 405 ? 13.766 25.547 4.984 1 98.44 405 ALA A C 1
ATOM 3164 O O . ALA A 1 405 ? 14.891 25.094 5.215 1 98.44 405 ALA A O 1
ATOM 3165 N N . LEU A 1 406 ? 13.227 25.562 3.766 1 97.69 406 LEU A N 1
ATOM 3166 C CA . LEU A 1 406 ? 13.914 24.984 2.617 1 97.69 406 LEU A CA 1
ATOM 3167 C C . LEU A 1 406 ? 15.188 25.766 2.303 1 97.69 406 LEU A C 1
ATOM 3169 O O . LEU A 1 406 ? 16.172 25.172 1.853 1 97.69 406 LEU A O 1
ATOM 3173 N N . TYR A 1 407 ? 15.156 27.016 2.543 1 96.88 407 TYR A N 1
ATOM 3174 C CA . TYR A 1 407 ? 16.297 27.891 2.24 1 96.88 407 TYR A CA 1
ATOM 3175 C C . TYR A 1 407 ? 17.438 27.656 3.225 1 96.88 407 TYR A C 1
ATOM 3177 O O . TYR A 1 407 ? 18.609 27.656 2.838 1 96.88 407 TYR A O 1
ATOM 3185 N N . ILE A 1 408 ? 17.125 27.359 4.461 1 96.19 408 ILE A N 1
ATOM 3186 C CA . ILE A 1 408 ? 18.156 27.375 5.492 1 96.19 408 ILE A CA 1
ATOM 3187 C C . ILE A 1 408 ? 18.656 25.969 5.754 1 96.19 408 ILE A C 1
ATOM 3189 O O . ILE A 1 408 ? 19.766 25.781 6.266 1 96.19 408 ILE A O 1
ATOM 3193 N N . ILE A 1 409 ? 17.891 24.906 5.5 1 95.94 409 ILE A N 1
ATOM 3194 C CA . ILE A 1 409 ? 18.25 23.547 5.867 1 95.94 409 ILE A CA 1
ATOM 3195 C C . ILE A 1 409 ? 19.547 23.141 5.16 1 95.94 409 ILE A C 1
ATOM 3197 O O . ILE A 1 409 ? 19.672 23.328 3.949 1 95.94 409 ILE A O 1
ATOM 3201 N N . PRO A 1 410 ? 20.5 22.688 5.883 1 93.88 410 PRO A N 1
ATOM 3202 C CA . PRO A 1 410 ? 21.812 22.422 5.297 1 93.88 410 PRO A CA 1
ATOM 3203 C C . PRO A 1 410 ? 21.844 21.141 4.477 1 93.88 410 PRO A C 1
ATOM 3205 O O . PRO A 1 410 ? 22.656 21 3.557 1 93.88 410 PRO A O 1
ATOM 3208 N N . ALA A 1 411 ? 21.047 20.203 4.895 1 91.06 411 ALA A N 1
ATOM 3209 C CA . ALA A 1 411 ? 20.969 18.906 4.207 1 91.06 411 ALA A CA 1
ATOM 3210 C C . ALA A 1 411 ? 19.562 18.328 4.297 1 91.06 411 ALA A C 1
ATOM 3212 O O . ALA A 1 411 ? 18.875 18.5 5.305 1 91.06 411 ALA A O 1
ATOM 3213 N N . GLY A 1 412 ? 19.172 17.625 3.254 1 90.5 412 GLY A N 1
ATOM 3214 C CA . GLY A 1 412 ? 17.859 17 3.256 1 90.5 412 GLY A CA 1
ATOM 3215 C C . GLY A 1 412 ? 16.766 17.891 2.701 1 90.5 412 GLY A C 1
ATOM 3216 O O . GLY A 1 412 ? 15.602 17.75 3.078 1 90.5 412 GLY A O 1
ATOM 3217 N N . ARG A 1 413 ? 17.188 18.828 1.914 1 92.5 413 ARG A N 1
ATOM 3218 C CA . ARG A 1 413 ? 16.234 19.766 1.331 1 92.5 413 ARG A CA 1
ATOM 3219 C C . ARG A 1 413 ? 15.18 19.047 0.5 1 92.5 413 ARG A C 1
ATOM 3221 O O . ARG A 1 413 ? 13.992 19.359 0.577 1 92.5 413 ARG A O 1
ATOM 3228 N N . GLU A 1 414 ? 15.562 18.031 -0.265 1 91.38 414 GLU A N 1
ATOM 3229 C CA . GLU A 1 414 ? 14.641 17.266 -1.097 1 91.38 414 GLU A CA 1
ATOM 3230 C C . GLU A 1 414 ? 13.656 16.469 -0.242 1 91.38 414 GLU A C 1
ATOM 3232 O O . GLU A 1 414 ? 12.484 16.344 -0.594 1 91.38 414 GLU A O 1
ATOM 3237 N N . LEU A 1 415 ? 14.164 15.914 0.813 1 93.88 415 LEU A N 1
ATOM 3238 C CA . LEU A 1 415 ? 13.297 15.172 1.721 1 93.88 415 LEU A CA 1
ATOM 3239 C C . LEU A 1 415 ? 12.242 16.078 2.338 1 93.88 415 LEU A C 1
ATOM 3241 O O . LEU A 1 415 ? 11.062 15.727 2.398 1 93.88 415 LEU A O 1
ATOM 3245 N N . LEU A 1 416 ? 12.703 17.219 2.842 1 97.25 416 LEU A N 1
ATOM 3246 C CA . LEU A 1 416 ? 11.781 18.172 3.445 1 97.25 416 LEU A CA 1
ATOM 3247 C C . LEU A 1 416 ? 10.734 18.625 2.434 1 97.25 416 LEU A C 1
ATOM 3249 O O . LEU A 1 416 ? 9.547 18.75 2.768 1 97.25 416 LEU A O 1
ATOM 3253 N N . PHE A 1 417 ? 11.195 18.875 1.232 1 96.56 417 PHE A N 1
ATOM 3254 C CA . PHE A 1 417 ? 10.281 19.25 0.158 1 96.56 417 PHE A CA 1
ATOM 3255 C C . PHE A 1 417 ? 9.281 18.125 -0.115 1 96.56 417 PHE A C 1
ATOM 3257 O O . PHE A 1 417 ? 8.086 18.391 -0.31 1 96.56 417 PHE A O 1
ATOM 3264 N N . ALA A 1 418 ? 9.758 16.922 -0.201 1 96.31 418 ALA A N 1
ATOM 3265 C CA . ALA A 1 418 ? 8.875 15.773 -0.43 1 96.31 418 ALA A CA 1
ATOM 3266 C C . ALA A 1 418 ? 7.801 15.688 0.647 1 96.31 418 ALA A C 1
ATOM 3268 O O . ALA A 1 418 ? 6.633 15.422 0.348 1 96.31 418 ALA A O 1
ATOM 3269 N N . VAL A 1 419 ? 8.133 15.906 1.884 1 97.81 419 VAL A N 1
ATOM 3270 C CA . VAL A 1 419 ? 7.18 15.867 2.99 1 97.81 419 VAL A CA 1
ATOM 3271 C C . VAL A 1 419 ? 6.148 16.984 2.82 1 97.81 419 VAL A C 1
ATOM 3273 O O . VAL A 1 419 ? 4.957 16.766 3.053 1 97.81 419 VAL A O 1
ATOM 3276 N N . MET A 1 420 ? 6.641 18.141 2.41 1 98.25 420 MET A N 1
ATOM 3277 C CA . MET A 1 420 ? 5.77 19.297 2.229 1 98.25 420 MET A CA 1
ATOM 3278 C C . MET A 1 420 ? 4.773 19.047 1.1 1 98.25 420 MET A C 1
ATOM 3280 O O . MET A 1 420 ? 3.662 19.594 1.118 1 98.25 420 MET A O 1
ATOM 3284 N N . MET A 1 421 ? 5.172 18.172 0.176 1 97.69 421 MET A N 1
ATOM 3285 C CA . MET A 1 421 ? 4.371 17.969 -1.028 1 97.69 421 MET A CA 1
ATOM 3286 C C . MET A 1 421 ? 3.467 16.75 -0.887 1 97.69 421 MET A C 1
ATOM 3288 O O . MET A 1 421 ? 2.738 16.406 -1.816 1 97.69 421 MET A O 1
ATOM 3292 N N . LEU A 1 422 ? 3.545 16.047 0.25 1 97.81 422 LEU A N 1
ATOM 3293 C CA . LEU A 1 422 ? 2.564 15 0.472 1 97.81 422 LEU A CA 1
ATOM 3294 C C . LEU A 1 422 ? 1.145 15.555 0.414 1 97.81 422 LEU A C 1
ATOM 3296 O O . LEU A 1 422 ? 0.881 16.656 0.914 1 97.81 422 LEU A O 1
ATOM 3300 N N . PRO A 1 423 ? 0.235 14.844 -0.232 1 97.19 423 PRO A N 1
ATOM 3301 C CA . PRO A 1 423 ? -1.137 15.352 -0.343 1 97.19 423 PRO A CA 1
ATOM 3302 C C . PRO A 1 423 ? -1.738 15.727 1.009 1 97.19 423 PRO A C 1
ATOM 3304 O O . PRO A 1 423 ? -2.396 16.766 1.129 1 97.19 423 PRO A O 1
ATOM 3307 N N . MET A 1 424 ? -1.479 14.945 2.018 1 97.44 424 MET A N 1
ATOM 3308 C CA . MET A 1 424 ? -2.01 15.234 3.348 1 97.44 424 MET A CA 1
ATOM 3309 C C . MET A 1 424 ? -1.385 16.5 3.92 1 97.44 424 MET A C 1
ATOM 3311 O O . MET A 1 424 ? -2.066 17.297 4.566 1 97.44 424 MET A O 1
ATOM 3315 N N . THR A 1 425 ? -0.075 16.688 3.725 1 98 425 THR A N 1
ATOM 3316 C CA . THR A 1 425 ? 0.587 17.891 4.207 1 98 425 THR A CA 1
ATOM 3317 C C . THR A 1 425 ? 0.012 19.141 3.523 1 98 425 THR A C 1
ATOM 3319 O O . THR A 1 425 ? -0.228 20.156 4.176 1 98 425 THR A O 1
ATOM 3322 N N . ILE A 1 426 ? -0.221 19.047 2.244 1 98 426 ILE A N 1
ATOM 3323 C CA . ILE A 1 426 ? -0.773 20.172 1.5 1 98 426 ILE A CA 1
ATOM 3324 C C . ILE A 1 426 ? -2.201 20.438 1.966 1 98 426 ILE A C 1
ATOM 3326 O O . ILE A 1 426 ? -2.59 21.594 2.146 1 98 426 ILE A O 1
ATOM 3330 N N . GLN A 1 427 ? -2.963 19.406 2.133 1 97.19 427 GLN A N 1
ATOM 3331 C CA . GLN A 1 427 ? -4.328 19.594 2.621 1 97.19 427 GLN A CA 1
ATOM 3332 C C . GLN A 1 427 ? -4.34 20.328 3.959 1 97.19 427 GLN A C 1
ATOM 3334 O O . GLN A 1 427 ? -5.125 21.25 4.156 1 97.19 427 GLN A O 1
ATOM 3339 N N . GLU A 1 428 ? -3.438 19.938 4.844 1 96.88 428 GLU A N 1
ATOM 3340 C CA . GLU A 1 428 ? -3.391 20.562 6.16 1 96.88 428 GLU A CA 1
ATOM 3341 C C . GLU A 1 428 ? -2.912 22 6.066 1 96.88 428 GLU A C 1
ATOM 3343 O O . GLU A 1 428 ? -3.346 22.859 6.84 1 96.88 428 GLU A O 1
ATOM 3348 N N . MET A 1 429 ? -2.096 22.25 5.16 1 96.5 429 MET A N 1
ATOM 3349 C CA . MET A 1 429 ? -1.55 23.594 4.992 1 96.5 429 MET A CA 1
ATOM 3350 C C . MET A 1 429 ? -2.586 24.516 4.379 1 96.5 429 MET A C 1
ATOM 3352 O O . MET A 1 429 ? -2.531 25.734 4.582 1 96.5 429 MET A O 1
ATOM 3356 N N . THR A 1 430 ? -3.521 23.938 3.678 1 97.38 430 THR A N 1
ATOM 3357 C CA . THR A 1 430 ? -4.457 24.766 2.918 1 97.38 430 THR A CA 1
ATOM 3358 C C . THR A 1 430 ? -5.805 24.844 3.631 1 97.38 430 THR A C 1
ATOM 3360 O O . THR A 1 430 ? -6.672 25.625 3.24 1 97.38 430 THR A O 1
ATOM 3363 N N . GLY A 1 431 ? -6.02 24.078 4.633 1 96.75 431 GLY A N 1
ATOM 3364 C CA . GLY A 1 431 ? -7.227 24.141 5.445 1 96.75 431 GLY A CA 1
ATOM 3365 C C . GLY A 1 431 ? -7.066 25.016 6.68 1 96.75 431 GLY A C 1
ATOM 3366 O O . GLY A 1 431 ? -5.957 25.438 7.004 1 96.75 431 GLY A O 1
ATOM 3367 N N . VAL A 1 432 ? -8.234 25.312 7.234 1 97 432 VAL A N 1
ATOM 3368 C CA . VAL A 1 432 ? -8.195 25.953 8.547 1 97 432 VAL A CA 1
ATOM 3369 C C . VAL A 1 432 ? -7.992 24.891 9.625 1 97 432 VAL A C 1
ATOM 3371 O O . VAL A 1 432 ? -8.961 24.344 10.156 1 97 432 VAL A O 1
ATOM 3374 N N . THR A 1 433 ? -6.773 24.672 9.906 1 95.25 433 THR A N 1
ATOM 3375 C CA . THR A 1 433 ? -6.41 23.641 10.875 1 95.25 433 THR A CA 1
ATOM 3376 C C . THR A 1 433 ? -5.258 24.109 11.75 1 95.25 433 THR A C 1
ATOM 3378 O O . THR A 1 433 ? -4.621 25.125 11.461 1 95.25 433 THR A O 1
ATOM 3381 N N . SER A 1 434 ? -5.07 23.469 12.844 1 94.12 434 SER A N 1
ATOM 3382 C CA . SER A 1 434 ? -3.912 23.734 13.688 1 94.12 434 SER A CA 1
ATOM 3383 C C . SER A 1 434 ? -2.66 23.062 13.141 1 94.12 434 SER A C 1
ATOM 3385 O O . SER A 1 434 ? -1.539 23.469 13.453 1 94.12 434 SER A O 1
ATOM 3387 N N . ASP A 1 435 ? -2.777 22.047 12.312 1 95 435 ASP A N 1
ATOM 3388 C CA . ASP A 1 435 ? -1.669 21.219 11.852 1 95 435 ASP A CA 1
ATOM 3389 C C . ASP A 1 435 ? -0.803 21.969 10.844 1 95 435 ASP A C 1
ATOM 3391 O O . ASP A 1 435 ? 0.412 21.766 10.789 1 95 435 ASP A O 1
ATOM 3395 N N . GLY A 1 436 ? -1.484 22.781 10.023 1 95.62 436 GLY A N 1
ATOM 3396 C CA . GLY A 1 436 ? -0.735 23.531 9.023 1 95.62 436 GLY A CA 1
ATOM 3397 C C . GLY A 1 436 ? 0.392 24.359 9.617 1 95.62 436 GLY A C 1
ATOM 3398 O O . GLY A 1 436 ? 1.553 24.188 9.234 1 95.62 436 GLY A O 1
ATOM 3399 N N . MET A 1 437 ? 0.076 25.156 10.594 1 95.88 437 MET A N 1
ATOM 3400 C CA . MET A 1 437 ? 1.065 26.016 11.234 1 95.88 437 MET A CA 1
ATOM 3401 C C . MET A 1 437 ? 2.014 25.203 12.109 1 95.88 437 MET A C 1
ATOM 3403 O O . MET A 1 437 ? 3.203 25.516 12.195 1 95.88 437 MET A O 1
ATOM 3407 N N . THR A 1 438 ? 1.472 24.188 12.742 1 97.25 438 THR A N 1
ATOM 3408 C CA . THR A 1 438 ? 2.311 23.312 13.562 1 97.25 438 THR A CA 1
ATOM 3409 C C . THR A 1 438 ? 3.436 22.703 12.719 1 97.25 438 THR A C 1
ATOM 3411 O O . THR A 1 438 ? 4.602 22.75 13.117 1 97.25 438 THR A O 1
ATOM 3414 N N . ASN A 1 439 ? 3.098 22.172 11.586 1 98.12 439 ASN A N 1
ATOM 3415 C CA . ASN A 1 439 ? 4.102 21.594 10.695 1 98.12 439 ASN A CA 1
ATOM 3416 C C . ASN A 1 439 ? 5.094 22.656 10.219 1 98.12 439 ASN A C 1
ATOM 3418 O O . ASN A 1 439 ? 6.301 22.422 10.195 1 98.12 439 ASN A O 1
ATOM 3422 N N . ALA A 1 440 ? 4.562 23.812 9.859 1 98.31 440 ALA A N 1
ATOM 3423 C CA . ALA A 1 440 ? 5.406 24.859 9.305 1 98.31 440 ALA A CA 1
ATOM 3424 C C . ALA A 1 440 ? 6.449 25.312 10.32 1 98.31 440 ALA A C 1
ATOM 3426 O O . ALA A 1 440 ? 7.629 25.453 9.992 1 98.31 440 ALA A O 1
ATOM 3427 N N . ILE A 1 441 ? 6.031 25.547 11.562 1 98.12 441 ILE A N 1
ATOM 3428 C CA . ILE A 1 441 ? 6.938 26 12.609 1 98.12 441 ILE A CA 1
ATOM 3429 C C . ILE A 1 441 ? 7.93 24.891 12.945 1 98.12 441 ILE A C 1
ATOM 3431 O O . ILE A 1 441 ? 9.125 25.141 13.125 1 98.12 441 ILE A O 1
ATOM 3435 N N . ALA A 1 442 ? 7.422 23.688 13.023 1 98.44 442 ALA A N 1
ATOM 3436 C CA . ALA A 1 442 ? 8.281 22.547 13.336 1 98.44 442 ALA A CA 1
ATOM 3437 C C . ALA A 1 442 ? 9.352 22.359 12.266 1 98.44 442 ALA A C 1
ATOM 3439 O O . ALA A 1 442 ? 10.523 22.125 12.586 1 98.44 442 ALA A O 1
ATOM 3440 N N . PHE A 1 443 ? 8.977 22.438 10.969 1 98.56 443 PHE A N 1
ATOM 3441 C CA . PHE A 1 443 ? 9.93 22.266 9.875 1 98.56 443 PHE A CA 1
ATOM 3442 C C . PHE A 1 443 ? 10.992 23.344 9.906 1 98.56 443 PHE A C 1
ATOM 3444 O O . PHE A 1 443 ? 12.172 23.078 9.664 1 98.56 443 PHE A O 1
ATOM 3451 N N . LEU A 1 444 ? 10.562 24.547 10.188 1 98.38 444 LEU A N 1
ATOM 3452 C CA . LEU A 1 444 ? 11.516 25.656 10.305 1 98.38 444 LEU A CA 1
ATOM 3453 C C . LEU A 1 444 ? 12.461 25.422 11.484 1 98.38 444 LEU A C 1
ATOM 3455 O O . LEU A 1 444 ? 13.664 25.672 11.375 1 98.38 444 LEU A O 1
ATOM 3459 N N . PHE A 1 445 ? 11.906 25.016 12.633 1 98.25 445 PHE A N 1
ATOM 3460 C CA . PHE A 1 445 ? 12.703 24.703 13.805 1 98.25 445 PHE A CA 1
ATOM 3461 C C . PHE A 1 445 ? 13.75 23.641 13.492 1 98.25 445 PHE A C 1
ATOM 3463 O O . PHE A 1 445 ? 14.93 23.812 13.82 1 98.25 445 PHE A O 1
ATOM 3470 N N . ILE A 1 446 ? 13.32 22.531 12.828 1 98.5 446 ILE A N 1
ATOM 3471 C CA . ILE A 1 446 ? 14.211 21.438 12.469 1 98.5 446 ILE A CA 1
ATOM 3472 C C . ILE A 1 446 ? 15.32 21.953 11.555 1 98.5 446 ILE A C 1
ATOM 3474 O O . ILE A 1 446 ? 16.5 21.672 11.789 1 98.5 446 ILE A O 1
ATOM 3478 N N . ALA A 1 447 ? 14.977 22.75 10.555 1 98.06 447 ALA A N 1
ATOM 3479 C CA . ALA A 1 447 ? 15.945 23.297 9.602 1 98.06 447 ALA A CA 1
ATOM 3480 C C . ALA A 1 447 ? 16.969 24.172 10.305 1 98.06 447 ALA A C 1
ATOM 3482 O O . ALA A 1 447 ? 18.172 24.078 10.039 1 98.06 447 ALA A O 1
ATOM 3483 N N . LEU A 1 448 ? 16.516 25 11.172 1 97.31 448 LEU A N 1
ATOM 3484 C CA . LEU A 1 448 ? 17.406 25.922 11.867 1 97.31 448 LEU A CA 1
ATOM 3485 C C . LEU A 1 448 ? 18.359 25.172 12.781 1 97.31 448 LEU A C 1
ATOM 3487 O O . LEU A 1 448 ? 19.547 25.484 12.836 1 97.31 448 LEU A O 1
ATOM 3491 N N . VAL A 1 449 ? 17.844 24.234 13.523 1 97.06 449 VAL A N 1
ATOM 3492 C CA . VAL A 1 449 ? 18.672 23.469 14.438 1 97.06 449 VAL A CA 1
ATOM 3493 C C . VAL A 1 449 ? 19.734 22.688 13.656 1 97.06 449 VAL A C 1
ATOM 3495 O O . VAL A 1 449 ? 20.906 22.672 14.039 1 97.06 449 VAL A O 1
ATOM 3498 N N . LEU A 1 450 ? 19.344 22.062 12.594 1 96.38 450 LEU A N 1
ATOM 3499 C CA . LEU A 1 450 ? 20.297 21.312 11.781 1 96.38 450 LEU A CA 1
ATOM 3500 C C . LEU A 1 450 ? 21.359 22.234 11.195 1 96.38 450 LEU A C 1
ATOM 3502 O O . LEU A 1 450 ? 22.531 21.875 11.102 1 96.38 450 LEU A O 1
ATOM 3506 N N . LYS A 1 451 ? 20.938 23.422 10.75 1 95.94 451 LYS A N 1
ATOM 3507 C CA . LYS A 1 451 ? 21.891 24.406 10.234 1 95.94 451 LYS A CA 1
ATOM 3508 C C . LYS A 1 451 ? 22.938 24.766 11.289 1 95.94 451 LYS A C 1
ATOM 3510 O O . LYS A 1 451 ? 24.125 24.828 10.992 1 95.94 451 LYS A O 1
ATOM 3515 N N . LYS A 1 452 ? 22.5 24.953 12.484 1 94.44 452 LYS A N 1
ATOM 3516 C CA . LYS A 1 452 ? 23.406 25.344 13.562 1 94.44 452 LYS A CA 1
ATOM 3517 C C . LYS A 1 452 ? 24.25 24.172 14.047 1 94.44 452 LYS A C 1
ATOM 3519 O O . LYS A 1 452 ? 25.328 24.359 14.586 1 94.44 452 LYS A O 1
ATOM 3524 N N . ALA A 1 453 ? 23.719 23.016 13.867 1 93.38 453 ALA A N 1
ATOM 3525 C CA . ALA A 1 453 ? 24.469 21.812 14.242 1 93.38 453 ALA A CA 1
ATOM 3526 C C . ALA A 1 453 ? 25.688 21.641 13.344 1 93.38 453 ALA A C 1
ATOM 3528 O O . ALA A 1 453 ? 26.703 21.062 13.773 1 93.38 453 ALA A O 1
ATOM 3529 N N . VAL A 1 454 ? 25.578 22.031 12.172 1 92.19 454 VAL A N 1
ATOM 3530 C CA . VAL A 1 454 ? 26.672 21.859 11.211 1 92.19 454 VAL A CA 1
ATOM 3531 C C . VAL A 1 454 ? 27.594 23.078 11.25 1 92.19 454 VAL A C 1
ATOM 3533 O O . VAL A 1 454 ? 28.766 22.984 10.891 1 92.19 454 VAL A O 1
ATOM 3536 N N . SER A 1 455 ? 27.156 24.156 11.711 1 87.44 455 SER A N 1
ATOM 3537 C CA . SER A 1 455 ? 27.938 25.391 11.703 1 87.44 455 SER A CA 1
ATOM 3538 C C . SER A 1 455 ? 29.109 25.312 1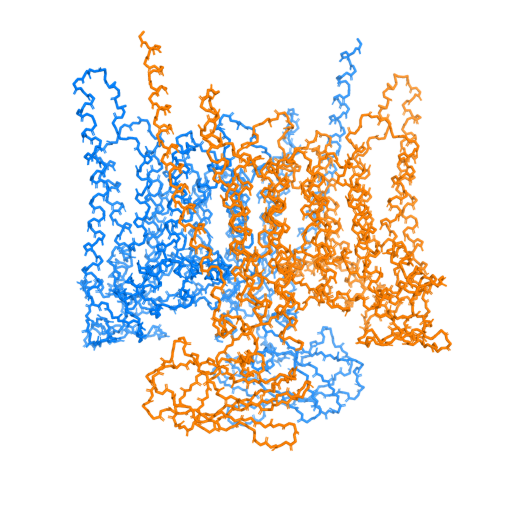2.688 1 87.44 455 SER A C 1
ATOM 3540 O O . SER A 1 455 ? 28.969 24.75 13.773 1 87.44 455 SER A O 1
ATOM 3542 N N . ASP A 1 456 ? 30.25 25.781 12.25 1 78.44 456 ASP A N 1
ATOM 3543 C CA . ASP A 1 456 ? 31.453 25.797 13.078 1 78.44 456 ASP A CA 1
ATOM 3544 C C . ASP A 1 456 ? 31.469 27 14.008 1 78.44 456 ASP A C 1
ATOM 3546 O O . ASP A 1 456 ? 32.281 27.062 14.938 1 78.44 456 ASP A O 1
ATOM 3550 N N . SER A 1 457 ? 30.609 27.922 13.805 1 78.88 457 SER A N 1
ATOM 3551 C CA . SER A 1 457 ? 30.609 29.125 14.617 1 78.88 457 SER A CA 1
ATOM 3552 C C . SER A 1 457 ? 29.797 28.938 15.898 1 78.88 457 SER A C 1
ATOM 3554 O O . SER A 1 457 ? 28.891 28.109 15.945 1 78.88 457 SER A O 1
ATOM 3556 N N . ASP A 1 458 ? 30.172 29.656 16.922 1 79.94 458 ASP A N 1
ATOM 3557 C CA . ASP A 1 458 ? 29.453 29.625 18.188 1 79.94 458 ASP A CA 1
ATOM 3558 C C . ASP A 1 458 ? 28.031 30.156 18.016 1 79.94 458 ASP A C 1
ATOM 3560 O O . ASP A 1 458 ? 27.75 30.938 17.094 1 79.94 458 ASP A O 1
ATOM 3564 N N . LEU A 1 459 ? 27.234 29.719 18.828 1 88.31 459 LEU A N 1
ATOM 3565 C CA . LEU A 1 459 ? 25.844 30.156 18.828 1 88.31 459 LEU A CA 1
ATOM 3566 C C . LEU A 1 459 ? 25.719 31.625 19.219 1 88.31 459 LEU A C 1
ATOM 3568 O O . LEU A 1 459 ? 26.094 32 20.328 1 88.31 459 LEU A O 1
ATOM 3572 N N . SER A 1 460 ? 25.328 32.469 18.344 1 89.19 460 SER A N 1
ATOM 3573 C CA . SER A 1 460 ? 25.125 33.875 18.625 1 89.19 460 SER A CA 1
ATOM 3574 C C . SER A 1 460 ? 23.906 34.094 19.516 1 89.19 460 SER A C 1
ATOM 3576 O O . SER A 1 460 ? 23.062 33.219 19.656 1 89.19 460 SER A O 1
ATOM 3578 N N . LYS A 1 461 ? 23.828 35.219 20.156 1 91.62 461 LYS A N 1
ATOM 3579 C CA . LYS A 1 461 ? 22.672 35.562 20.984 1 91.62 461 LYS A CA 1
ATOM 3580 C C . LYS A 1 461 ? 21.391 35.594 20.156 1 91.62 461 LYS A C 1
ATOM 3582 O O . LYS A 1 461 ? 20.328 35.188 20.641 1 91.62 461 LYS A O 1
ATOM 3587 N N . LYS A 1 462 ? 21.516 36.031 18.922 1 93.88 462 LYS A N 1
ATOM 3588 C CA . LYS A 1 462 ? 20.375 36.031 18.031 1 93.88 462 LYS A CA 1
ATOM 3589 C C . LYS A 1 462 ? 19.891 34.594 17.734 1 93.88 462 LYS A C 1
ATOM 3591 O O . LYS A 1 462 ? 18.688 34.344 17.688 1 93.88 462 LYS A O 1
ATOM 3596 N N . ASP A 1 463 ? 20.875 33.75 17.578 1 94.12 463 ASP A N 1
ATOM 3597 C CA . ASP A 1 463 ? 20.531 32.375 17.312 1 94.12 463 ASP A CA 1
ATOM 3598 C C . ASP A 1 463 ? 19.844 31.734 18.516 1 94.12 463 ASP A C 1
ATOM 3600 O O . ASP A 1 463 ? 18.875 30.984 18.375 1 94.12 463 ASP A O 1
ATOM 3604 N N . LEU A 1 464 ? 20.344 32.062 19.609 1 94.38 464 LEU A N 1
ATOM 3605 C CA . LEU A 1 464 ? 19.781 31.516 20.844 1 94.38 464 LEU A CA 1
ATOM 3606 C C . LEU A 1 464 ? 18.328 31.953 21.016 1 94.38 464 LEU A C 1
ATOM 3608 O O . LEU A 1 464 ? 17.469 31.156 21.359 1 94.38 464 LEU A O 1
ATOM 3612 N N . VAL A 1 465 ? 18.125 33.188 20.797 1 95.81 465 VAL A N 1
ATOM 3613 C CA . VAL A 1 465 ? 16.781 33.75 20.953 1 95.81 465 VAL A CA 1
ATOM 3614 C C . VAL A 1 465 ? 15.844 33.125 19.922 1 95.81 465 VAL A C 1
ATOM 3616 O O . VAL A 1 465 ? 14.727 32.719 20.25 1 95.81 465 VAL A O 1
ATOM 3619 N N . LEU A 1 466 ? 16.281 33 18.703 1 96.69 466 LEU A N 1
ATOM 3620 C CA . LEU A 1 466 ? 15.461 32.469 17.609 1 96.69 466 LEU A CA 1
ATOM 3621 C C . LEU A 1 466 ? 15.109 31.016 17.859 1 96.69 466 LEU A C 1
ATOM 3623 O O . LEU A 1 466 ? 13.961 30.609 17.672 1 96.69 466 LEU A O 1
ATOM 3627 N N . ILE A 1 467 ? 16.078 30.25 18.234 1 96.81 467 ILE A N 1
ATOM 3628 C CA . ILE A 1 467 ? 15.867 28.828 18.5 1 96.81 467 ILE A CA 1
ATOM 3629 C C . ILE A 1 467 ? 14.922 28.641 19.672 1 96.81 467 ILE A C 1
ATOM 3631 O O . ILE A 1 467 ? 14.039 27.781 19.641 1 96.81 467 ILE A O 1
ATOM 3635 N N . THR A 1 468 ? 15.117 29.438 20.688 1 97.25 468 THR A N 1
ATOM 3636 C CA . THR A 1 468 ? 14.273 29.344 21.875 1 97.25 468 THR A CA 1
ATOM 3637 C C . THR A 1 468 ? 12.836 29.734 21.547 1 97.25 468 THR A C 1
ATOM 3639 O O . THR A 1 468 ? 11.891 29.078 22 1 97.25 468 THR A O 1
ATOM 3642 N N . ILE A 1 469 ? 12.695 30.75 20.781 1 97.44 469 ILE A N 1
ATOM 3643 C CA . ILE A 1 469 ? 11.359 31.203 20.406 1 97.44 469 ILE A CA 1
ATOM 3644 C C . ILE A 1 469 ? 10.672 30.125 19.562 1 97.44 469 ILE A C 1
ATOM 3646 O O . ILE A 1 469 ? 9.508 29.797 19.812 1 97.44 469 ILE A O 1
ATOM 3650 N N . LEU A 1 470 ? 11.328 29.578 18.609 1 97.69 470 LEU A N 1
ATOM 3651 C CA . LEU A 1 470 ? 10.742 28.562 17.734 1 97.69 470 LEU A CA 1
ATOM 3652 C C . LEU A 1 470 ? 10.422 27.297 18.531 1 97.69 470 LEU A C 1
ATOM 3654 O O . LEU A 1 470 ? 9.383 26.672 18.312 1 97.69 470 LEU A O 1
ATOM 3658 N N . GLY A 1 471 ? 11.367 26.938 19.391 1 97.31 471 GLY A N 1
ATOM 3659 C CA . GLY A 1 471 ? 11.094 25.812 20.266 1 97.31 471 GLY A CA 1
ATOM 3660 C C . GLY A 1 471 ? 9.859 26 21.125 1 97.31 471 GLY A C 1
ATOM 3661 O O . GLY A 1 471 ? 9.078 25.062 21.328 1 97.31 471 GLY A O 1
ATOM 3662 N N . THR A 1 472 ? 9.711 27.219 21.594 1 97.12 472 THR A N 1
ATOM 3663 C CA . THR A 1 472 ? 8.555 27.547 22.422 1 97.12 472 THR A CA 1
ATOM 3664 C C . THR A 1 472 ? 7.273 27.484 21.594 1 97.12 472 THR A C 1
ATOM 3666 O O . THR A 1 472 ? 6.27 26.922 22.047 1 97.12 472 THR A O 1
ATOM 3669 N N . LEU A 1 473 ? 7.328 27.984 20.422 1 97.19 473 LEU A N 1
ATOM 3670 C CA . LEU A 1 473 ? 6.152 27.984 19.562 1 97.19 473 LEU A CA 1
ATOM 3671 C C . LEU A 1 473 ? 5.738 26.562 19.203 1 97.19 473 LEU A C 1
ATOM 3673 O O . LEU A 1 473 ? 4.547 26.25 19.172 1 97.19 473 LEU A O 1
ATOM 3677 N N . VAL A 1 474 ? 6.676 25.672 18.953 1 96.19 474 VAL A N 1
ATOM 3678 C CA . VAL A 1 474 ? 6.387 24.266 18.656 1 96.19 474 VAL A CA 1
ATOM 3679 C C . VAL A 1 474 ? 5.672 23.625 19.844 1 96.19 474 VAL A C 1
ATOM 3681 O O . VAL A 1 474 ? 4.656 22.953 19.672 1 96.19 474 VAL A O 1
ATOM 3684 N N . GLY A 1 475 ? 6.18 23.844 21 1 93.94 475 GLY A N 1
ATOM 3685 C CA . GLY A 1 475 ? 5.594 23.281 22.203 1 93.94 475 GLY A CA 1
ATOM 3686 C C . GLY A 1 475 ? 4.203 23.797 22.5 1 93.94 475 GLY A C 1
ATOM 3687 O O . GLY A 1 475 ? 3.367 23.078 23.047 1 93.94 475 GLY A O 1
ATOM 3688 N N . MET A 1 476 ? 3.977 25 22.078 1 94.31 476 MET A N 1
ATOM 3689 C CA . MET A 1 476 ? 2.684 25.625 22.344 1 94.31 476 MET A CA 1
ATOM 3690 C C . MET A 1 476 ? 1.629 25.141 21.359 1 94.31 476 MET A C 1
ATOM 3692 O O . MET A 1 476 ? 0.43 25.219 21.641 1 94.31 476 MET A O 1
ATOM 3696 N N . CYS A 1 477 ? 2.02 24.688 20.234 1 93.44 477 CYS A N 1
ATOM 3697 C CA . CYS A 1 477 ? 1.059 24.156 19.266 1 93.44 477 CYS A CA 1
ATOM 3698 C C . CYS A 1 477 ? 0.456 22.844 19.75 1 93.44 477 CYS A C 1
ATOM 3700 O O . CYS A 1 477 ? -0.766 22.719 19.844 1 93.44 477 CYS A O 1
ATOM 3702 N N . LYS A 1 478 ? 1.251 21.891 19.984 1 92.38 478 LYS A N 1
ATOM 3703 C CA . LYS A 1 478 ? 0.85 20.609 20.531 1 92.38 478 LYS A CA 1
ATOM 3704 C C . LYS A 1 478 ? 1.928 20.047 21.453 1 92.38 478 LYS A C 1
ATOM 3706 O O . LYS A 1 478 ? 3.102 19.984 21.078 1 92.38 478 LYS A O 1
ATOM 3711 N N . ILE A 1 479 ? 1.557 19.609 22.547 1 91.5 479 ILE A N 1
ATOM 3712 C CA . ILE A 1 479 ? 2.482 19.219 23.609 1 91.5 479 ILE A CA 1
ATOM 3713 C C . ILE A 1 479 ? 3.328 18.031 23.141 1 91.5 479 ILE A C 1
ATOM 3715 O O . ILE A 1 479 ? 4.492 17.906 23.531 1 91.5 479 ILE A O 1
ATOM 3719 N N . VAL A 1 480 ? 2.852 17.188 22.312 1 94.19 480 VAL A N 1
ATOM 3720 C CA . VAL A 1 480 ? 3.541 15.961 21.938 1 94.19 480 VAL A CA 1
ATOM 3721 C C . VAL A 1 480 ? 4.793 16.297 21.141 1 94.19 480 VAL A C 1
ATOM 3723 O O . VAL A 1 480 ? 5.77 15.539 21.156 1 94.19 480 VAL A O 1
ATOM 3726 N N . TYR A 1 481 ? 4.867 17.438 20.469 1 96.69 481 TYR A N 1
ATOM 3727 C CA . TYR A 1 481 ? 5.965 17.75 19.562 1 96.69 481 TYR A CA 1
ATOM 3728 C C . TYR A 1 481 ? 7.121 18.406 20.297 1 96.69 481 TYR A C 1
ATOM 3730 O O . TYR A 1 481 ? 8.133 18.766 19.688 1 96.69 481 TYR A O 1
ATOM 3738 N N . ILE A 1 482 ? 6.98 18.5 21.641 1 95.31 482 ILE A N 1
ATOM 3739 C CA . ILE A 1 482 ? 8.102 18.938 22.469 1 95.31 482 ILE A CA 1
ATOM 3740 C C . ILE A 1 482 ? 9.273 17.984 22.297 1 95.31 482 ILE A C 1
ATOM 3742 O O . ILE A 1 482 ? 10.422 18.359 22.562 1 95.31 482 ILE A O 1
ATOM 3746 N N . VAL A 1 483 ? 8.969 16.828 21.828 1 96.44 483 VAL A N 1
ATOM 3747 C CA . VAL A 1 483 ? 9.984 15.805 21.609 1 96.44 483 VAL A CA 1
ATOM 3748 C C . VAL A 1 483 ? 11.031 16.312 20.625 1 96.44 483 VAL A C 1
ATOM 3750 O O . VAL A 1 483 ? 12.195 15.898 20.672 1 96.44 483 VAL A O 1
ATOM 3753 N N . LEU A 1 484 ? 10.719 17.25 19.766 1 97.94 484 LEU A N 1
ATOM 3754 C CA . LEU A 1 484 ? 11.633 17.781 18.75 1 97.94 484 LEU A CA 1
ATOM 3755 C C . LEU A 1 484 ? 12.758 18.578 19.406 1 97.94 484 LEU A C 1
ATOM 3757 O O . LEU A 1 484 ? 13.805 18.797 18.797 1 97.94 484 LEU A O 1
ATOM 3761 N N . LEU A 1 485 ? 12.578 18.984 20.688 1 97.38 485 LEU A N 1
ATOM 3762 C CA . LEU A 1 485 ? 13.609 19.734 21.406 1 97.38 485 LEU A CA 1
ATOM 3763 C C . LEU A 1 485 ? 14.852 18.875 21.609 1 97.38 485 LEU A C 1
ATOM 3765 O O . LEU A 1 485 ? 15.953 19.391 21.781 1 97.38 485 LEU A O 1
ATOM 3769 N N . ILE A 1 486 ? 14.664 17.547 21.578 1 96.31 486 ILE A N 1
ATOM 3770 C CA . ILE A 1 486 ? 15.797 16.641 21.734 1 96.31 486 ILE A CA 1
ATOM 3771 C C . ILE A 1 486 ? 16.828 16.906 20.625 1 96.31 486 ILE A C 1
ATOM 3773 O O . ILE A 1 486 ? 18.016 16.656 20.812 1 96.31 486 ILE A O 1
ATOM 3777 N N . LEU A 1 487 ? 16.375 17.484 19.547 1 97.19 487 LEU A N 1
ATOM 3778 C CA . LEU A 1 487 ? 17.25 17.797 18.422 1 97.19 487 LEU A CA 1
ATOM 3779 C C . LEU A 1 487 ? 18.312 18.828 18.812 1 97.19 487 LEU A C 1
ATOM 3781 O O . LEU A 1 487 ? 19.375 18.906 18.203 1 97.19 487 LEU A O 1
ATOM 3785 N N . LEU A 1 488 ? 18.062 19.625 19.844 1 96.12 488 LEU A N 1
ATOM 3786 C CA . LEU A 1 488 ? 18.953 20.688 20.297 1 96.12 488 LEU A CA 1
ATOM 3787 C C . LEU A 1 488 ? 20.266 20.125 20.797 1 96.12 488 LEU A C 1
ATOM 3789 O O . LEU A 1 488 ? 21.281 20.844 20.828 1 96.12 488 LEU A O 1
ATOM 3793 N N . LEU A 1 489 ? 20.234 18.891 21.125 1 92.81 489 LEU A N 1
ATOM 3794 C CA . LEU A 1 489 ? 21.438 18.25 21.641 1 92.81 489 LEU A CA 1
ATOM 3795 C C . LEU A 1 489 ? 22.484 18.109 20.531 1 92.81 489 LEU A C 1
ATOM 3797 O O . LEU A 1 489 ? 23.641 17.828 20.812 1 92.81 489 LEU A O 1
ATOM 3801 N N . LEU A 1 490 ? 22.094 18.328 19.328 1 93.31 490 LEU A N 1
ATOM 3802 C CA . LEU A 1 490 ? 23.031 18.25 18.203 1 93.31 490 LEU A CA 1
ATOM 3803 C C . LEU A 1 490 ? 23.859 19.531 18.109 1 93.31 490 LEU A C 1
ATOM 3805 O O . LEU A 1 490 ? 24.922 19.531 17.453 1 93.31 490 LEU A O 1
ATOM 3809 N N . ILE A 1 491 ? 23.406 20.609 18.641 1 92.69 491 ILE A N 1
ATOM 3810 C CA . ILE A 1 491 ? 24.109 21.891 18.578 1 92.69 491 ILE A CA 1
ATOM 3811 C C . ILE A 1 491 ? 25.312 21.875 19.516 1 92.69 491 ILE A C 1
ATOM 3813 O O . ILE A 1 491 ? 25.156 21.672 20.719 1 92.69 491 ILE A O 1
ATOM 3817 N N . PRO A 1 492 ? 26.469 22.062 18.984 1 86.75 492 PRO A N 1
ATOM 3818 C CA . PRO A 1 492 ? 27.625 22.141 19.875 1 86.75 492 PRO A CA 1
ATOM 3819 C C . PRO A 1 492 ? 27.688 23.453 20.672 1 86.75 492 PRO A C 1
ATOM 3821 O O . PRO A 1 492 ? 27.766 24.531 20.062 1 86.75 492 PRO A O 1
ATOM 3824 N N . VAL A 1 493 ? 27.453 23.25 22.031 1 80.12 493 VAL A N 1
ATOM 3825 C CA . VAL A 1 493 ? 27.484 24.422 22.891 1 80.12 493 VAL A CA 1
ATOM 3826 C C . VAL A 1 493 ? 28.766 24.406 23.719 1 80.12 493 VAL A C 1
ATOM 3828 O O . VAL A 1 493 ? 29.078 23.406 24.375 1 80.12 493 VAL A O 1
ATOM 3831 N N . GLY A 1 494 ? 29.938 25.234 23.672 1 66.69 494 GLY A N 1
ATOM 3832 C CA . GLY A 1 494 ? 31.125 25.359 24.516 1 66.69 494 GLY A CA 1
ATOM 3833 C C . GLY A 1 494 ? 32.406 25.078 23.781 1 66.69 494 GLY A C 1
ATOM 3834 O O . GLY A 1 494 ? 33.5 25.203 24.344 1 66.69 494 GLY A O 1
ATOM 3835 N N . ASN A 1 495 ? 32.531 24.234 22.719 1 49.44 495 ASN A N 1
ATOM 3836 C CA . ASN A 1 495 ? 33.875 23.844 22.344 1 49.44 495 ASN A CA 1
ATOM 3837 C C . ASN A 1 495 ? 34.75 25.047 22 1 49.44 495 ASN A C 1
ATOM 3839 O O . ASN A 1 495 ? 35.156 25.234 20.859 1 49.44 495 ASN A O 1
ATOM 3843 N N . THR A 1 496 ? 34.531 26.234 22.328 1 42.19 496 THR A N 1
ATOM 3844 C CA . THR A 1 496 ? 35.688 27.078 22.078 1 42.19 496 THR A CA 1
ATOM 3845 C C . THR A 1 496 ? 36.875 26.672 22.953 1 42.19 496 THR A C 1
ATOM 3847 O O . THR A 1 496 ? 36.75 26.672 24.188 1 42.19 496 THR A O 1
ATOM 3850 N N . SER A 1 497 ? 37.562 25.766 22.531 1 38.22 497 SER A N 1
ATOM 3851 C CA . SER A 1 497 ? 38.844 25.312 23.031 1 38.22 497 SER A CA 1
ATOM 3852 C C . SER A 1 497 ? 39.719 26.484 23.531 1 38.22 497 SER A C 1
ATOM 3854 O O . SER A 1 497 ? 40.594 26.938 22.828 1 38.22 497 SER A O 1
ATOM 3856 N N . GLY A 1 498 ? 39.344 27.641 23.922 1 37.91 498 GLY A N 1
ATOM 3857 C CA . GLY A 1 498 ? 40.531 28.312 24.406 1 37.91 498 GLY A CA 1
ATOM 3858 C C . GLY A 1 498 ? 41.25 27.547 25.531 1 37.91 498 GLY A C 1
ATOM 3859 O O . GLY A 1 498 ? 40.625 26.719 26.203 1 37.91 498 GLY A O 1
ATOM 3860 N N . GLU A 1 499 ? 42.625 27.375 25.547 1 37.12 499 GLU A N 1
ATOM 3861 C CA . GLU A 1 499 ? 43.688 26.719 26.297 1 37.12 499 GLU A CA 1
ATOM 3862 C C . GLU A 1 499 ? 43.438 26.719 27.797 1 37.12 499 GLU A C 1
ATOM 3864 O O . GLU A 1 499 ? 44.062 25.984 28.547 1 37.12 499 GLU A O 1
ATOM 3869 N N . GLY A 1 500 ? 43.125 27.906 28.516 1 38.62 500 GLY A N 1
ATOM 3870 C CA . GLY A 1 500 ? 43.562 27.984 29.891 1 38.62 500 GLY A CA 1
ATOM 3871 C C . GLY A 1 500 ? 42.688 27.203 30.844 1 38.62 500 GLY A C 1
ATOM 3872 O O . GLY A 1 500 ? 41.562 26.875 30.531 1 38.62 500 GLY A O 1
ATOM 3873 N N . ASN A 1 501 ? 43.281 26.531 31.938 1 43.03 501 ASN A N 1
ATOM 3874 C CA . ASN A 1 501 ? 42.812 25.734 33.062 1 43.03 501 ASN A CA 1
ATOM 3875 C C . ASN A 1 501 ? 41.438 26.188 33.562 1 43.03 501 ASN A C 1
ATOM 3877 O O . ASN A 1 501 ? 40.625 25.359 33.938 1 43.03 501 ASN A O 1
ATOM 3881 N N . ASP A 1 502 ? 41.375 27.359 33.969 1 42.56 502 ASP A N 1
ATOM 3882 C CA . ASP A 1 502 ? 40.219 27.953 34.656 1 42.56 502 ASP A CA 1
ATOM 3883 C C . ASP A 1 502 ? 39.031 28.062 33.688 1 42.56 502 ASP A C 1
ATOM 3885 O O . ASP A 1 502 ? 37.906 28.391 34.094 1 42.56 502 ASP A O 1
ATOM 3889 N N . HIS A 1 503 ? 39.219 28.031 32.438 1 42.56 503 HIS A N 1
ATOM 3890 C CA . HIS A 1 503 ? 38.312 28.328 31.359 1 42.56 503 HIS A CA 1
ATOM 3891 C C . HIS A 1 503 ? 37.438 27.125 31.016 1 42.56 503 HIS A C 1
ATOM 3893 O O . HIS A 1 503 ? 36.469 27.25 30.25 1 42.56 503 HIS A O 1
ATOM 3899 N N . HIS A 1 504 ? 37.875 25.984 31.375 1 46.41 504 HIS A N 1
ATOM 3900 C CA . HIS A 1 504 ? 37.062 24.797 31.125 1 46.41 504 HIS A CA 1
ATOM 3901 C C . HIS A 1 504 ? 35.781 24.828 31.953 1 46.41 504 HIS A C 1
ATOM 3903 O O . HIS A 1 504 ? 34.719 24.422 31.469 1 46.41 504 HIS A O 1
ATOM 3909 N N . SER A 1 505 ? 35.938 25.172 33.312 1 49.94 505 SER A N 1
ATOM 3910 C CA . SER A 1 505 ? 34.75 25.156 34.188 1 49.94 505 SER A CA 1
ATOM 3911 C C . SER A 1 505 ? 33.75 26.188 33.688 1 49.94 505 SER A C 1
ATOM 3913 O O . SER A 1 505 ? 32.531 25.922 33.688 1 49.94 505 SER A O 1
ATOM 3915 N N . LYS A 1 506 ? 34.219 27.312 33.375 1 48.22 506 LYS A N 1
ATOM 3916 C CA . LYS A 1 506 ? 33.312 28.391 32.969 1 48.22 506 LYS A CA 1
ATOM 3917 C C . LYS A 1 506 ? 32.594 28.062 31.672 1 48.22 506 LYS A C 1
ATOM 3919 O O . LYS A 1 506 ? 31.438 28.406 31.484 1 48.22 506 LYS A O 1
ATOM 3924 N N . LYS A 1 507 ? 33.25 27.281 30.984 1 55 507 LYS A N 1
ATOM 3925 C CA . LYS A 1 507 ? 32.719 26.875 29.672 1 55 507 LYS A CA 1
ATOM 3926 C C . LYS A 1 507 ? 31.625 25.844 29.812 1 55 507 LYS A C 1
ATOM 3928 O O . LYS A 1 507 ? 30.625 25.891 29.109 1 55 507 LYS A O 1
ATOM 3933 N N . SER A 1 508 ? 31.969 25.062 30.688 1 61.34 508 SER A N 1
ATOM 3934 C CA . SER A 1 508 ? 30.953 24.047 30.984 1 61.34 508 SER A CA 1
ATOM 3935 C C . SER A 1 508 ? 29.703 24.672 31.578 1 61.34 508 SER A C 1
ATOM 3937 O O . SER A 1 508 ? 28.578 24.281 31.234 1 61.34 508 SER A O 1
ATOM 3939 N N . ASP A 1 509 ? 29.875 25.688 32.375 1 61.34 509 ASP A N 1
ATOM 3940 C CA . ASP A 1 509 ? 28.734 26.344 33 1 61.34 509 ASP A CA 1
ATOM 3941 C C . ASP A 1 509 ? 27.922 27.141 31.984 1 61.34 509 ASP A C 1
ATOM 3943 O O . ASP A 1 509 ? 26.688 27.125 32.031 1 61.34 509 ASP A O 1
ATOM 3947 N N . ASN A 1 510 ? 28.594 27.688 31.078 1 76.25 510 ASN A N 1
ATOM 3948 C CA . ASN A 1 510 ? 27.922 28.453 30.047 1 76.25 510 ASN A CA 1
ATOM 3949 C C . ASN A 1 510 ? 27.125 27.547 29.094 1 76.25 510 ASN A C 1
ATOM 3951 O O . ASN A 1 510 ? 26.031 27.906 28.672 1 76.25 510 ASN A O 1
ATOM 3955 N N . SER A 1 511 ? 27.719 26.438 28.891 1 83.25 511 SER A N 1
ATOM 3956 C CA . SER A 1 511 ? 27.016 25.484 28.047 1 83.25 511 SER A CA 1
ATOM 3957 C C . SER A 1 511 ? 25.734 25 28.734 1 83.25 511 SER A C 1
ATOM 3959 O O . SER A 1 511 ? 24.688 24.891 28.094 1 83.25 511 SER A O 1
ATOM 3961 N N . ARG A 1 512 ? 25.781 24.781 30 1 82.75 512 ARG A N 1
ATOM 3962 C CA . ARG A 1 512 ? 24.609 24.328 30.75 1 82.75 512 ARG A CA 1
ATOM 3963 C C . ARG A 1 512 ? 23.547 25.406 30.797 1 82.75 512 ARG A C 1
ATOM 3965 O O . ARG A 1 512 ? 22.344 25.109 30.734 1 82.75 512 ARG A O 1
ATOM 3972 N N . PHE A 1 513 ? 24.031 26.5 30.922 1 87 513 PHE A N 1
ATOM 3973 C CA . PHE A 1 513 ? 23.109 27.625 30.953 1 87 513 PHE A CA 1
ATOM 3974 C C . PHE A 1 513 ? 22.422 27.797 29.609 1 87 513 PHE A C 1
ATOM 3976 O O . PHE A 1 513 ? 21.203 28 29.562 1 87 513 PHE A O 1
ATOM 3983 N N . THR A 1 514 ? 23.156 27.766 28.578 1 90.19 514 THR A N 1
ATOM 3984 C CA . THR A 1 514 ? 22.609 27.891 27.234 1 90.19 514 THR A CA 1
ATOM 3985 C C . THR A 1 514 ? 21.594 26.797 26.953 1 90.19 514 THR A C 1
ATOM 3987 O O . THR A 1 514 ? 20.5 27.062 26.453 1 90.19 514 THR A O 1
ATOM 3990 N N . TYR A 1 515 ? 21.922 25.594 27.281 1 92 515 TYR A N 1
ATOM 3991 C CA . TYR A 1 515 ? 20.984 24.484 27.109 1 92 515 TYR A CA 1
ATOM 3992 C C . TYR A 1 515 ? 19.766 24.656 28.016 1 92 515 TYR A C 1
ATOM 3994 O O . TYR A 1 515 ? 18.641 24.328 27.625 1 92 515 TYR A O 1
ATOM 4002 N N . GLY A 1 516 ? 20 25.094 29.203 1 93.12 516 GLY A N 1
ATOM 4003 C CA . GLY A 1 516 ? 18.922 25.375 30.125 1 93.12 516 GLY A CA 1
ATOM 4004 C C . GLY A 1 516 ? 17.875 26.328 29.562 1 93.12 516 GLY A C 1
ATOM 4005 O O . GLY A 1 516 ? 16.672 26.125 29.75 1 93.12 516 GLY A O 1
ATOM 4006 N N . ILE A 1 517 ? 18.344 27.297 28.891 1 93.44 517 ILE A N 1
ATOM 4007 C CA . ILE A 1 517 ? 17.453 28.281 28.297 1 93.44 517 ILE A CA 1
ATOM 4008 C C . ILE A 1 517 ? 16.734 27.656 27.094 1 93.44 517 ILE A C 1
ATOM 4010 O O . ILE A 1 517 ? 15.508 27.781 26.969 1 93.44 517 ILE A O 1
ATOM 4014 N N . MET A 1 518 ? 17.453 26.984 26.266 1 94.88 518 MET A N 1
ATOM 4015 C CA . MET A 1 518 ? 16.906 26.422 25.047 1 94.88 518 MET A CA 1
ATOM 4016 C C . MET A 1 518 ? 15.875 25.328 25.359 1 94.88 518 MET A C 1
ATOM 4018 O O . MET A 1 518 ? 14.914 25.141 24.609 1 94.88 518 MET A O 1
ATOM 4022 N N . PHE A 1 519 ? 16.094 24.625 26.453 1 95.38 519 PHE A N 1
ATOM 4023 C CA . PHE A 1 519 ? 15.172 23.578 26.859 1 95.38 519 PHE A CA 1
ATOM 4024 C C . PHE A 1 519 ? 14.141 24.094 27.844 1 95.38 519 PHE A C 1
ATOM 4026 O O . PHE A 1 519 ? 12.945 23.812 27.719 1 95.38 519 PHE A O 1
ATOM 4033 N N . GLY A 1 520 ? 14.562 24.781 28.828 1 95.5 520 GLY A N 1
ATOM 4034 C CA . GLY A 1 520 ? 13.742 25.188 29.953 1 95.5 520 GLY A CA 1
ATOM 4035 C C . GLY A 1 520 ? 12.578 26.078 29.578 1 95.5 520 GLY A C 1
ATOM 4036 O O . GLY A 1 520 ? 11.438 25.812 29.953 1 95.5 520 GLY A O 1
ATOM 4037 N N . ILE A 1 521 ? 12.828 27.109 28.844 1 96.12 521 ILE A N 1
ATOM 4038 C CA . ILE A 1 521 ? 11.789 28.078 28.516 1 96.12 521 ILE A CA 1
ATOM 4039 C C . ILE A 1 521 ? 10.703 27.406 27.672 1 96.12 521 ILE A C 1
ATOM 4041 O O . ILE A 1 521 ? 9.516 27.5 28 1 96.12 521 ILE A O 1
ATOM 4045 N N . PRO A 1 522 ? 11.039 26.75 26.594 1 96.81 522 PRO A N 1
ATOM 4046 C CA . PRO A 1 522 ? 10 26.094 25.797 1 96.81 522 PRO A CA 1
ATOM 4047 C C . PRO A 1 522 ? 9.188 25.078 26.594 1 96.81 522 PRO A C 1
ATOM 4049 O O . PRO A 1 522 ? 7.961 25.016 26.453 1 96.81 522 PRO A O 1
ATOM 4052 N N . VAL A 1 523 ? 9.789 24.297 27.422 1 96 523 VAL A N 1
ATOM 4053 C CA . VAL A 1 523 ? 9.094 23.281 28.203 1 96 523 VAL A CA 1
ATOM 4054 C C . VAL A 1 523 ? 8.141 23.953 29.188 1 96 523 VAL A C 1
ATOM 4056 O O . VAL A 1 523 ? 6.98 23.547 29.312 1 96 523 VAL A O 1
ATOM 4059 N N . ILE A 1 524 ? 8.641 24.953 29.859 1 95.75 524 ILE A N 1
ATOM 4060 C CA . ILE A 1 524 ? 7.828 25.656 30.844 1 95.75 524 ILE A CA 1
ATOM 4061 C C . ILE A 1 524 ? 6.656 26.344 30.141 1 95.75 524 ILE A C 1
ATOM 4063 O O . ILE A 1 524 ? 5.516 26.25 30.609 1 95.75 524 ILE A O 1
ATOM 4067 N N . MET A 1 525 ? 6.957 27 29.078 1 94.94 525 MET A N 1
ATOM 4068 C CA . MET A 1 525 ? 5.902 27.688 28.344 1 94.94 525 MET A CA 1
ATOM 4069 C C . MET A 1 525 ? 4.887 26.688 27.781 1 94.94 525 MET A C 1
ATOM 4071 O O . MET A 1 525 ? 3.697 27 27.703 1 94.94 525 MET A O 1
ATOM 4075 N N . CYS A 1 526 ? 5.359 25.594 27.328 1 94.06 526 CYS A N 1
ATOM 4076 C CA . CYS A 1 526 ? 4.484 24.531 26.844 1 94.06 526 CYS A CA 1
ATOM 4077 C C . CYS A 1 526 ? 3.535 24.078 27.953 1 94.06 526 CYS A C 1
ATOM 4079 O O . CYS A 1 526 ? 2.33 23.953 27.719 1 94.06 526 CYS A O 1
ATOM 4081 N N . LEU A 1 527 ? 4.035 23.844 29.109 1 92.81 527 LEU A N 1
ATOM 4082 C CA . LEU A 1 527 ? 3.227 23.406 30.234 1 92.81 527 LEU A CA 1
ATOM 4083 C C . LEU A 1 527 ? 2.227 24.484 30.656 1 92.81 527 LEU A C 1
ATOM 4085 O O . LEU A 1 527 ? 1.054 24.188 30.891 1 92.81 527 LEU A O 1
ATOM 4089 N N . ILE A 1 528 ? 2.705 25.703 30.672 1 93.06 528 ILE A N 1
ATOM 4090 C CA . ILE A 1 528 ? 1.835 26.812 31.031 1 93.06 528 ILE A CA 1
ATOM 4091 C C . ILE A 1 528 ? 0.711 26.938 30.016 1 93.06 528 ILE A C 1
ATOM 4093 O O . ILE A 1 528 ? -0.453 27.125 30.375 1 93.06 528 ILE A O 1
ATOM 4097 N N . SER A 1 529 ? 1.078 26.891 28.812 1 92.06 529 SER A N 1
ATOM 4098 C CA . SER A 1 529 ? 0.103 27 27.734 1 92.06 529 SER A CA 1
ATOM 4099 C C . SER A 1 529 ? -0.939 25.891 27.812 1 92.06 529 SER A C 1
ATOM 4101 O O . SER A 1 529 ? -2.137 26.141 27.672 1 92.06 529 SER A O 1
ATOM 4103 N N . ASN A 1 530 ? -0.522 24.672 28.047 1 88.81 530 ASN A N 1
ATOM 4104 C CA . ASN A 1 530 ? -1.435 23.531 28.109 1 88.81 530 ASN A CA 1
ATOM 4105 C C . ASN A 1 530 ? -2.398 23.656 29.297 1 88.81 530 ASN A C 1
ATOM 4107 O O . ASN A 1 530 ? -3.568 23.281 29.188 1 88.81 530 ASN A O 1
ATOM 4111 N N . VAL A 1 531 ? -1.909 24.156 30.391 1 88.19 531 VAL A N 1
ATOM 4112 C CA . VAL A 1 531 ? -2.758 24.328 31.562 1 88.19 531 VAL A CA 1
ATOM 4113 C C . VAL A 1 531 ? -3.721 25.5 31.328 1 88.19 531 VAL A C 1
ATOM 4115 O O . VAL A 1 531 ? -4.906 25.406 31.656 1 88.19 531 VAL A O 1
ATOM 4118 N N . PHE A 1 532 ? -3.213 26.531 30.75 1 89.94 532 PHE A N 1
ATOM 4119 C CA . PHE A 1 532 ? -4 27.734 30.562 1 89.94 532 PHE A CA 1
ATOM 4120 C C . PHE A 1 532 ? -5.094 27.5 29.516 1 89.94 532 PHE A C 1
ATOM 4122 O O . PHE A 1 532 ? -6.266 27.812 29.766 1 89.94 532 PHE A O 1
ATOM 4129 N N . PHE A 1 533 ? -4.832 26.984 28.453 1 88.62 533 PHE A N 1
ATOM 4130 C CA . PHE A 1 533 ? -5.789 26.828 27.359 1 88.62 533 PHE A CA 1
ATOM 4131 C C . PHE A 1 533 ? -6.582 25.531 27.516 1 88.62 533 PHE A C 1
ATOM 4133 O O . PHE A 1 533 ? -7.688 25.406 27 1 88.62 533 PHE A O 1
ATOM 4140 N N . GLY A 1 534 ? -6.008 24.531 28.25 1 83.06 534 GLY A N 1
ATOM 4141 C CA . GLY A 1 534 ? -6.668 23.25 28.422 1 83.06 534 GLY A CA 1
ATOM 4142 C C . GLY A 1 534 ? -7.523 23.172 29.672 1 83.06 534 GLY A C 1
ATOM 4143 O O . GLY A 1 534 ? -8.094 22.125 29.984 1 83.06 534 GLY A O 1
ATOM 4144 N N . GLN A 1 535 ? -7.664 24.172 30.391 1 80.5 535 GLN A N 1
ATOM 4145 C CA . GLN A 1 535 ? -8.312 24.141 31.703 1 80.5 535 GLN A CA 1
ATOM 4146 C C . GLN A 1 535 ? -9.789 23.797 31.578 1 80.5 535 GLN A C 1
ATOM 4148 O O . GLN A 1 535 ? -10.367 23.156 32.469 1 80.5 535 GLN A O 1
ATOM 4153 N N . ASN A 1 536 ? -10.375 24.188 30.453 1 77.44 536 ASN A N 1
ATOM 4154 C CA . ASN A 1 536 ? -11.812 23.984 30.312 1 77.44 536 ASN A CA 1
ATOM 4155 C C . ASN A 1 536 ? -12.125 22.781 29.438 1 77.44 536 ASN A C 1
ATOM 4157 O O . ASN A 1 536 ? -13.258 22.609 28.969 1 77.44 536 ASN A O 1
ATOM 4161 N N . LEU A 1 537 ? -11.133 21.969 29.266 1 78.69 537 LEU A N 1
ATOM 4162 C CA . LEU A 1 537 ? -11.359 20.797 28.438 1 78.69 537 LEU A CA 1
ATOM 4163 C C . LEU A 1 537 ? -12.32 19.828 29.109 1 78.69 537 LEU A C 1
ATOM 4165 O O . LEU A 1 537 ? -12.242 19.609 30.312 1 78.69 537 LEU A O 1
ATOM 4169 N N . VAL A 1 538 ? -13.297 19.422 28.328 1 77 538 VAL A N 1
ATOM 4170 C CA . VAL A 1 538 ? -14.281 18.469 28.812 1 77 538 VAL A CA 1
ATOM 4171 C C . VAL A 1 538 ? -14 17.094 28.203 1 77 538 VAL A C 1
ATOM 4173 O O . VAL A 1 538 ? -13.289 16.969 27.203 1 77 538 VAL A O 1
ATOM 4176 N N . SER A 1 539 ? -14.562 16.094 28.984 1 76.38 539 SER A N 1
ATOM 4177 C CA . SER A 1 539 ? -14.383 14.727 28.5 1 76.38 539 SER A CA 1
ATOM 4178 C C . SER A 1 539 ? -15.086 14.5 27.172 1 76.38 539 SER A C 1
ATOM 4180 O O . SER A 1 539 ? -16.156 15.047 26.938 1 76.38 539 SER A O 1
ATOM 4182 N N . ASN A 1 540 ? -14.398 13.82 26.281 1 72.12 540 ASN A N 1
ATOM 4183 C CA . ASN A 1 540 ? -14.945 13.547 24.953 1 72.12 540 ASN A CA 1
ATOM 4184 C C . ASN A 1 540 ? -15.977 12.422 25 1 72.12 540 ASN A C 1
ATOM 4186 O O . ASN A 1 540 ? -16.641 12.148 23.984 1 72.12 540 ASN A O 1
ATOM 4190 N N . GLY A 1 541 ? -16.094 11.797 26.125 1 71.31 541 GLY A N 1
ATOM 4191 C CA . GLY A 1 541 ? -17.031 10.703 26.25 1 71.31 541 GLY A CA 1
ATOM 4192 C C . GLY A 1 541 ? -17.094 10.117 27.641 1 71.31 541 GLY A C 1
ATOM 4193 O O . GLY A 1 541 ? -16.344 10.531 28.531 1 71.31 541 GLY A O 1
ATOM 4194 N N . GLU A 1 542 ? -18.016 9.227 27.75 1 68.88 542 GLU A N 1
ATOM 4195 C CA . GLU A 1 542 ? -18.125 8.555 29.047 1 68.88 542 GLU A CA 1
ATOM 4196 C C . GLU A 1 542 ? -16.906 7.688 29.328 1 68.88 542 GLU A C 1
ATOM 4198 O O . GLU A 1 542 ? -16.391 7.008 28.438 1 68.88 542 GLU A O 1
ATOM 4203 N N . ASN A 1 543 ? -16.391 7.73 30.531 1 72.62 543 ASN A N 1
ATOM 4204 C CA . ASN A 1 543 ? -15.273 6.926 31.016 1 72.62 543 ASN A CA 1
ATOM 4205 C C . ASN A 1 543 ? -13.977 7.273 30.281 1 72.62 543 ASN A C 1
ATOM 4207 O O . ASN A 1 543 ? -13.078 6.438 30.188 1 72.62 543 ASN A O 1
ATOM 4211 N N . MET A 1 544 ? -14.016 8.406 29.656 1 82.88 544 MET A N 1
ATOM 4212 C CA . MET A 1 544 ? -12.789 8.898 29.031 1 82.88 544 MET A CA 1
ATOM 4213 C C . MET A 1 544 ? -12.117 9.953 29.906 1 82.88 544 MET A C 1
ATOM 4215 O O . MET A 1 544 ? -12.312 11.156 29.688 1 82.88 544 MET A O 1
ATOM 4219 N N . GLU A 1 545 ? -11.461 9.484 30.953 1 83.56 545 GLU A N 1
ATOM 4220 C CA . GLU A 1 545 ? -10.781 10.383 31.875 1 83.56 545 GLU A CA 1
ATOM 4221 C C . GLU A 1 545 ? -9.266 10.281 31.734 1 83.56 545 GLU A C 1
ATOM 4223 O O . GLU A 1 545 ? -8.688 9.234 32 1 83.56 545 GLU A O 1
ATOM 4228 N N . ALA A 1 546 ? -8.688 11.414 31.422 1 86.06 546 ALA A N 1
ATOM 4229 C CA . ALA A 1 546 ? -7.25 11.445 31.156 1 86.06 546 ALA A CA 1
ATOM 4230 C C . ALA A 1 546 ? -6.449 11.031 32.375 1 86.06 546 ALA A C 1
ATOM 4232 O O . ALA A 1 546 ? -5.484 10.266 32.281 1 86.06 546 ALA A O 1
ATOM 4233 N N . GLY A 1 547 ? -6.832 11.523 33.562 1 87.81 547 GLY A N 1
ATOM 4234 C CA . GLY A 1 547 ? -6.121 11.188 34.781 1 87.81 547 GLY A CA 1
ATOM 4235 C C . GLY A 1 547 ? -6.156 9.703 35.094 1 87.81 547 GLY A C 1
ATOM 4236 O O . GLY A 1 547 ? -5.133 9.117 35.469 1 87.81 547 GLY A O 1
ATOM 4237 N N . ALA A 1 548 ? -7.289 9.109 34.938 1 89.62 548 ALA A N 1
ATOM 4238 C CA . ALA A 1 548 ? -7.445 7.676 35.188 1 89.62 548 ALA A CA 1
ATOM 4239 C C . ALA A 1 548 ? -6.652 6.848 34.188 1 89.62 548 ALA A C 1
ATOM 4241 O O . ALA A 1 548 ? -6.082 5.812 34.531 1 89.62 548 ALA A O 1
ATOM 4242 N N . GLN A 1 549 ? -6.648 7.301 33 1 92.06 549 GLN A N 1
ATOM 4243 C CA . GLN A 1 549 ? -5.902 6.586 31.969 1 92.06 549 GLN A CA 1
ATOM 4244 C C . GLN A 1 549 ? -4.402 6.645 32.25 1 92.06 549 GLN A C 1
ATOM 4246 O O . GLN A 1 549 ? -3.693 5.656 32.031 1 92.06 549 GLN A O 1
ATOM 4251 N N . ILE A 1 550 ? -3.939 7.82 32.625 1 92.69 550 ILE A N 1
ATOM 4252 C CA . ILE A 1 550 ? -2.523 7.961 32.938 1 92.69 550 ILE A CA 1
ATOM 4253 C C . ILE A 1 550 ? -2.16 7.043 34.094 1 92.69 550 ILE A C 1
ATOM 4255 O O . ILE A 1 550 ? -1.112 6.395 34.094 1 92.69 550 ILE A O 1
ATOM 4259 N N . LYS A 1 551 ? -3.027 6.949 35.062 1 92.88 551 LYS A N 1
ATOM 4260 C CA . LYS A 1 551 ? -2.818 6.035 36.188 1 92.88 551 LYS A CA 1
ATOM 4261 C C . LYS A 1 551 ? -2.779 4.586 35.719 1 92.88 551 LYS A C 1
ATOM 4263 O O . LYS A 1 551 ? -1.922 3.809 36.156 1 92.88 551 LYS A O 1
ATOM 4268 N N . TYR A 1 552 ? -3.615 4.309 34.906 1 91 552 TYR A N 1
ATOM 4269 C CA . TYR A 1 552 ? -3.656 2.959 34.375 1 91 552 TYR A CA 1
ATOM 4270 C C . TYR A 1 552 ? -2.365 2.631 33.625 1 91 552 TYR A C 1
ATOM 4272 O O . TYR A 1 552 ? -1.778 1.565 33.812 1 91 552 TYR A O 1
ATOM 4280 N N . VAL A 1 553 ? -1.932 3.482 32.781 1 91.56 553 VAL A N 1
ATOM 4281 C CA . VAL A 1 553 ? -0.743 3.281 31.953 1 91.56 553 VAL A CA 1
ATOM 4282 C C . VAL A 1 553 ? 0.475 3.068 32.844 1 91.56 553 VAL A C 1
ATOM 4284 O O . VAL A 1 553 ? 1.332 2.232 32.562 1 91.56 553 VAL A O 1
ATOM 4287 N N . LEU A 1 554 ? 0.524 3.793 33.938 1 89.75 554 LEU A N 1
ATOM 4288 C CA . LEU A 1 554 ? 1.678 3.738 34.844 1 89.75 554 LEU A CA 1
ATOM 4289 C C . LEU A 1 554 ? 1.627 2.492 35.719 1 89.75 554 LEU A C 1
ATOM 4291 O O . LEU A 1 554 ? 2.658 2.037 36.219 1 89.75 554 LEU A O 1
ATOM 4295 N N . THR A 1 555 ? 0.424 1.926 35.875 1 87.31 555 THR A N 1
ATOM 4296 C CA . THR A 1 555 ? 0.282 0.771 36.781 1 87.31 555 THR A CA 1
ATOM 4297 C C . THR A 1 555 ? 0.196 -0.52 35.969 1 87.31 555 THR A C 1
ATOM 4299 O O . THR A 1 555 ? 0.398 -1.611 36.5 1 87.31 555 THR A O 1
ATOM 4302 N N . HIS A 1 556 ? -0.156 -0.406 34.75 1 84.56 556 HIS A N 1
ATOM 4303 C CA . HIS A 1 556 ? -0.269 -1.565 33.875 1 84.56 556 HIS A CA 1
ATOM 4304 C C . HIS A 1 556 ? 0.642 -1.428 32.656 1 84.56 556 HIS A C 1
ATOM 4306 O O . HIS A 1 556 ? 0.188 -1.553 31.5 1 84.56 556 HIS A O 1
ATOM 4312 N N . ILE A 1 557 ? 1.872 -1.396 32.875 1 83.12 55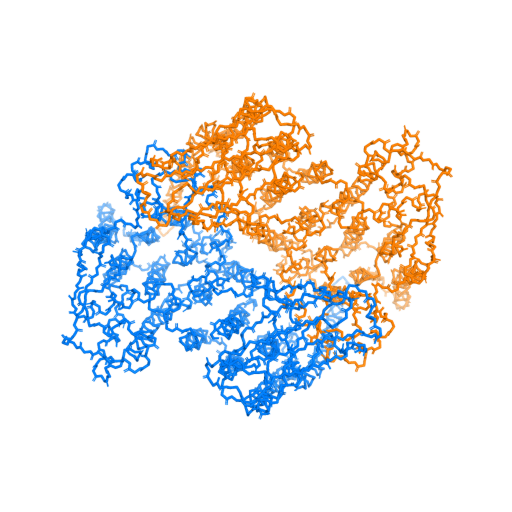7 ILE A N 1
ATOM 4313 C CA . ILE A 1 557 ? 2.859 -1.067 31.844 1 83.12 557 ILE A CA 1
ATOM 4314 C C . ILE A 1 557 ? 2.908 -2.18 30.797 1 83.12 557 ILE A C 1
ATOM 4316 O O . ILE A 1 557 ? 2.838 -1.913 29.594 1 83.12 557 ILE A O 1
ATOM 4320 N N . PRO A 1 558 ? 2.949 -3.479 31.125 1 76.69 558 PRO A N 1
ATOM 4321 C CA . PRO A 1 558 ? 2.988 -4.527 30.109 1 76.69 558 PRO A CA 1
ATOM 4322 C C . PRO A 1 558 ? 1.74 -4.539 29.219 1 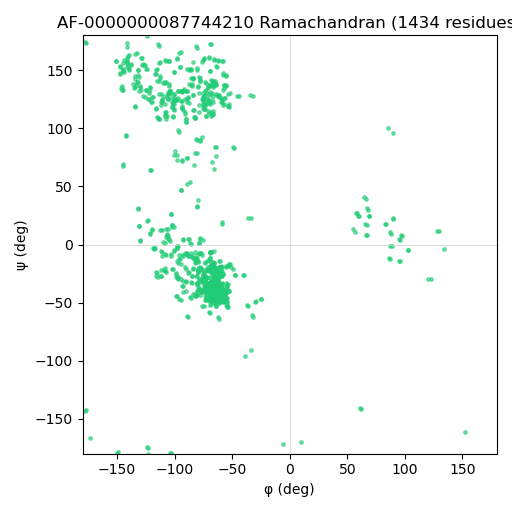76.69 558 PRO A C 1
ATOM 4324 O O . PRO A 1 558 ? 1.839 -4.723 28.016 1 76.69 558 PRO A O 1
ATOM 4327 N N . ALA A 1 559 ? 0.624 -4.387 29.875 1 80.19 559 ALA A N 1
ATOM 4328 C CA . ALA A 1 559 ? -0.625 -4.363 29.125 1 80.19 559 ALA A CA 1
ATOM 4329 C C . ALA A 1 559 ? -0.651 -3.191 28.141 1 80.19 559 ALA A C 1
ATOM 4331 O O . ALA A 1 559 ? -1.177 -3.311 27.031 1 80.19 559 ALA A O 1
ATOM 4332 N N . THR A 1 560 ? -0.052 -2.104 28.641 1 87 560 THR A N 1
ATOM 4333 C CA . THR A 1 560 ? -0.029 -0.912 27.797 1 87 560 THR A CA 1
ATOM 4334 C C . THR A 1 560 ? 0.892 -1.114 26.594 1 87 560 THR A C 1
ATOM 4336 O O . THR A 1 560 ? 0.588 -0.663 25.484 1 87 560 THR A O 1
ATOM 4339 N N . ILE A 1 561 ? 1.951 -1.768 26.781 1 82.69 561 ILE A N 1
ATOM 4340 C CA . ILE A 1 561 ? 2.867 -2.064 25.688 1 82.69 561 ILE A CA 1
ATOM 4341 C C . ILE A 1 561 ? 2.168 -2.943 24.656 1 82.69 561 ILE A C 1
ATOM 4343 O O . ILE A 1 561 ? 2.291 -2.713 23.453 1 82.69 561 ILE A O 1
ATOM 4347 N N . MET A 1 562 ? 1.456 -3.902 25.109 1 81.62 562 MET A N 1
ATOM 4348 C CA . MET A 1 562 ? 0.73 -4.785 24.203 1 81.62 562 MET A CA 1
ATOM 4349 C C . MET A 1 562 ? -0.356 -4.023 23.453 1 81.62 562 MET A C 1
ATOM 4351 O O . MET A 1 562 ? -0.634 -4.312 22.297 1 81.62 562 MET A O 1
ATOM 4355 N N . THR A 1 563 ? -1.01 -3.062 24.141 1 86.31 563 THR A N 1
ATOM 4356 C CA . THR A 1 563 ? -1.999 -2.215 23.484 1 86.31 563 THR A CA 1
ATOM 4357 C C . THR A 1 563 ? -1.367 -1.438 22.344 1 86.31 563 THR A C 1
ATOM 4359 O O . THR A 1 563 ? -1.97 -1.3 21.266 1 86.31 563 THR A O 1
ATOM 4362 N N . VAL A 1 564 ? -0.14 -0.97 22.562 1 89.81 564 VAL A N 1
ATOM 4363 C CA . VAL A 1 564 ? 0.58 -0.224 21.531 1 89.81 564 VAL A CA 1
ATOM 4364 C C . VAL A 1 564 ? 0.9 -1.144 20.359 1 89.81 564 VAL A C 1
ATOM 4366 O O . VAL A 1 564 ? 0.697 -0.773 19.203 1 89.81 564 VAL A O 1
ATOM 4369 N N . ILE A 1 565 ? 1.311 -2.328 20.609 1 83.44 565 ILE A N 1
ATOM 4370 C CA . ILE A 1 565 ? 1.664 -3.289 19.578 1 83.44 565 ILE A CA 1
ATOM 4371 C C . ILE A 1 565 ? 0.415 -3.682 18.781 1 83.44 565 ILE A C 1
ATOM 4373 O O . ILE A 1 565 ? 0.417 -3.662 17.547 1 83.44 565 ILE A O 1
ATOM 4377 N N . ARG A 1 566 ? -0.673 -3.977 19.469 1 84.06 566 ARG A N 1
ATOM 4378 C CA . ARG A 1 566 ? -1.926 -4.359 18.828 1 84.06 566 ARG A CA 1
ATOM 4379 C C . ARG A 1 566 ? -2.447 -3.242 17.922 1 84.06 566 ARG A C 1
ATOM 4381 O O . ARG A 1 566 ? -2.881 -3.494 16.797 1 84.06 566 ARG A O 1
ATOM 4388 N N . SER A 1 567 ? -2.318 -2.045 18.484 1 90 567 SER A N 1
ATOM 4389 C CA . SER A 1 567 ? -2.82 -0.901 17.734 1 90 567 SER A CA 1
ATOM 4390 C C . SER A 1 567 ? -1.978 -0.646 16.484 1 90 567 SER A C 1
ATOM 4392 O O . SER A 1 567 ? -2.51 -0.299 15.43 1 90 567 SER A O 1
ATOM 4394 N N . THR A 1 568 ? -0.697 -0.868 16.609 1 89.19 568 THR A N 1
ATOM 4395 C CA . THR A 1 568 ? 0.206 -0.643 15.492 1 89.19 568 THR A CA 1
ATOM 4396 C C . THR A 1 568 ? -0.032 -1.674 14.391 1 89.19 568 THR A C 1
ATOM 4398 O O . THR A 1 568 ? -0.008 -1.341 13.203 1 89.19 568 THR A O 1
ATOM 4401 N N . ILE A 1 569 ? -0.264 -2.836 14.742 1 81.81 569 ILE A N 1
ATOM 4402 C CA . ILE A 1 569 ? -0.518 -3.896 13.773 1 81.81 569 ILE A CA 1
ATOM 4403 C C . ILE A 1 569 ? -1.869 -3.666 13.102 1 81.81 569 ILE A C 1
ATOM 4405 O O . ILE A 1 569 ? -1.997 -3.816 11.883 1 81.81 569 ILE A O 1
ATOM 4409 N N . GLU A 1 570 ? -2.789 -3.248 13.906 1 81.94 570 GLU A N 1
ATOM 4410 C CA . GLU A 1 570 ? -4.152 -3.09 13.414 1 81.94 570 GLU A CA 1
ATOM 4411 C C . GLU A 1 570 ? -4.277 -1.859 12.523 1 81.94 570 GLU A C 1
ATOM 4413 O O . GLU A 1 570 ? -4.934 -1.909 11.477 1 81.94 570 GLU A O 1
ATOM 4418 N N . TYR A 1 571 ? -3.566 -0.746 12.969 1 89.38 571 TYR A N 1
ATOM 4419 C CA . TYR A 1 571 ? -3.854 0.526 12.312 1 89.38 571 TYR A CA 1
ATOM 4420 C C . TYR A 1 571 ? -2.617 1.063 11.602 1 89.38 571 TYR A C 1
ATOM 4422 O O . TYR A 1 571 ? -2.682 2.092 10.922 1 89.38 571 TYR A O 1
ATOM 4430 N N . GLY A 1 572 ? -1.542 0.448 11.695 1 89.56 572 GLY A N 1
ATOM 4431 C CA . GLY A 1 572 ? -0.289 0.984 11.18 1 89.56 572 GLY A CA 1
ATOM 4432 C C . GLY A 1 572 ? -0.353 1.354 9.711 1 89.56 572 GLY A C 1
ATOM 4433 O O . GLY A 1 572 ? 0.097 2.432 9.32 1 89.56 572 GLY A O 1
ATOM 4434 N N . MET A 1 573 ? -0.883 0.525 8.875 1 87.44 573 MET A N 1
ATOM 4435 C CA . MET A 1 573 ? -0.969 0.81 7.449 1 87.44 573 MET A CA 1
ATOM 4436 C C . MET A 1 573 ? -1.952 1.943 7.176 1 87.44 573 MET A C 1
ATOM 4438 O O . MET A 1 573 ? -1.757 2.73 6.25 1 87.44 573 MET A O 1
ATOM 4442 N N . GLN A 1 574 ? -3.016 1.932 7.914 1 88.69 574 GLN A N 1
ATOM 4443 C CA . GLN A 1 574 ? -3.961 3.039 7.801 1 88.69 574 GLN A CA 1
ATOM 4444 C C . GLN A 1 574 ? -3.295 4.367 8.141 1 88.69 574 GLN A C 1
ATOM 4446 O O . GLN A 1 574 ? -3.529 5.375 7.477 1 88.69 574 GLN A O 1
ATOM 4451 N N . TRP A 1 575 ? -2.438 4.352 9.195 1 94.56 575 TRP A N 1
ATOM 4452 C CA . TRP A 1 575 ? -1.733 5.566 9.586 1 94.56 575 TRP A CA 1
ATOM 4453 C C . TRP A 1 575 ? -0.81 6.047 8.469 1 94.56 575 TRP A C 1
ATOM 4455 O O . TRP A 1 575 ? -0.741 7.242 8.18 1 94.56 575 TRP A O 1
ATOM 4465 N N . ILE A 1 576 ? -0.201 5.141 7.832 1 93.5 576 ILE A N 1
ATOM 4466 C CA . ILE A 1 576 ? 0.702 5.484 6.738 1 93.5 576 ILE A CA 1
ATOM 4467 C C . ILE A 1 576 ? -0.1 6.027 5.559 1 93.5 576 ILE A C 1
ATOM 4469 O O . ILE A 1 576 ? 0.296 7.012 4.93 1 93.5 576 ILE A O 1
ATOM 4473 N N . GLY A 1 577 ? -1.188 5.367 5.27 1 92.69 577 GLY A N 1
ATOM 4474 C CA . GLY A 1 577 ? -2.053 5.832 4.195 1 92.69 577 GLY A CA 1
ATOM 4475 C C . GLY A 1 577 ? -2.607 7.223 4.434 1 92.69 577 GLY A C 1
ATOM 4476 O O . GLY A 1 577 ? -2.637 8.047 3.518 1 92.69 577 GLY A O 1
ATOM 4477 N N . GLU A 1 578 ? -2.996 7.453 5.66 1 94.75 578 GLU A N 1
ATOM 4478 C CA . GLU A 1 578 ? -3.533 8.758 6.02 1 94.75 578 GLU A CA 1
ATOM 4479 C C . GLU A 1 578 ? -2.447 9.828 5.984 1 94.75 578 GLU A C 1
ATOM 4481 O O . GLU A 1 578 ? -2.719 10.984 5.652 1 94.75 578 GLU A O 1
ATOM 4486 N N . MET A 1 579 ? -1.283 9.461 6.312 1 95.69 579 MET A N 1
ATOM 4487 C CA . MET A 1 579 ? -0.157 10.391 6.332 1 95.69 579 MET A CA 1
ATOM 4488 C C . MET A 1 579 ? 0.23 10.805 4.914 1 95.69 579 MET A C 1
ATOM 4490 O O . MET A 1 579 ? 0.578 11.961 4.676 1 95.69 579 MET A O 1
ATOM 4494 N N . THR A 1 580 ? 0.136 9.898 3.961 1 94 580 THR A N 1
ATOM 4495 C CA . THR A 1 580 ? 0.593 10.156 2.6 1 94 580 THR A CA 1
ATOM 4496 C C . THR A 1 580 ? -0.534 10.742 1.753 1 94 580 THR A C 1
ATOM 4498 O O . THR A 1 580 ? -0.283 11.523 0.833 1 94 580 THR A O 1
ATOM 4501 N N . GLY A 1 581 ? -1.749 10.406 2.004 1 92.56 581 GLY A N 1
ATOM 4502 C CA . GLY A 1 581 ? -2.844 11 1.256 1 92.56 581 GLY A CA 1
ATOM 4503 C C . GLY A 1 581 ? -3.783 9.977 0.651 1 92.56 581 GLY A C 1
ATOM 4504 O O . GLY A 1 581 ? -4.582 10.297 -0.231 1 92.56 581 GLY A O 1
ATOM 4505 N N . ASP A 1 582 ? -3.645 8.703 1.07 1 89.12 582 ASP A N 1
ATOM 4506 C CA . ASP A 1 582 ? -4.609 7.688 0.66 1 89.12 582 ASP A CA 1
ATOM 4507 C C . ASP A 1 582 ? -6.023 8.062 1.092 1 89.12 582 ASP A C 1
ATOM 4509 O O . ASP A 1 582 ? -7 7.699 0.433 1 89.12 582 ASP A O 1
ATOM 4513 N N . TYR A 1 583 ? -6.121 8.727 2.236 1 90.69 583 TYR A N 1
ATOM 4514 C CA . TYR A 1 583 ? -7.352 9.297 2.775 1 90.69 583 TYR A CA 1
ATOM 4515 C C . TYR A 1 583 ? -7.227 10.805 2.953 1 90.69 583 TYR A C 1
ATOM 4517 O O . TYR A 1 583 ? -6.309 11.281 3.627 1 90.69 583 TYR A O 1
ATOM 4525 N N . LEU A 1 584 ? -8.125 11.477 2.314 1 94.25 584 LEU A N 1
ATOM 4526 C CA . LEU A 1 584 ? -8.094 12.93 2.436 1 94.25 584 LEU A CA 1
ATOM 4527 C C . LEU A 1 584 ? -9.43 13.461 2.939 1 94.25 584 LEU A C 1
ATOM 4529 O O . LEU A 1 584 ? -10.25 12.695 3.459 1 94.25 584 LEU A O 1
ATOM 4533 N N . GLY A 1 585 ? -9.586 14.742 2.984 1 93.69 585 GLY A N 1
ATOM 4534 C CA . GLY A 1 585 ? -10.781 15.297 3.6 1 93.69 585 GLY A CA 1
ATOM 4535 C C . GLY A 1 585 ? -10.914 14.938 5.07 1 93.69 585 GLY A C 1
ATOM 4536 O O . GLY A 1 585 ? -9.953 15.047 5.828 1 93.69 585 GLY A O 1
ATOM 4537 N N . GLN A 1 586 ? -12.156 14.648 5.52 1 90.56 586 GLN A N 1
ATOM 4538 C CA . GLN A 1 586 ? -12.367 14.141 6.871 1 90.56 586 GLN A CA 1
ATOM 4539 C C . GLN A 1 586 ? -12.078 12.648 6.953 1 90.56 586 GLN A C 1
ATOM 4541 O O . GLN A 1 586 ? -12.812 11.906 7.609 1 90.56 586 GLN A O 1
ATOM 4546 N N . LEU A 1 587 ? -11.047 12.242 6.066 1 88.75 587 LEU A N 1
ATOM 4547 C CA . LEU A 1 587 ? -10.625 10.852 5.918 1 88.75 587 LEU A CA 1
ATOM 4548 C C . LEU A 1 587 ? -11.711 10.023 5.242 1 88.75 587 LEU A C 1
ATOM 4550 O O . LEU A 1 587 ? -11.789 8.812 5.449 1 88.75 587 LEU A O 1
ATOM 4554 N N . ASN A 1 588 ? -12.555 10.766 4.477 1 87.19 588 ASN A N 1
ATOM 4555 C CA . ASN A 1 588 ? -13.648 10.086 3.793 1 87.19 588 ASN A CA 1
ATOM 4556 C C . ASN A 1 588 ? -13.445 10.086 2.281 1 87.19 588 ASN A C 1
ATOM 4558 O O . ASN A 1 588 ? -14.258 9.523 1.543 1 87.19 588 ASN A O 1
ATOM 4562 N N . ILE A 1 589 ? -12.469 10.742 1.832 1 89.62 589 ILE A N 1
ATOM 4563 C CA . ILE A 1 589 ? -12.148 10.758 0.409 1 89.62 589 ILE A CA 1
ATOM 4564 C C . ILE A 1 589 ? -10.977 9.812 0.133 1 89.62 589 ILE A C 1
ATOM 4566 O O . ILE A 1 589 ? -9.844 10.094 0.525 1 89.62 589 ILE A O 1
ATOM 4570 N N . ARG A 1 590 ? -11.25 8.773 -0.507 1 86.69 590 ARG A N 1
ATOM 4571 C CA . ARG A 1 590 ? -10.203 7.816 -0.837 1 86.69 590 ARG A CA 1
ATOM 4572 C C . ARG A 1 590 ? -9.547 8.156 -2.176 1 86.69 590 ARG A C 1
ATOM 4574 O O . ARG A 1 590 ? -10.234 8.531 -3.127 1 86.69 590 ARG A O 1
ATOM 4581 N N . THR A 1 591 ? -8.266 8.156 -2.209 1 89.81 591 THR A N 1
ATOM 4582 C CA . THR A 1 591 ? -7.535 8.391 -3.447 1 89.81 591 THR A CA 1
ATOM 4583 C C . THR A 1 591 ? -6.977 7.078 -4 1 89.81 591 THR A C 1
ATOM 4585 O O . THR A 1 591 ? -7.188 6.016 -3.418 1 89.81 591 THR A O 1
ATOM 4588 N N . LEU A 1 592 ? -6.266 7.188 -5.141 1 83.06 592 LEU A N 1
ATOM 4589 C CA . LEU A 1 592 ? -5.664 6.004 -5.754 1 83.06 592 LEU A CA 1
ATOM 4590 C C . LEU A 1 592 ? -4.73 5.305 -4.773 1 83.06 592 LEU A C 1
ATOM 4592 O O . LEU A 1 592 ? -3.873 5.945 -4.16 1 83.06 592 LEU A O 1
ATOM 4596 N N . PRO A 1 593 ? -4.992 4.027 -4.59 1 76.38 593 PRO A N 1
ATOM 4597 C CA . PRO A 1 593 ? -4.215 3.285 -3.592 1 76.38 593 PRO A CA 1
ATOM 4598 C C . PRO A 1 593 ? -2.715 3.322 -3.867 1 76.38 593 PRO A C 1
ATOM 4600 O O . PRO A 1 593 ? -1.911 3.203 -2.939 1 76.38 593 PRO A O 1
ATOM 4603 N N . VAL A 1 594 ? -2.33 3.504 -5.078 1 82.69 594 VAL A N 1
ATOM 4604 C CA . VAL A 1 594 ? -0.921 3.447 -5.449 1 82.69 594 VAL A CA 1
ATOM 4605 C C . VAL A 1 594 ? -0.187 4.66 -4.887 1 82.69 594 VAL A C 1
ATOM 4607 O O . VAL A 1 594 ? 1.038 4.645 -4.746 1 82.69 594 VAL A O 1
ATOM 4610 N N . VAL A 1 595 ? -0.921 5.66 -4.453 1 85.94 595 VAL A N 1
ATOM 4611 C CA . VAL A 1 595 ? -0.367 6.922 -3.967 1 85.94 595 VAL A CA 1
ATOM 4612 C C . VAL A 1 595 ? 0.533 6.656 -2.762 1 85.94 595 VAL A C 1
ATOM 4614 O O . VAL A 1 595 ? 1.668 7.141 -2.709 1 85.94 595 VAL A O 1
ATOM 4617 N N . THR A 1 596 ? 0.091 5.844 -1.864 1 89.38 596 THR A N 1
ATOM 4618 C CA . THR A 1 596 ? 0.853 5.566 -0.651 1 89.38 596 THR A CA 1
ATOM 4619 C C . THR A 1 596 ? 2.162 4.859 -0.983 1 89.38 596 THR A C 1
ATOM 4621 O O . THR A 1 596 ? 3.227 5.254 -0.501 1 89.38 596 THR A O 1
ATOM 4624 N N . LEU A 1 597 ? 2.113 3.898 -1.847 1 88.88 597 LEU A N 1
ATOM 4625 C CA . LEU A 1 597 ? 3.303 3.133 -2.205 1 88.88 597 LEU A CA 1
ATOM 4626 C C . LEU A 1 597 ? 4.336 4.023 -2.885 1 88.88 597 LEU A C 1
ATOM 4628 O O . LEU A 1 597 ? 5.516 4 -2.525 1 88.88 597 LEU A O 1
ATOM 4632 N N . VAL A 1 598 ? 3.9 4.785 -3.818 1 89.88 598 VAL A N 1
ATOM 4633 C CA . VAL A 1 598 ? 4.793 5.645 -4.59 1 89.88 598 VAL A CA 1
ATOM 4634 C C . VAL A 1 598 ? 5.434 6.684 -3.672 1 89.88 598 VAL A C 1
ATOM 4636 O O . VAL A 1 598 ? 6.641 6.926 -3.74 1 89.88 598 VAL A O 1
ATOM 4639 N N . LEU A 1 599 ? 4.652 7.227 -2.826 1 92.81 599 LEU A N 1
ATOM 4640 C CA . LEU A 1 599 ? 5.152 8.305 -1.979 1 92.81 599 LEU A CA 1
ATOM 4641 C C . LEU A 1 599 ? 6.109 7.762 -0.92 1 92.81 599 LEU A C 1
ATOM 4643 O O . LEU A 1 599 ? 7.09 8.422 -0.569 1 92.81 599 LEU A O 1
ATOM 4647 N N . VAL A 1 600 ? 5.793 6.586 -0.405 1 91.69 600 VAL A N 1
ATOM 4648 C CA . VAL A 1 600 ? 6.723 5.973 0.538 1 91.69 600 VAL A CA 1
ATOM 4649 C C . VAL A 1 600 ? 8.055 5.703 -0.154 1 91.69 600 VAL A C 1
ATOM 4651 O O . VAL A 1 600 ? 9.125 5.945 0.42 1 91.69 600 VAL A O 1
ATOM 4654 N N . ILE A 1 601 ? 8.031 5.258 -1.386 1 87.94 601 ILE A N 1
ATOM 4655 C CA . ILE A 1 601 ? 9.25 5.012 -2.15 1 87.94 601 ILE A CA 1
ATOM 4656 C C . ILE A 1 601 ? 10 6.324 -2.363 1 87.94 601 ILE A C 1
ATOM 4658 O O . ILE A 1 601 ? 11.227 6.379 -2.203 1 87.94 601 ILE A O 1
ATOM 4662 N N . VAL A 1 602 ? 9.297 7.367 -2.705 1 90 602 VAL A N 1
ATOM 4663 C CA . VAL A 1 602 ? 9.914 8.68 -2.908 1 90 602 VAL A CA 1
ATOM 4664 C C . VAL A 1 602 ? 10.586 9.141 -1.616 1 90 602 VAL A C 1
ATOM 4666 O O . VAL A 1 602 ? 11.695 9.664 -1.644 1 90 602 VAL A O 1
ATOM 4669 N N . LEU A 1 603 ? 9.93 8.922 -0.499 1 90.94 603 LEU A N 1
ATOM 4670 C CA . LEU A 1 603 ? 10.477 9.328 0.79 1 90.94 603 LEU A CA 1
ATOM 4671 C C . LEU A 1 603 ? 11.742 8.539 1.12 1 90.94 603 LEU A C 1
ATOM 4673 O O . LEU A 1 603 ? 12.727 9.109 1.593 1 90.94 603 LEU A O 1
ATOM 4677 N N . ILE A 1 604 ? 11.703 7.305 0.788 1 85.25 604 ILE A N 1
ATOM 4678 C CA . ILE A 1 604 ? 12.859 6.457 1.052 1 85.25 604 ILE A CA 1
ATOM 4679 C C . ILE A 1 604 ? 14.023 6.879 0.153 1 85.25 604 ILE A C 1
ATOM 4681 O O . ILE A 1 604 ? 15.156 7.027 0.62 1 85.25 604 ILE A O 1
ATOM 4685 N N . VAL A 1 605 ? 13.734 7.086 -1.1 1 82.06 605 VAL A N 1
ATOM 4686 C CA . VAL A 1 605 ? 14.766 7.469 -2.057 1 82.06 605 VAL A CA 1
ATOM 4687 C C . VAL A 1 605 ? 15.312 8.844 -1.698 1 82.06 605 VAL A C 1
ATOM 4689 O O . VAL A 1 605 ? 16.531 9.078 -1.769 1 82.06 605 VAL A O 1
ATOM 4692 N N . SER A 1 606 ? 14.422 9.734 -1.3 1 85.31 606 SER A N 1
ATOM 4693 C CA . SER A 1 606 ? 14.844 11.07 -0.917 1 85.31 606 SER A CA 1
ATOM 4694 C C . SER A 1 606 ? 15.719 11.039 0.334 1 85.31 606 SER A C 1
ATOM 4696 O O . SER A 1 606 ? 16.609 11.875 0.491 1 85.31 606 SER A O 1
ATOM 4698 N N . SER A 1 607 ? 15.43 10.164 1.221 1 83.38 607 SER A N 1
ATOM 4699 C CA . SER A 1 607 ? 16.219 10.039 2.441 1 83.38 607 SER A CA 1
ATOM 4700 C C . SER A 1 607 ? 17.578 9.414 2.158 1 83.38 607 SER A C 1
ATOM 4702 O O . SER A 1 607 ? 18.594 9.859 2.689 1 83.38 607 SER A O 1
ATOM 4704 N N . LYS A 1 608 ? 17.641 8.492 1.315 1 75 608 LYS A N 1
ATOM 4705 C CA . LYS A 1 608 ? 18.875 7.746 1.024 1 75 608 LYS A CA 1
ATOM 4706 C C . LYS A 1 608 ? 19.859 8.594 0.234 1 75 608 LYS A C 1
ATOM 4708 O O . LYS A 1 608 ? 21.078 8.414 0.348 1 75 608 LYS A O 1
ATOM 4713 N N . ASN A 1 609 ? 19.297 9.492 -0.484 1 72.31 609 ASN A N 1
ATOM 4714 C CA . ASN A 1 609 ? 20.156 10.273 -1.375 1 72.31 609 ASN A CA 1
ATOM 4715 C C . ASN A 1 609 ? 20.75 11.484 -0.663 1 72.31 609 ASN A C 1
ATOM 4717 O O . ASN A 1 609 ? 21.562 12.211 -1.239 1 72.31 609 ASN A O 1
ATOM 4721 N N . ILE A 1 610 ? 20.438 11.633 0.609 1 75.94 610 ILE A N 1
ATOM 4722 C CA . ILE A 1 610 ? 20.938 12.789 1.345 1 75.94 610 ILE A CA 1
ATOM 4723 C C . ILE A 1 610 ? 22.406 12.602 1.66 1 75.94 610 ILE A C 1
ATOM 4725 O O . ILE A 1 610 ? 22.828 11.547 2.139 1 75.94 610 ILE A O 1
ATOM 4729 N N . ARG A 1 611 ? 23.172 13.578 1.282 1 78 611 ARG A N 1
ATOM 4730 C CA . ARG A 1 611 ? 24.562 13.641 1.726 1 78 611 ARG A CA 1
ATOM 4731 C C . ARG A 1 611 ? 24.688 14.414 3.031 1 78 611 ARG A C 1
ATOM 4733 O O . ARG A 1 611 ? 24.625 15.648 3.035 1 78 611 ARG A O 1
ATOM 4740 N N . LEU A 1 612 ? 24.891 13.633 4 1 84.94 612 LEU A N 1
ATOM 4741 C CA . LEU A 1 612 ? 24.906 14.266 5.316 1 84.94 612 LEU A CA 1
ATOM 4742 C C . LEU A 1 612 ? 26.312 14.641 5.73 1 84.94 612 LEU A C 1
ATOM 4744 O O . LEU A 1 612 ? 27.25 13.844 5.574 1 84.94 612 LEU A O 1
ATOM 4748 N N . PRO A 1 613 ? 26.391 15.883 6.191 1 85.56 613 PRO A N 1
ATOM 4749 C CA . PRO A 1 613 ? 27.672 16.219 6.824 1 85.56 613 PRO A CA 1
ATOM 4750 C C . PRO A 1 613 ? 28 15.312 8 1 85.56 613 PRO A C 1
ATOM 4752 O O . PRO A 1 613 ? 27.109 14.656 8.555 1 85.56 613 PRO A O 1
ATOM 4755 N N . LYS A 1 614 ? 29.234 15.227 8.32 1 83.69 614 LYS A N 1
ATOM 4756 C CA . LYS A 1 614 ? 29.734 14.32 9.344 1 83.69 614 LYS A CA 1
ATOM 4757 C C . LYS A 1 614 ? 29 14.531 10.672 1 83.69 614 LYS A C 1
ATOM 4759 O O . LYS A 1 614 ? 28.703 13.578 11.383 1 83.69 614 LYS A O 1
ATOM 4764 N N . GLU A 1 615 ? 28.703 15.805 11 1 87.12 615 GLU A N 1
ATOM 4765 C CA . GLU A 1 615 ? 28.062 16.141 12.258 1 87.12 615 GLU A CA 1
ATOM 4766 C C . GLU A 1 615 ? 26.656 15.578 12.336 1 87.12 615 GLU A C 1
ATOM 4768 O O . GLU A 1 615 ? 26.156 15.258 13.422 1 87.12 615 GLU A O 1
ATOM 4773 N N . LEU A 1 616 ? 26.109 15.406 11.234 1 91.5 616 LEU A N 1
ATOM 4774 C CA . LEU A 1 616 ? 24.703 14.992 11.18 1 91.5 616 LEU A CA 1
ATOM 4775 C C . LEU A 1 616 ? 24.609 13.484 10.977 1 91.5 616 LEU A C 1
ATOM 4777 O O . LEU A 1 616 ? 23.5 12.938 10.938 1 91.5 616 LEU A O 1
ATOM 4781 N N . ARG A 1 617 ? 25.688 12.852 10.836 1 87.62 617 ARG A N 1
ATOM 4782 C CA . ARG A 1 617 ? 25.641 11.398 10.68 1 87.62 617 ARG A CA 1
ATOM 4783 C C . ARG A 1 617 ? 26.406 10.703 11.805 1 87.62 617 ARG A C 1
ATOM 4785 O O . ARG A 1 617 ? 26.75 9.523 11.688 1 87.62 617 ARG A O 1
ATOM 4792 N N . SER A 1 618 ? 26.734 11.445 12.812 1 84.56 618 SER A N 1
ATOM 4793 C CA . SER A 1 618 ? 27.422 10.875 13.969 1 84.56 618 SER A CA 1
ATOM 4794 C C . SER A 1 618 ? 26.531 9.883 14.703 1 84.56 618 SER A C 1
ATOM 4796 O O . SER A 1 618 ? 25.312 9.867 14.508 1 84.56 618 SER A O 1
ATOM 4798 N N . VAL A 1 619 ? 27.094 9.047 15.445 1 81.62 619 VAL A N 1
ATOM 4799 C CA . VAL A 1 619 ? 26.344 8.078 16.234 1 81.62 619 VAL A CA 1
ATOM 4800 C C . VAL A 1 619 ? 25.375 8.805 17.172 1 81.62 619 VAL A C 1
ATOM 4802 O O . VAL A 1 619 ? 24.234 8.359 17.359 1 81.62 619 VAL A O 1
ATOM 4805 N N . LYS A 1 620 ? 25.859 9.914 17.734 1 85.56 620 LYS A N 1
ATOM 4806 C CA . LYS A 1 620 ? 25 10.734 18.578 1 85.56 620 LYS A CA 1
ATOM 4807 C C . LYS A 1 620 ? 23.766 11.203 17.812 1 85.56 620 LYS A C 1
ATOM 4809 O O . LYS A 1 620 ? 22.656 11.156 18.328 1 85.56 620 LYS A O 1
ATOM 4814 N N . ALA A 1 621 ? 24.031 11.656 16.641 1 91.62 621 ALA A N 1
ATOM 4815 C CA . ALA A 1 621 ? 22.938 12.141 15.805 1 91.62 621 ALA A CA 1
ATOM 4816 C C . ALA A 1 621 ? 21.922 11.031 15.531 1 91.62 621 ALA A C 1
ATOM 4818 O O . ALA A 1 621 ? 20.719 11.25 15.602 1 91.62 621 ALA A O 1
ATOM 4819 N N . ILE A 1 622 ? 22.391 9.852 15.211 1 88.62 622 ILE A N 1
ATOM 4820 C CA . ILE A 1 622 ? 21.531 8.703 14.922 1 88.62 622 ILE A CA 1
ATOM 4821 C C . ILE A 1 622 ? 20.641 8.398 16.125 1 88.62 622 ILE A C 1
ATOM 4823 O O . ILE A 1 622 ? 19.438 8.18 15.984 1 88.62 622 ILE A O 1
ATOM 4827 N N . TRP A 1 623 ? 21.172 8.398 17.266 1 86.19 623 TRP A N 1
ATOM 4828 C CA . TRP A 1 623 ? 20.422 8.125 18.484 1 86.19 623 TRP A CA 1
ATOM 4829 C C . TRP A 1 623 ? 19.375 9.211 18.719 1 86.19 623 TRP A C 1
ATOM 4831 O O . TRP A 1 623 ? 18.25 8.914 19.141 1 86.19 623 TRP A O 1
ATOM 4841 N N . ILE A 1 624 ? 19.812 10.414 18.516 1 93.19 624 ILE A N 1
ATOM 4842 C CA . ILE A 1 624 ? 18.906 11.531 18.734 1 93.19 624 ILE A CA 1
ATOM 4843 C C . ILE A 1 624 ? 17.719 11.422 17.797 1 93.19 624 ILE A C 1
ATOM 4845 O O . ILE A 1 624 ? 16.562 11.523 18.219 1 93.19 624 ILE A O 1
ATOM 4849 N N . TYR A 1 625 ? 17.984 11.172 16.469 1 95.31 625 TYR A N 1
ATOM 4850 C CA . TYR A 1 625 ? 16.891 11 15.508 1 95.31 625 TYR A CA 1
ATOM 4851 C C . TYR A 1 625 ? 15.984 9.852 15.914 1 95.31 625 TYR A C 1
ATOM 4853 O O . TYR A 1 625 ? 14.758 9.961 15.844 1 95.31 625 TYR A O 1
ATOM 4861 N N . GLY A 1 626 ? 16.656 8.75 16.312 1 92.31 626 GLY A N 1
ATOM 4862 C CA . GLY A 1 626 ? 15.906 7.57 16.703 1 92.31 626 GLY A CA 1
ATOM 4863 C C . GLY A 1 626 ? 15.008 7.809 17.906 1 92.31 626 GLY A C 1
ATOM 4864 O O . GLY A 1 626 ? 13.844 7.398 17.906 1 92.31 626 GLY A O 1
ATOM 4865 N N . LEU A 1 627 ? 15.523 8.492 18.891 1 90.56 627 LEU A N 1
ATOM 4866 C CA . LEU A 1 627 ? 14.766 8.766 20.109 1 90.56 627 LEU A CA 1
ATOM 4867 C C . LEU A 1 627 ? 13.57 9.664 19.812 1 90.56 627 LEU A C 1
ATOM 4869 O O . LEU A 1 627 ? 12.477 9.445 20.344 1 90.56 627 LEU A O 1
ATOM 4873 N N . ILE A 1 628 ? 13.789 10.648 19 1 96.31 628 ILE A N 1
ATOM 4874 C CA . ILE A 1 628 ? 12.703 11.562 18.641 1 96.31 628 ILE A CA 1
ATOM 4875 C C . ILE A 1 628 ? 11.609 10.797 17.906 1 96.31 628 ILE A C 1
ATOM 4877 O O . ILE A 1 628 ? 10.422 10.992 18.156 1 96.31 628 ILE A O 1
ATOM 4881 N N . SER A 1 629 ? 12.023 9.891 17 1 95.56 629 SER A N 1
ATOM 4882 C CA . SER A 1 629 ? 11.07 9.117 16.219 1 95.56 629 SER A CA 1
ATOM 4883 C C . SER A 1 629 ? 10.266 8.172 17.109 1 95.56 629 SER A C 1
ATOM 4885 O O . SER A 1 629 ? 9.039 8.102 17 1 95.56 629 SER A O 1
ATOM 4887 N N . VAL A 1 630 ? 10.898 7.492 18.047 1 91.81 630 VAL A N 1
ATOM 4888 C CA . VAL A 1 630 ? 10.234 6.52 18.906 1 91.81 630 VAL A CA 1
ATOM 4889 C C . VAL A 1 630 ? 9.359 7.242 19.938 1 91.81 630 VAL A C 1
ATOM 4891 O O . VAL A 1 630 ? 8.188 6.914 20.094 1 91.81 630 VAL A O 1
ATOM 4894 N N . PHE A 1 631 ? 9.922 8.227 20.562 1 93.62 631 PHE A N 1
ATOM 4895 C CA . PHE A 1 631 ? 9.172 8.938 21.594 1 93.62 631 PHE A CA 1
ATOM 4896 C C . PHE A 1 631 ? 8.055 9.766 20.969 1 93.62 631 PHE A C 1
ATOM 4898 O O . PHE A 1 631 ? 6.992 9.938 21.562 1 93.62 631 PHE A O 1
ATOM 4905 N N . GLY A 1 632 ? 8.391 10.352 19.797 1 96.31 632 GLY A N 1
ATOM 4906 C CA . GLY A 1 632 ? 7.309 11.031 19.094 1 96.31 632 GLY A CA 1
ATOM 4907 C C . GLY A 1 632 ? 6.133 10.125 18.797 1 96.31 632 GLY A C 1
ATOM 4908 O O . GLY A 1 632 ? 4.977 10.5 19.016 1 96.31 632 GLY A O 1
ATOM 4909 N N . PHE A 1 633 ? 6.438 8.906 18.344 1 95.81 633 PHE A N 1
ATOM 4910 C CA . PHE A 1 633 ? 5.422 7.902 18.062 1 95.81 633 PHE A CA 1
ATOM 4911 C C . PHE A 1 633 ? 4.641 7.551 19.312 1 95.81 633 PHE A C 1
ATOM 4913 O O . PHE A 1 633 ? 3.406 7.562 19.312 1 95.81 633 PHE A O 1
ATOM 4920 N N . LEU A 1 634 ? 5.305 7.336 20.375 1 95 634 LEU A N 1
ATOM 4921 C CA . LEU A 1 634 ? 4.684 6.914 21.625 1 95 634 LEU A CA 1
ATOM 4922 C C . LEU A 1 634 ? 3.879 8.055 22.25 1 95 634 LEU A C 1
ATOM 4924 O O . LEU A 1 634 ? 2.803 7.828 22.812 1 95 634 LEU A O 1
ATOM 4928 N N . LEU A 1 635 ? 4.379 9.273 22.156 1 95.75 635 LEU A N 1
ATOM 4929 C CA . LEU A 1 635 ? 3.676 10.414 22.734 1 95.75 635 LEU A CA 1
ATOM 4930 C C . LEU A 1 635 ? 2.389 10.703 21.969 1 95.75 635 LEU A C 1
ATOM 4932 O O . LEU A 1 635 ? 1.374 11.062 22.578 1 95.75 635 LEU A O 1
ATOM 4936 N N . ILE A 1 636 ? 2.406 10.539 20.672 1 96.88 636 ILE A N 1
ATOM 4937 C CA . ILE A 1 636 ? 1.205 10.734 19.859 1 96.88 636 ILE A CA 1
ATOM 4938 C C . ILE A 1 636 ? 0.155 9.688 20.234 1 96.88 636 ILE A C 1
ATOM 4940 O O . ILE A 1 636 ? -1 10.031 20.5 1 96.88 636 ILE A O 1
ATOM 4944 N N . LEU A 1 637 ? 0.576 8.406 20.344 1 97.12 637 LEU A N 1
ATOM 4945 C CA . LEU A 1 637 ? -0.343 7.344 20.734 1 97.12 637 LEU A CA 1
ATOM 4946 C C . LEU A 1 637 ? -0.834 7.559 22.156 1 97.12 637 LEU A C 1
ATOM 4948 O O . LEU A 1 637 ? -2.023 7.402 22.453 1 97.12 637 LEU A O 1
ATOM 4952 N N . GLY A 1 638 ? 0.091 7.969 23.016 1 95.25 638 GLY A N 1
ATOM 4953 C CA . GLY A 1 638 ? -0.253 8.172 24.406 1 95.25 638 GLY A CA 1
ATOM 4954 C C . GLY A 1 638 ? -1.24 9.305 24.625 1 95.25 638 GLY A C 1
ATOM 4955 O O . GLY A 1 638 ? -2.143 9.203 25.453 1 95.25 638 GLY A O 1
ATOM 4956 N N . SER A 1 639 ? -1.07 10.367 23.891 1 93.06 639 SER A N 1
ATOM 4957 C CA . SER A 1 639 ? -1.956 11.516 24.031 1 93.06 639 SER A CA 1
ATOM 4958 C C . SER A 1 639 ? -3.389 11.164 23.641 1 93.06 639 SER A C 1
ATOM 4960 O O . SER A 1 639 ? -4.336 11.539 24.344 1 93.06 639 SER A O 1
ATOM 4962 N N . ILE A 1 640 ? -3.535 10.398 22.578 1 93.88 640 ILE A N 1
ATOM 4963 C CA . ILE A 1 640 ? -4.867 10.016 22.109 1 93.88 640 ILE A CA 1
ATOM 4964 C C . ILE A 1 640 ? -5.441 8.945 23.047 1 93.88 640 ILE A C 1
ATOM 4966 O O . ILE A 1 640 ? -6.637 8.953 23.344 1 93.88 640 ILE A O 1
ATOM 4970 N N . TYR A 1 641 ? -4.566 8.023 23.484 1 94.25 641 TYR A N 1
ATOM 4971 C CA . TYR A 1 641 ? -5.008 6.988 24.422 1 94.25 641 TYR A CA 1
ATOM 4972 C C . TYR A 1 641 ? -5.539 7.602 25.703 1 94.25 641 TYR A C 1
ATOM 4974 O O . TYR A 1 641 ? -6.547 7.145 26.25 1 94.25 641 TYR A O 1
ATOM 4982 N N . ALA A 1 642 ? -4.996 8.695 26.141 1 90.81 642 ALA A N 1
ATOM 4983 C CA . ALA A 1 642 ? -5.328 9.32 27.422 1 90.81 642 ALA A CA 1
ATOM 4984 C C . ALA A 1 642 ? -6.602 10.156 27.312 1 90.81 642 ALA A C 1
ATOM 4986 O O . ALA A 1 642 ? -7.359 10.273 28.281 1 90.81 642 ALA A O 1
ATOM 4987 N N . THR A 1 643 ? -6.848 10.633 26.109 1 87 643 THR A N 1
ATOM 4988 C CA . THR A 1 643 ? -7.879 11.656 26.062 1 87 643 THR A CA 1
ATOM 4989 C C . THR A 1 643 ? -9.086 11.18 25.25 1 87 643 THR A C 1
ATOM 4991 O O . THR A 1 643 ? -10.188 11.695 25.422 1 87 643 THR A O 1
ATOM 4994 N N . TRP A 1 644 ? -8.844 10.227 24.359 1 88.38 644 TRP A N 1
ATOM 4995 C CA . TRP A 1 644 ? -9.914 9.906 23.422 1 88.38 644 TRP A CA 1
ATOM 4996 C C . TRP A 1 644 ? -10.312 8.438 23.516 1 88.38 644 TRP A C 1
ATOM 4998 O O . TRP A 1 644 ? -10.93 7.887 22.609 1 88.38 644 TRP A O 1
ATOM 5008 N N . ASN A 1 645 ? -9.828 7.75 24.5 1 88.06 645 ASN A N 1
ATOM 5009 C CA . ASN A 1 645 ? -10.156 6.344 24.688 1 88.06 645 ASN A CA 1
ATOM 5010 C C . ASN A 1 645 ? -10.633 6.074 26.109 1 88.06 645 ASN A C 1
ATOM 5012 O O . ASN A 1 645 ? -10.281 6.805 27.047 1 88.06 645 ASN A O 1
ATOM 5016 N N . THR A 1 646 ? -11.438 5.012 26.266 1 83.88 646 THR A N 1
ATOM 5017 C CA . THR A 1 646 ? -11.828 4.578 27.594 1 83.88 646 THR A CA 1
ATOM 5018 C C . THR A 1 646 ? -10.633 3.998 28.344 1 83.88 646 THR A C 1
ATOM 5020 O O . THR A 1 646 ? -9.688 3.506 27.734 1 83.88 646 THR A O 1
ATOM 5023 N N . VAL A 1 647 ? -10.719 4.188 29.641 1 86.69 647 VAL A N 1
ATOM 5024 C CA . VAL A 1 647 ? -9.594 3.752 30.469 1 86.69 647 VAL A CA 1
ATOM 5025 C C . VAL A 1 647 ? -9.344 2.262 30.25 1 86.69 647 VAL A C 1
ATOM 5027 O O . VAL A 1 647 ? -10.266 1.448 30.359 1 86.69 647 VAL A O 1
ATOM 5030 N N . GLY A 1 648 ? -8.188 1.924 29.812 1 83.75 648 GLY A N 1
ATOM 5031 C CA . GLY A 1 648 ? -7.785 0.533 29.672 1 83.75 648 GLY A CA 1
ATOM 5032 C C . GLY A 1 648 ? -8.281 -0.094 28.375 1 83.75 648 GLY A C 1
ATOM 5033 O O . GLY A 1 648 ? -8.297 -1.318 28.234 1 83.75 648 GLY A O 1
ATOM 5034 N N . ASP A 1 649 ? -8.656 0.702 27.438 1 83.19 649 ASP A N 1
ATOM 5035 C CA . ASP A 1 649 ? -9.156 0.208 26.156 1 83.19 649 ASP A CA 1
ATOM 5036 C C . ASP A 1 649 ? -8.148 -0.734 25.5 1 83.19 649 ASP A C 1
ATOM 5038 O O . ASP A 1 649 ? -6.938 -0.546 25.641 1 83.19 649 ASP A O 1
ATOM 5042 N N . PHE A 1 650 ? -8.711 -1.737 24.797 1 80.44 650 PHE A N 1
ATOM 5043 C CA . PHE A 1 650 ? -7.949 -2.811 24.172 1 80.44 650 PHE A CA 1
ATOM 5044 C C . PHE A 1 650 ? -7.082 -2.271 23.031 1 80.44 650 PHE A C 1
ATOM 5046 O O . PHE A 1 650 ? -5.98 -2.771 22.797 1 80.44 650 PHE A O 1
ATOM 5053 N N . LEU A 1 651 ? -7.559 -1.309 22.328 1 86.81 651 LEU A N 1
ATOM 5054 C CA . LEU A 1 651 ? -6.883 -0.639 21.219 1 86.81 651 LEU A CA 1
ATOM 5055 C C . LEU A 1 651 ? -6.859 0.871 21.438 1 86.81 651 LEU A C 1
ATOM 5057 O O . LEU A 1 651 ? -7.664 1.408 22.203 1 86.81 651 LEU A O 1
ATOM 5061 N N . ILE A 1 652 ? -5.879 1.483 20.844 1 93.19 652 ILE A N 1
ATOM 5062 C CA . ILE A 1 652 ? -5.867 2.941 20.797 1 93.19 652 ILE A CA 1
ATOM 5063 C C . ILE A 1 652 ? -6.59 3.426 19.547 1 93.19 652 ILE A C 1
ATOM 5065 O O . ILE A 1 652 ? -6.039 3.375 18.453 1 93.19 652 ILE A O 1
ATOM 5069 N N . ARG A 1 653 ? -7.723 3.955 19.75 1 88.5 653 ARG A N 1
ATOM 5070 C CA . ARG A 1 653 ? -8.562 4.391 18.641 1 88.5 653 ARG A CA 1
ATOM 5071 C C . ARG A 1 653 ? -8.469 5.898 18.438 1 88.5 653 ARG A C 1
ATOM 5073 O O . ARG A 1 653 ? -8.172 6.641 19.375 1 88.5 653 ARG A O 1
ATOM 5080 N N . GLY A 1 654 ? -8.602 6.348 17.234 1 90.19 654 GLY A N 1
ATOM 5081 C CA . GLY A 1 654 ? -8.711 7.773 16.969 1 90.19 654 GLY A CA 1
ATOM 5082 C C . GLY A 1 654 ? -7.43 8.383 16.438 1 90.19 654 GLY A C 1
ATOM 5083 O O . GLY A 1 654 ? -7.406 9.555 16.047 1 90.19 654 GLY A O 1
ATOM 5084 N N . ILE A 1 655 ? -6.332 7.602 16.359 1 94.31 655 ILE A N 1
ATOM 5085 C CA . ILE A 1 655 ? -5.082 8.125 15.828 1 94.31 655 ILE A CA 1
ATOM 5086 C C . ILE A 1 655 ? -5.211 8.344 14.328 1 94.31 655 ILE A C 1
ATOM 5088 O O . ILE A 1 655 ? -5.758 7.496 13.617 1 94.31 655 ILE A O 1
ATOM 5092 N N . GLN A 1 656 ? -4.738 9.453 13.875 1 94.62 656 GLN A N 1
ATOM 5093 C CA . GLN A 1 656 ? -4.711 9.75 12.445 1 94.62 656 GLN A CA 1
ATOM 5094 C C . GLN A 1 656 ? -3.277 9.898 11.945 1 94.62 656 GLN A C 1
ATOM 5096 O O . GLN A 1 656 ? -2.42 10.438 12.648 1 94.62 656 GLN A O 1
ATOM 5101 N N . GLY A 1 657 ? -3.057 9.508 10.742 1 96 657 GLY A N 1
ATOM 5102 C CA . GLY A 1 657 ? -1.722 9.523 10.164 1 96 657 GLY A CA 1
ATOM 5103 C C . GLY A 1 657 ? -1.14 10.914 10.031 1 96 657 GLY A C 1
ATOM 5104 O O . GLY A 1 657 ? 0.081 11.086 10.031 1 96 657 GLY A O 1
ATOM 5105 N N . ARG A 1 658 ? -1.942 11.906 9.953 1 95.94 658 ARG A N 1
ATOM 5106 C CA . ARG A 1 658 ? -1.465 13.273 9.75 1 95.94 658 ARG A CA 1
ATOM 5107 C C . ARG A 1 658 ? -0.654 13.75 10.953 1 95.94 658 ARG A C 1
ATOM 5109 O O . ARG A 1 658 ? 0.153 14.672 10.836 1 95.94 658 ARG A O 1
ATOM 5116 N N . TYR A 1 659 ? -0.808 13.109 12.117 1 96.56 659 TYR A N 1
ATOM 5117 C CA . TYR A 1 659 ? -0.1 13.523 13.328 1 96.56 659 TYR A CA 1
ATOM 5118 C C . TYR A 1 659 ? 1.387 13.211 13.219 1 96.56 659 TYR A C 1
ATOM 5120 O O . TYR A 1 659 ? 2.207 13.812 13.922 1 96.56 659 TYR A O 1
ATOM 5128 N N . PHE A 1 660 ? 1.704 12.328 12.336 1 97.31 660 PHE A N 1
ATOM 5129 C CA . PHE A 1 660 ? 3.088 11.875 12.242 1 97.31 660 PHE A CA 1
ATOM 5130 C C . PHE A 1 660 ? 3.871 12.734 11.258 1 97.31 660 PHE A C 1
ATOM 5132 O O . PHE A 1 660 ? 5.094 12.617 11.164 1 97.31 660 PHE A O 1
ATOM 5139 N N . LEU A 1 661 ? 3.236 13.617 10.547 1 97.62 661 LEU A N 1
ATOM 5140 C CA . LEU A 1 661 ? 3.871 14.438 9.523 1 97.62 661 LEU A CA 1
ATOM 5141 C C . LEU A 1 661 ? 4.938 15.344 10.133 1 97.62 661 LEU A C 1
ATOM 5143 O O . LEU A 1 661 ? 5.988 15.57 9.531 1 97.62 661 LEU A O 1
ATOM 5147 N N . THR A 1 662 ? 4.668 15.766 11.328 1 97.69 662 THR A N 1
ATOM 5148 C CA . THR A 1 662 ? 5.52 16.75 11.977 1 97.69 662 THR A CA 1
ATOM 5149 C C . THR A 1 662 ? 6.887 16.172 12.297 1 97.69 662 THR A C 1
ATOM 5151 O O . THR A 1 662 ? 7.898 16.875 12.258 1 97.69 662 THR A O 1
ATOM 5154 N N . ILE A 1 663 ? 6.965 14.914 12.594 1 97.56 663 ILE A N 1
ATOM 5155 C CA . ILE A 1 663 ? 8.211 14.281 13.008 1 97.56 663 ILE A CA 1
ATOM 5156 C C . ILE A 1 663 ? 8.82 13.523 11.828 1 97.56 663 ILE A C 1
ATOM 5158 O O . ILE A 1 663 ? 9.945 13.023 11.922 1 97.56 663 ILE A O 1
ATOM 5162 N N . LEU A 1 664 ? 8.133 13.469 10.758 1 97.31 664 LEU A N 1
ATOM 5163 C CA . LEU A 1 664 ? 8.516 12.656 9.609 1 97.31 664 LEU A CA 1
ATOM 5164 C C . LEU A 1 664 ? 9.875 13.086 9.062 1 97.31 664 LEU A C 1
ATOM 5166 O O . LEU A 1 664 ? 10.703 12.242 8.703 1 97.31 664 LEU A O 1
ATOM 5170 N N . PRO A 1 665 ? 10.211 14.406 8.938 1 97.5 665 PRO A N 1
ATOM 5171 C CA . PRO A 1 665 ? 11.531 14.797 8.438 1 97.5 665 PRO A CA 1
ATOM 5172 C C . PRO A 1 665 ? 12.672 14.242 9.289 1 97.5 665 PRO A C 1
ATOM 5174 O O . PRO A 1 665 ? 13.711 13.852 8.758 1 97.5 665 PRO A O 1
ATOM 5177 N N . VAL A 1 666 ? 12.469 14.227 10.602 1 97.56 666 VAL A N 1
ATOM 5178 C CA . VAL A 1 666 ? 13.5 13.711 11.5 1 97.56 666 VAL A CA 1
ATOM 5179 C C . VAL A 1 666 ? 13.656 12.203 11.289 1 97.56 666 VAL A C 1
ATOM 5181 O O . VAL A 1 666 ? 14.773 11.68 11.32 1 97.56 666 VAL A O 1
ATOM 5184 N N . PHE A 1 667 ? 12.555 11.578 11.117 1 95.88 667 PHE A N 1
ATOM 5185 C CA . PHE A 1 667 ? 12.617 10.156 10.82 1 95.88 667 PHE A CA 1
ATOM 5186 C C . PHE A 1 667 ? 13.359 9.906 9.516 1 95.88 667 PHE A C 1
ATOM 5188 O O . PHE A 1 667 ? 14.125 8.953 9.398 1 95.88 667 PHE A O 1
ATOM 5195 N N . GLY A 1 668 ? 13.078 10.727 8.523 1 93.62 668 GLY A N 1
ATOM 5196 C CA . GLY A 1 668 ? 13.828 10.641 7.281 1 93.62 668 GLY A CA 1
ATOM 5197 C C . GLY A 1 668 ? 15.32 10.836 7.473 1 93.62 668 GLY A C 1
ATOM 5198 O O . GLY A 1 668 ? 16.125 10.141 6.848 1 93.62 668 GLY A O 1
ATOM 5199 N N . MET A 1 669 ? 15.703 11.742 8.336 1 93.94 669 MET A N 1
ATOM 5200 C CA . MET A 1 669 ? 17.109 11.961 8.648 1 93.94 669 MET A CA 1
ATOM 5201 C C . MET A 1 669 ? 17.719 10.742 9.328 1 93.94 669 MET A C 1
ATOM 5203 O O . MET A 1 669 ? 18.891 10.43 9.125 1 93.94 669 MET A O 1
ATOM 5207 N N . PHE A 1 670 ? 16.922 10.141 10.125 1 92.5 670 PHE A N 1
ATOM 5208 C CA . PHE A 1 670 ? 17.344 8.906 10.781 1 92.5 670 PHE A CA 1
ATOM 5209 C C . PHE A 1 670 ? 17.719 7.852 9.758 1 92.5 670 PHE A C 1
ATOM 5211 O O . PHE A 1 670 ? 18.797 7.258 9.844 1 92.5 670 PHE A O 1
ATOM 5218 N N . ILE A 1 671 ? 16.891 7.684 8.797 1 85.88 671 ILE A N 1
ATOM 5219 C CA . ILE A 1 671 ? 17.125 6.695 7.754 1 85.88 671 ILE A CA 1
ATOM 5220 C C . ILE A 1 671 ? 18.359 7.098 6.941 1 85.88 671 ILE A C 1
ATOM 5222 O O . ILE A 1 671 ? 19.188 6.246 6.586 1 85.88 671 ILE A O 1
ATOM 5226 N N . ALA A 1 672 ? 18.453 8.336 6.68 1 86.56 672 ALA A N 1
ATOM 5227 C CA . ALA A 1 672 ? 19.594 8.844 5.926 1 86.56 672 ALA A CA 1
ATOM 5228 C C . ALA A 1 672 ? 20.891 8.602 6.672 1 86.56 672 ALA A C 1
ATOM 5230 O O . ALA A 1 672 ? 21.906 8.211 6.066 1 86.56 672 ALA A O 1
ATOM 5231 N N . ALA A 1 673 ? 20.875 8.883 7.922 1 86.19 673 ALA A N 1
ATOM 5232 C CA . ALA A 1 673 ? 22.078 8.727 8.742 1 86.19 673 ALA A CA 1
ATOM 5233 C C . ALA A 1 673 ? 22.484 7.262 8.844 1 86.19 673 ALA A C 1
ATOM 5235 O O . ALA A 1 673 ? 23.672 6.949 8.914 1 86.19 673 ALA A O 1
ATOM 5236 N N . LEU A 1 674 ? 21.562 6.445 8.805 1 76.19 674 LEU A N 1
ATOM 5237 C CA . LEU A 1 674 ? 21.844 5.012 8.875 1 76.19 674 LEU A CA 1
ATOM 5238 C C . LEU A 1 674 ? 22.438 4.508 7.566 1 76.19 674 LEU A C 1
ATOM 5240 O O . LEU A 1 674 ? 23.219 3.555 7.562 1 76.19 674 LEU A O 1
ATOM 5244 N N . SER A 1 675 ? 22.031 5.211 6.477 1 70.25 675 SER A N 1
ATOM 5245 C CA . SER A 1 675 ? 22.422 4.719 5.156 1 70.25 675 SER A CA 1
ATOM 5246 C C . SER A 1 675 ? 23.656 5.441 4.645 1 70.25 675 SER A C 1
ATOM 5248 O O . SER A 1 675 ? 24.297 4.992 3.691 1 70.25 675 SER A O 1
ATOM 5250 N N . SER A 1 676 ? 23.828 6.809 5.113 1 62.44 676 SER A N 1
ATOM 5251 C CA . SER A 1 676 ? 24.812 7.719 4.516 1 62.44 676 SER A CA 1
ATOM 5252 C C . SER A 1 676 ? 26.234 7.203 4.695 1 62.44 676 SER A C 1
ATOM 5254 O O . SER A 1 676 ? 26.547 6.574 5.711 1 62.44 676 SER A O 1
ATOM 5256 N N . LYS A 1 677 ? 26.781 7.25 3.391 1 52.69 677 LYS A N 1
ATOM 5257 C CA . LYS A 1 677 ? 28.219 7.098 3.324 1 52.69 677 LYS A CA 1
ATOM 5258 C C . LYS A 1 677 ? 28.938 8.438 3.531 1 52.69 677 LYS A C 1
ATOM 5260 O O . LYS A 1 677 ? 28.328 9.492 3.371 1 52.69 677 LYS A O 1
ATOM 5265 N N . GLY A 1 678 ? 29.938 8.523 4.219 1 51.19 678 GLY A N 1
ATOM 5266 C CA . GLY A 1 678 ? 30.688 9.75 4.422 1 51.19 678 GLY A CA 1
ATOM 5267 C C . GLY A 1 678 ? 30.703 10.656 3.201 1 51.19 678 GLY A C 1
ATOM 5268 O O . GLY A 1 678 ? 30.453 10.203 2.084 1 51.19 678 GLY A O 1
ATOM 5269 N N . VAL A 1 679 ? 30.359 12.047 3.242 1 46.97 679 VAL A N 1
ATOM 5270 C CA . VAL A 1 679 ? 30.391 13.094 2.225 1 46.97 679 VAL A CA 1
ATOM 5271 C C . VAL A 1 679 ? 31.422 12.742 1.155 1 46.97 679 VAL A C 1
ATOM 5273 O O . VAL A 1 679 ? 31.234 13.031 -0.027 1 46.97 679 VAL A O 1
ATOM 5276 N N . ASN A 1 680 ? 32.562 12.359 1.488 1 44.44 680 ASN A N 1
ATOM 5277 C CA . ASN A 1 680 ? 33.656 12.25 0.532 1 44.44 680 ASN A CA 1
ATOM 5278 C C . ASN A 1 680 ? 33.438 11.125 -0.469 1 44.44 680 ASN A C 1
ATOM 5280 O O . ASN A 1 680 ? 34.281 10.859 -1.328 1 44.44 680 ASN A O 1
ATOM 5284 N N . ASP A 1 681 ? 32.469 10.461 -0.221 1 46.66 681 ASP A N 1
ATOM 5285 C CA . ASP A 1 681 ? 32.312 9.359 -1.164 1 46.66 681 ASP A CA 1
ATOM 5286 C C . ASP A 1 681 ? 31.484 9.781 -2.375 1 46.66 681 ASP A C 1
ATOM 5288 O O . ASP A 1 681 ? 30.297 10.062 -2.248 1 46.66 681 ASP A O 1
ATOM 5292 N N . ASP A 1 682 ? 32.031 10.539 -3.268 1 44.66 682 ASP A N 1
ATOM 5293 C CA . ASP A 1 682 ? 31.578 11.172 -4.508 1 44.66 682 ASP A CA 1
ATOM 5294 C C . ASP A 1 682 ? 30.688 10.242 -5.32 1 44.66 682 ASP A C 1
ATOM 5296 O O . ASP A 1 682 ? 30.203 10.617 -6.387 1 44.66 682 ASP A O 1
ATOM 5300 N N . ASN A 1 683 ? 30.781 9 -5.223 1 45.47 683 ASN A N 1
ATOM 5301 C CA . ASN A 1 683 ? 30.266 8.195 -6.32 1 45.47 683 ASN A CA 1
ATOM 5302 C C . ASN A 1 683 ? 28.781 7.906 -6.152 1 45.47 683 ASN A C 1
ATOM 5304 O O . ASN A 1 683 ? 28.391 6.863 -5.617 1 45.47 683 ASN A O 1
ATOM 5308 N N . ASP A 1 684 ? 28.016 8.898 -5.98 1 48.97 684 ASP A N 1
ATOM 5309 C CA . ASP A 1 684 ? 26.594 8.602 -5.895 1 48.97 684 ASP A CA 1
ATOM 5310 C C . ASP A 1 684 ? 26.062 8.016 -7.203 1 48.97 684 ASP A C 1
ATOM 5312 O O . ASP A 1 684 ? 26.125 8.672 -8.25 1 48.97 684 ASP A O 1
ATOM 5316 N N . GLY A 1 685 ? 26.297 6.84 -7.484 1 49.19 685 GLY A N 1
ATOM 5317 C CA . GLY A 1 685 ? 25.781 6.098 -8.625 1 49.19 685 GLY A CA 1
ATOM 5318 C C . GLY A 1 685 ? 24.766 6.879 -9.43 1 49.19 685 GLY A C 1
ATOM 5319 O O . GLY A 1 685 ? 24.672 8.102 -9.297 1 49.19 685 GLY A O 1
ATOM 5320 N N . GLN A 1 686 ? 24.062 6.344 -10.406 1 49.22 686 GLN A N 1
ATOM 5321 C CA . GLN A 1 686 ? 23.109 6.914 -11.359 1 49.22 686 GLN A CA 1
ATOM 5322 C C . GLN A 1 686 ? 21.859 7.418 -10.648 1 49.22 686 GLN A C 1
ATOM 5324 O O . GLN A 1 686 ? 21.078 8.164 -11.234 1 49.22 686 GLN A O 1
ATOM 5329 N N . LEU A 1 687 ? 21.75 7.156 -9.281 1 51.84 687 LEU A N 1
ATOM 5330 C CA . LEU A 1 687 ? 20.562 7.625 -8.586 1 51.84 687 LEU A CA 1
ATOM 5331 C C . LEU A 1 687 ? 20.656 9.117 -8.289 1 51.84 687 LEU A C 1
ATOM 5333 O O . LEU A 1 687 ? 19.641 9.773 -8.039 1 51.84 687 LEU A O 1
ATOM 5337 N N . SER A 1 688 ? 21.828 9.695 -8.273 1 57.12 688 SER A N 1
ATOM 5338 C CA . SER A 1 688 ? 21.969 11.141 -8.156 1 57.12 688 SER A CA 1
ATOM 5339 C C . SER A 1 688 ? 21.188 11.859 -9.258 1 57.12 688 SER A C 1
ATOM 5341 O O . SER A 1 688 ? 20.812 13.023 -9.094 1 57.12 688 SER A O 1
ATOM 5343 N N . TYR A 1 689 ? 20.922 11.008 -10.258 1 57.75 689 TYR A N 1
ATOM 5344 C CA . TYR A 1 689 ? 20.156 11.547 -11.383 1 57.75 689 TYR A CA 1
ATOM 5345 C C . TYR A 1 689 ? 18.719 11.805 -10.984 1 57.75 689 TYR A C 1
ATOM 5347 O O . TYR A 1 689 ? 18.047 12.672 -11.562 1 57.75 689 TYR A O 1
ATOM 5355 N N . PHE A 1 690 ? 18.312 11.086 -9.938 1 57.72 690 PHE A N 1
ATOM 5356 C CA . PHE A 1 690 ? 16.938 11.266 -9.469 1 57.72 690 PHE A CA 1
ATOM 5357 C C . PHE A 1 690 ? 16.703 12.703 -9.016 1 57.72 690 PHE A C 1
ATOM 5359 O O . PHE A 1 690 ? 15.641 13.273 -9.258 1 57.72 690 PHE A O 1
ATOM 5366 N N . TYR A 1 691 ? 17.688 13.227 -8.461 1 60.03 691 TYR A N 1
ATOM 5367 C CA . TYR A 1 691 ? 17.562 14.586 -7.938 1 60.03 691 TYR A CA 1
ATOM 5368 C C . TYR A 1 691 ? 18.016 15.609 -8.977 1 60.03 691 TYR A C 1
ATOM 5370 O O . TYR A 1 691 ? 17.375 16.656 -9.141 1 60.03 691 TYR A O 1
ATOM 5378 N N . ASP A 1 692 ? 18.984 15.195 -9.664 1 67.88 692 ASP A N 1
ATOM 5379 C CA . ASP A 1 692 ? 19.531 16.156 -10.633 1 67.88 692 ASP A CA 1
ATOM 5380 C C . ASP A 1 692 ? 18.547 16.375 -11.781 1 67.88 692 ASP A C 1
ATOM 5382 O O . ASP A 1 692 ? 18.484 17.469 -12.344 1 67.88 692 ASP A O 1
ATOM 5386 N N . TYR A 1 693 ? 17.734 15.398 -11.875 1 74.44 693 TYR A N 1
ATOM 5387 C CA . TYR A 1 693 ? 16.812 15.492 -13 1 74.44 693 TYR A CA 1
ATOM 5388 C C . TYR A 1 693 ? 15.398 15.812 -12.523 1 74.44 693 TYR A C 1
ATOM 5390 O O . TYR A 1 693 ? 14.445 15.734 -13.297 1 74.44 693 TYR A O 1
ATOM 5398 N N . HIS A 1 694 ? 15.195 16.219 -11.297 1 84 694 HIS A N 1
ATOM 5399 C CA . HIS A 1 694 ? 13.938 16.641 -10.695 1 84 694 HIS A CA 1
ATOM 5400 C C . HIS A 1 694 ? 12.883 15.539 -10.781 1 84 694 HIS A C 1
ATOM 5402 O O . HIS A 1 694 ? 11.688 15.828 -10.883 1 84 694 HIS A O 1
ATOM 5408 N N . ILE A 1 695 ? 13.312 14.289 -10.828 1 85.75 695 ILE A N 1
ATOM 5409 C CA . ILE A 1 695 ? 12.391 13.164 -10.969 1 85.75 695 ILE A CA 1
ATOM 5410 C C . ILE A 1 695 ? 11.445 13.133 -9.766 1 85.75 695 ILE A C 1
ATOM 5412 O O . ILE A 1 695 ? 10.234 12.953 -9.93 1 85.75 695 ILE A O 1
ATOM 5416 N N . GLY A 1 696 ? 11.992 13.336 -8.562 1 87.69 696 GLY A N 1
ATOM 5417 C CA . GLY A 1 696 ? 11.156 13.359 -7.371 1 87.69 696 GLY A CA 1
ATOM 5418 C C . GLY A 1 696 ? 10.086 14.43 -7.41 1 87.69 696 GLY A C 1
ATOM 5419 O O . GLY A 1 696 ? 8.938 14.188 -7.027 1 87.69 696 GLY A O 1
ATOM 5420 N N . SER A 1 697 ? 10.43 15.586 -7.922 1 91.56 697 SER A N 1
ATOM 5421 C CA . SER A 1 697 ? 9.492 16.703 -8.008 1 91.56 697 SER A CA 1
ATOM 5422 C C . SER A 1 697 ? 8.359 16.391 -8.984 1 91.56 697 SER A C 1
ATOM 5424 O O . SER A 1 697 ? 7.207 16.75 -8.742 1 91.56 697 SER A O 1
ATOM 5426 N N . TYR A 1 698 ? 8.758 15.727 -10.086 1 91.38 698 TYR A N 1
ATOM 5427 C CA . TYR A 1 698 ? 7.742 15.359 -11.062 1 91.38 698 TYR A CA 1
ATOM 5428 C C . TYR A 1 698 ? 6.766 14.344 -10.484 1 91.38 698 TYR A C 1
ATOM 5430 O O . TYR A 1 698 ? 5.551 14.461 -10.664 1 91.38 698 TYR A O 1
ATOM 5438 N N . ILE A 1 699 ? 7.305 13.406 -9.797 1 92.19 699 ILE A N 1
ATOM 5439 C CA . ILE A 1 699 ? 6.453 12.375 -9.211 1 92.19 699 ILE A CA 1
ATOM 5440 C C . ILE A 1 699 ? 5.496 13 -8.203 1 92.19 699 ILE A C 1
ATOM 5442 O O . ILE A 1 699 ? 4.297 12.711 -8.211 1 92.19 699 ILE A O 1
ATOM 5446 N N . LEU A 1 700 ? 6.02 13.859 -7.375 1 94.94 700 LEU A N 1
ATOM 5447 C CA . LEU A 1 700 ? 5.211 14.516 -6.352 1 94.94 700 LEU A CA 1
ATOM 5448 C C . LEU A 1 700 ? 4.125 15.383 -6.988 1 94.94 700 LEU A C 1
ATOM 5450 O O . LEU A 1 700 ? 2.982 15.391 -6.523 1 94.94 700 LEU A O 1
ATOM 5454 N N . LEU A 1 701 ? 4.477 16.062 -8.031 1 95.44 701 LEU A N 1
ATOM 5455 C CA . LEU A 1 701 ? 3.498 16.891 -8.727 1 95.44 701 LEU A CA 1
ATOM 5456 C C . LEU A 1 701 ? 2.412 16.031 -9.359 1 95.44 701 LEU A C 1
ATOM 5458 O O . LEU A 1 701 ? 1.221 16.312 -9.203 1 95.44 701 LEU A O 1
ATOM 5462 N N . VAL A 1 702 ? 2.785 14.984 -10.031 1 93.69 702 VAL A N 1
ATOM 5463 C CA . VAL A 1 702 ? 1.837 14.125 -10.734 1 93.69 702 VAL A CA 1
ATOM 5464 C C . VAL A 1 702 ? 0.9 13.461 -9.727 1 93.69 702 VAL A C 1
ATOM 5466 O O . VAL A 1 702 ? -0.301 13.336 -9.977 1 93.69 702 VAL A O 1
ATOM 5469 N N . ILE A 1 703 ? 1.41 13.031 -8.625 1 94 703 ILE A N 1
ATOM 5470 C CA . ILE A 1 703 ? 0.581 12.398 -7.602 1 94 703 ILE A CA 1
ATOM 5471 C C . ILE A 1 703 ? -0.47 13.391 -7.105 1 94 703 ILE A C 1
ATOM 5473 O O . ILE A 1 703 ? -1.645 13.047 -6.969 1 94 703 ILE A O 1
ATOM 5477 N N . ASN A 1 704 ? -0.05 14.602 -6.832 1 95.69 704 ASN A N 1
ATOM 5478 C CA . ASN A 1 704 ? -1.009 15.602 -6.379 1 95.69 704 ASN A CA 1
ATOM 5479 C C . ASN A 1 704 ? -2.055 15.906 -7.449 1 95.69 704 ASN A C 1
ATOM 5481 O O . ASN A 1 704 ? -3.213 16.188 -7.129 1 95.69 704 ASN A O 1
ATOM 5485 N N . MET A 1 705 ? -1.629 15.82 -8.703 1 94.75 705 MET A N 1
ATOM 5486 C CA . MET A 1 705 ? -2.564 16.016 -9.812 1 94.75 705 MET A CA 1
ATOM 5487 C C . MET A 1 705 ? -3.611 14.906 -9.836 1 94.75 705 MET A C 1
ATOM 5489 O O . MET A 1 705 ? -4.805 15.18 -9.969 1 94.75 705 MET A O 1
ATOM 5493 N N . LEU A 1 706 ? -3.213 13.734 -9.664 1 92 706 LEU A N 1
ATOM 5494 C CA . LEU A 1 706 ? -4.125 12.594 -9.664 1 92 706 LEU A CA 1
ATOM 5495 C C . LEU A 1 706 ? -5.059 12.648 -8.461 1 92 706 LEU A C 1
ATOM 5497 O O . LEU A 1 706 ? -6.246 12.328 -8.578 1 92 706 LEU A O 1
ATOM 5501 N N . VAL A 1 707 ? -4.5 13.008 -7.352 1 92.38 707 VAL A N 1
ATOM 5502 C CA . VAL A 1 707 ? -5.266 13.102 -6.109 1 92.38 707 VAL A CA 1
ATOM 5503 C C . VAL A 1 707 ? -6.398 14.117 -6.277 1 92.38 707 VAL A C 1
ATOM 5505 O O . VAL A 1 707 ? -7.52 13.875 -5.828 1 92.38 707 VAL A O 1
ATOM 5508 N N . ILE A 1 708 ? -6.137 15.18 -6.914 1 93.25 708 ILE A N 1
ATOM 5509 C CA . ILE A 1 708 ? -7.145 16.219 -7.105 1 93.25 708 ILE A CA 1
ATOM 5510 C C . ILE A 1 708 ? -8.258 15.688 -8 1 93.25 708 ILE A C 1
ATOM 5512 O O . ILE A 1 708 ? -9.43 16.016 -7.805 1 93.25 708 ILE A O 1
ATOM 5516 N N . VAL A 1 709 ? -7.953 14.875 -9 1 91.12 709 VAL A N 1
ATOM 5517 C CA . VAL A 1 709 ? -8.969 14.25 -9.844 1 91.12 709 VAL A CA 1
ATOM 5518 C C . VAL A 1 709 ? -9.867 13.352 -8.992 1 91.12 709 VAL A C 1
ATOM 5520 O O . VAL A 1 709 ? -11.086 13.352 -9.156 1 91.12 709 VAL A O 1
ATOM 5523 N N . ASP A 1 710 ? -9.289 12.68 -8.102 1 88.81 710 ASP A N 1
ATOM 5524 C CA . ASP A 1 710 ? -10.055 11.781 -7.238 1 88.81 710 ASP A CA 1
ATOM 5525 C C . ASP A 1 710 ? -10.961 12.57 -6.297 1 88.81 710 ASP A C 1
ATOM 5527 O O . ASP A 1 710 ? -12.07 12.125 -5.98 1 88.81 710 ASP A O 1
ATOM 5531 N N . VAL A 1 711 ? -10.469 13.664 -5.77 1 89.62 711 VAL A N 1
ATOM 5532 C CA . VAL A 1 711 ? -11.273 14.5 -4.891 1 89.62 711 VAL A CA 1
ATOM 5533 C C . VAL A 1 711 ? -12.5 15.008 -5.645 1 89.62 711 VAL A C 1
ATOM 5535 O O . VAL A 1 711 ? -13.617 14.992 -5.109 1 89.62 711 VAL A O 1
ATOM 5538 N N . TYR A 1 712 ? -12.344 15.406 -6.879 1 85.44 712 TYR A N 1
ATOM 5539 C CA . TYR A 1 712 ? -13.477 15.891 -7.66 1 85.44 712 TYR A CA 1
ATOM 5540 C C . TYR A 1 712 ? -14.445 14.758 -7.988 1 85.44 712 TYR A C 1
ATOM 5542 O O . TYR A 1 712 ? -15.656 14.969 -8.055 1 85.44 712 TYR A O 1
ATOM 5550 N N . THR A 1 713 ? -13.859 13.648 -8.266 1 81.38 713 THR A N 1
ATOM 5551 C CA . THR A 1 713 ? -14.727 12.492 -8.492 1 81.38 713 THR A CA 1
ATOM 5552 C C . THR A 1 713 ? -15.609 12.234 -7.277 1 81.38 713 THR A C 1
ATOM 5554 O O . THR A 1 713 ? -16.797 11.953 -7.422 1 81.38 713 THR A O 1
ATOM 5557 N N . TYR A 1 714 ? -15.023 12.344 -6.133 1 81.81 714 TYR A N 1
ATOM 5558 C CA . TYR A 1 714 ? -15.781 12.172 -4.895 1 81.81 714 TYR A CA 1
ATOM 5559 C C . TYR A 1 714 ? -16.859 13.242 -4.77 1 81.81 714 TYR A C 1
ATOM 5561 O O . TYR A 1 714 ? -18 12.938 -4.375 1 81.81 714 TYR A O 1
ATOM 5569 N N . ILE A 1 715 ? -16.625 14.453 -5.102 1 79.94 715 ILE A N 1
ATOM 5570 C CA . ILE A 1 715 ? -17.562 15.57 -4.988 1 79.94 715 ILE A CA 1
ATOM 5571 C C . ILE A 1 715 ? -18.703 15.383 -5.973 1 79.94 715 ILE A C 1
ATOM 5573 O O . ILE A 1 715 ? -19.859 15.633 -5.637 1 79.94 715 ILE A O 1
ATOM 5577 N N . ILE A 1 716 ? -18.375 14.883 -7.117 1 71.06 716 ILE A N 1
ATOM 5578 C CA . ILE A 1 716 ? -19.375 14.641 -8.141 1 71.06 716 ILE A CA 1
ATOM 5579 C C . ILE A 1 716 ? -20.312 13.523 -7.68 1 71.06 716 ILE A C 1
ATOM 5581 O O . ILE A 1 716 ? -21.531 13.617 -7.855 1 71.06 716 ILE A O 1
ATOM 5585 N N . MET A 1 717 ? -19.781 12.562 -7.062 1 67.94 717 MET A N 1
ATOM 5586 C CA . MET A 1 717 ? -20.578 11.391 -6.684 1 67.94 717 MET A CA 1
ATOM 5587 C C . MET A 1 717 ? -21.406 11.68 -5.441 1 67.94 717 MET A C 1
ATOM 5589 O O . MET A 1 717 ? -22.469 11.086 -5.258 1 67.94 717 MET A O 1
ATOM 5593 N N . ASN A 1 718 ? -20.938 12.555 -4.539 1 63.41 718 ASN A N 1
ATOM 5594 C CA . ASN A 1 718 ? -21.625 12.766 -3.266 1 63.41 718 ASN A CA 1
ATOM 5595 C C . ASN A 1 718 ? -22.328 14.117 -3.225 1 63.41 718 ASN A C 1
ATOM 5597 O O . ASN A 1 718 ? -22.953 14.469 -2.221 1 63.41 718 ASN A O 1
ATOM 5601 N N . GLY A 1 719 ? -22.078 14.938 -4.23 1 57.47 719 GLY A N 1
ATOM 5602 C CA . GLY A 1 719 ? -22.766 16.219 -4.285 1 57.47 719 GLY A CA 1
ATOM 5603 C C . GLY A 1 719 ? -24.047 16.172 -5.102 1 57.47 719 GLY A C 1
ATOM 5604 O O . GLY A 1 719 ? -24.234 15.25 -5.898 1 57.47 719 GLY A O 1
ATOM 5605 N N . MET B 1 1 ? 52.781 22.141 18.641 1 29.88 1 MET B N 1
ATOM 5606 C CA . MET B 1 1 ? 51.688 22.453 19.547 1 29.88 1 MET B CA 1
ATOM 5607 C C . MET B 1 1 ? 50.344 22.172 18.859 1 29.88 1 MET B C 1
ATOM 5609 O O . MET B 1 1 ? 49.344 21.891 19.531 1 29.88 1 MET B O 1
ATOM 5613 N N . ALA B 1 2 ? 50.312 22.422 17.594 1 48.12 2 ALA B N 1
ATOM 5614 C CA . ALA B 1 2 ? 49.125 22.203 16.781 1 48.12 2 ALA B CA 1
ATOM 5615 C C . ALA B 1 2 ? 48.781 20.719 16.688 1 48.12 2 ALA B C 1
ATOM 5617 O O . ALA B 1 2 ? 47.625 20.328 16.656 1 48.12 2 ALA B O 1
ATOM 5618 N N . GLY B 1 3 ? 49.719 19.875 16.781 1 45.22 3 GLY B N 1
ATOM 5619 C CA . GLY B 1 3 ? 49.531 18.438 16.688 1 45.22 3 GLY B CA 1
ATOM 5620 C C . GLY B 1 3 ? 48.969 17.828 17.938 1 45.22 3 GLY B C 1
ATOM 5621 O O . GLY B 1 3 ? 48.281 16.797 17.875 1 45.22 3 GLY B O 1
ATOM 5622 N N . TYR B 1 4 ? 49.25 18.344 19.078 1 45.16 4 TYR B N 1
ATOM 5623 C CA . TYR B 1 4 ? 48.812 17.812 20.359 1 45.16 4 TYR B CA 1
ATOM 5624 C C . TYR B 1 4 ? 47.344 18.109 20.594 1 45.16 4 TYR B C 1
ATOM 5626 O O . TYR B 1 4 ? 46.625 17.297 21.188 1 45.16 4 TYR B O 1
ATOM 5634 N N . THR B 1 5 ? 46.844 19.203 20.078 1 45.78 5 THR B N 1
ATOM 5635 C CA . THR B 1 5 ? 45.469 19.609 20.297 1 45.78 5 THR B CA 1
ATOM 5636 C C . THR B 1 5 ? 44.531 18.734 19.469 1 45.78 5 THR B C 1
ATOM 5638 O O . THR B 1 5 ? 43.438 18.406 19.922 1 45.78 5 THR B O 1
ATOM 5641 N N . THR B 1 6 ? 45.062 18.281 18.375 1 50.16 6 THR B N 1
ATOM 5642 C CA . THR B 1 6 ? 44.219 17.453 17.531 1 50.16 6 THR B CA 1
ATOM 5643 C C . THR B 1 6 ? 44.062 16.062 18.125 1 50.16 6 THR B C 1
ATOM 5645 O O . THR B 1 6 ? 43 15.453 18.031 1 50.16 6 THR B O 1
ATOM 5648 N N . LYS B 1 7 ? 45 15.602 18.844 1 53.16 7 LYS B N 1
ATOM 5649 C CA . LYS B 1 7 ? 44.938 14.266 19.453 1 53.16 7 LYS B CA 1
ATOM 5650 C C . LYS B 1 7 ? 44.062 14.266 20.703 1 53.16 7 LYS B C 1
ATOM 5652 O O . LYS B 1 7 ? 43.344 13.312 20.953 1 53.16 7 LYS B O 1
ATOM 5657 N N . GLU B 1 8 ? 44.188 15.344 21.375 1 47.84 8 GLU B N 1
ATOM 5658 C CA . GLU B 1 8 ? 43.375 15.438 22.594 1 47.84 8 GLU B CA 1
ATOM 5659 C C . GLU B 1 8 ? 41.906 15.57 22.266 1 47.84 8 GLU B C 1
ATOM 5661 O O . GLU B 1 8 ? 41.062 14.953 22.922 1 47.84 8 GLU B O 1
ATOM 5666 N N . ASN B 1 9 ? 41.562 16.328 21.25 1 49.66 9 ASN B N 1
ATOM 5667 C CA . ASN B 1 9 ? 40.188 16.469 20.812 1 49.66 9 ASN B CA 1
ATOM 5668 C C . ASN B 1 9 ? 39.625 15.172 20.234 1 49.66 9 ASN B C 1
ATOM 5670 O O . ASN B 1 9 ? 38.469 14.836 20.453 1 49.66 9 ASN B O 1
ATOM 5674 N N . ALA B 1 10 ? 40.5 14.555 19.609 1 54.5 10 ALA B N 1
ATOM 5675 C CA . ALA B 1 10 ? 40.156 13.227 19.125 1 54.5 10 ALA B CA 1
ATOM 5676 C C . ALA B 1 10 ? 39.938 12.266 20.281 1 54.5 10 ALA B C 1
ATOM 5678 O O . ALA B 1 10 ? 39 11.445 20.266 1 54.5 10 ALA B O 1
ATOM 5679 N N . ILE B 1 11 ? 40.719 12.406 21.281 1 53.19 11 ILE B N 1
ATOM 5680 C CA . ILE B 1 11 ? 40.594 11.539 22.453 1 53.19 11 ILE B CA 1
ATOM 5681 C C . ILE B 1 11 ? 39.312 11.859 23.203 1 53.19 11 ILE B C 1
ATOM 5683 O O . ILE B 1 11 ? 38.594 10.953 23.656 1 53.19 11 ILE B O 1
ATOM 5687 N N . VAL B 1 12 ? 39.031 13.07 23.344 1 50.97 12 VAL B N 1
ATOM 5688 C CA . VAL B 1 12 ? 37.812 13.492 24.031 1 50.97 12 VAL B CA 1
ATOM 5689 C C . VAL B 1 12 ? 36.594 13.094 23.234 1 50.97 12 VAL B C 1
ATOM 5691 O O . VAL B 1 12 ? 35.594 12.617 23.781 1 50.97 12 VAL B O 1
ATOM 5694 N N . GLN B 1 13 ? 36.656 13.234 22.016 1 54.88 13 GLN B N 1
ATOM 5695 C CA . GLN B 1 13 ? 35.562 12.836 21.156 1 54.88 13 GLN B CA 1
ATOM 5696 C C . GLN B 1 13 ? 35.344 11.32 21.203 1 54.88 13 GLN B C 1
ATOM 5698 O O . GLN B 1 13 ? 34.188 10.852 21.219 1 54.88 13 GLN B O 1
ATOM 5703 N N . ASN B 1 14 ? 36.406 10.695 21.266 1 55.66 14 ASN B N 1
ATOM 5704 C CA . ASN B 1 14 ? 36.344 9.242 21.375 1 55.66 14 ASN B CA 1
ATOM 5705 C C . ASN B 1 14 ? 35.812 8.805 22.719 1 55.66 14 ASN B C 1
ATOM 5707 O O . ASN B 1 14 ? 35.031 7.844 22.797 1 55.66 14 ASN B O 1
ATOM 5711 N N . LYS B 1 15 ? 36.125 9.562 23.812 1 55.66 15 LYS B N 1
ATOM 5712 C CA . LYS B 1 15 ? 35.625 9.25 25.141 1 55.66 15 LYS B CA 1
ATOM 5713 C C . LYS B 1 15 ? 34.125 9.531 25.234 1 55.66 15 LYS B C 1
ATOM 5715 O O . LYS B 1 15 ? 33.375 8.742 25.812 1 55.66 15 LYS B O 1
ATOM 5720 N N . ASN B 1 16 ? 33.719 10.578 24.656 1 55.88 16 ASN B N 1
ATOM 5721 C CA . ASN B 1 16 ? 32.281 10.922 24.656 1 55.88 16 ASN B CA 1
ATOM 5722 C C . ASN B 1 16 ? 31.469 9.938 23.812 1 55.88 16 ASN B C 1
ATOM 5724 O O . ASN B 1 16 ? 30.359 9.562 24.188 1 55.88 16 ASN B O 1
ATOM 5728 N N . ASN B 1 17 ? 32.062 9.523 22.812 1 59.41 17 ASN B N 1
ATOM 5729 C CA . ASN B 1 17 ? 31.422 8.492 22.016 1 59.41 17 ASN B CA 1
ATOM 5730 C C . ASN B 1 17 ? 31.312 7.172 22.781 1 59.41 17 ASN B C 1
ATOM 5732 O O . ASN B 1 17 ? 30.297 6.477 22.672 1 59.41 17 ASN B O 1
ATOM 5736 N N . ASN B 1 18 ? 32.281 6.988 23.609 1 60.59 18 ASN B N 1
ATOM 5737 C CA . ASN B 1 18 ? 32.25 5.766 24.406 1 60.59 18 ASN B CA 1
ATOM 5738 C C . ASN B 1 18 ? 31.203 5.828 25.516 1 60.59 18 ASN B C 1
ATOM 5740 O O . ASN B 1 18 ? 30.516 4.844 25.781 1 60.59 18 ASN B O 1
ATOM 5744 N N . ILE B 1 19 ? 31.078 6.957 26.109 1 61.25 19 ILE B N 1
ATOM 5745 C CA . ILE B 1 19 ? 30.062 7.125 27.156 1 61.25 19 ILE B CA 1
ATOM 5746 C C . ILE B 1 19 ? 28.672 6.953 26.547 1 61.25 19 ILE B C 1
ATOM 5748 O O . ILE B 1 19 ? 27.812 6.289 27.141 1 61.25 19 ILE B O 1
ATOM 5752 N N . PHE B 1 20 ? 28.578 7.453 25.453 1 62.06 20 PHE B N 1
ATOM 5753 C CA . PHE B 1 20 ? 27.297 7.336 24.781 1 62.06 20 PHE B CA 1
ATOM 5754 C C . PHE B 1 20 ? 27 5.887 24.422 1 62.06 20 PHE B C 1
ATOM 5756 O O . PHE B 1 20 ? 25.859 5.434 24.516 1 62.06 20 PHE B O 1
ATOM 5763 N N . ARG B 1 21 ? 27.984 5.258 24.141 1 64.31 21 ARG B N 1
ATOM 5764 C CA . ARG B 1 21 ? 27.828 3.846 23.812 1 64.31 21 ARG B CA 1
ATOM 5765 C C . ARG B 1 21 ? 27.422 3.041 25.031 1 64.31 21 ARG B C 1
ATOM 5767 O O . ARG B 1 21 ? 26.547 2.164 24.938 1 64.31 21 ARG B O 1
ATOM 5774 N N . TYR B 1 22 ? 28 3.381 26.109 1 64.62 22 TYR B N 1
ATOM 5775 C CA . TYR B 1 22 ? 27.641 2.67 27.344 1 64.62 22 TYR B CA 1
ATOM 5776 C C . TYR B 1 22 ? 26.234 3.02 27.781 1 64.62 22 TYR B C 1
ATOM 5778 O O . TYR B 1 22 ? 25.484 2.154 28.266 1 64.62 22 TYR B O 1
ATOM 5786 N N . ILE B 1 23 ? 25.922 4.129 27.531 1 63.34 23 ILE B N 1
ATOM 5787 C CA . ILE B 1 23 ? 24.578 4.555 27.891 1 63.34 23 ILE B CA 1
ATOM 5788 C C . ILE B 1 23 ? 23.562 3.861 26.984 1 63.34 23 ILE B C 1
ATOM 5790 O O . ILE B 1 23 ? 22.547 3.35 27.453 1 63.34 23 ILE B O 1
ATOM 5794 N N . ALA B 1 24 ? 23.984 3.762 25.828 1 63.81 24 ALA B N 1
ATOM 5795 C CA . ALA B 1 24 ? 23.078 3.096 24.891 1 63.81 24 ALA B CA 1
ATOM 5796 C C . ALA B 1 24 ? 22.938 1.612 25.219 1 63.81 24 ALA B C 1
ATOM 5798 O O . ALA B 1 24 ? 21.844 1.068 25.203 1 63.81 24 ALA B O 1
ATOM 5799 N N . ALA B 1 25 ? 24 1.038 25.531 1 65.31 25 ALA B N 1
ATOM 5800 C CA . ALA B 1 25 ? 23.984 -0.368 25.922 1 65.31 25 ALA B CA 1
ATOM 5801 C C . ALA B 1 25 ? 23.172 -0.566 27.203 1 65.31 25 ALA B C 1
ATOM 5803 O O . ALA B 1 25 ? 22.422 -1.541 27.328 1 65.31 25 ALA B O 1
ATOM 5804 N N . GLY B 1 26 ? 23.344 0.356 28.062 1 65 26 GLY B N 1
ATOM 5805 C CA . GLY B 1 26 ? 22.562 0.307 29.281 1 65 26 GLY B CA 1
ATOM 5806 C C . GLY B 1 26 ? 21.062 0.441 29.047 1 65 26 GLY B C 1
ATOM 5807 O O . GLY B 1 26 ? 20.266 -0.289 29.641 1 65 26 GLY B O 1
ATOM 5808 N N . ILE B 1 27 ? 20.766 1.179 28.141 1 64.69 27 ILE B N 1
ATOM 5809 C CA . ILE B 1 27 ? 19.359 1.393 27.812 1 64.69 27 ILE B CA 1
ATOM 5810 C C . ILE B 1 27 ? 18.797 0.152 27.125 1 64.69 27 ILE B C 1
ATOM 5812 O O . ILE B 1 27 ? 17.703 -0.299 27.453 1 64.69 27 ILE B O 1
ATOM 5816 N N . ILE B 1 28 ? 19.609 -0.39 26.281 1 68.12 28 ILE B N 1
ATOM 5817 C CA . ILE B 1 28 ? 19.172 -1.595 25.578 1 68.12 28 ILE B CA 1
ATOM 5818 C C . ILE B 1 28 ? 19.016 -2.738 26.578 1 68.12 28 ILE B C 1
ATOM 5820 O O . ILE B 1 28 ? 18.047 -3.498 26.516 1 68.12 28 ILE B O 1
ATOM 5824 N N . PHE B 1 29 ? 19.969 -2.76 27.453 1 67.88 29 PHE B N 1
ATOM 5825 C CA . PHE B 1 29 ? 19.906 -3.785 28.5 1 67.88 29 PHE B CA 1
ATOM 5826 C C . PHE B 1 29 ? 18.672 -3.594 29.375 1 67.88 29 PHE B C 1
ATOM 5828 O O . PHE B 1 29 ? 17.953 -4.555 29.656 1 67.88 29 PHE B O 1
ATOM 5835 N N . LEU B 1 30 ? 18.422 -2.414 29.688 1 63.72 30 LEU B N 1
ATOM 5836 C CA . LEU B 1 30 ? 17.25 -2.119 30.5 1 63.72 30 LEU B CA 1
ATOM 5837 C C . LEU B 1 30 ? 15.961 -2.443 29.766 1 63.72 30 LEU B C 1
ATOM 5839 O O . LEU B 1 30 ? 15.039 -3.016 30.328 1 63.72 30 LEU B O 1
ATOM 5843 N N . LEU B 1 31 ? 16 -2.154 28.547 1 65.5 31 LEU B N 1
ATOM 5844 C CA . LEU B 1 31 ? 14.82 -2.449 27.734 1 65.5 31 LEU B CA 1
ATOM 5845 C C . LEU B 1 31 ? 14.625 -3.955 27.594 1 65.5 31 LEU B C 1
ATOM 5847 O O . LEU B 1 31 ? 13.492 -4.445 27.641 1 65.5 31 LEU B O 1
ATOM 5851 N N . LEU B 1 32 ? 15.703 -4.609 27.484 1 68.31 32 LEU B N 1
ATOM 5852 C CA . LEU B 1 32 ? 15.648 -6.062 27.359 1 68.31 32 LEU B CA 1
ATOM 5853 C C . LEU B 1 32 ? 15.148 -6.699 28.641 1 68.31 32 LEU B C 1
ATOM 5855 O O . LEU B 1 32 ? 14.336 -7.629 28.609 1 68.31 32 LEU B O 1
ATOM 5859 N N . VAL B 1 33 ? 15.562 -6.121 29.703 1 64.19 33 VAL B N 1
ATOM 5860 C CA . VAL B 1 33 ? 15.18 -6.668 31 1 64.19 33 VAL B CA 1
ATOM 5861 C C . VAL B 1 33 ? 13.703 -6.363 31.281 1 64.19 33 VAL B C 1
ATOM 5863 O O . VAL B 1 33 ? 13.016 -7.148 31.938 1 64.19 33 VAL B O 1
ATOM 5866 N N . LEU B 1 34 ? 13.352 -5.348 30.688 1 63.69 34 LEU B N 1
ATOM 5867 C CA . LEU B 1 34 ? 11.945 -4.988 30.859 1 63.69 34 LEU B CA 1
ATOM 5868 C C . LEU B 1 34 ? 11.055 -5.793 29.922 1 63.69 34 LEU B C 1
ATOM 5870 O O . LEU B 1 34 ? 10.031 -6.324 30.344 1 63.69 34 LEU B O 1
ATOM 5874 N N . ILE B 1 35 ? 11.5 -5.895 28.719 1 63.88 35 ILE B N 1
ATOM 5875 C CA . ILE B 1 35 ? 10.641 -6.496 27.703 1 63.88 35 ILE B CA 1
ATOM 5876 C C . ILE B 1 35 ? 10.641 -8.016 27.875 1 63.88 35 ILE B C 1
ATOM 5878 O O . ILE B 1 35 ? 9.594 -8.656 27.766 1 63.88 35 ILE B O 1
ATOM 5882 N N . TRP B 1 36 ? 11.75 -8.562 28.172 1 68.38 36 TRP B N 1
ATOM 5883 C CA . TRP B 1 36 ? 11.93 -10.008 28.172 1 68.38 36 TRP B CA 1
ATOM 5884 C C . TRP B 1 36 ? 11.148 -10.656 29.297 1 68.38 36 TRP B C 1
ATOM 5886 O O . TRP B 1 36 ? 10.258 -11.477 29.062 1 68.38 36 TRP B O 1
ATOM 5896 N N . PRO B 1 37 ? 11.289 -10.203 30.484 1 61.19 37 PRO B N 1
ATOM 5897 C CA . PRO B 1 37 ? 10.492 -10.852 31.516 1 61.19 37 PRO B CA 1
ATOM 5898 C C . PRO B 1 37 ? 9.008 -10.477 31.453 1 61.19 37 PRO B C 1
ATOM 5900 O O . PRO B 1 37 ? 8.141 -11.32 31.719 1 61.19 37 PRO B O 1
ATOM 5903 N N . LEU B 1 38 ? 8.781 -9.312 30.984 1 62.94 38 LEU B N 1
ATOM 5904 C CA . LEU B 1 38 ? 7.395 -8.859 30.922 1 62.94 38 LEU B CA 1
ATOM 5905 C C . LEU B 1 38 ? 6.637 -9.57 29.812 1 62.94 38 LEU B C 1
ATOM 5907 O O . LEU B 1 38 ? 5.445 -9.844 29.938 1 62.94 38 LEU B O 1
ATOM 5911 N N . SER B 1 39 ? 7.336 -9.766 28.75 1 57.66 39 SER B N 1
ATOM 5912 C CA . SER B 1 39 ? 6.715 -10.484 27.641 1 57.66 39 SER B CA 1
ATOM 5913 C C . SER B 1 39 ? 6.348 -11.906 28.047 1 57.66 39 SER B C 1
ATOM 5915 O O . SER B 1 39 ? 5.383 -12.477 27.516 1 57.66 39 SER B O 1
ATOM 5917 N N . LEU B 1 40 ? 7.047 -12.477 28.938 1 57.19 40 LEU B N 1
ATOM 5918 C CA . LEU B 1 40 ? 6.754 -13.82 29.422 1 57.19 40 LEU B CA 1
ATOM 5919 C C . LEU B 1 40 ? 5.395 -13.867 30.109 1 57.19 40 LEU B C 1
ATOM 5921 O O . LEU B 1 40 ? 4.703 -14.891 30.062 1 57.19 40 LEU B O 1
ATOM 5925 N N . PHE B 1 41 ? 5.059 -12.719 30.641 1 57.97 41 PHE B N 1
ATOM 5926 C CA . PHE B 1 41 ? 3.824 -12.766 31.406 1 57.97 41 PHE B CA 1
ATOM 5927 C C . PHE B 1 41 ? 2.643 -12.289 30.578 1 57.97 41 PHE B C 1
ATOM 5929 O O . PHE B 1 41 ? 1.521 -12.766 30.75 1 57.97 41 PHE B O 1
ATOM 5936 N N . GLN B 1 42 ? 2.947 -11.414 29.625 1 57.78 42 GLN B N 1
ATOM 5937 C CA . GLN B 1 42 ? 1.777 -10.781 29.031 1 57.78 42 GLN B CA 1
ATOM 5938 C C . GLN B 1 42 ? 1.583 -11.242 27.594 1 57.78 42 GLN B C 1
ATOM 5940 O O . GLN B 1 42 ? 0.485 -11.133 27.031 1 57.78 42 GLN B O 1
ATOM 5945 N N . THR B 1 43 ? 2.662 -11.93 27.203 1 56.53 43 THR B N 1
ATOM 5946 C CA . THR B 1 43 ? 2.555 -12.367 25.812 1 56.53 43 THR B CA 1
ATOM 5947 C C . THR B 1 43 ? 1.604 -13.555 25.688 1 56.53 43 THR B C 1
ATOM 5949 O O . THR B 1 43 ? 1.729 -14.531 26.438 1 56.53 43 THR B O 1
ATOM 5952 N N . THR B 1 44 ? 0.248 -13.391 25.406 1 60.66 44 THR B N 1
ATOM 5953 C CA . THR B 1 44 ? -0.801 -14.367 25.141 1 60.66 44 THR B CA 1
ATOM 5954 C C . THR B 1 44 ? -2.061 -14.047 25.938 1 60.66 44 THR B C 1
ATOM 5956 O O . THR B 1 44 ? -3.033 -14.805 25.906 1 60.66 44 THR B O 1
ATOM 5959 N N . ASP B 1 45 ? -1.859 -13.023 26.734 1 57.09 45 ASP B N 1
ATOM 5960 C CA . ASP B 1 45 ? -3.105 -12.672 27.406 1 57.09 45 ASP B CA 1
ATOM 5961 C C . ASP B 1 45 ? -4.129 -12.125 26.406 1 57.09 45 ASP B C 1
ATOM 5963 O O . ASP B 1 45 ? -4.066 -10.953 26.016 1 57.09 45 ASP B O 1
ATOM 5967 N N . SER B 1 46 ? -4.59 -13.078 25.625 1 60.28 46 SER B N 1
ATOM 5968 C CA . SER B 1 46 ? -5.613 -12.672 24.672 1 60.28 46 SER B CA 1
ATOM 5969 C C . SER B 1 46 ? -7.012 -12.828 25.25 1 60.28 46 SER B C 1
ATOM 5971 O O . SER B 1 46 ? -7.254 -13.727 26.062 1 60.28 46 SER B O 1
ATOM 5973 N N . ASP B 1 47 ? -7.652 -11.68 25.172 1 63.59 47 ASP B N 1
ATOM 5974 C CA . ASP B 1 47 ? -9.07 -11.727 25.516 1 63.59 47 ASP B CA 1
ATOM 5975 C C . ASP B 1 47 ? -9.797 -12.805 24.703 1 63.59 47 ASP B C 1
ATOM 5977 O O . ASP B 1 47 ? -9.609 -12.914 23.5 1 63.59 47 ASP B O 1
ATOM 5981 N N . ILE B 1 48 ? -10.383 -13.727 25.5 1 67.69 48 ILE B N 1
ATOM 5982 C CA . ILE B 1 48 ? -11.117 -14.812 24.859 1 67.69 48 ILE B CA 1
ATOM 5983 C C . ILE B 1 48 ? -12.078 -14.25 23.812 1 67.69 48 ILE B C 1
ATOM 5985 O O . ILE B 1 48 ? -12.508 -14.961 22.906 1 67.69 48 ILE B O 1
ATOM 5989 N N . ASN B 1 49 ? -12.383 -12.977 23.984 1 73.81 49 ASN B N 1
ATOM 5990 C CA . ASN B 1 49 ? -13.297 -12.336 23.047 1 73.81 49 ASN B CA 1
ATOM 5991 C C . ASN B 1 49 ? -12.547 -11.453 22.062 1 73.81 49 ASN B C 1
ATOM 5993 O O . ASN B 1 49 ? -13.086 -10.445 21.594 1 73.81 49 ASN B O 1
ATOM 5997 N N . ASN B 1 50 ? -11.391 -11.75 21.844 1 72.31 50 ASN B N 1
ATOM 5998 C CA . ASN B 1 50 ? -10.531 -10.891 21.031 1 72.31 50 ASN B CA 1
ATOM 5999 C C . ASN B 1 50 ? -11.156 -10.586 19.672 1 72.31 50 ASN B C 1
ATOM 6001 O O . ASN B 1 50 ? -11.008 -9.477 19.156 1 72.31 50 ASN B O 1
ATOM 6005 N N . ARG B 1 51 ? -11.867 -11.438 19.078 1 74.75 51 ARG B N 1
ATOM 6006 C CA . ARG B 1 51 ? -12.477 -11.242 17.781 1 74.75 51 ARG B CA 1
ATOM 6007 C C . ARG B 1 51 ? -13.484 -10.094 17.812 1 74.75 51 ARG B C 1
ATOM 6009 O O . ARG B 1 51 ? -13.695 -9.422 16.797 1 74.75 51 ARG B O 1
ATOM 6016 N N . LEU B 1 52 ? -14.062 -9.984 18.953 1 80.06 52 LEU B N 1
ATOM 6017 C CA . LEU B 1 52 ? -15.062 -8.938 19.094 1 80.06 52 LEU B CA 1
ATOM 6018 C C . LEU B 1 52 ? -14.406 -7.594 19.375 1 80.06 52 LEU B C 1
ATOM 6020 O O . LEU B 1 52 ? -15.055 -6.547 19.281 1 80.06 52 LEU B O 1
ATOM 6024 N N . LEU B 1 53 ? -13.172 -7.711 19.703 1 76 53 LEU B N 1
ATOM 6025 C CA . LEU B 1 53 ? -12.5 -6.484 20.125 1 76 53 LEU B CA 1
ATOM 6026 C C . LEU B 1 53 ? -11.719 -5.871 18.969 1 76 53 LEU B C 1
ATOM 6028 O O . LEU B 1 53 ? -11.359 -4.691 19 1 76 53 LEU B O 1
ATOM 6032 N N . LYS B 1 54 ? -11.5 -6.637 17.953 1 72.62 54 LYS B N 1
ATOM 6033 C CA . LYS B 1 54 ? -10.773 -6.148 16.797 1 72.62 54 LYS B CA 1
ATOM 6034 C C . LYS B 1 54 ? -11.695 -5.395 15.836 1 72.62 54 LYS B C 1
ATOM 6036 O O . LYS B 1 54 ? -12.914 -5.57 15.875 1 72.62 54 LYS B O 1
ATOM 6041 N N . GLU B 1 55 ? -11.125 -4.34 15.258 1 68.31 55 GLU B N 1
ATOM 6042 C CA . GLU B 1 55 ? -11.875 -3.555 14.281 1 68.31 55 GLU B CA 1
ATOM 6043 C C . GLU B 1 55 ? -11.531 -3.965 12.852 1 68.31 55 GLU B C 1
ATOM 6045 O O . GLU B 1 55 ? -10.656 -3.365 12.227 1 68.31 55 GLU B O 1
ATOM 6050 N N . ASP B 1 56 ? -11.977 -5.07 12.445 1 61.69 56 ASP B N 1
ATOM 6051 C CA . ASP B 1 56 ? -11.805 -5.574 11.086 1 61.69 56 ASP B CA 1
ATOM 6052 C C . ASP B 1 56 ? -12.727 -4.852 10.109 1 61.69 56 ASP B C 1
ATOM 6054 O O . ASP B 1 56 ? -13.898 -4.598 10.43 1 61.69 56 ASP B O 1
ATOM 6058 N N . ASP B 1 57 ? -12.242 -4.383 9.047 1 60.47 57 ASP B N 1
ATOM 6059 C CA . ASP B 1 57 ? -13.008 -3.656 8.047 1 60.47 57 ASP B CA 1
ATOM 6060 C C . ASP B 1 57 ? -14.234 -4.457 7.602 1 60.47 57 ASP B C 1
ATOM 6062 O O . ASP B 1 57 ? -15.188 -3.893 7.066 1 60.47 57 ASP B O 1
ATOM 6066 N N . SER B 1 58 ? -14.109 -5.68 7.945 1 61.12 58 SER B N 1
ATOM 6067 C CA . SER B 1 58 ? -15.219 -6.527 7.512 1 61.12 58 SER B CA 1
ATOM 6068 C C . SER B 1 58 ? -16.406 -6.41 8.461 1 61.12 58 SER B C 1
ATOM 6070 O O . SER B 1 58 ? -17.516 -6.852 8.133 1 61.12 58 SER B O 1
ATOM 6072 N N . TYR B 1 59 ? -16.156 -5.773 9.664 1 70.69 59 TYR B N 1
ATOM 6073 C CA . TYR B 1 59 ? -17.219 -5.684 10.648 1 70.69 59 TYR B CA 1
ATOM 6074 C C . TYR B 1 59 ? -17.672 -4.242 10.844 1 70.69 59 TYR B C 1
ATOM 6076 O O . TYR B 1 59 ? -16.891 -3.309 10.617 1 70.69 59 TYR B O 1
ATOM 6084 N N . THR B 1 60 ? -18.875 -4.117 11.031 1 76.56 60 THR B N 1
ATOM 6085 C CA . THR B 1 60 ? -19.469 -2.82 11.328 1 76.56 60 THR B CA 1
ATOM 6086 C C . THR B 1 60 ? -20.578 -2.959 12.367 1 76.56 60 THR B C 1
ATOM 6088 O O . THR B 1 60 ? -20.875 -4.066 12.82 1 76.56 60 THR B O 1
ATOM 6091 N N . TYR B 1 61 ? -21.078 -1.83 12.883 1 82.56 61 TYR B N 1
ATOM 6092 C CA . TYR B 1 61 ? -22.172 -1.854 13.836 1 82.56 61 TYR B CA 1
ATOM 6093 C C . TYR B 1 61 ? -23.516 -1.616 13.133 1 82.56 61 TYR B C 1
ATOM 6095 O O . TYR B 1 61 ? -23.625 -0.704 12.312 1 82.56 61 TYR B O 1
ATOM 6103 N N . TYR B 1 62 ? -24.422 -2.535 13.367 1 84.5 62 TYR B N 1
ATOM 6104 C CA . TYR B 1 62 ? -25.797 -2.369 12.93 1 84.5 62 TYR B CA 1
ATOM 6105 C C . TYR B 1 62 ? -26.703 -1.931 14.078 1 84.5 62 TYR B C 1
ATOM 6107 O O . TYR B 1 62 ? -26.797 -2.623 15.094 1 84.5 62 TYR B O 1
ATOM 6115 N N . TYR B 1 63 ? -27.312 -0.788 13.891 1 87 63 TYR B N 1
ATOM 6116 C CA . TYR B 1 63 ? -28.109 -0.23 14.977 1 87 63 TYR B CA 1
ATOM 6117 C C . TYR B 1 63 ? -29.531 -0.739 14.922 1 87 63 TYR B C 1
ATOM 6119 O O . TYR B 1 63 ? -30.172 -0.689 13.867 1 87 63 TYR B O 1
ATOM 6127 N N . LEU B 1 64 ? -29.938 -1.289 16.047 1 88.44 64 LEU B N 1
ATOM 6128 C CA . LEU B 1 64 ? -31.266 -1.85 16.203 1 88.44 64 LEU B CA 1
ATOM 6129 C C . LEU B 1 64 ? -32.125 -0.969 17.109 1 88.44 64 LEU B C 1
ATOM 6131 O O . LEU B 1 64 ? -31.625 -0.406 18.078 1 88.44 64 LEU B O 1
ATOM 6135 N N . SER B 1 65 ? -33.312 -0.867 16.656 1 87.25 65 SER B N 1
ATOM 6136 C CA . SER B 1 65 ? -34.312 -0.215 17.484 1 87.25 65 SER B CA 1
ATOM 6137 C C . SER B 1 65 ? -35.406 -1.2 17.938 1 87.25 65 SER B C 1
ATOM 6139 O O . SER B 1 65 ? -35.406 -2.361 17.531 1 87.25 65 SER B O 1
ATOM 6141 N N . SER B 1 66 ? -36.281 -0.672 18.891 1 84.75 66 SER B N 1
ATOM 6142 C CA . SER B 1 66 ? -37.344 -1.525 19.422 1 84.75 66 SER B CA 1
ATOM 6143 C C . SER B 1 66 ? -38.156 -2.158 18.297 1 84.75 66 SER B C 1
ATOM 6145 O O . SER B 1 66 ? -38.531 -1.481 17.344 1 84.75 66 SER B O 1
ATOM 6147 N N . GLY B 1 67 ? -38.312 -3.473 18.422 1 85.06 67 GLY B N 1
ATOM 6148 C CA . GLY B 1 67 ? -39.094 -4.211 17.438 1 85.06 67 GLY B CA 1
ATOM 6149 C C . GLY B 1 67 ? -38.25 -4.836 16.344 1 85.06 67 GLY B C 1
ATOM 6150 O O . GLY B 1 67 ? -38.719 -5.66 15.57 1 85.06 67 GLY B O 1
ATOM 6151 N N . GLU B 1 68 ? -37.062 -4.445 16.234 1 89.88 68 GLU B N 1
ATOM 6152 C CA . GLU B 1 68 ? -36.156 -5.008 15.242 1 89.88 68 GLU B CA 1
ATOM 6153 C C . GLU B 1 68 ? -35.312 -6.129 15.828 1 89.88 68 GLU B C 1
ATOM 6155 O O . GLU B 1 68 ? -35.219 -6.27 17.047 1 89.88 68 GLU B O 1
ATOM 6160 N N . TYR B 1 69 ? -34.875 -7.059 15.023 1 91.12 69 TYR B N 1
ATOM 6161 C CA . TYR B 1 69 ? -33.969 -8.109 15.469 1 91.12 69 TYR B CA 1
ATOM 6162 C C . TYR B 1 69 ? -32.938 -8.414 14.398 1 91.12 69 TYR B C 1
ATOM 6164 O O . TYR B 1 69 ? -33.094 -8.023 13.242 1 91.12 69 TYR B O 1
ATOM 6172 N N . ILE B 1 70 ? -31.828 -8.961 14.766 1 92 70 ILE B N 1
ATOM 6173 C CA . ILE B 1 70 ? -30.812 -9.484 13.859 1 92 70 ILE B CA 1
ATOM 6174 C C . ILE B 1 70 ? -30.531 -10.945 14.203 1 92 70 ILE B C 1
ATOM 6176 O O . ILE B 1 70 ? -30.766 -11.391 15.328 1 92 70 ILE B O 1
ATOM 6180 N N . THR B 1 71 ? -30.156 -11.656 13.258 1 91.62 71 THR B N 1
ATOM 6181 C CA . THR B 1 71 ? -30 -13.094 13.484 1 91.62 71 THR B CA 1
ATOM 6182 C C . THR B 1 71 ? -28.766 -13.617 12.758 1 91.62 71 THR B C 1
ATOM 6184 O O . THR B 1 71 ? -28.234 -12.953 11.867 1 91.62 71 THR B O 1
ATOM 6187 N N . THR B 1 72 ? -28.219 -14.656 13.258 1 91.69 72 THR B N 1
ATOM 6188 C CA . THR B 1 72 ? -27.141 -15.414 12.617 1 91.69 72 THR B CA 1
ATOM 6189 C C . THR B 1 72 ? -27.281 -16.906 12.898 1 91.69 72 THR B C 1
ATOM 6191 O O . THR B 1 72 ? -28 -17.297 13.82 1 91.69 72 THR B O 1
ATOM 6194 N N . VAL B 1 73 ? -26.859 -17.672 12 1 90.81 73 VAL B N 1
ATOM 6195 C CA . VAL B 1 73 ? -26.859 -19.109 12.195 1 90.81 73 VAL B CA 1
ATOM 6196 C C . VAL B 1 73 ? -25.5 -19.562 12.734 1 90.81 73 VAL B C 1
ATOM 6198 O O . VAL B 1 73 ? -24.469 -19.359 12.094 1 90.81 73 VAL B O 1
ATOM 6201 N N . LEU B 1 74 ? -25.484 -20.094 13.891 1 90.12 74 LEU B N 1
ATOM 6202 C CA . LEU B 1 74 ? -24.266 -20.609 14.508 1 90.12 74 LEU B CA 1
ATOM 6203 C C . LEU B 1 74 ? -24.141 -22.109 14.258 1 90.12 74 LEU B C 1
ATOM 6205 O O . LEU B 1 74 ? -25.094 -22.859 14.453 1 90.12 74 LEU B O 1
ATOM 6209 N N . LYS B 1 75 ? -23.016 -22.516 13.852 1 86.75 75 LYS B N 1
ATOM 6210 C CA . LYS B 1 75 ? -22.781 -23.938 13.609 1 86.75 75 LYS B CA 1
ATOM 6211 C C . LYS B 1 75 ? -22.109 -24.594 14.812 1 86.75 75 LYS B C 1
ATOM 6213 O O . LYS B 1 75 ? -21.141 -24.078 15.359 1 86.75 75 LYS B O 1
ATOM 6218 N N . GLY B 1 76 ? -22.703 -25.688 15.141 1 81.62 76 GLY B N 1
ATOM 6219 C CA . GLY B 1 76 ? -22.156 -26.406 16.266 1 81.62 76 GLY B CA 1
ATOM 6220 C C . GLY B 1 76 ? -20.938 -27.25 15.906 1 81.62 76 GLY B C 1
ATOM 6221 O O . GLY B 1 76 ? -20.797 -27.672 14.75 1 81.62 76 GLY B O 1
ATOM 6222 N N . ASP B 1 77 ? -20.031 -27.453 16.844 1 74.25 77 ASP B N 1
ATOM 6223 C CA . ASP B 1 77 ? -18.859 -28.297 16.656 1 74.25 77 ASP B CA 1
ATOM 6224 C C . ASP B 1 77 ? -18.938 -29.562 17.5 1 74.25 77 ASP B C 1
ATOM 6226 O O . ASP B 1 77 ? -17.938 -30.266 17.672 1 74.25 77 ASP B O 1
ATOM 6230 N N . GLY B 1 78 ? -20.078 -29.812 18.016 1 79.19 78 GLY B N 1
ATOM 6231 C CA . GLY B 1 78 ? -20.281 -31 18.828 1 79.19 78 GLY B CA 1
ATOM 6232 C C . GLY B 1 78 ? -19.938 -30.781 20.297 1 79.19 78 GLY B C 1
ATOM 6233 O O . GLY B 1 78 ? -20.109 -31.703 21.109 1 79.19 78 GLY B O 1
ATOM 6234 N N . SER B 1 79 ? -19.484 -29.609 20.688 1 79.94 79 SER B N 1
ATOM 6235 C CA . SER B 1 79 ? -19.062 -29.344 22.047 1 79.94 79 SER B CA 1
ATOM 6236 C C . SER B 1 79 ? -20.156 -28.656 22.859 1 79.94 79 SER B C 1
ATOM 6238 O O . SER B 1 79 ? -21.141 -28.172 22.297 1 79.94 79 SER B O 1
ATOM 6240 N N . TYR B 1 80 ? -19.984 -28.781 24.156 1 86.88 80 TYR B N 1
ATOM 6241 C CA . TYR B 1 80 ? -20.812 -28.016 25.078 1 86.88 80 TYR B CA 1
ATOM 6242 C C . TYR B 1 80 ? -20.391 -26.562 25.109 1 86.88 80 TYR B C 1
ATOM 6244 O O . TYR B 1 80 ? -19.234 -26.25 25.406 1 86.88 80 TYR B O 1
ATOM 6252 N N . ILE B 1 81 ? -21.297 -25.719 24.766 1 89.12 81 ILE B N 1
ATOM 6253 C CA . ILE B 1 81 ? -21.031 -24.281 24.766 1 89.12 81 ILE B CA 1
ATOM 6254 C C . ILE B 1 81 ? -21.609 -23.656 26.031 1 89.12 81 ILE B C 1
ATOM 6256 O O . ILE B 1 81 ? -22.828 -23.625 26.219 1 89.12 81 ILE B O 1
ATOM 6260 N N . ASP B 1 82 ? -20.719 -23.125 26.844 1 88.25 82 ASP B N 1
ATOM 6261 C CA . ASP B 1 82 ? -21.141 -22.5 28.094 1 88.25 82 ASP B CA 1
ATOM 6262 C C . ASP B 1 82 ? -21.75 -21.125 27.844 1 88.25 82 ASP B C 1
ATOM 6264 O O . ASP B 1 82 ? -22.875 -20.844 28.281 1 88.25 82 ASP B O 1
ATOM 6268 N N . ASN B 1 83 ? -21 -20.297 27.141 1 90.44 83 AS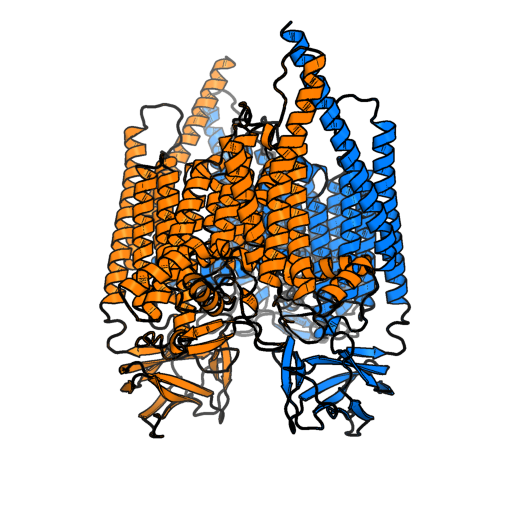N B N 1
ATOM 6269 C CA . ASN B 1 83 ? -21.422 -18.922 26.891 1 90.44 83 ASN B CA 1
ATOM 6270 C C . ASN B 1 83 ? -21.109 -18.484 25.469 1 90.44 83 ASN B C 1
ATOM 6272 O O . ASN B 1 83 ? -20.234 -19.047 24.812 1 90.44 83 ASN B O 1
ATOM 6276 N N . GLY B 1 84 ? -21.969 -17.609 25.047 1 90 84 GLY B N 1
ATOM 6277 C CA . GLY B 1 84 ? -21.656 -16.781 23.891 1 90 84 GLY B CA 1
ATOM 6278 C C . GLY B 1 84 ? -21.359 -15.344 24.25 1 90 84 GLY B C 1
ATOM 6279 O O . GLY B 1 84 ? -21.656 -14.898 25.359 1 90 84 GLY B O 1
ATOM 6280 N N . ALA B 1 85 ? -20.672 -14.703 23.406 1 90.75 85 ALA B N 1
ATOM 6281 C CA . ALA B 1 85 ? -20.375 -13.289 23.656 1 90.75 85 ALA B CA 1
ATOM 6282 C C . ALA B 1 85 ? -20.672 -12.445 22.422 1 90.75 85 ALA B C 1
ATOM 6284 O O . ALA B 1 85 ? -20.453 -12.891 21.281 1 90.75 85 ALA B O 1
ATOM 6285 N N . VAL B 1 86 ? -21.25 -11.258 22.641 1 92.31 86 VAL B N 1
ATOM 6286 C CA . VAL B 1 86 ? -21.5 -10.281 21.578 1 92.31 86 VAL B CA 1
ATOM 6287 C C . VAL B 1 86 ? -21.016 -8.906 22.031 1 92.31 86 VAL B C 1
ATOM 6289 O O . VAL B 1 86 ? -20.922 -8.633 23.219 1 92.31 86 VAL B O 1
ATOM 6292 N N . ARG B 1 87 ? -20.609 -8.109 21.062 1 89.88 87 ARG B N 1
ATOM 6293 C CA . ARG B 1 87 ? -20.203 -6.734 21.359 1 89.88 87 ARG B CA 1
ATOM 6294 C C . ARG B 1 87 ? -21.266 -5.742 20.906 1 89.88 87 ARG B C 1
ATOM 6296 O O . ARG B 1 87 ? -21.812 -5.871 19.812 1 89.88 87 ARG B O 1
ATOM 6303 N N . LEU B 1 88 ? -21.625 -4.863 21.781 1 89.56 88 LEU B N 1
ATOM 6304 C CA . LEU B 1 88 ? -22.625 -3.84 21.5 1 89.56 88 LEU B CA 1
ATOM 6305 C C . LEU B 1 88 ? -22 -2.451 21.484 1 89.56 88 LEU B C 1
ATOM 6307 O O . LEU B 1 88 ? -20.844 -2.281 21.891 1 89.56 88 LEU B O 1
ATOM 6311 N N . ARG B 1 89 ? -22.594 -1.508 20.844 1 84.94 89 ARG B N 1
ATOM 6312 C CA . ARG B 1 89 ? -22.188 -0.104 20.844 1 84.94 89 ARG B CA 1
ATOM 6313 C C . ARG B 1 89 ? -23.391 0.801 21.141 1 84.94 89 ARG B C 1
ATOM 6315 O O . ARG B 1 89 ? -24.453 0.648 20.547 1 84.94 89 ARG B O 1
ATOM 6322 N N . PHE B 1 90 ? -23.094 1.701 22.062 1 78.31 90 PHE B N 1
ATOM 6323 C CA . PHE B 1 90 ? -24.172 2.602 22.469 1 78.31 90 PHE B CA 1
ATOM 6324 C C . PHE B 1 90 ? -23.891 4.023 22 1 78.31 90 PHE B C 1
ATOM 6326 O O . PHE B 1 90 ? -22.75 4.48 22.031 1 78.31 90 PHE B O 1
ATOM 6333 N N . GLN B 1 91 ? -24.766 4.758 21.219 1 67.06 91 GLN B N 1
ATOM 6334 C CA . GLN B 1 91 ? -24.609 6.141 20.781 1 67.06 91 GLN B CA 1
ATOM 6335 C C . GLN B 1 91 ? -24.891 7.117 21.922 1 67.06 91 GLN B C 1
ATOM 6337 O O . GLN B 1 91 ? -24.469 8.273 21.875 1 67.06 91 GLN B O 1
ATOM 6342 N N . GLY B 1 92 ? -25.156 6.809 23.172 1 64.88 92 GLY B N 1
ATOM 6343 C CA . GLY B 1 92 ? -25.469 7.645 24.328 1 64.88 92 GLY B CA 1
ATOM 6344 C C . GLY B 1 92 ? -25.562 6.859 25.625 1 64.88 92 GLY B C 1
ATOM 6345 O O . GLY B 1 92 ? -24.938 5.805 25.766 1 64.88 92 GLY B O 1
ATOM 6346 N N . GLN B 1 93 ? -26.109 7.574 26.578 1 71.94 93 GLN B N 1
ATOM 6347 C CA . GLN B 1 93 ? -26.281 6.934 27.891 1 71.94 93 GLN B CA 1
ATOM 6348 C C . GLN B 1 93 ? -27.25 5.758 27.797 1 71.94 93 GLN B C 1
ATOM 6350 O O . GLN B 1 93 ? -28.266 5.832 27.109 1 71.94 93 GLN B O 1
ATOM 6355 N N . VAL B 1 94 ? -26.781 4.645 28.328 1 78.5 94 VAL B N 1
ATOM 6356 C CA . VAL B 1 94 ? -27.625 3.451 28.359 1 78.5 94 VAL B CA 1
ATOM 6357 C C . VAL B 1 94 ? -28.75 3.656 29.375 1 78.5 94 VAL B C 1
ATOM 6359 O O . VAL B 1 94 ? -28.5 3.984 30.531 1 78.5 94 VAL B O 1
ATOM 6362 N N . PRO B 1 95 ? -29.953 3.537 28.969 1 80.31 95 PRO B N 1
ATOM 6363 C CA . PRO B 1 95 ? -31.078 3.609 29.906 1 80.31 95 PRO B CA 1
ATOM 6364 C C . PRO B 1 95 ? -30.984 2.555 31 1 80.31 95 PRO B C 1
ATOM 6366 O O . PRO B 1 95 ? -30.5 1.445 30.766 1 80.31 95 PRO B O 1
ATOM 6369 N N . GLN B 1 96 ? -31.438 2.893 32.156 1 84.44 96 GLN B N 1
ATOM 6370 C CA . GLN B 1 96 ? -31.391 1.989 33.312 1 84.44 96 GLN B CA 1
ATOM 6371 C C . GLN B 1 96 ? -32.219 0.73 33.062 1 84.44 96 GLN B C 1
ATOM 6373 O O . GLN B 1 96 ? -31.906 -0.339 33.594 1 84.44 96 GLN B O 1
ATOM 6378 N N . ASP B 1 97 ? -33.188 0.85 32.25 1 85.88 97 ASP B N 1
ATOM 6379 C CA . ASP B 1 97 ? -34.062 -0.295 32.031 1 85.88 97 ASP B CA 1
ATOM 6380 C C . ASP B 1 97 ? -33.719 -0.975 30.688 1 85.88 97 ASP B C 1
ATOM 6382 O O . ASP B 1 97 ? -34.469 -1.809 30.203 1 85.88 97 ASP B O 1
ATOM 6386 N N . ALA B 1 98 ? -32.594 -0.657 30.141 1 89.25 98 ALA B N 1
ATOM 6387 C CA . ALA B 1 98 ? -32.219 -1.232 28.859 1 89.25 98 ALA B CA 1
ATOM 6388 C C . ALA B 1 98 ? -31.906 -2.723 28.984 1 89.25 98 ALA B C 1
ATOM 6390 O O . ALA B 1 98 ? -31.125 -3.131 29.844 1 89.25 98 ALA B O 1
ATOM 6391 N N . CYS B 1 99 ? -32.625 -3.514 28.266 1 92.44 99 CYS B N 1
ATOM 6392 C CA . CYS B 1 99 ? -32.438 -4.965 28.281 1 92.44 99 CYS B CA 1
ATOM 6393 C C . CYS B 1 99 ? -32.438 -5.527 26.859 1 92.44 99 CYS B C 1
ATOM 6395 O O . CYS B 1 99 ? -33.125 -5 25.984 1 92.44 99 CYS B O 1
ATOM 6397 N N . MET B 1 100 ? -31.625 -6.551 26.656 1 94.12 100 MET B N 1
ATOM 6398 C CA . MET B 1 100 ? -31.578 -7.242 25.359 1 94.12 100 MET B CA 1
ATOM 6399 C C . MET B 1 100 ? -32.062 -8.688 25.5 1 94.12 100 MET B C 1
ATOM 6401 O O . MET B 1 100 ? -31.766 -9.344 26.5 1 94.12 100 MET B O 1
ATOM 6405 N N . HIS B 1 101 ? -32.781 -9.125 24.531 1 94.94 101 HIS B N 1
ATOM 6406 C CA . HIS B 1 101 ? -33.25 -10.5 24.453 1 94.94 101 HIS B CA 1
ATOM 6407 C C . HIS B 1 101 ? -32.438 -11.32 23.484 1 94.94 101 HIS B C 1
ATOM 6409 O O . HIS B 1 101 ? -32.281 -10.945 22.312 1 94.94 101 HIS B O 1
ATOM 6415 N N . TYR B 1 102 ? -31.781 -12.367 23.984 1 95.88 102 TYR B N 1
ATOM 6416 C CA . TYR B 1 102 ? -31.031 -13.336 23.188 1 95.88 102 TYR B CA 1
ATOM 6417 C C . TYR B 1 102 ? -31.719 -14.695 23.188 1 95.88 102 TYR B C 1
ATOM 6419 O O . TYR B 1 102 ? -31.953 -15.273 24.25 1 95.88 102 TYR B O 1
ATOM 6427 N N . TYR B 1 103 ? -32.031 -15.164 22.094 1 95.19 103 TYR B N 1
ATOM 6428 C CA . TYR B 1 103 ? -32.656 -16.484 22.047 1 95.19 103 TYR B CA 1
ATOM 6429 C C . TYR B 1 103 ? -32.219 -17.266 20.812 1 95.19 103 TYR B C 1
ATOM 6431 O O . TYR B 1 103 ? -31.703 -16.672 19.859 1 95.19 103 TYR B O 1
ATOM 6439 N N . MET B 1 104 ? -32.188 -18.578 20.953 1 96.44 104 MET B N 1
ATOM 6440 C CA . MET B 1 104 ? -31.625 -19.453 19.938 1 96.44 104 MET B CA 1
ATOM 6441 C C . MET B 1 104 ? -32.562 -20.641 19.672 1 96.44 104 MET B C 1
ATOM 6443 O O . MET B 1 104 ? -33.125 -21.203 20.609 1 96.44 104 MET B O 1
ATOM 6447 N N . TYR B 1 105 ? -32.719 -20.953 18.406 1 95.75 105 TYR B N 1
ATOM 6448 C CA . TYR B 1 105 ? -33.5 -22.109 18.016 1 95.75 105 TYR B CA 1
ATOM 6449 C C . TYR B 1 105 ? -32.625 -23.219 17.469 1 95.75 105 TYR B C 1
ATOM 6451 O O . TYR B 1 105 ? -31.656 -22.953 16.75 1 95.75 105 TYR B O 1
ATOM 6459 N N . ASP B 1 106 ? -32.906 -24.438 17.797 1 93.62 106 ASP B N 1
ATOM 6460 C CA . ASP B 1 106 ? -32.188 -25.578 17.234 1 93.62 106 ASP B CA 1
ATOM 6461 C C . ASP B 1 106 ? -32.75 -25.938 15.852 1 93.62 106 ASP B C 1
ATOM 6463 O O . ASP B 1 106 ? -33.688 -25.297 15.375 1 93.62 106 ASP B O 1
ATOM 6467 N N . PRO B 1 107 ? -32.031 -26.828 15.188 1 91.25 107 PRO B N 1
ATOM 6468 C CA . PRO B 1 107 ? -32.5 -27.156 13.828 1 91.25 107 PRO B CA 1
ATOM 6469 C C . PRO B 1 107 ? -33.906 -27.719 13.797 1 91.25 107 PRO B C 1
ATOM 6471 O O . PRO B 1 107 ? -34.594 -27.641 12.758 1 91.25 107 PRO B O 1
ATOM 6474 N N . GLU B 1 108 ? -34.438 -28.203 14.875 1 91.88 108 GLU B N 1
ATOM 6475 C CA . GLU B 1 108 ? -35.781 -28.766 14.953 1 91.88 108 GLU B CA 1
ATOM 6476 C C . GLU B 1 108 ? -36.812 -27.672 15.281 1 91.88 108 GLU B C 1
ATOM 6478 O O . GLU B 1 108 ? -38.031 -27.938 15.266 1 91.88 108 GLU B O 1
ATOM 6483 N N . GLY B 1 109 ? -36.406 -26.484 15.578 1 91.75 109 GLY B N 1
ATOM 6484 C CA . GLY B 1 109 ? -37.312 -25.375 15.82 1 91.75 109 GLY B CA 1
ATOM 6485 C C . GLY B 1 109 ? -37.594 -25.141 17.297 1 91.75 109 GLY B C 1
ATOM 6486 O O . GLY B 1 109 ? -38.469 -24.359 17.641 1 91.75 109 GLY B O 1
ATOM 6487 N N . ASN B 1 110 ? -36.875 -25.844 18.203 1 93.94 110 ASN B N 1
ATOM 6488 C CA . ASN B 1 110 ? -37.062 -25.641 19.641 1 93.94 110 ASN B CA 1
ATOM 6489 C C . ASN B 1 110 ? -36.156 -24.5 20.141 1 93.94 110 ASN B C 1
ATOM 6491 O O . ASN B 1 110 ? -35 -24.391 19.734 1 93.94 110 ASN B O 1
ATOM 6495 N N . MET B 1 111 ? -36.719 -23.688 20.984 1 95.25 111 MET B N 1
ATOM 6496 C CA . MET B 1 111 ? -35.906 -22.641 21.609 1 95.25 111 MET B CA 1
ATOM 6497 C C . MET B 1 111 ? -35 -23.234 22.688 1 95.25 111 MET B C 1
ATOM 6499 O O . MET B 1 111 ? -35.5 -23.75 23.703 1 95.25 111 MET B O 1
ATOM 6503 N N . VAL B 1 112 ? -33.781 -23.156 22.547 1 95.75 112 VAL B N 1
ATOM 6504 C CA . VAL B 1 112 ? -32.844 -23.797 23.453 1 95.75 112 VAL B CA 1
ATOM 6505 C C . VAL B 1 112 ? -32.156 -22.75 24.328 1 95.75 112 VAL B C 1
ATOM 6507 O O . VAL B 1 112 ? -31.594 -23.078 25.375 1 95.75 112 VAL B O 1
ATOM 6510 N N . VAL B 1 113 ? -32.094 -21.547 23.891 1 96.19 113 VAL B N 1
ATOM 6511 C CA . VAL B 1 113 ? -31.547 -20.438 24.656 1 96.19 113 VAL B CA 1
ATOM 6512 C C . VAL B 1 113 ? -32.562 -19.312 24.734 1 96.19 113 VAL B C 1
ATOM 6514 O O . VAL B 1 113 ? -33.188 -18.969 23.719 1 96.19 113 VAL B O 1
ATOM 6517 N N . ASP B 1 114 ? -32.875 -18.844 25.828 1 96 114 ASP B N 1
ATOM 6518 C CA . ASP B 1 114 ? -33.75 -17.719 26.094 1 96 114 ASP B CA 1
ATOM 6519 C C . ASP B 1 114 ? -33.25 -16.875 27.25 1 96 114 ASP B C 1
ATOM 6521 O O . ASP B 1 114 ? -33.469 -17.188 28.422 1 96 114 ASP B O 1
ATOM 6525 N N . GLN B 1 115 ? -32.5 -15.867 26.891 1 95.06 115 GLN B N 1
ATOM 6526 C CA . GLN B 1 115 ? -31.828 -15.07 27.922 1 95.06 115 GLN B CA 1
ATOM 6527 C C . GLN B 1 115 ? -32.188 -13.586 27.766 1 95.06 115 GLN B C 1
ATOM 6529 O O . GLN B 1 115 ? -32.219 -13.07 26.656 1 95.06 115 GLN B O 1
ATOM 6534 N N . HIS B 1 116 ? -32.531 -12.977 28.812 1 94.56 116 HIS B N 1
ATOM 6535 C CA . HIS B 1 116 ? -32.688 -11.523 28.906 1 94.56 116 HIS B CA 1
ATOM 6536 C C . HIS B 1 116 ? -31.562 -10.906 29.734 1 94.56 116 HIS B C 1
ATOM 6538 O O . HIS B 1 116 ? -31.422 -11.203 30.922 1 94.56 116 HIS B O 1
ATOM 6544 N N . ILE B 1 117 ? -30.812 -10.164 29.078 1 93.69 117 ILE B N 1
ATOM 6545 C CA . ILE B 1 117 ? -29.641 -9.625 29.75 1 93.69 117 ILE B CA 1
ATOM 6546 C C . ILE B 1 117 ? -29.781 -8.109 29.891 1 93.69 117 ILE B C 1
ATOM 6548 O O . ILE B 1 117 ? -30.031 -7.402 28.922 1 93.69 117 ILE B O 1
ATOM 6552 N N . ASP B 1 118 ? -29.578 -7.688 31.094 1 91.25 118 ASP B N 1
ATOM 6553 C CA . ASP B 1 118 ? -29.562 -6.262 31.406 1 91.25 118 ASP B CA 1
ATOM 6554 C C . ASP B 1 118 ? -28.297 -5.586 30.875 1 91.25 118 ASP B C 1
ATOM 6556 O O . ASP B 1 118 ? -27.203 -6.117 31.031 1 91.25 118 ASP B O 1
ATOM 6560 N N . LEU B 1 119 ? -28.625 -4.438 30.219 1 88.62 119 LEU B N 1
ATOM 6561 C CA . LEU B 1 119 ? -27.484 -3.766 29.594 1 88.62 119 LEU B CA 1
ATOM 6562 C C . LEU B 1 119 ? -26.938 -2.672 30.5 1 88.62 119 LEU B C 1
ATOM 6564 O O . LEU B 1 119 ? -25.891 -2.088 30.203 1 88.62 119 LEU B O 1
ATOM 6568 N N . PHE B 1 120 ? -27.797 -2.455 31.609 1 79.69 120 PHE B N 1
ATOM 6569 C CA . PHE B 1 120 ? -27.359 -1.421 32.531 1 79.69 120 PHE B CA 1
ATOM 6570 C C . PHE B 1 120 ? -26.188 -1.907 33.375 1 79.69 120 PHE B C 1
ATOM 6572 O O . PHE B 1 120 ? -26.172 -3.051 33.844 1 79.69 120 PHE B O 1
ATOM 6579 N N . GLU B 1 121 ? -25.016 -1.327 33.438 1 77.75 121 GLU B N 1
ATOM 6580 C CA . GLU B 1 121 ? -23.625 -1.54 33.844 1 77.75 121 GLU B CA 1
ATOM 6581 C C . GLU B 1 121 ? -22.812 -2.107 32.688 1 77.75 121 GLU B C 1
ATOM 6583 O O . GLU B 1 121 ? -22.938 -3.287 32.344 1 77.75 121 GLU B O 1
ATOM 6588 N N . ARG B 1 122 ? -22.266 -1.341 32.125 1 78.56 122 ARG B N 1
ATOM 6589 C CA . ARG B 1 122 ? -21.531 -1.679 30.906 1 78.56 122 ARG B CA 1
ATOM 6590 C C . ARG B 1 122 ? -20.266 -2.453 31.25 1 78.56 122 ARG B C 1
ATOM 6592 O O . ARG B 1 122 ? -19.484 -2.043 32.125 1 78.56 122 ARG B O 1
ATOM 6599 N N . PRO B 1 123 ? -20.25 -3.662 30.672 1 79.38 123 PRO B N 1
ATOM 6600 C CA . PRO B 1 123 ? -19 -4.395 30.859 1 79.38 123 PRO B CA 1
ATOM 6601 C C . PRO B 1 123 ? -17.828 -3.754 30.109 1 79.38 123 PRO B C 1
ATOM 6603 O O . PRO B 1 123 ? -18.016 -2.779 29.375 1 79.38 123 PRO B O 1
ATOM 6606 N N . GLU B 1 124 ? -16.734 -4.336 30.422 1 72.31 124 GLU B N 1
ATOM 6607 C CA . GLU B 1 124 ? -15.516 -3.873 29.766 1 72.31 124 GLU B CA 1
ATOM 6608 C C . GLU B 1 124 ? -15.617 -4.008 28.25 1 72.31 124 GLU B C 1
ATOM 6610 O O . GLU B 1 124 ? -16.016 -5.055 27.75 1 72.31 124 GLU B O 1
ATOM 6615 N N . ASN B 1 125 ? -15.414 -3.002 27.5 1 75.25 125 ASN B N 1
ATOM 6616 C CA . ASN B 1 125 ? -15.398 -2.949 26.047 1 75.25 125 ASN B CA 1
ATOM 6617 C C . ASN B 1 125 ? -16.781 -3.23 25.453 1 75.25 125 ASN B C 1
ATOM 6619 O O . ASN B 1 125 ? -16.891 -3.562 24.266 1 75.25 125 ASN B O 1
ATOM 6623 N N . ASP B 1 126 ? -17.797 -3.303 26.297 1 82.25 126 ASP B N 1
ATOM 6624 C CA . ASP B 1 126 ? -19.188 -3.502 25.891 1 82.25 126 ASP B CA 1
ATOM 6625 C C . ASP B 1 126 ? -19.391 -4.898 25.297 1 82.25 126 ASP B C 1
ATOM 6627 O O . ASP B 1 126 ? -20.109 -5.07 24.328 1 82.25 126 ASP B O 1
ATOM 6631 N N . VAL B 1 127 ? -18.609 -5.801 25.812 1 88.25 127 VAL B N 1
ATOM 6632 C CA . VAL B 1 127 ? -18.781 -7.199 25.438 1 88.25 127 VAL B CA 1
ATOM 6633 C C . VAL B 1 127 ? -19.688 -7.898 26.453 1 88.25 127 VAL B C 1
ATOM 6635 O O . VAL B 1 127 ? -19.344 -7.98 27.641 1 88.25 127 VAL B O 1
ATOM 6638 N N . TYR B 1 128 ? -20.812 -8.383 26.031 1 91.69 128 TYR B N 1
ATOM 6639 C CA . TYR B 1 128 ? -21.797 -9.023 26.906 1 91.69 128 TYR B CA 1
ATOM 6640 C C . TYR B 1 128 ? -21.75 -10.539 26.75 1 91.69 128 TYR B C 1
ATOM 6642 O O . TYR B 1 128 ? -21.719 -11.055 25.625 1 91.69 128 TYR B O 1
ATOM 6650 N N . GLN B 1 129 ? -21.719 -11.18 27.828 1 91.38 129 GLN B N 1
ATOM 6651 C CA . GLN B 1 129 ? -21.75 -12.641 27.844 1 91.38 129 GLN B CA 1
ATOM 6652 C C . GLN B 1 129 ? -23.188 -13.164 27.938 1 91.38 129 GLN B C 1
ATOM 6654 O O . GLN B 1 129 ? -23.984 -12.656 28.719 1 91.38 129 GLN B O 1
ATOM 6659 N N . ILE B 1 130 ? -23.438 -14.102 27.078 1 94.31 130 ILE B N 1
ATOM 6660 C CA . ILE B 1 130 ? -24.766 -14.719 27.016 1 94.31 130 ILE B CA 1
ATOM 6661 C C . ILE B 1 130 ? -24.656 -16.188 27.391 1 94.31 130 ILE B C 1
ATOM 6663 O O . ILE B 1 130 ? -24.031 -16.984 26.688 1 94.31 130 ILE B O 1
ATOM 6667 N N . PRO B 1 131 ? -25.266 -16.578 28.438 1 93.81 131 PRO B N 1
ATOM 6668 C CA . PRO B 1 131 ? -25.25 -18 28.797 1 93.81 131 PRO B CA 1
ATOM 6669 C C . PRO B 1 131 ? -26.016 -18.859 27.797 1 93.81 131 PRO B C 1
ATOM 6671 O O . PRO B 1 131 ? -27.203 -18.656 27.578 1 93.81 131 PRO B O 1
ATOM 6674 N N . PHE B 1 132 ? -25.328 -19.688 27.141 1 93.44 132 PHE B N 1
ATOM 6675 C CA . PHE B 1 132 ? -25.969 -20.672 26.266 1 93.44 132 PHE B CA 1
ATOM 6676 C C . PHE B 1 132 ? -26.281 -21.938 27.031 1 93.44 132 PHE B C 1
ATOM 6678 O O . PHE B 1 132 ? -27.453 -22.328 27.156 1 93.44 132 PHE B O 1
ATOM 6685 N N . GLY B 1 133 ? -25.344 -22.641 27.578 1 90.75 133 GLY B N 1
ATOM 6686 C CA . GLY B 1 133 ? -25.5 -23.844 28.375 1 90.75 133 GLY B CA 1
ATOM 6687 C C . GLY B 1 133 ? -26.078 -25 27.578 1 90.75 133 GLY B C 1
ATOM 6688 O O . GLY B 1 133 ? -26.953 -25.719 28.062 1 90.75 133 GLY B O 1
ATOM 6689 N N . ILE B 1 134 ? -25.641 -25.156 26.391 1 92.31 134 ILE B N 1
ATOM 6690 C CA . ILE B 1 134 ? -26.219 -26.203 25.562 1 92.31 134 ILE B CA 1
ATOM 6691 C C . ILE B 1 134 ? -25.094 -26.906 24.797 1 92.31 134 ILE B C 1
ATOM 6693 O O . ILE B 1 134 ? -24 -26.359 24.625 1 92.31 134 ILE B O 1
ATOM 6697 N N . VAL B 1 135 ? -25.359 -28.156 24.438 1 90.56 135 VAL B N 1
ATOM 6698 C CA . VAL B 1 135 ? -24.516 -28.891 23.5 1 90.56 135 VAL B CA 1
ATOM 6699 C C . VAL B 1 135 ? -24.969 -28.625 22.062 1 90.56 135 VAL B C 1
ATOM 6701 O O . VAL B 1 135 ? -26.156 -28.812 21.75 1 90.56 135 VAL B O 1
ATOM 6704 N N . MET B 1 136 ? -24.141 -28.156 21.312 1 89.69 136 MET B N 1
ATOM 6705 C CA . MET B 1 136 ? -24.469 -27.891 19.906 1 89.69 136 MET B CA 1
ATOM 6706 C C . MET B 1 136 ? -23.906 -28.984 19.016 1 89.69 136 MET B C 1
ATOM 6708 O O . MET B 1 136 ? -22.688 -29.172 18.922 1 89.69 136 MET B O 1
ATOM 6712 N N . ASP B 1 137 ? -24.781 -29.609 18.281 1 88.5 137 ASP B N 1
ATOM 6713 C CA . ASP B 1 137 ? -24.406 -30.75 17.438 1 88.5 137 ASP B CA 1
ATOM 6714 C C . ASP B 1 137 ? -23.484 -30.297 16.297 1 88.5 137 ASP B C 1
ATOM 6716 O O . ASP B 1 137 ? -23.688 -29.234 15.727 1 88.5 137 ASP B O 1
ATOM 6720 N N . LYS B 1 138 ? -22.531 -31.234 16.109 1 84.69 138 LYS B N 1
ATOM 6721 C CA . LYS B 1 138 ? -21.547 -30.938 15.078 1 84.69 138 LYS B CA 1
ATOM 6722 C C . LYS B 1 138 ? -22.219 -30.75 13.719 1 84.69 138 LYS B C 1
ATOM 6724 O O . LYS B 1 138 ? -22.953 -31.625 13.258 1 84.69 138 LYS B O 1
ATOM 6729 N N . GLY B 1 139 ? -22.016 -29.609 13.117 1 81.12 139 GLY B N 1
ATOM 6730 C CA . GLY B 1 139 ? -22.5 -29.328 11.773 1 81.12 139 GLY B CA 1
ATOM 6731 C C . GLY B 1 139 ? -23.922 -28.797 11.75 1 81.12 139 GLY B C 1
ATOM 6732 O O . GLY B 1 139 ? -24.375 -28.297 10.719 1 81.12 139 GLY B O 1
ATOM 6733 N N . ALA B 1 140 ? -24.656 -28.875 12.898 1 87.88 140 ALA B N 1
ATOM 6734 C CA . ALA B 1 140 ? -26.016 -28.375 12.953 1 87.88 140 ALA B CA 1
ATOM 6735 C C . ALA B 1 140 ? -26.047 -26.859 13.086 1 87.88 140 ALA B C 1
ATOM 6737 O O . ALA B 1 140 ? -25.188 -26.266 13.758 1 87.88 140 ALA B O 1
ATOM 6738 N N . GLY B 1 141 ? -27 -26.25 12.367 1 91.56 141 GLY B N 1
ATOM 6739 C CA . GLY B 1 141 ? -27.141 -24.812 12.422 1 91.56 141 GLY B CA 1
ATOM 6740 C C . GLY B 1 141 ? -28.156 -24.344 13.445 1 91.56 141 GLY B C 1
ATOM 6741 O O . GLY B 1 141 ? -29.297 -24.812 13.453 1 91.56 141 GLY B O 1
ATOM 6742 N N . TYR B 1 142 ? -27.781 -23.531 14.336 1 93.56 142 TYR B N 1
ATOM 6743 C CA . TYR B 1 142 ? -28.641 -22.938 15.352 1 93.56 142 TYR B CA 1
ATOM 6744 C C . TYR B 1 142 ? -28.938 -21.484 15.031 1 93.56 142 TYR B C 1
ATOM 6746 O O . TYR B 1 142 ? -28.016 -20.688 14.844 1 93.56 142 TYR B O 1
ATOM 6754 N N . GLN B 1 143 ? -30.156 -21.172 14.977 1 94.44 143 GLN B N 1
ATOM 6755 C CA . GLN B 1 143 ? -30.531 -19.797 14.68 1 94.44 143 GLN B CA 1
ATOM 6756 C C . GLN B 1 143 ? -30.484 -18.922 15.938 1 94.44 143 GLN B C 1
ATOM 6758 O O . GLN B 1 143 ? -31.312 -19.094 16.844 1 94.44 143 GLN B O 1
ATOM 6763 N N . PHE B 1 144 ? -29.562 -18.062 16.031 1 95.5 144 PHE B N 1
ATOM 6764 C CA . PHE B 1 144 ? -29.359 -17.156 17.156 1 95.5 144 PHE B CA 1
ATOM 6765 C C . PHE B 1 144 ? -29.922 -15.773 16.844 1 95.5 144 PHE B C 1
ATOM 6767 O O . PHE B 1 144 ? -29.594 -15.172 15.828 1 95.5 144 PHE B O 1
ATOM 6774 N N . ILE B 1 145 ? -30.781 -15.305 17.672 1 95.19 145 ILE B N 1
ATOM 6775 C CA . ILE B 1 145 ? -31.484 -14.047 17.438 1 95.19 145 ILE B CA 1
ATOM 6776 C C . ILE B 1 145 ? -31.203 -13.078 18.578 1 95.19 145 ILE B C 1
ATOM 6778 O O . ILE B 1 145 ? -31.188 -13.469 19.734 1 95.19 145 ILE B O 1
ATOM 6782 N N . ILE B 1 146 ? -30.938 -11.898 18.266 1 95.06 146 ILE B N 1
ATOM 6783 C CA . ILE B 1 146 ? -30.688 -10.797 19.188 1 95.06 146 ILE B CA 1
ATOM 6784 C C . ILE B 1 146 ? -31.719 -9.695 18.953 1 95.06 146 ILE B C 1
ATOM 6786 O O . ILE B 1 146 ? -31.891 -9.219 17.828 1 95.06 146 ILE B O 1
ATOM 6790 N N . ALA B 1 147 ? -32.406 -9.273 19.984 1 93.88 147 ALA B N 1
ATOM 6791 C CA . ALA B 1 147 ? -33.438 -8.227 19.859 1 93.88 147 ALA B CA 1
ATOM 6792 C C . ALA B 1 147 ? -33.5 -7.367 21.125 1 93.88 147 ALA B C 1
ATOM 6794 O O . ALA B 1 147 ? -33.375 -7.875 22.234 1 93.88 147 ALA B O 1
ATOM 6795 N N . PRO B 1 148 ? -33.562 -6.043 20.906 1 92.5 148 PRO B N 1
ATOM 6796 C CA . PRO B 1 148 ? -33.812 -5.207 22.078 1 92.5 148 PRO B CA 1
ATOM 6797 C C . PRO B 1 148 ? -35.188 -5.426 22.703 1 92.5 148 PRO B C 1
ATOM 6799 O O . PRO B 1 148 ? -36.156 -5.613 21.984 1 92.5 148 PRO B O 1
ATOM 6802 N N . ASP B 1 149 ? -35.219 -5.414 24.047 1 88.44 149 ASP B N 1
ATOM 6803 C CA . ASP B 1 149 ? -36.469 -5.637 24.75 1 88.44 149 ASP B CA 1
ATOM 6804 C C . ASP B 1 149 ? -37.25 -4.336 24.891 1 88.44 149 ASP B C 1
ATOM 6806 O O . ASP B 1 149 ? -38.469 -4.359 25.078 1 88.44 149 ASP B O 1
ATOM 6810 N N . ASN B 1 150 ? -36.469 -3.297 25.016 1 83.31 150 ASN B N 1
ATOM 6811 C CA . ASN B 1 150 ? -37.156 -2.018 25.25 1 83.31 150 ASN B CA 1
ATOM 6812 C C . ASN B 1 150 ? -36.75 -0.985 24.188 1 83.31 150 ASN B C 1
ATOM 6814 O O . ASN B 1 150 ? -36.031 -1.304 23.234 1 83.31 150 ASN B O 1
ATOM 6818 N N . ASP B 1 151 ? -37.375 0.258 24.328 1 81.19 151 ASP B N 1
ATOM 6819 C CA . ASP B 1 151 ? -37.25 1.293 23.297 1 81.19 151 ASP B CA 1
ATOM 6820 C C . ASP B 1 151 ? -35.906 2.031 23.438 1 81.19 151 ASP B C 1
ATOM 6822 O O . ASP B 1 151 ? -35.844 3.113 24.031 1 81.19 151 ASP B O 1
ATOM 6826 N N . PHE B 1 152 ? -34.875 1.459 22.984 1 85.5 152 PHE B N 1
ATOM 6827 C CA . PHE B 1 152 ? -33.562 2.129 22.875 1 85.5 152 PHE B CA 1
ATOM 6828 C C . PHE B 1 152 ? -32.812 1.655 21.625 1 85.5 152 PHE B C 1
ATOM 6830 O O . PHE B 1 152 ? -33.219 0.666 21 1 85.5 152 PHE B O 1
ATOM 6837 N N . THR B 1 153 ? -31.953 2.418 21.172 1 87.94 153 THR B N 1
ATOM 6838 C CA . THR B 1 153 ? -31.141 2.064 20.016 1 87.94 153 THR B CA 1
ATOM 6839 C C . THR B 1 153 ? -29.766 1.577 20.422 1 87.94 153 THR B C 1
ATOM 6841 O O . THR B 1 153 ? -29.125 2.178 21.297 1 87.94 153 THR B O 1
ATOM 6844 N N . VAL B 1 154 ? -29.438 0.365 19.922 1 89.69 154 VAL B N 1
ATOM 6845 C CA . VAL B 1 154 ? -28.141 -0.214 20.25 1 89.69 154 VAL B CA 1
ATOM 6846 C C . VAL B 1 154 ? -27.484 -0.779 18.984 1 89.69 154 VAL B C 1
ATOM 6848 O O . VAL B 1 154 ? -28.156 -1.329 18.125 1 89.69 154 VAL B O 1
ATOM 6851 N N . GLY B 1 155 ? -26.203 -0.471 18.859 1 89.44 155 GLY B N 1
ATOM 6852 C CA . GLY B 1 155 ? -25.438 -1.06 17.781 1 89.44 155 GLY B CA 1
ATOM 6853 C C . GLY B 1 155 ? -24.891 -2.439 18.094 1 89.44 155 GLY B C 1
ATOM 6854 O O . GLY B 1 155 ? -24.359 -2.66 19.188 1 89.44 155 GLY B O 1
ATOM 6855 N N . VAL B 1 156 ? -25.141 -3.418 17.203 1 91.12 156 VAL B N 1
ATOM 6856 C CA . VAL B 1 156 ? -24.594 -4.762 17.328 1 91.12 156 VAL B CA 1
ATOM 6857 C C . VAL B 1 156 ? -23.453 -4.949 16.344 1 91.12 156 VAL B C 1
ATOM 6859 O O . VAL B 1 156 ? -23.562 -4.566 15.172 1 91.12 156 VAL B O 1
ATOM 6862 N N . TYR B 1 157 ? -22.328 -5.477 16.828 1 88.62 157 TYR B N 1
ATOM 6863 C CA . TYR B 1 157 ? -21.172 -5.746 15.992 1 88.62 157 TYR B CA 1
ATOM 6864 C C . TYR B 1 157 ? -21.453 -6.871 15.008 1 88.62 157 TYR B C 1
ATOM 6866 O O . TYR B 1 157 ? -21.719 -8.008 15.414 1 88.62 157 TYR B O 1
ATOM 6874 N N . CYS B 1 158 ? -21.531 -6.469 13.711 1 84.94 158 CYS B N 1
ATOM 6875 C CA . CYS B 1 158 ? -21.969 -7.418 12.688 1 84.94 158 CYS B CA 1
ATOM 6876 C C . CYS B 1 158 ? -20.969 -7.457 11.531 1 84.94 158 CYS B C 1
ATOM 6878 O O . CYS B 1 158 ? -20.156 -6.551 11.383 1 84.94 158 CYS B O 1
ATOM 6880 N N . LEU B 1 159 ? -21.078 -8.562 10.797 1 74.94 159 LEU B N 1
ATOM 6881 C CA . LEU B 1 159 ? -20.391 -8.617 9.508 1 74.94 159 LEU B CA 1
ATOM 6882 C C . LEU B 1 159 ? -21 -7.625 8.523 1 74.94 159 LEU B C 1
ATOM 6884 O O . LEU B 1 159 ? -22.219 -7.594 8.352 1 74.94 159 LEU B O 1
ATOM 6888 N N . GLY B 1 160 ? -20.219 -6.73 7.996 1 65.06 160 GLY B N 1
ATOM 6889 C CA . GLY B 1 160 ? -20.688 -5.641 7.152 1 65.06 160 GLY B CA 1
ATOM 6890 C C . GLY B 1 160 ? -21.516 -6.105 5.969 1 65.06 160 GLY B C 1
ATOM 6891 O O . GLY B 1 160 ? -22.531 -5.496 5.637 1 65.06 160 GLY B O 1
ATOM 6892 N N . GLU B 1 161 ? -21.172 -7.293 5.371 1 61 161 GLU B N 1
ATOM 6893 C CA . GLU B 1 161 ? -21.828 -7.758 4.148 1 61 161 GLU B CA 1
ATOM 6894 C C . GLU B 1 161 ? -23.172 -8.406 4.449 1 61 161 GLU B C 1
ATOM 6896 O O . GLU B 1 161 ? -24.109 -8.305 3.654 1 61 161 GLU B O 1
ATOM 6901 N N . SER B 1 162 ? -23.375 -9.102 5.621 1 65.25 162 SER B N 1
ATOM 6902 C CA . SER B 1 162 ? -24.578 -9.891 5.883 1 65.25 162 SER B CA 1
ATOM 6903 C C . SER B 1 162 ? -25.328 -9.359 7.094 1 65.25 162 SER B C 1
ATOM 6905 O O . SER B 1 162 ? -26.453 -9.789 7.367 1 65.25 162 SER B O 1
ATOM 6907 N N . THR B 1 163 ? -24.875 -8.383 7.793 1 75.5 163 THR B N 1
ATOM 6908 C CA . THR B 1 163 ? -25.453 -7.855 9.031 1 75.5 163 THR B CA 1
ATOM 6909 C C . THR B 1 163 ? -25.578 -8.961 10.07 1 75.5 163 THR B C 1
ATOM 6911 O O . THR B 1 163 ? -26.391 -8.852 11 1 75.5 163 THR B O 1
ATOM 6914 N N . GLU B 1 164 ? -24.984 -10.117 9.836 1 85.5 164 GLU B N 1
ATOM 6915 C CA . GLU B 1 164 ? -24.953 -11.172 10.852 1 85.5 164 GLU B CA 1
ATOM 6916 C C . GLU B 1 164 ? -24.109 -10.766 12.055 1 85.5 164 GLU B C 1
ATOM 6918 O O . GLU B 1 164 ? -22.969 -10.312 11.891 1 85.5 164 GLU B O 1
ATOM 6923 N N . PRO B 1 165 ? -24.75 -10.914 13.211 1 90.12 165 PRO B N 1
ATOM 6924 C CA . PRO B 1 165 ? -23.953 -10.531 14.391 1 90.12 165 PRO B CA 1
ATOM 6925 C C . PRO B 1 165 ? -22.734 -11.43 14.594 1 90.12 165 PRO B C 1
ATOM 6927 O O . PRO B 1 165 ? -22.797 -12.641 14.352 1 90.12 165 PRO B O 1
ATOM 6930 N N . ALA B 1 166 ? -21.641 -10.812 14.93 1 87.75 166 ALA B N 1
ATOM 6931 C CA . ALA B 1 166 ? -20.438 -11.562 15.32 1 87.75 166 ALA B CA 1
ATOM 6932 C C . ALA B 1 166 ? -20.594 -12.156 16.719 1 87.75 166 ALA B C 1
ATOM 6934 O O . ALA B 1 166 ? -20.844 -11.43 17.688 1 87.75 166 ALA B O 1
ATOM 6935 N N . VAL B 1 167 ? -20.578 -13.477 16.828 1 89 167 VAL B N 1
ATOM 6936 C CA . VAL B 1 167 ? -20.75 -14.172 18.109 1 89 167 VAL B CA 1
ATOM 6937 C C . VAL B 1 167 ? -19.531 -15.07 18.359 1 89 167 VAL B C 1
ATOM 6939 O O . VAL B 1 167 ? -19.094 -15.797 17.484 1 89 167 VAL B O 1
ATOM 6942 N N . VAL B 1 168 ? -18.938 -14.859 19.5 1 83.69 168 VAL B N 1
ATOM 6943 C CA . VAL B 1 168 ? -17.859 -15.75 19.938 1 83.69 168 VAL B CA 1
ATOM 6944 C C . VAL B 1 168 ? -18.422 -16.781 20.906 1 83.69 168 VAL B C 1
ATOM 6946 O O . VAL B 1 168 ? -19.094 -16.422 21.875 1 83.69 168 VAL B O 1
ATOM 6949 N N . MET B 1 169 ? -18.25 -18.047 20.656 1 84.69 169 MET B N 1
ATOM 6950 C CA . MET B 1 169 ? -18.734 -19.141 21.5 1 84.69 169 MET B CA 1
ATOM 6951 C C . MET B 1 169 ? -17.609 -19.703 22.359 1 84.69 169 MET B C 1
ATOM 6953 O O . MET B 1 169 ? -16.5 -19.891 21.875 1 84.69 169 MET B O 1
ATOM 6957 N N . HIS B 1 170 ? -17.906 -19.797 23.625 1 80.44 170 HIS B N 1
ATOM 6958 C CA . HIS B 1 170 ? -16.938 -20.328 24.578 1 80.44 170 HIS B CA 1
ATOM 6959 C C . HIS B 1 170 ? -17.344 -21.719 25.062 1 80.44 170 HIS B C 1
ATOM 6961 O O . HIS B 1 170 ? -18.406 -21.875 25.672 1 80.44 170 HIS B O 1
ATOM 6967 N N . SER B 1 171 ? -16.516 -22.656 24.609 1 74.38 171 SER B N 1
ATOM 6968 C CA . SER B 1 171 ? -16.766 -24 25.141 1 74.38 171 SER B CA 1
ATOM 6969 C C . SER B 1 171 ? -16.047 -24.188 26.469 1 74.38 171 SER B C 1
ATOM 6971 O O . SER B 1 171 ? -15.062 -23.516 26.766 1 74.38 171 SER B O 1
ATOM 6973 N N . SER B 1 172 ? -16.656 -24.891 27.391 1 62 172 SER B N 1
ATOM 6974 C CA . SER B 1 172 ? -16.031 -25.156 28.688 1 62 172 SER B CA 1
ATOM 6975 C C . SER B 1 172 ? -14.602 -25.641 28.516 1 62 172 SER B C 1
ATOM 6977 O O . SER B 1 172 ? -13.75 -25.375 29.375 1 62 172 SER B O 1
ATOM 6979 N N . ASP B 1 173 ? -14.32 -26.266 27.344 1 57.28 173 ASP B N 1
ATOM 6980 C CA . ASP B 1 173 ? -13.008 -26.859 27.156 1 57.28 173 ASP B CA 1
ATOM 6981 C C . ASP B 1 173 ? -12.07 -25.906 26.406 1 57.28 173 ASP B C 1
ATOM 6983 O O . ASP B 1 173 ? -10.891 -26.203 26.234 1 57.28 173 ASP B O 1
ATOM 6987 N N . GLN B 1 174 ? -12.547 -24.875 25.828 1 55.59 174 GLN B N 1
ATOM 6988 C CA . GLN B 1 174 ? -11.766 -24.078 24.891 1 55.59 174 GLN B CA 1
ATOM 6989 C C . GLN B 1 174 ? -10.547 -23.453 25.562 1 55.59 174 GLN B C 1
ATOM 6991 O O . GLN B 1 174 ? -9.445 -23.484 25.016 1 55.59 174 GLN B O 1
ATOM 6996 N N . ILE B 1 175 ? -10.797 -22.578 26.578 1 52.12 175 ILE B N 1
ATOM 6997 C CA . ILE B 1 175 ? -9.641 -21.953 27.219 1 52.12 175 ILE B CA 1
ATOM 6998 C C . ILE B 1 175 ? -8.805 -23.031 27.922 1 52.12 175 ILE B C 1
ATOM 7000 O O . ILE B 1 175 ? -7.578 -22.922 27.969 1 52.12 175 ILE B O 1
ATOM 7004 N N . SER B 1 176 ? -9.578 -23.953 28.438 1 50.38 176 SER B N 1
ATOM 7005 C CA . SER B 1 176 ? -8.938 -25.016 29.219 1 50.38 176 SER B CA 1
ATOM 7006 C C . SER B 1 176 ? -8.289 -26.047 28.297 1 50.38 176 SER B C 1
ATOM 7008 O O . SER B 1 176 ? -7.742 -27.047 28.781 1 50.38 176 SER B O 1
ATOM 7010 N N . SER B 1 177 ? -8.398 -25.625 27 1 58.84 177 SER B N 1
ATOM 7011 C CA . SER B 1 177 ? -7.855 -26.641 26.125 1 58.84 177 SER B CA 1
ATOM 7012 C C . SER B 1 177 ? -6.332 -26.688 26.203 1 58.84 177 SER B C 1
ATOM 7014 O O . SER B 1 177 ? -5.691 -25.688 26.531 1 58.84 177 SER B O 1
ATOM 7016 N N . THR B 1 178 ? -5.742 -27.781 26.219 1 69.81 178 THR B N 1
ATOM 7017 C CA . THR B 1 178 ? -4.332 -28.125 26.391 1 69.81 178 THR B CA 1
ATOM 7018 C C . THR B 1 178 ? -3.486 -27.484 25.281 1 69.81 178 THR B C 1
ATOM 7020 O O . THR B 1 178 ? -2.32 -27.156 25.5 1 69.81 178 THR B O 1
ATOM 7023 N N . THR B 1 179 ? -4.199 -26.984 24.203 1 80.31 179 THR B N 1
ATOM 7024 C CA . THR B 1 179 ? -3.381 -26.547 23.078 1 80.31 179 THR B CA 1
ATOM 7025 C C . THR B 1 179 ? -2.93 -25.109 23.266 1 80.31 179 THR B C 1
ATOM 7027 O O . THR B 1 179 ? -1.739 -24.797 23.156 1 80.31 179 THR B O 1
ATOM 7030 N N . PRO B 1 180 ? -3.84 -24.172 23.672 1 77.81 180 PRO B N 1
ATOM 7031 C CA . PRO B 1 180 ? -3.381 -22.797 23.875 1 77.81 180 PRO B CA 1
ATOM 7032 C C . PRO B 1 180 ? -2.336 -22.688 24.984 1 77.81 180 PRO B C 1
ATOM 7034 O O . PRO B 1 180 ? -1.396 -21.906 24.875 1 77.81 180 PRO B O 1
ATOM 7037 N N . VAL B 1 181 ? -2.455 -23.484 25.984 1 76.81 181 VAL B N 1
ATOM 7038 C CA . VAL B 1 181 ? -1.513 -23.469 27.094 1 76.81 181 VAL B CA 1
ATOM 7039 C C . VAL B 1 181 ? -0.157 -24 26.625 1 76.81 181 VAL B C 1
ATOM 7041 O O . VAL B 1 181 ? 0.885 -23.422 26.953 1 76.81 181 VAL B O 1
ATOM 7044 N N . ALA B 1 182 ? -0.212 -25.109 25.906 1 83.25 182 ALA B N 1
ATOM 7045 C CA . ALA B 1 182 ? 1.027 -25.703 25.391 1 83.25 182 ALA B CA 1
ATOM 7046 C C . ALA B 1 182 ? 1.744 -24.734 24.453 1 83.25 182 ALA B C 1
ATOM 7048 O O . ALA B 1 182 ? 2.963 -24.562 24.547 1 83.25 182 ALA B O 1
ATOM 7049 N N . VAL B 1 183 ? 0.975 -24.156 23.562 1 87.25 183 VAL B N 1
ATOM 7050 C CA . VAL B 1 183 ? 1.565 -23.234 22.594 1 87.25 183 VAL B CA 1
ATOM 7051 C C . VAL B 1 183 ? 2.105 -22 23.328 1 87.25 183 VAL B C 1
ATOM 7053 O O . VAL B 1 183 ? 3.182 -21.5 22.984 1 87.25 183 VAL B O 1
ATOM 7056 N N . SER B 1 184 ? 1.38 -21.5 24.297 1 83.81 184 SER B N 1
ATOM 7057 C CA . SER B 1 184 ? 1.868 -20.391 25.109 1 83.81 184 SER B CA 1
ATOM 7058 C C . SER B 1 184 ? 3.168 -20.75 25.828 1 83.81 184 SER B C 1
ATOM 7060 O O . SER B 1 184 ? 4.074 -19.922 25.938 1 83.81 184 SER B O 1
ATOM 7062 N N . GLY B 1 185 ? 3.256 -21.969 26.297 1 83.75 185 GLY B N 1
ATOM 7063 C CA . GLY B 1 185 ? 4.477 -22.453 26.922 1 83.75 185 GLY B CA 1
ATOM 7064 C C . GLY B 1 185 ? 5.664 -22.469 25.984 1 83.75 185 GLY B C 1
ATOM 7065 O O . GLY B 1 185 ? 6.766 -22.047 26.359 1 83.75 185 GLY B O 1
ATOM 7066 N N . ILE B 1 186 ? 5.461 -22.953 24.797 1 89.38 186 ILE B N 1
ATOM 7067 C CA . ILE B 1 186 ? 6.516 -23 23.781 1 89.38 186 ILE B CA 1
ATOM 7068 C C . ILE B 1 186 ? 6.961 -21.578 23.453 1 89.38 186 ILE B C 1
ATOM 7070 O O . ILE B 1 186 ? 8.156 -21.297 23.344 1 89.38 186 ILE B O 1
ATOM 7074 N N . LEU B 1 187 ? 5.992 -20.703 23.297 1 89.38 187 LEU B N 1
ATOM 7075 C CA . LEU B 1 187 ? 6.285 -19.312 22.984 1 89.38 187 LEU B CA 1
ATOM 7076 C C . LEU B 1 187 ? 7.141 -18.688 24.078 1 89.38 187 LEU B C 1
ATOM 7078 O O . LEU B 1 187 ? 8.148 -18.031 23.797 1 89.38 187 LEU B O 1
ATOM 7082 N N . LYS B 1 188 ? 6.762 -18.875 25.312 1 85.88 188 LYS B N 1
ATOM 7083 C CA . LYS B 1 188 ? 7.496 -18.328 26.453 1 85.88 188 LYS B CA 1
ATOM 7084 C C . LYS B 1 188 ? 8.898 -18.922 26.531 1 85.88 188 LYS B C 1
ATOM 7086 O O . LYS B 1 188 ? 9.859 -18.203 26.844 1 85.88 188 LYS B O 1
ATOM 7091 N N . LEU B 1 189 ? 9 -20.188 26.297 1 87.69 189 LEU B N 1
ATOM 7092 C CA . LEU B 1 189 ? 10.305 -20.844 26.297 1 87.69 189 LEU B CA 1
ATOM 7093 C C . LEU B 1 189 ? 11.211 -20.234 25.219 1 87.69 189 LEU B C 1
ATOM 7095 O O . LEU B 1 189 ? 12.391 -19.969 25.469 1 87.69 189 LEU B O 1
ATOM 7099 N N . CYS B 1 190 ? 10.695 -20.047 24.047 1 91.12 190 CYS B N 1
ATOM 7100 C CA . CYS B 1 190 ? 11.484 -19.484 22.953 1 91.12 190 CYS B CA 1
ATOM 7101 C C . CYS B 1 190 ? 11.859 -18.031 23.234 1 91.12 190 CYS B C 1
ATOM 7103 O O . CYS B 1 190 ? 12.938 -17.594 22.859 1 91.12 190 CYS B O 1
ATOM 7105 N N . ILE B 1 191 ? 10.945 -17.281 23.875 1 87.31 191 ILE B N 1
ATOM 7106 C CA . ILE B 1 191 ? 11.258 -15.914 24.281 1 87.31 191 ILE B CA 1
ATOM 7107 C C . ILE B 1 191 ? 12.414 -15.922 25.266 1 87.31 191 ILE B C 1
ATOM 7109 O O . ILE B 1 191 ? 13.336 -15.102 25.172 1 87.31 191 ILE B O 1
ATOM 7113 N N . TRP B 1 192 ? 12.445 -16.891 26.141 1 86.19 192 TRP B N 1
ATOM 7114 C CA . TRP B 1 192 ? 13.516 -17.031 27.109 1 86.19 192 TRP B CA 1
ATOM 7115 C C . TRP B 1 192 ? 14.836 -17.375 26.438 1 86.19 192 TRP B C 1
ATOM 7117 O O . TRP B 1 192 ? 15.875 -16.797 26.75 1 86.19 192 TRP B O 1
ATOM 7127 N N . ILE B 1 193 ? 14.766 -18.266 25.578 1 89.12 193 ILE B N 1
ATOM 7128 C CA . ILE B 1 193 ? 15.961 -18.703 24.891 1 89.12 193 ILE B CA 1
ATOM 7129 C C . ILE B 1 193 ? 16.562 -17.547 24.094 1 89.12 193 ILE B C 1
ATOM 7131 O O . ILE B 1 193 ? 17.766 -17.266 24.188 1 89.12 193 ILE B O 1
ATOM 7135 N N . CYS B 1 194 ? 15.75 -16.828 23.328 1 88.44 194 CYS B N 1
ATOM 7136 C CA . CYS B 1 194 ? 16.234 -15.711 22.531 1 88.44 194 CYS B CA 1
ATOM 7137 C C . CYS B 1 194 ? 16.688 -14.555 23.406 1 88.44 194 CYS B C 1
ATOM 7139 O O . CYS B 1 194 ? 17.641 -13.836 23.078 1 88.44 194 CYS B O 1
ATOM 7141 N N . GLY B 1 195 ? 15.953 -14.359 24.547 1 84.75 195 GLY B N 1
ATOM 7142 C CA . GLY B 1 195 ? 16.406 -13.367 25.5 1 84.75 195 GLY B CA 1
ATOM 7143 C C . GLY B 1 195 ? 17.781 -13.68 26.078 1 84.75 195 GLY B C 1
ATOM 7144 O O . GLY B 1 195 ? 18.625 -12.789 26.172 1 84.75 195 GLY B O 1
ATOM 7145 N N . LEU B 1 196 ? 18.016 -14.914 26.375 1 83.94 196 LEU B N 1
ATOM 7146 C CA . LEU B 1 196 ? 19.312 -15.352 26.891 1 83.94 196 LEU B CA 1
ATOM 7147 C C . LEU B 1 196 ? 20.391 -15.203 25.828 1 83.94 196 LEU B C 1
ATOM 7149 O O . LEU B 1 196 ? 21.531 -14.867 26.156 1 83.94 196 LEU B O 1
ATOM 7153 N N . LEU B 1 197 ? 20 -15.508 24.641 1 85.69 197 LEU B N 1
ATOM 7154 C CA . LEU B 1 197 ? 20.938 -15.32 23.547 1 85.69 197 LEU B CA 1
ATOM 7155 C C . LEU B 1 197 ? 21.359 -13.852 23.438 1 85.69 197 LEU B C 1
ATOM 7157 O O . LEU B 1 197 ? 22.531 -13.555 23.203 1 85.69 197 LEU B O 1
ATOM 7161 N N . CYS B 1 198 ? 20.422 -12.945 23.578 1 83.62 198 CYS B N 1
ATOM 7162 C CA . CYS B 1 198 ? 20.703 -11.516 23.5 1 83.62 198 CYS B CA 1
ATOM 7163 C C . CYS B 1 198 ? 21.641 -11.086 24.625 1 83.62 198 CYS B C 1
ATOM 7165 O O . CYS B 1 198 ? 22.625 -10.391 24.391 1 83.62 198 CYS B O 1
ATOM 7167 N N . ILE B 1 199 ? 21.344 -11.562 25.828 1 79.88 199 ILE B N 1
ATOM 7168 C CA . ILE B 1 199 ? 22.156 -11.211 27 1 79.88 199 ILE B CA 1
ATOM 7169 C C . ILE B 1 199 ? 23.547 -11.828 26.859 1 79.88 199 ILE B C 1
ATOM 7171 O O . ILE B 1 199 ? 24.547 -11.188 27.188 1 79.88 199 ILE B O 1
ATOM 7175 N N . GLY B 1 200 ? 23.547 -13.055 26.453 1 77.88 200 GLY B N 1
ATOM 7176 C CA . GLY B 1 200 ? 24.828 -13.719 26.25 1 77.88 200 GLY B CA 1
ATOM 7177 C C . GLY B 1 200 ? 25.719 -12.992 25.25 1 77.88 200 GLY B C 1
ATOM 7178 O O . GLY B 1 200 ? 26.922 -12.859 25.469 1 77.88 200 GLY B O 1
ATOM 7179 N N . MET B 1 201 ? 25.109 -12.5 24.203 1 78.88 201 MET B N 1
ATOM 7180 C CA . MET B 1 201 ? 25.875 -11.789 23.188 1 78.88 201 MET B CA 1
ATOM 7181 C C . MET B 1 201 ? 26.328 -10.43 23.688 1 78.88 201 MET B C 1
ATOM 7183 O O . MET B 1 201 ? 27.422 -9.961 23.344 1 78.88 201 MET B O 1
ATOM 7187 N N . LEU B 1 202 ? 25.453 -9.766 24.453 1 74.88 202 LEU B N 1
ATOM 7188 C CA . LEU B 1 202 ? 25.812 -8.477 25.031 1 74.88 202 LEU B CA 1
ATOM 7189 C C . LEU B 1 202 ? 26.969 -8.625 26.031 1 74.88 202 LEU B C 1
ATOM 7191 O O . LEU B 1 202 ? 27.922 -7.844 26 1 74.88 202 LEU B O 1
ATOM 7195 N N . ILE B 1 203 ? 26.844 -9.625 26.844 1 71.62 203 ILE B N 1
ATOM 7196 C CA . ILE B 1 203 ? 27.891 -9.875 27.844 1 71.62 203 ILE B CA 1
ATOM 7197 C C . ILE B 1 203 ? 29.172 -10.336 27.141 1 71.62 203 ILE B C 1
ATOM 7199 O O . ILE B 1 203 ? 30.266 -9.891 27.484 1 71.62 203 ILE B O 1
ATOM 7203 N N . GLY B 1 204 ? 28.984 -11.234 26.203 1 69.44 204 GLY B N 1
ATOM 7204 C CA . GLY B 1 204 ? 30.141 -11.703 25.469 1 69.44 204 GLY B CA 1
ATOM 7205 C C . GLY B 1 204 ? 30.906 -10.594 24.781 1 69.44 204 GLY B C 1
ATOM 7206 O O . GLY B 1 204 ? 32.125 -10.578 24.766 1 69.44 204 GLY B O 1
ATOM 7207 N N . SER B 1 205 ? 30.141 -9.688 24.156 1 68.38 205 SER B N 1
ATOM 7208 C CA . SER B 1 205 ? 30.781 -8.555 23.484 1 68.38 205 SER B CA 1
ATOM 7209 C C . SER B 1 205 ? 31.453 -7.621 24.484 1 68.38 205 SER B C 1
ATOM 7211 O O . SER B 1 205 ? 32.5 -7.027 24.203 1 68.38 205 SER B O 1
ATOM 7213 N N . ALA B 1 206 ? 30.828 -7.391 25.625 1 61.44 206 ALA B N 1
ATOM 7214 C CA . ALA B 1 206 ? 31.375 -6.516 26.656 1 61.44 206 ALA B CA 1
ATOM 7215 C C . ALA B 1 206 ? 32.625 -7.121 27.281 1 61.44 206 ALA B C 1
ATOM 7217 O O . ALA B 1 206 ? 33.594 -6.406 27.578 1 61.44 206 ALA B O 1
ATOM 7218 N N . VAL B 1 207 ? 32.594 -8.383 27.453 1 57.56 207 VAL B N 1
ATOM 7219 C CA . VAL B 1 207 ? 33.688 -9.047 28.141 1 57.56 207 VAL B CA 1
ATOM 7220 C C . VAL B 1 207 ? 34.844 -9.312 27.172 1 57.56 207 VAL B C 1
ATOM 7222 O O . VAL B 1 207 ? 36 -9.141 27.516 1 57.56 207 VAL B O 1
ATOM 7225 N N . PHE B 1 208 ? 34.531 -9.742 26.094 1 52.75 208 PHE B N 1
ATOM 7226 C CA . PHE B 1 208 ? 35.594 -10.203 25.219 1 52.75 208 PHE B CA 1
ATOM 7227 C C . PHE B 1 208 ? 36.094 -9.062 24.328 1 52.75 208 PHE B C 1
ATOM 7229 O O . PHE B 1 208 ? 37.219 -9.086 23.859 1 52.75 208 PHE B O 1
ATOM 7236 N N . GLU B 1 209 ? 35.344 -8.234 23.812 1 51.12 209 GLU B N 1
ATOM 7237 C CA . GLU B 1 209 ? 35.844 -7.227 22.875 1 51.12 209 GLU B CA 1
ATOM 7238 C C . GLU B 1 209 ? 36.531 -6.066 23.594 1 51.12 209 GLU B C 1
ATOM 7240 O O . GLU B 1 209 ? 36.938 -5.098 22.969 1 51.12 209 GLU B O 1
ATOM 7245 N N . SER B 1 210 ? 36.719 -5.93 24.875 1 46.56 210 SER B N 1
ATOM 7246 C CA . SER B 1 210 ? 37.5 -4.859 25.453 1 46.56 210 SER B CA 1
ATOM 7247 C C . SER B 1 210 ? 38.906 -4.828 24.859 1 46.56 210 SER B C 1
ATOM 7249 O O . SER B 1 210 ? 39.625 -3.838 25 1 46.56 210 SER B O 1
ATOM 7251 N N . LYS B 1 211 ? 39.656 -5.789 24.609 1 39.91 211 LYS B N 1
ATOM 7252 C CA . LYS B 1 211 ? 41.062 -5.68 24.234 1 39.91 211 LYS B CA 1
ATOM 7253 C C . LYS B 1 211 ? 41.219 -5.172 22.797 1 39.91 211 LYS B C 1
ATOM 7255 O O . LYS B 1 211 ? 42.312 -4.793 22.375 1 39.91 211 LYS B O 1
ATOM 7260 N N . ALA B 1 212 ? 40.531 -5.578 21.719 1 40.62 212 ALA B N 1
ATOM 7261 C CA . ALA B 1 212 ? 40.75 -5.109 20.359 1 40.62 212 ALA B CA 1
ATOM 7262 C C . ALA B 1 212 ? 40.125 -3.74 20.125 1 40.62 212 ALA B C 1
ATOM 7264 O O . ALA B 1 212 ? 39 -3.486 20.578 1 40.62 212 ALA B O 1
ATOM 7265 N N . LYS B 1 213 ? 40.906 -2.566 19.719 1 42.94 213 LYS B N 1
ATOM 7266 C CA . LYS B 1 213 ? 40.812 -1.109 19.656 1 42.94 213 LYS B CA 1
ATOM 7267 C C . LYS B 1 213 ? 39.438 -0.646 19.234 1 42.94 213 LYS B C 1
ATOM 7269 O O . LYS B 1 213 ? 38.875 0.277 19.828 1 42.94 213 LYS B O 1
ATOM 7274 N N . ASN B 1 214 ? 39.125 -0.324 17.922 1 38.22 214 ASN B N 1
ATOM 7275 C CA . ASN B 1 214 ? 38.188 0.616 17.297 1 38.22 214 ASN B CA 1
ATOM 7276 C C . ASN B 1 214 ? 36.781 0.06 17.25 1 38.22 214 ASN B C 1
ATOM 7278 O O . ASN B 1 214 ? 35.938 0.545 16.484 1 38.22 214 ASN B O 1
ATOM 7282 N N . SER B 1 215 ? 36.5 -1.187 17.562 1 42.06 215 SER B N 1
ATOM 7283 C CA . SER B 1 215 ? 35.312 -1.751 16.938 1 42.06 215 SER B CA 1
ATOM 7284 C C . SER B 1 215 ? 34.062 -1.382 17.734 1 42.06 215 SER B C 1
ATOM 7286 O O . SER B 1 215 ? 34.156 -1.031 18.906 1 42.06 215 SER B O 1
ATOM 7288 N N . CYS B 1 216 ? 32.812 -1.398 17.062 1 44.97 216 CYS B N 1
ATOM 7289 C CA . CYS B 1 216 ? 31.391 -1.154 17.359 1 44.97 216 CYS B CA 1
ATOM 7290 C C . CYS B 1 216 ? 30.984 -1.839 18.656 1 44.97 216 CYS B C 1
ATOM 7292 O O . CYS B 1 216 ? 31.594 -2.836 19.062 1 44.97 216 CYS B O 1
ATOM 7294 N N . LEU B 1 217 ? 30.391 -1.173 19.578 1 46.09 217 LEU B N 1
ATOM 7295 C CA . LEU B 1 217 ? 29.922 -1.512 20.922 1 46.09 217 LEU B CA 1
ATOM 7296 C C . LEU B 1 217 ? 29.531 -2.984 21 1 46.09 217 LEU B C 1
ATOM 7298 O O . LEU B 1 217 ? 29.719 -3.621 22.047 1 46.09 217 LEU B O 1
ATOM 7302 N N . PHE B 1 218 ? 28.781 -3.588 20.188 1 53.44 218 PHE B N 1
ATOM 7303 C CA . PHE B 1 218 ? 28.297 -4.965 20.125 1 53.44 218 PHE B CA 1
ATOM 7304 C C . PHE B 1 218 ? 28.688 -5.625 18.812 1 53.44 218 PHE B C 1
ATOM 7306 O O . PHE B 1 218 ? 28.906 -4.941 17.812 1 53.44 218 PHE B O 1
ATOM 7313 N N . ASP B 1 219 ? 29.234 -6.863 19.016 1 59.81 219 ASP B N 1
ATOM 7314 C CA . ASP B 1 219 ? 29.281 -7.605 17.766 1 59.81 219 ASP B CA 1
ATOM 7315 C C . ASP B 1 219 ? 27.938 -7.574 17.062 1 59.81 219 ASP B C 1
ATOM 7317 O O . ASP B 1 219 ? 27.031 -8.352 17.375 1 59.81 219 ASP B O 1
ATOM 7321 N N . THR B 1 220 ? 27.734 -6.551 16.359 1 66.94 220 THR B N 1
ATOM 7322 C CA . THR B 1 220 ? 26.469 -6.223 15.711 1 66.94 220 THR B CA 1
ATOM 7323 C C . THR B 1 220 ? 26 -7.387 14.852 1 66.94 220 THR B C 1
ATOM 7325 O O . THR B 1 220 ? 24.797 -7.598 14.695 1 66.94 220 THR B O 1
ATOM 7328 N N . LYS B 1 221 ? 26.953 -8.297 14.555 1 73.06 221 LYS B N 1
ATOM 7329 C CA . LYS B 1 221 ? 26.562 -9.367 13.633 1 73.06 221 LYS B CA 1
ATOM 7330 C C . LYS B 1 221 ? 25.766 -10.445 14.359 1 73.06 221 LYS B C 1
ATOM 7332 O O . LYS B 1 221 ? 24.828 -11.016 13.789 1 73.06 221 LYS B O 1
ATOM 7337 N N . ALA B 1 222 ? 26.156 -10.625 15.594 1 75.69 222 ALA B N 1
ATOM 7338 C CA . ALA B 1 222 ? 25.469 -11.672 16.328 1 75.69 222 ALA B CA 1
ATOM 7339 C C . ALA B 1 222 ? 24.312 -11.102 17.141 1 75.69 222 ALA B C 1
ATOM 7341 O O . ALA B 1 222 ? 23.281 -11.766 17.328 1 75.69 222 ALA B O 1
ATOM 7342 N N . PHE B 1 223 ? 24.438 -9.922 17.547 1 80.5 223 PHE B N 1
ATOM 7343 C CA . PHE B 1 223 ? 23.422 -9.344 18.438 1 80.5 223 PHE B CA 1
ATOM 7344 C C . PHE B 1 223 ? 22.156 -9 17.656 1 80.5 223 PHE B C 1
ATOM 7346 O O . PHE B 1 223 ? 21.047 -9.18 18.156 1 80.5 223 PHE B O 1
ATOM 7353 N N . ILE B 1 224 ? 22.297 -8.586 16.453 1 82.38 224 ILE B N 1
ATOM 7354 C CA . ILE B 1 224 ? 21.156 -8.109 15.688 1 82.38 224 ILE B CA 1
ATOM 7355 C C . ILE B 1 224 ? 20.203 -9.273 15.391 1 82.38 224 ILE B C 1
ATOM 7357 O O . ILE B 1 224 ? 19 -9.18 15.633 1 82.38 224 ILE B O 1
ATOM 7361 N N . PRO B 1 225 ? 20.734 -10.398 14.961 1 84.5 225 PRO B N 1
ATOM 7362 C CA . PRO B 1 225 ? 19.828 -11.523 14.75 1 84.5 225 PRO B CA 1
ATOM 7363 C C . PRO B 1 225 ? 19.156 -11.984 16.047 1 84.5 225 PRO B C 1
ATOM 7365 O O . PRO B 1 225 ? 17.984 -12.391 16.031 1 84.5 225 PRO B O 1
ATOM 7368 N N . ALA B 1 226 ? 19.875 -11.891 17.141 1 85.5 226 ALA B N 1
ATOM 7369 C CA . ALA B 1 226 ? 19.297 -12.312 18.422 1 85.5 226 ALA B CA 1
ATOM 7370 C C . ALA B 1 226 ? 18.141 -11.391 18.828 1 85.5 226 ALA B C 1
ATOM 7372 O O . ALA B 1 226 ? 17.078 -11.859 19.219 1 85.5 226 ALA B O 1
ATOM 7373 N N . ILE B 1 227 ? 18.375 -10.148 18.719 1 85.25 227 ILE B N 1
ATOM 7374 C CA . ILE B 1 227 ? 17.344 -9.203 19.141 1 85.25 227 ILE B CA 1
ATOM 7375 C C . ILE B 1 227 ? 16.172 -9.234 18.156 1 85.25 227 ILE B C 1
ATOM 7377 O O . ILE B 1 227 ? 15.016 -9.07 18.562 1 85.25 227 ILE B O 1
ATOM 7381 N N . LEU B 1 228 ? 16.438 -9.406 16.891 1 87.44 228 LEU B N 1
ATOM 7382 C CA . LEU B 1 228 ? 15.367 -9.508 15.898 1 87.44 228 LEU B CA 1
ATOM 7383 C C . LEU B 1 228 ? 14.508 -10.742 16.156 1 87.44 228 LEU B C 1
ATOM 7385 O O . LEU B 1 228 ? 13.289 -10.703 15.977 1 87.44 228 LEU B O 1
ATOM 7389 N N . SER B 1 229 ? 15.18 -11.773 16.5 1 90.44 229 SER B N 1
ATOM 7390 C CA . SER B 1 229 ? 14.43 -12.984 16.797 1 90.44 229 SER B CA 1
ATOM 7391 C C . SER B 1 229 ? 13.531 -12.797 18.016 1 90.44 229 SER B C 1
ATOM 7393 O O . SER B 1 229 ? 12.367 -13.195 18 1 90.44 229 SER B O 1
ATOM 7395 N N . LEU B 1 230 ? 14.094 -12.164 19.047 1 88.19 230 LEU B N 1
ATOM 7396 C CA . LEU B 1 230 ? 13.336 -11.922 20.266 1 88.19 230 LEU B CA 1
ATOM 7397 C C . LEU B 1 230 ? 12.117 -11.047 19.984 1 88.19 230 LEU B C 1
ATOM 7399 O O . LEU B 1 230 ? 11 -11.398 20.359 1 88.19 230 LEU B O 1
ATOM 7403 N N . LEU B 1 231 ? 12.32 -9.969 19.297 1 84.56 231 LEU B N 1
ATOM 7404 C CA . LEU B 1 231 ? 11.234 -9.031 19 1 84.56 231 LEU B CA 1
ATOM 7405 C C . LEU B 1 231 ? 10.203 -9.672 18.078 1 84.56 231 LEU B C 1
ATOM 7407 O O . LEU B 1 231 ? 9 -9.445 18.234 1 84.56 231 LEU B O 1
ATOM 7411 N N . SER B 1 232 ? 10.68 -10.484 17.109 1 89.56 232 SER B N 1
ATOM 7412 C CA . SER B 1 232 ? 9.773 -11.141 16.172 1 89.56 232 SER B CA 1
ATOM 7413 C C . SER B 1 232 ? 8.867 -12.141 16.875 1 89.56 232 SER B C 1
ATOM 7415 O O . SER B 1 232 ? 7.68 -12.242 16.578 1 89.56 232 SER B O 1
ATOM 7417 N N . ILE B 1 233 ? 9.414 -12.828 17.828 1 89.88 233 ILE B N 1
ATOM 7418 C CA . ILE B 1 233 ? 8.641 -13.836 18.547 1 89.88 233 ILE B CA 1
ATOM 7419 C C . ILE B 1 233 ? 7.578 -13.156 19.406 1 89.88 233 ILE B C 1
ATOM 7421 O O . ILE B 1 233 ? 6.445 -13.633 19.5 1 89.88 233 ILE B O 1
ATOM 7425 N N . ILE B 1 234 ? 7.891 -12.047 19.969 1 83.56 234 ILE B N 1
ATOM 7426 C CA . ILE B 1 234 ? 6.961 -11.328 20.828 1 83.56 234 ILE B CA 1
ATOM 7427 C C . ILE B 1 234 ? 5.809 -10.773 20 1 83.56 234 ILE B C 1
ATOM 7429 O O . ILE B 1 234 ? 4.637 -10.977 20.328 1 83.56 234 ILE B O 1
ATOM 7433 N N . VAL B 1 235 ? 6.156 -10.133 18.938 1 83.5 235 VAL B N 1
ATOM 7434 C CA . VAL B 1 235 ? 5.141 -9.516 18.094 1 83.5 235 VAL B CA 1
ATOM 7435 C C . VAL B 1 235 ? 4.281 -10.602 17.453 1 83.5 235 VAL B C 1
ATOM 7437 O O . VAL B 1 235 ? 3.053 -10.492 17.422 1 83.5 235 VAL B O 1
ATOM 7440 N N . TYR B 1 236 ? 4.941 -11.602 16.938 1 89.25 236 TYR B N 1
ATOM 7441 C CA . TYR B 1 236 ? 4.219 -12.688 16.281 1 89.25 236 TYR B CA 1
ATOM 7442 C C . TYR B 1 236 ? 3.334 -13.43 17.266 1 89.25 236 TYR B C 1
ATOM 7444 O O . TYR B 1 236 ? 2.199 -13.789 16.953 1 89.25 236 TYR B O 1
ATOM 7452 N N . GLY B 1 237 ? 3.904 -13.695 18.438 1 85.94 237 GLY B N 1
ATOM 7453 C CA . GLY B 1 237 ? 3.129 -14.391 19.453 1 85.94 237 GLY B CA 1
ATOM 7454 C C . GLY B 1 237 ? 1.836 -13.68 19.797 1 85.94 237 GLY B C 1
ATOM 7455 O O . GLY B 1 237 ? 0.78 -14.312 19.891 1 85.94 237 GLY B O 1
ATOM 7456 N N . GLN B 1 238 ? 1.915 -12.453 19.938 1 81.44 238 GLN B N 1
ATOM 7457 C CA . GLN B 1 238 ? 0.716 -11.68 20.25 1 81.44 238 GLN B CA 1
ATOM 7458 C C . GLN B 1 238 ? -0.277 -11.727 19.094 1 81.44 238 GLN B C 1
ATOM 7460 O O . GLN B 1 238 ? -1.479 -11.898 19.297 1 81.44 238 GLN B O 1
ATOM 7465 N N . TYR B 1 239 ? 0.215 -11.539 17.875 1 84.06 239 TYR B N 1
ATOM 7466 C CA . TYR B 1 239 ? -0.647 -11.578 16.703 1 84.06 239 TYR B CA 1
ATOM 7467 C C . TYR B 1 239 ? -1.329 -12.938 16.578 1 84.06 239 TYR B C 1
ATOM 7469 O O . TYR B 1 239 ? -2.518 -13.008 16.25 1 84.06 239 TYR B O 1
ATOM 7477 N N . LEU B 1 240 ? -0.561 -13.945 16.828 1 87.44 240 LEU B N 1
ATOM 7478 C CA . LEU B 1 240 ? -1.056 -15.32 16.719 1 87.44 240 LEU B CA 1
ATOM 7479 C C . LEU B 1 240 ? -2.201 -15.555 17.703 1 87.44 240 LEU B C 1
ATOM 7481 O O . LEU B 1 240 ? -3.271 -16.031 17.312 1 87.44 240 LEU B O 1
ATOM 7485 N N . PHE B 1 241 ? -2.037 -15.195 18.906 1 80.44 241 PHE B N 1
ATOM 7486 C CA . PHE B 1 241 ? -3.043 -15.461 19.922 1 80.44 241 PHE B CA 1
ATOM 7487 C C . PHE B 1 241 ? -4.242 -14.539 19.766 1 80.44 241 PHE B C 1
ATOM 7489 O O . PHE B 1 241 ? -5.379 -14.93 20.031 1 80.44 241 PHE B O 1
ATOM 7496 N N . ASP B 1 242 ? -4.02 -13.414 19.266 1 78.38 242 ASP B N 1
ATOM 7497 C CA . ASP B 1 242 ? -5.113 -12.469 19.062 1 78.38 242 ASP B CA 1
ATOM 7498 C C . ASP B 1 242 ? -6.047 -12.945 17.953 1 78.38 242 ASP B C 1
ATOM 7500 O O . ASP B 1 242 ? -7.246 -12.656 17.984 1 78.38 242 ASP B O 1
ATOM 7504 N N . HIS B 1 243 ? -5.516 -13.688 17.016 1 78.88 243 HIS B N 1
ATOM 7505 C CA . HIS B 1 243 ? -6.316 -13.969 15.828 1 78.88 243 HIS B CA 1
ATOM 7506 C C . HIS B 1 243 ? -6.711 -15.438 15.758 1 78.88 243 HIS B C 1
ATOM 7508 O O . HIS B 1 243 ? -7.711 -15.789 15.133 1 78.88 243 HIS B O 1
ATOM 7514 N N . ASN B 1 244 ? -5.883 -16.328 16.375 1 76.75 244 ASN B N 1
ATOM 7515 C CA . ASN B 1 244 ? -6.105 -17.75 16.141 1 76.75 244 ASN B CA 1
ATOM 7516 C C . ASN B 1 244 ? -6.316 -18.5 17.453 1 76.75 244 ASN B C 1
ATOM 7518 O O . ASN B 1 244 ? -6.141 -19.719 17.516 1 76.75 244 ASN B O 1
ATOM 7522 N N . ILE B 1 245 ? -6.668 -17.828 18.484 1 72.62 245 ILE B N 1
ATOM 7523 C CA . ILE B 1 245 ? -6.785 -18.469 19.797 1 72.62 245 ILE B CA 1
ATOM 7524 C C . ILE B 1 245 ? -7.855 -19.562 19.75 1 72.62 245 ILE B C 1
ATOM 7526 O O . ILE B 1 245 ? -7.777 -20.547 20.484 1 72.62 245 ILE B O 1
ATOM 7530 N N . GLU B 1 246 ? -8.828 -19.469 18.875 1 70.06 246 GLU B N 1
ATOM 7531 C CA . GLU B 1 246 ? -9.953 -20.391 18.797 1 70.06 246 GLU B CA 1
ATOM 7532 C C . GLU B 1 246 ? -9.602 -21.625 17.969 1 70.06 246 GLU B C 1
ATOM 7534 O O . GLU B 1 246 ? -10.359 -22.594 17.938 1 70.06 246 GLU B O 1
ATOM 7539 N N . SER B 1 247 ? -8.445 -21.594 17.297 1 75.75 247 SER B N 1
ATOM 7540 C CA . SER B 1 247 ? -8.07 -22.688 16.422 1 75.75 247 SER B CA 1
ATOM 7541 C C . SER B 1 247 ? -6.828 -23.406 16.953 1 75.75 247 SER B C 1
ATOM 7543 O O . SER B 1 247 ? -5.719 -22.891 16.859 1 75.75 247 SER B O 1
ATOM 7545 N N . GLY B 1 248 ? -7.09 -24.609 17.422 1 77.62 248 GLY B N 1
ATOM 7546 C CA . GLY B 1 248 ? -5.949 -25.406 17.859 1 77.62 248 GLY B CA 1
ATOM 7547 C C . GLY B 1 248 ? -4.938 -25.656 16.766 1 77.62 248 GLY B C 1
ATOM 7548 O O . GLY B 1 248 ? -3.73 -25.578 17 1 77.62 248 GLY B O 1
ATOM 7549 N N . GLU B 1 249 ? -5.402 -25.922 15.562 1 83.25 249 GLU B N 1
ATOM 7550 C CA . GLU B 1 249 ? -4.52 -26.156 14.422 1 83.25 249 GLU B CA 1
ATOM 7551 C C . GLU B 1 249 ? -3.711 -24.906 14.078 1 83.25 249 GLU B C 1
ATOM 7553 O O . GLU B 1 249 ? -2.52 -25 13.773 1 83.25 249 GLU B O 1
ATOM 7558 N N . GLY B 1 250 ? -4.434 -23.812 14.102 1 86.5 250 GLY B N 1
ATOM 7559 C CA . GLY B 1 250 ? -3.734 -22.562 13.852 1 86.5 250 GLY B CA 1
ATOM 7560 C C . GLY B 1 250 ? -2.639 -22.281 14.859 1 86.5 250 GLY B C 1
ATOM 7561 O O . GLY B 1 250 ? -1.546 -21.844 14.492 1 86.5 250 GLY B O 1
ATOM 7562 N N . LEU B 1 251 ? -2.92 -22.594 16.078 1 86.44 251 LEU B N 1
ATOM 7563 C CA . LEU B 1 251 ? -1.948 -22.359 17.141 1 86.44 251 LEU B CA 1
ATOM 7564 C C . LEU B 1 251 ? -0.757 -23.297 17 1 86.44 251 LEU B C 1
ATOM 7566 O O . LEU B 1 251 ? 0.386 -22.906 17.219 1 86.44 251 LEU B O 1
ATOM 7570 N N . ILE B 1 252 ? -0.992 -24.5 16.656 1 89.12 252 ILE B N 1
ATOM 7571 C CA . ILE B 1 252 ? 0.088 -25.484 16.516 1 89.12 252 ILE B CA 1
ATOM 7572 C C . ILE B 1 252 ? 1.014 -25.062 15.375 1 89.12 252 ILE B C 1
ATOM 7574 O O . ILE B 1 252 ? 2.238 -25.109 15.508 1 89.12 252 ILE B O 1
ATOM 7578 N N . LYS B 1 253 ? 0.464 -24.656 14.305 1 90.94 253 LYS B N 1
ATOM 7579 C CA . LYS B 1 253 ? 1.275 -24.172 13.188 1 90.94 253 LYS B CA 1
ATOM 7580 C C . LYS B 1 253 ? 2.045 -22.922 13.57 1 90.94 253 LYS B C 1
ATOM 7582 O O . LYS B 1 253 ? 3.18 -22.719 13.133 1 90.94 253 LYS B O 1
ATOM 7587 N N . GLY B 1 254 ? 1.355 -22.094 14.328 1 91.5 254 GLY B N 1
ATOM 7588 C CA . GLY B 1 254 ? 2.059 -20.938 14.844 1 91.5 254 GLY B CA 1
ATOM 7589 C C . GLY B 1 254 ? 3.238 -21.297 15.727 1 91.5 254 GLY B C 1
ATOM 7590 O O . GLY B 1 254 ? 4.301 -20.672 15.625 1 91.5 254 GLY B O 1
ATOM 7591 N N . ALA B 1 255 ? 3.053 -22.312 16.547 1 91 255 ALA B N 1
ATOM 7592 C CA . ALA B 1 255 ? 4.141 -22.781 17.406 1 91 255 ALA B CA 1
ATOM 7593 C C . ALA B 1 255 ? 5.316 -23.281 16.578 1 91 255 ALA B C 1
ATOM 7595 O O . ALA B 1 255 ? 6.477 -23.094 16.953 1 91 255 ALA B O 1
ATOM 7596 N N . PHE B 1 256 ? 4.996 -23.938 15.539 1 92.56 256 PHE B N 1
ATOM 7597 C CA . PHE B 1 256 ? 6.031 -24.406 14.617 1 92.56 256 PHE B CA 1
ATOM 7598 C C . PHE B 1 256 ? 6.883 -23.234 14.125 1 92.56 256 PHE B C 1
ATOM 7600 O O . PHE B 1 256 ? 8.109 -23.328 14.125 1 92.56 256 PHE B O 1
ATOM 7607 N N . PHE B 1 257 ? 6.293 -22.156 13.742 1 93 257 PHE B N 1
ATOM 7608 C CA . PHE B 1 257 ? 7.008 -21 13.242 1 93 257 PHE B CA 1
ATOM 7609 C C . PHE B 1 257 ? 7.855 -20.359 14.344 1 93 257 PHE B C 1
ATOM 7611 O O . PHE B 1 257 ? 8.938 -19.844 14.078 1 93 257 PHE B O 1
ATOM 7618 N N . VAL B 1 258 ? 7.336 -20.391 15.57 1 93.25 258 VAL B N 1
ATOM 7619 C CA . VAL B 1 258 ? 8.102 -19.859 16.688 1 93.25 258 VAL B CA 1
ATOM 7620 C C . VAL B 1 258 ? 9.398 -20.641 16.859 1 93.25 258 VAL B C 1
ATOM 7622 O O . VAL B 1 258 ? 10.461 -20.062 17.094 1 93.25 258 VAL B O 1
ATOM 7625 N N . VAL B 1 259 ? 9.289 -21.906 16.703 1 93.56 259 VAL B N 1
ATOM 7626 C CA . VAL B 1 259 ? 10.469 -22.766 16.797 1 93.56 259 VAL B CA 1
ATOM 7627 C C . VAL B 1 259 ? 11.406 -22.484 15.625 1 93.56 259 VAL B C 1
ATOM 7629 O O . VAL B 1 259 ? 12.633 -22.453 15.797 1 93.56 259 VAL B O 1
ATOM 7632 N N . ILE B 1 260 ? 10.883 -22.297 14.453 1 94.5 260 ILE B N 1
ATOM 7633 C CA . ILE B 1 260 ? 11.68 -22.016 13.266 1 94.5 260 ILE B CA 1
ATOM 7634 C C . ILE B 1 260 ? 12.469 -20.719 13.461 1 94.5 260 ILE B C 1
ATOM 7636 O O . ILE B 1 260 ? 13.648 -20.641 13.109 1 94.5 260 ILE B O 1
ATOM 7640 N N . ILE B 1 261 ? 11.844 -19.672 14.008 1 94.56 261 ILE B N 1
ATOM 7641 C CA . ILE B 1 261 ? 12.531 -18.406 14.227 1 94.56 261 ILE B CA 1
ATOM 7642 C C . ILE B 1 261 ? 13.641 -18.594 15.258 1 94.56 261 ILE B C 1
ATOM 7644 O O . ILE B 1 261 ? 14.703 -17.969 15.156 1 94.56 261 ILE B O 1
ATOM 7648 N N . THR B 1 262 ? 13.398 -19.422 16.266 1 93.12 262 THR B N 1
ATOM 7649 C CA . THR B 1 262 ? 14.414 -19.703 17.266 1 93.12 262 THR B CA 1
ATOM 7650 C C . THR B 1 262 ? 15.594 -20.453 16.656 1 93.12 262 THR B C 1
ATOM 7652 O O . THR B 1 262 ? 16.75 -20.141 16.938 1 93.12 262 THR B O 1
ATOM 7655 N N . ILE B 1 263 ? 15.297 -21.422 15.797 1 93.75 263 ILE B N 1
ATOM 7656 C CA . ILE B 1 263 ? 16.359 -22.141 15.102 1 93.75 263 ILE B CA 1
ATOM 7657 C C . ILE B 1 263 ? 17.125 -21.188 14.203 1 93.75 263 ILE B C 1
ATOM 7659 O O . ILE B 1 263 ? 18.359 -21.25 14.133 1 93.75 263 ILE B O 1
ATOM 7663 N N . MET B 1 264 ? 16.406 -20.312 13.531 1 93.06 264 MET B N 1
ATOM 7664 C CA . MET B 1 264 ? 17.047 -19.312 12.68 1 93.06 264 MET B CA 1
ATOM 7665 C C . MET B 1 264 ? 18 -18.438 13.484 1 93.06 264 MET B C 1
ATOM 7667 O O . MET B 1 264 ? 19.078 -18.094 13.016 1 93.06 264 MET B O 1
ATOM 7671 N N . ALA B 1 265 ? 17.578 -18.062 14.719 1 91.31 265 ALA B N 1
ATOM 7672 C CA . ALA B 1 265 ? 18.438 -17.281 15.586 1 91.31 265 ALA B CA 1
ATOM 7673 C C . ALA B 1 265 ? 19.766 -18 15.828 1 91.31 265 ALA B C 1
ATOM 7675 O O . ALA B 1 265 ? 20.844 -17.391 15.695 1 91.31 265 ALA B O 1
ATOM 7676 N N . PHE B 1 266 ? 19.688 -19.266 16.062 1 90.88 266 PHE B N 1
ATOM 7677 C CA . PHE B 1 266 ? 20.891 -20.062 16.312 1 90.88 266 PHE B CA 1
ATOM 7678 C C . PHE B 1 266 ? 21.734 -20.172 15.047 1 90.88 266 PHE B C 1
ATOM 7680 O O . PHE B 1 266 ? 22.969 -20.047 15.094 1 90.88 266 PHE B O 1
ATOM 7687 N N . MET B 1 267 ? 21.078 -20.375 13.945 1 91.31 267 MET B N 1
ATOM 7688 C CA . MET B 1 267 ? 21.797 -20.516 12.68 1 91.31 267 MET B CA 1
ATOM 7689 C C . MET B 1 267 ? 22.516 -19.203 12.32 1 91.31 267 MET B C 1
ATOM 7691 O O . MET B 1 267 ? 23.656 -19.234 11.875 1 91.31 267 MET B O 1
ATOM 7695 N N . CYS B 1 268 ? 21.797 -18.094 12.508 1 88.06 268 CYS B N 1
ATOM 7696 C CA . CYS B 1 268 ? 22.375 -16.812 12.148 1 88.06 268 CYS B CA 1
ATOM 7697 C C . CYS B 1 268 ? 23.547 -16.469 13.055 1 88.06 268 CYS B C 1
ATOM 7699 O O . CYS B 1 268 ? 24.531 -15.852 12.617 1 88.06 268 CYS B O 1
ATOM 7701 N N . ILE B 1 269 ? 23.531 -16.875 14.328 1 84.75 269 ILE B N 1
ATOM 7702 C CA . ILE B 1 269 ? 24.562 -16.547 15.305 1 84.75 269 ILE B CA 1
ATOM 7703 C C . ILE B 1 269 ? 25.766 -17.469 15.133 1 84.75 269 ILE B C 1
ATOM 7705 O O . ILE B 1 269 ? 26.906 -17.031 15.117 1 84.75 269 ILE B O 1
ATOM 7709 N N . PHE B 1 270 ? 25.484 -18.766 14.859 1 84.75 270 PHE B N 1
ATOM 7710 C CA . PHE B 1 270 ? 26.562 -19.75 14.914 1 84.75 270 PHE B CA 1
ATOM 7711 C C . PHE B 1 270 ? 26.938 -20.234 13.523 1 84.75 270 PHE B C 1
ATOM 7713 O O . PHE B 1 270 ? 28.016 -20.781 13.32 1 84.75 270 PHE B O 1
ATOM 7720 N N . ALA B 1 271 ? 26.078 -20.109 12.578 1 83.88 271 ALA B N 1
ATOM 7721 C CA . ALA B 1 271 ? 26.328 -20.594 11.219 1 83.88 271 ALA B CA 1
ATOM 7722 C C . ALA B 1 271 ? 25.984 -19.531 10.188 1 83.88 271 ALA B C 1
ATOM 7724 O O . ALA B 1 271 ? 25.469 -19.844 9.109 1 83.88 271 ALA B O 1
ATOM 7725 N N . GLY B 1 272 ? 26.156 -18.328 10.539 1 80.5 272 GLY B N 1
ATOM 7726 C CA . GLY B 1 272 ? 25.766 -17.203 9.703 1 80.5 272 GLY B CA 1
ATOM 7727 C C . GLY B 1 272 ? 26.5 -17.172 8.375 1 80.5 272 GLY B C 1
ATOM 7728 O O . GLY B 1 272 ? 26 -16.609 7.395 1 80.5 272 GLY B O 1
ATOM 7729 N N . ARG B 1 273 ? 27.625 -17.859 8.25 1 80.56 273 ARG B N 1
ATOM 7730 C CA . ARG B 1 273 ? 28.438 -17.844 7.031 1 80.56 273 ARG B CA 1
ATOM 7731 C C . ARG B 1 273 ? 27.812 -18.734 5.957 1 80.56 273 ARG B C 1
ATOM 7733 O O . ARG B 1 273 ? 28.094 -18.562 4.77 1 80.56 273 ARG B O 1
ATOM 7740 N N . PHE B 1 274 ? 26.938 -19.688 6.398 1 87.62 274 PHE B N 1
ATOM 7741 C CA . PHE B 1 274 ? 26.297 -20.594 5.461 1 87.62 274 PHE B CA 1
ATOM 7742 C C . PHE B 1 274 ? 24.938 -20.062 5.016 1 87.62 274 PHE B C 1
ATOM 7744 O O . PHE B 1 274 ? 23.906 -20.672 5.305 1 87.62 274 PHE B O 1
ATOM 7751 N N . LYS B 1 275 ? 24.938 -19.078 4.246 1 89.19 275 LYS B N 1
ATOM 7752 C CA . LYS B 1 275 ? 23.734 -18.375 3.84 1 89.19 275 LYS B CA 1
ATOM 7753 C C . LYS B 1 275 ? 22.812 -19.281 3.029 1 89.19 275 LYS B C 1
ATOM 7755 O O . LYS B 1 275 ? 21.594 -19.25 3.205 1 89.19 275 LYS B O 1
ATOM 7760 N N . LEU B 1 276 ? 23.375 -20.109 2.123 1 93.5 276 LEU B N 1
ATOM 7761 C CA . LEU B 1 276 ? 22.578 -20.984 1.278 1 93.5 276 LEU B CA 1
ATOM 7762 C C . LEU B 1 276 ? 21.797 -22 2.123 1 93.5 276 LEU B C 1
ATOM 7764 O O . LEU B 1 276 ? 20.656 -22.328 1.796 1 93.5 276 LEU B O 1
ATOM 7768 N N . LEU B 1 277 ? 22.438 -22.438 3.166 1 92.81 277 LEU B N 1
ATOM 7769 C CA . LEU B 1 277 ? 21.781 -23.375 4.062 1 92.81 277 LEU B CA 1
ATOM 7770 C C . LEU B 1 277 ? 20.609 -22.703 4.777 1 92.81 277 LEU B C 1
ATOM 7772 O O . LEU B 1 277 ? 19.547 -23.312 4.965 1 92.81 277 LEU B O 1
ATOM 7776 N N . ILE B 1 278 ? 20.812 -21.484 5.176 1 93.5 278 ILE B N 1
ATOM 7777 C CA . ILE B 1 278 ? 19.766 -20.734 5.855 1 93.5 278 ILE B CA 1
ATOM 7778 C C . ILE B 1 278 ? 18.594 -20.5 4.895 1 93.5 278 ILE B C 1
ATOM 7780 O O . ILE B 1 278 ? 17.438 -20.688 5.262 1 93.5 278 ILE B O 1
ATOM 7784 N N . TYR B 1 279 ? 18.922 -20.109 3.629 1 95.62 279 TYR B N 1
ATOM 7785 C CA . TYR B 1 279 ? 17.891 -19.891 2.623 1 95.62 279 TYR B CA 1
ATOM 7786 C C . TYR B 1 279 ? 17.094 -21.156 2.367 1 95.62 279 TYR B C 1
ATOM 7788 O O . TYR B 1 279 ? 15.852 -21.125 2.336 1 95.62 279 TYR B O 1
ATOM 7796 N N . GLY B 1 280 ? 17.828 -22.25 2.184 1 96.81 280 GLY B N 1
ATOM 7797 C CA . GLY B 1 280 ? 17.156 -23.516 1.955 1 96.81 280 GLY B CA 1
ATOM 7798 C C . GLY B 1 280 ? 16.281 -23.953 3.109 1 96.81 280 GLY B C 1
ATOM 7799 O O . GLY B 1 280 ? 15.156 -24.422 2.898 1 96.81 280 GLY B O 1
ATOM 7800 N N . PHE B 1 281 ? 16.797 -23.719 4.301 1 96.38 281 PHE B N 1
ATOM 7801 C CA . PHE B 1 281 ? 16.047 -24.062 5.5 1 96.38 281 PHE B CA 1
ATOM 7802 C C . PHE B 1 281 ? 14.742 -23.266 5.562 1 96.38 281 PHE B C 1
ATOM 7804 O O . PHE B 1 281 ? 13.68 -23.812 5.852 1 96.38 281 PHE B O 1
ATOM 7811 N N . LEU B 1 282 ? 14.789 -22 5.289 1 97 282 LEU B N 1
ATOM 7812 C CA . LEU B 1 282 ? 13.625 -21.125 5.387 1 97 282 LEU B CA 1
ATOM 7813 C C . LEU B 1 282 ? 12.594 -21.484 4.312 1 97 282 LEU B C 1
ATOM 7815 O O . LEU B 1 282 ? 11.398 -21.547 4.598 1 97 282 LEU B O 1
ATOM 7819 N N . ILE B 1 283 ? 13.047 -21.719 3.076 1 98 283 ILE B N 1
ATOM 7820 C CA . ILE B 1 283 ? 12.133 -22.047 1.992 1 98 283 ILE B CA 1
ATOM 7821 C C . ILE B 1 283 ? 11.414 -23.359 2.307 1 98 283 ILE B C 1
ATOM 7823 O O . ILE B 1 283 ? 10.195 -23.469 2.143 1 98 283 ILE B O 1
ATOM 7827 N N . LEU B 1 284 ? 12.18 -24.266 2.807 1 97.25 284 LEU B N 1
ATOM 7828 C CA . LEU B 1 284 ? 11.617 -25.578 3.123 1 97.25 284 LEU B CA 1
ATOM 7829 C C . LEU B 1 284 ? 10.625 -25.469 4.277 1 97.25 284 LEU B C 1
ATOM 7831 O O . LEU B 1 284 ? 9.555 -26.078 4.23 1 97.25 284 LEU B O 1
ATOM 7835 N N . ALA B 1 285 ? 11 -24.75 5.297 1 96.88 285 ALA B N 1
ATOM 7836 C CA . ALA B 1 285 ? 10.141 -24.609 6.469 1 96.88 285 ALA B CA 1
ATOM 7837 C C . ALA B 1 285 ? 8.844 -23.875 6.117 1 96.88 285 ALA B C 1
ATOM 7839 O O . ALA B 1 285 ? 7.75 -24.359 6.422 1 96.88 285 ALA B O 1
ATOM 7840 N N . VAL B 1 286 ? 8.969 -22.75 5.473 1 97.5 286 VAL B N 1
ATOM 7841 C CA . VAL B 1 286 ? 7.812 -21.938 5.137 1 97.5 286 VAL B CA 1
ATOM 7842 C C . VAL B 1 286 ? 6.934 -22.672 4.125 1 97.5 286 VAL B C 1
ATOM 7844 O O . VAL B 1 286 ? 5.711 -22.703 4.266 1 97.5 286 VAL B O 1
ATOM 7847 N N . GLY B 1 287 ? 7.57 -23.281 3.102 1 97.81 287 GLY B N 1
ATOM 7848 C CA . GLY B 1 287 ? 6.816 -24.031 2.109 1 97.81 287 GLY B CA 1
ATOM 7849 C C . GLY B 1 287 ? 6.039 -25.188 2.701 1 97.81 287 GLY B C 1
ATOM 7850 O O . GLY B 1 287 ? 4.895 -25.438 2.314 1 97.81 287 GLY B O 1
ATOM 7851 N N . SER B 1 288 ? 6.602 -25.844 3.662 1 96.81 288 SER B N 1
ATOM 7852 C CA . SER B 1 288 ? 5.938 -26.969 4.293 1 96.81 288 SER B CA 1
ATOM 7853 C C . SER B 1 288 ? 4.691 -26.531 5.055 1 96.81 288 SER B C 1
ATOM 7855 O O . SER B 1 288 ? 3.65 -27.188 4.988 1 96.81 288 SER B O 1
ATOM 7857 N N . ILE B 1 289 ? 4.766 -25.453 5.688 1 95.88 289 ILE B N 1
ATOM 7858 C CA . ILE B 1 289 ? 3.621 -24.969 6.441 1 95.88 289 ILE B CA 1
ATOM 7859 C C . ILE B 1 289 ? 2.527 -24.5 5.48 1 95.88 289 ILE B C 1
ATOM 7861 O O . ILE B 1 289 ? 1.338 -24.672 5.754 1 95.88 289 ILE B O 1
ATOM 7865 N N . TYR B 1 290 ? 2.92 -23.906 4.387 1 96.44 290 TYR B N 1
ATOM 7866 C CA . TYR B 1 290 ? 1.943 -23.5 3.387 1 96.44 290 TYR B CA 1
ATOM 7867 C C . TYR B 1 290 ? 1.143 -24.688 2.873 1 96.44 290 TYR B C 1
ATOM 7869 O O . TYR B 1 290 ? -0.08 -24.609 2.736 1 96.44 290 TYR B O 1
ATOM 7877 N N . ILE B 1 291 ? 1.78 -25.797 2.613 1 96.12 291 ILE B N 1
ATOM 7878 C CA . ILE B 1 291 ? 1.114 -27 2.105 1 96.12 291 ILE B CA 1
ATOM 7879 C C . ILE B 1 291 ? 0.093 -27.484 3.127 1 96.12 291 ILE B C 1
ATOM 7881 O O . ILE B 1 291 ? -1.019 -27.891 2.766 1 96.12 291 ILE B O 1
ATOM 7885 N N . LEU B 1 292 ? 0.477 -27.375 4.324 1 92.56 292 LEU B N 1
ATOM 7886 C CA . LEU B 1 292 ? -0.356 -27.922 5.387 1 92.56 292 LEU B CA 1
ATOM 7887 C C . LEU B 1 292 ? -1.477 -26.969 5.758 1 92.56 292 LEU B C 1
ATOM 7889 O O . LEU B 1 292 ? -2.438 -27.344 6.426 1 92.56 292 LEU B O 1
ATOM 7893 N N . THR B 1 293 ? -1.392 -25.766 5.363 1 92.62 293 THR B N 1
ATOM 7894 C CA . THR B 1 293 ? -2.352 -24.75 5.793 1 92.62 293 THR B CA 1
ATOM 7895 C C . THR B 1 293 ? -3.418 -24.531 4.723 1 92.62 293 THR B C 1
ATOM 7897 O O . THR B 1 293 ? -4.609 -24.453 5.035 1 92.62 293 THR B O 1
ATOM 7900 N N . PHE B 1 294 ? -3.066 -24.438 3.52 1 93.38 294 PHE B N 1
ATOM 7901 C CA . PHE B 1 294 ? -4.02 -24.141 2.455 1 93.38 294 PHE B CA 1
ATOM 7902 C C . PHE B 1 294 ? -4.875 -25.375 2.143 1 93.38 294 PHE B C 1
ATOM 7904 O O . PHE B 1 294 ? -4.348 -26.453 1.867 1 93.38 294 PHE B O 1
ATOM 7911 N N . PRO B 1 295 ? -6.168 -25.188 2.215 1 90.38 295 PRO B N 1
ATOM 7912 C CA . PRO B 1 295 ? -7.043 -26.312 1.873 1 90.38 295 PRO B CA 1
ATOM 7913 C C . PRO B 1 295 ? -6.887 -26.766 0.424 1 90.38 295 PRO B C 1
ATOM 7915 O O . PRO B 1 295 ? -6.469 -25.969 -0.43 1 90.38 295 PRO B O 1
ATOM 7918 N N . ALA B 1 296 ? -7.277 -27.984 0.248 1 92.19 296 ALA B N 1
ATOM 7919 C CA . ALA B 1 296 ? -7.223 -28.516 -1.109 1 92.19 296 ALA B CA 1
ATOM 7920 C C . ALA B 1 296 ? -8.125 -27.719 -2.049 1 92.19 296 ALA B C 1
ATOM 7922 O O . ALA B 1 296 ? -9.281 -27.438 -1.723 1 92.19 296 ALA B O 1
ATOM 7923 N N . GLY B 1 297 ? -7.562 -27.328 -3.084 1 92.81 297 GLY B N 1
ATOM 7924 C CA . GLY B 1 297 ? -8.344 -26.625 -4.086 1 92.81 297 GLY B CA 1
ATOM 7925 C C . GLY B 1 297 ? -8.414 -25.125 -3.842 1 92.81 297 GLY B C 1
ATOM 7926 O O . GLY B 1 297 ? -9.125 -24.406 -4.551 1 92.81 297 GLY B O 1
ATOM 7927 N N . SER B 1 298 ? -7.641 -24.609 -2.902 1 92.31 298 SER B N 1
ATOM 7928 C CA . SER B 1 298 ? -7.77 -23.203 -2.52 1 92.31 298 SER B CA 1
ATOM 7929 C C . SER B 1 298 ? -6.805 -22.328 -3.312 1 92.31 298 SER B C 1
ATOM 7931 O O . SER B 1 298 ? -6.879 -21.094 -3.242 1 92.31 298 SER B O 1
ATOM 7933 N N . ILE B 1 299 ? -5.898 -22.891 -4.039 1 94.31 299 ILE B N 1
ATOM 7934 C CA . ILE B 1 299 ? -4.973 -22.141 -4.883 1 94.31 299 ILE B CA 1
ATOM 7935 C C . ILE B 1 299 ? -5.598 -21.906 -6.254 1 94.31 299 ILE B C 1
ATOM 7937 O O . ILE B 1 299 ? -6.453 -22.688 -6.695 1 94.31 299 ILE B O 1
ATOM 7941 N N . PRO B 1 300 ? -5.266 -20.859 -6.91 1 92.56 300 PRO B N 1
ATOM 7942 C CA . PRO B 1 300 ? -5.957 -20.516 -8.156 1 92.56 300 PRO B CA 1
ATOM 7943 C C . PRO B 1 300 ? -5.965 -21.656 -9.156 1 92.56 300 PRO B C 1
ATOM 7945 O O . PRO B 1 300 ? -4.902 -22.109 -9.602 1 92.56 300 PRO B O 1
ATOM 7948 N N . ASP B 1 301 ? -7.121 -22.125 -9.539 1 93.19 301 ASP B N 1
ATOM 7949 C CA . ASP B 1 301 ? -7.363 -23.156 -10.547 1 93.19 301 ASP B CA 1
ATOM 7950 C C . ASP B 1 301 ? -6.672 -24.469 -10.164 1 93.19 301 ASP B C 1
ATOM 7952 O O . ASP B 1 301 ? -6.336 -25.266 -11.039 1 93.19 301 ASP B O 1
ATOM 7956 N N . GLU B 1 302 ? -6.457 -24.625 -8.953 1 96.12 302 GLU B N 1
ATOM 7957 C CA . GLU B 1 302 ? -5.672 -25.75 -8.484 1 96.12 302 GLU B CA 1
ATOM 7958 C C . GLU B 1 302 ? -6.328 -27.078 -8.875 1 96.12 302 GLU B C 1
ATOM 7960 O O . GLU B 1 302 ? -5.645 -28.016 -9.266 1 96.12 302 GLU B O 1
ATOM 7965 N N . VAL B 1 303 ? -7.664 -27.156 -8.797 1 96.12 303 VAL B N 1
ATOM 7966 C CA . VAL B 1 303 ? -8.398 -28.391 -9.102 1 96.12 303 VAL B CA 1
ATOM 7967 C C . VAL B 1 303 ? -8.219 -28.734 -10.578 1 96.12 303 VAL B C 1
ATOM 7969 O O . VAL B 1 303 ? -7.934 -29.891 -10.922 1 96.12 303 VAL B O 1
ATOM 7972 N N . ASN B 1 304 ? -8.305 -27.75 -11.406 1 95.81 304 ASN B N 1
ATOM 7973 C CA . ASN B 1 304 ? -8.133 -27.969 -12.836 1 95.81 304 ASN B CA 1
ATOM 7974 C C . ASN B 1 304 ? -6.699 -28.375 -13.18 1 95.81 304 ASN B C 1
ATOM 7976 O O . ASN B 1 304 ? -6.473 -29.188 -14.078 1 95.81 304 ASN B O 1
ATOM 7980 N N . HIS B 1 305 ? -5.785 -27.797 -12.516 1 97.25 305 HIS B N 1
ATOM 7981 C CA . HIS B 1 305 ? -4.391 -28.172 -12.719 1 97.25 305 HIS B CA 1
ATOM 7982 C C . HIS B 1 305 ? -4.145 -29.609 -12.273 1 97.25 305 HIS B C 1
ATOM 7984 O O . HIS B 1 305 ? -3.342 -30.328 -12.883 1 97.25 305 HIS B O 1
ATOM 7990 N N . PHE B 1 306 ? -4.867 -30.016 -11.25 1 97.5 306 PHE B N 1
ATOM 7991 C CA . PHE B 1 306 ? -4.754 -31.391 -10.797 1 97.5 306 PHE B CA 1
ATOM 7992 C C . PHE B 1 306 ? -5.312 -32.344 -11.836 1 97.5 306 PHE B C 1
ATOM 7994 O O . PHE B 1 306 ? -4.707 -33.375 -12.117 1 97.5 306 PHE B O 1
ATOM 8001 N N . TYR B 1 307 ? -6.438 -31.969 -12.406 1 97.44 307 TYR B N 1
ATOM 8002 C CA . TYR B 1 307 ? -7.016 -32.781 -13.477 1 97.44 307 TYR B CA 1
ATOM 8003 C C . TYR B 1 307 ? -6.043 -32.938 -14.641 1 97.44 307 TYR B C 1
ATOM 8005 O O . TYR B 1 307 ? -5.832 -34.031 -15.148 1 97.44 307 TYR B O 1
ATOM 8013 N N . ARG B 1 308 ? -5.445 -31.828 -15 1 97.06 308 ARG B N 1
ATOM 8014 C CA . ARG B 1 308 ? -4.508 -31.812 -16.125 1 97.06 308 ARG B CA 1
ATOM 8015 C C . ARG B 1 308 ? -3.273 -32.656 -15.805 1 97.06 308 ARG B C 1
ATOM 8017 O O . ARG B 1 308 ? -2.838 -33.469 -16.625 1 97.06 308 ARG B O 1
ATOM 8024 N N . ALA B 1 309 ? -2.717 -32.469 -14.672 1 97.75 309 ALA B N 1
ATOM 8025 C CA . ALA B 1 309 ? -1.538 -33.219 -14.258 1 97.75 309 ALA B CA 1
ATOM 8026 C C . ALA B 1 309 ? -1.844 -34.719 -14.188 1 97.75 309 ALA B C 1
ATOM 8028 O O . ALA B 1 309 ? -1.02 -35.531 -14.578 1 97.75 309 ALA B O 1
ATOM 8029 N N . PHE B 1 310 ? -3.025 -35 -13.648 1 97.81 310 PHE B N 1
ATOM 8030 C CA . PHE B 1 310 ? -3.457 -36.406 -13.562 1 97.81 310 PHE B CA 1
ATOM 8031 C C . PHE B 1 310 ? -3.598 -37 -14.953 1 97.81 310 PHE B C 1
ATOM 8033 O O . PHE B 1 310 ? -3.15 -38.125 -15.188 1 97.81 310 PHE B O 1
ATOM 8040 N N . SER B 1 311 ? -4.23 -36.281 -15.828 1 97.25 311 SER B N 1
ATOM 8041 C CA . SER B 1 311 ? -4.387 -36.75 -17.203 1 97.25 311 SER B CA 1
ATOM 8042 C C . SER B 1 311 ? -3.031 -37 -17.859 1 97.25 311 SER B C 1
ATOM 8044 O O . SER B 1 311 ? -2.844 -38.031 -18.531 1 97.25 311 SER B O 1
ATOM 8046 N N . LEU B 1 312 ? -2.115 -36.156 -17.672 1 97.12 312 LEU B N 1
ATOM 8047 C CA . LEU B 1 312 ? -0.771 -36.281 -18.219 1 97.12 312 LEU B CA 1
ATOM 8048 C C . LEU B 1 312 ? -0.04 -37.469 -17.609 1 97.12 312 LEU B C 1
ATOM 8050 O O . LEU B 1 312 ? 0.763 -38.125 -18.281 1 97.12 312 LEU B O 1
ATOM 8054 N N . ALA B 1 313 ? -0.304 -37.719 -16.359 1 97 313 ALA B N 1
ATOM 8055 C CA . ALA B 1 313 ? 0.338 -38.844 -15.656 1 97 313 ALA B CA 1
ATOM 8056 C C . ALA B 1 313 ? -0.014 -40.156 -16.297 1 97 313 ALA B C 1
ATOM 8058 O O . ALA B 1 313 ? 0.741 -41.125 -16.188 1 97 313 ALA B O 1
ATOM 8059 N N . PHE B 1 314 ? -1.06 -40.188 -17.016 1 95.62 314 PHE B N 1
ATOM 8060 C CA . PHE B 1 314 ? -1.487 -41.438 -17.672 1 95.62 314 PHE B CA 1
ATOM 8061 C C . PHE B 1 314 ? -1.209 -41.375 -19.156 1 95.62 314 PHE B C 1
ATOM 8063 O O . PHE B 1 314 ? -1.718 -42.219 -19.922 1 95.62 314 PHE B O 1
ATOM 8070 N N . GLY B 1 315 ? -0.495 -40.344 -19.578 1 93.25 315 GLY B N 1
ATOM 8071 C CA . GLY B 1 315 ? 0.029 -40.312 -20.938 1 93.25 315 GLY B CA 1
ATOM 8072 C C . GLY B 1 315 ? -0.861 -39.562 -21.906 1 93.25 315 GLY B C 1
ATOM 8073 O O . GLY B 1 315 ? -0.613 -39.531 -23.109 1 93.25 315 GLY B O 1
ATOM 8074 N N . ASN B 1 316 ? -1.908 -38.969 -21.453 1 93.31 316 ASN B N 1
ATOM 8075 C CA . ASN B 1 316 ? -2.764 -38.125 -22.312 1 93.31 316 ASN B CA 1
ATOM 8076 C C . ASN B 1 316 ? -2.156 -36.75 -22.562 1 93.31 316 ASN B C 1
ATOM 8078 O O . ASN B 1 316 ? -2.527 -35.781 -21.906 1 93.31 316 ASN B O 1
ATOM 8082 N N . LEU B 1 317 ? -1.414 -36.656 -23.547 1 92.06 317 LEU B N 1
ATOM 8083 C CA . LEU B 1 317 ? -0.688 -35.438 -23.812 1 92.06 317 LEU B CA 1
ATOM 8084 C C . LEU B 1 317 ? -1.635 -34.344 -24.312 1 92.06 317 LEU B C 1
ATOM 8086 O O . LEU B 1 317 ? -1.505 -33.188 -23.938 1 92.06 317 LEU B O 1
ATOM 8090 N N . GLN B 1 318 ? -2.609 -34.781 -25.094 1 91.69 318 GLN B N 1
ATOM 8091 C CA . GLN B 1 318 ? -3.564 -33.812 -25.625 1 91.69 318 GLN B CA 1
ATOM 8092 C C . GLN B 1 318 ? -4.902 -33.906 -24.906 1 91.69 318 GLN B C 1
ATOM 8094 O O . GLN B 1 318 ? -5.363 -35 -24.562 1 91.69 318 GLN B O 1
ATOM 8099 N N . SER B 1 319 ? -5.41 -32.75 -24.641 1 92.38 319 SER B N 1
ATOM 8100 C CA . SER B 1 319 ? -6.766 -32.719 -24.109 1 92.38 319 SER B CA 1
ATOM 8101 C C . SER B 1 319 ? -7.797 -32.969 -25.203 1 92.38 319 SER B C 1
ATOM 8103 O O . SER B 1 319 ? -7.508 -32.812 -26.391 1 92.38 319 SER B O 1
ATOM 8105 N N . VAL B 1 320 ? -8.922 -33.406 -24.781 1 92.56 320 VAL B N 1
ATOM 8106 C CA . VAL B 1 320 ? -9.977 -33.781 -25.719 1 92.56 320 VAL B CA 1
ATOM 8107 C C . VAL B 1 320 ? -11.055 -32.688 -25.734 1 92.56 320 VAL B C 1
ATOM 8109 O O . VAL B 1 320 ? -11.516 -32.25 -24.688 1 92.56 320 VAL B O 1
ATOM 8112 N N . LYS B 1 321 ? -11.367 -32.281 -26.938 1 92.44 321 LYS B N 1
ATOM 8113 C CA . LYS B 1 321 ? -12.477 -31.344 -27.109 1 92.44 321 LYS B CA 1
ATOM 8114 C C . LYS B 1 321 ? -13.812 -32.062 -27.125 1 92.44 321 LYS B C 1
ATOM 8116 O O . LYS B 1 321 ? -14.102 -32.812 -28.078 1 92.44 321 LYS B O 1
ATOM 8121 N N . PHE B 1 322 ? -14.594 -31.953 -26.156 1 92.06 322 PHE B N 1
ATOM 8122 C CA . PHE B 1 322 ? -15.906 -32.562 -26.078 1 92.06 322 PHE B CA 1
ATOM 8123 C C . PHE B 1 322 ? -16.953 -31.734 -26.812 1 92.06 322 PHE B C 1
ATOM 8125 O O . PHE B 1 322 ? -17.859 -32.281 -27.422 1 92.06 322 PHE B O 1
ATOM 8132 N N . SER B 1 323 ? -16.859 -30.391 -26.609 1 87.81 323 SER B N 1
ATOM 8133 C CA . SER B 1 323 ? -17.734 -29.422 -27.25 1 87.81 323 SER B CA 1
ATOM 8134 C C . SER B 1 323 ? -17.031 -28.078 -27.469 1 87.81 323 SER B C 1
ATOM 8136 O O . SER B 1 323 ? -15.836 -27.953 -27.188 1 87.81 323 SER B O 1
ATOM 8138 N N . ASP B 1 324 ? -17.797 -27.203 -28.016 1 81.62 324 ASP B N 1
ATOM 8139 C CA . ASP B 1 324 ? -17.219 -25.891 -28.281 1 81.62 324 ASP B CA 1
ATOM 8140 C C . ASP B 1 324 ? -16.953 -25.125 -26.984 1 81.62 324 ASP B C 1
ATOM 8142 O O . ASP B 1 324 ? -16.234 -24.125 -27 1 81.62 324 ASP B O 1
ATOM 8146 N N . THR B 1 325 ? -17.375 -25.672 -25.906 1 82.44 325 THR B N 1
ATOM 8147 C CA . THR B 1 325 ? -17.188 -24.969 -24.641 1 82.44 325 THR B CA 1
ATOM 8148 C C . THR B 1 325 ? -16.562 -25.891 -23.594 1 82.44 325 THR B C 1
ATOM 8150 O O . THR B 1 325 ? -16.406 -25.516 -22.438 1 82.44 325 THR B O 1
ATOM 8153 N N . SER B 1 326 ? -16.266 -27.094 -24.078 1 88.94 326 SER B N 1
ATOM 8154 C CA . SER B 1 326 ? -15.797 -28.078 -23.094 1 88.94 326 SER B CA 1
ATOM 8155 C C . SER B 1 326 ? -14.57 -28.828 -23.609 1 88.94 326 SER B C 1
ATOM 8157 O O . SER B 1 326 ? -14.609 -29.438 -24.688 1 88.94 326 SER B O 1
ATOM 8159 N N . VAL B 1 327 ? -13.5 -28.703 -22.906 1 92.88 327 VAL B N 1
ATOM 8160 C CA . VAL B 1 327 ? -12.258 -29.422 -23.188 1 92.88 327 VAL B CA 1
ATOM 8161 C C . VAL B 1 327 ? -11.75 -30.094 -21.906 1 92.88 327 VAL B C 1
ATOM 8163 O O . VAL B 1 327 ? -11.859 -29.531 -20.812 1 92.88 327 VAL B O 1
ATOM 8166 N N . GLY B 1 328 ? -11.32 -31.281 -22 1 94.75 328 GLY B N 1
ATOM 8167 C CA . GLY B 1 328 ? -10.812 -32.031 -20.859 1 94.75 328 GLY B CA 1
ATOM 8168 C C . GLY B 1 328 ? -10.297 -33.406 -21.219 1 94.75 328 GLY B C 1
ATOM 8169 O O . GLY B 1 328 ? -9.57 -33.562 -22.203 1 94.75 328 GLY B O 1
ATOM 8170 N N . SER B 1 329 ? -10.516 -34.312 -20.391 1 95.75 329 SER B N 1
ATOM 8171 C CA . SER B 1 329 ? -10.125 -35.719 -20.578 1 95.75 329 SER B CA 1
ATOM 8172 C C . SER B 1 329 ? -11.07 -36.656 -19.859 1 95.75 329 SER B C 1
ATOM 8174 O O . SER B 1 329 ? -11.875 -36.219 -19.031 1 95.75 329 SER B O 1
ATOM 8176 N N . VAL B 1 330 ? -11.023 -37.875 -20.375 1 96.44 330 VAL B N 1
ATOM 8177 C CA . VAL B 1 330 ? -11.773 -38.906 -19.672 1 96.44 330 VAL B CA 1
ATOM 8178 C C . VAL B 1 330 ? -10.938 -39.438 -18.516 1 96.44 330 VAL B C 1
ATOM 8180 O O . VAL B 1 330 ? -9.875 -40.031 -18.719 1 96.44 330 VAL B O 1
ATOM 8183 N N . LEU B 1 331 ? -11.43 -39.219 -17.297 1 97.19 331 LEU B N 1
ATOM 8184 C CA . LEU B 1 331 ? -10.719 -39.594 -16.078 1 97.19 331 LEU B CA 1
ATOM 8185 C C . LEU B 1 331 ? -11.656 -40.281 -15.094 1 97.19 331 LEU B C 1
ATOM 8187 O O . LEU B 1 331 ? -12.875 -40.25 -15.266 1 97.19 331 LEU B O 1
ATOM 8191 N N . PRO B 1 332 ? -11.047 -40.938 -14.125 1 97.06 332 PRO B N 1
ATOM 8192 C CA . PRO B 1 332 ? -11.922 -41.5 -13.094 1 97.06 332 PRO B CA 1
ATOM 8193 C C . PRO B 1 332 ? -12.828 -40.469 -12.453 1 97.06 332 PRO B C 1
ATOM 8195 O O . PRO B 1 332 ? -12.367 -39.375 -12.094 1 97.06 332 PRO B O 1
ATOM 8198 N N . THR B 1 333 ? -14.055 -40.781 -12.25 1 96.81 333 THR B N 1
ATOM 8199 C CA . THR B 1 333 ? -15.062 -39.844 -11.734 1 96.81 333 THR B CA 1
ATOM 8200 C C . THR B 1 333 ? -14.688 -39.375 -10.336 1 96.81 333 THR B C 1
ATOM 8202 O O . THR B 1 333 ? -14.977 -38.219 -9.969 1 96.81 333 THR B O 1
ATOM 8205 N N . ALA B 1 334 ? -14.016 -40.188 -9.625 1 96.38 334 ALA B N 1
ATOM 8206 C CA . ALA B 1 334 ? -13.68 -39.938 -8.227 1 96.38 334 ALA B CA 1
ATOM 8207 C C . ALA B 1 334 ? -12.734 -38.75 -8.109 1 96.38 334 ALA B C 1
ATOM 8209 O O . ALA B 1 334 ? -12.586 -38.188 -7.023 1 96.38 334 ALA B O 1
ATOM 8210 N N . ILE B 1 335 ? -12.148 -38.375 -9.203 1 96.25 335 ILE B N 1
ATOM 8211 C CA . ILE B 1 335 ? -11.164 -37.312 -9.156 1 96.25 335 ILE B CA 1
ATOM 8212 C C . ILE B 1 335 ? -11.852 -36 -8.75 1 96.25 335 ILE B C 1
ATOM 8214 O O . ILE B 1 335 ? -11.203 -35.094 -8.227 1 96.25 335 ILE B O 1
ATOM 8218 N N . GLN B 1 336 ? -13.125 -35.875 -8.891 1 95.81 336 GLN B N 1
ATOM 8219 C CA . GLN B 1 336 ? -13.906 -34.656 -8.594 1 95.81 336 GLN B CA 1
ATOM 8220 C C . GLN B 1 336 ? -14.281 -34.594 -7.117 1 95.81 336 GLN B C 1
ATOM 8222 O O . GLN B 1 336 ? -14.734 -33.562 -6.629 1 95.81 336 GLN B O 1
ATOM 8227 N N . ALA B 1 337 ? -14.062 -35.688 -6.406 1 94.75 337 ALA B N 1
ATOM 8228 C CA . ALA B 1 337 ? -14.469 -35.781 -5.008 1 94.75 337 ALA B CA 1
ATOM 8229 C C . ALA B 1 337 ? -13.32 -35.406 -4.074 1 94.75 337 ALA B C 1
ATOM 8231 O O . ALA B 1 337 ? -13.055 -36.125 -3.1 1 94.75 337 ALA B O 1
ATOM 8232 N N . LEU B 1 338 ? -12.695 -34.344 -4.387 1 92.69 338 LEU B N 1
ATOM 8233 C CA . LEU B 1 338 ? -11.531 -33.938 -3.617 1 92.69 338 LEU B CA 1
ATOM 8234 C C . LEU B 1 338 ? -11.922 -33.562 -2.195 1 92.69 338 LEU B C 1
ATOM 8236 O O . LEU B 1 338 ? -11.133 -33.719 -1.263 1 92.69 338 LEU B O 1
ATOM 8240 N N . SER B 1 339 ? -13.125 -33.094 -1.963 1 87.81 339 SER B N 1
ATOM 8241 C CA . SER B 1 339 ? -13.594 -32.625 -0.656 1 87.81 339 SER B CA 1
ATOM 8242 C C . SER B 1 339 ? -13.992 -33.812 0.226 1 87.81 339 SER B C 1
ATOM 8244 O O . SER B 1 339 ? -14.133 -33.656 1.441 1 87.81 339 SER B O 1
ATOM 8246 N N . ASP B 1 340 ? -14.148 -35 -0.413 1 89.56 340 ASP B N 1
ATOM 8247 C CA . ASP B 1 340 ? -14.492 -36.219 0.322 1 89.56 340 ASP B CA 1
ATOM 8248 C C . ASP B 1 340 ? -13.234 -36.969 0.76 1 89.56 340 ASP B C 1
ATOM 8250 O O . ASP B 1 340 ? -12.547 -37.562 -0.067 1 89.56 340 ASP B O 1
ATOM 8254 N N . PRO B 1 341 ? -13.031 -37 2.033 1 87.75 341 PRO B N 1
ATOM 8255 C CA . PRO B 1 341 ? -11.805 -37.656 2.523 1 87.75 341 PRO B CA 1
ATOM 8256 C C . PRO B 1 341 ? -11.781 -39.156 2.275 1 87.75 341 PRO B C 1
ATOM 8258 O O . PRO B 1 341 ? -10.711 -39.781 2.307 1 87.75 341 PRO B O 1
ATOM 8261 N N . GLU B 1 342 ? -12.867 -39.75 1.97 1 91.94 342 GLU B N 1
ATOM 8262 C CA . GLU B 1 342 ? -12.938 -41.188 1.812 1 91.94 342 GLU B CA 1
ATOM 8263 C C . GLU B 1 342 ? -13 -41.594 0.339 1 91.94 342 GLU B C 1
ATOM 8265 O O . GLU B 1 342 ? -13.008 -42.781 0.008 1 91.94 342 GLU B O 1
ATOM 8270 N N . ALA B 1 343 ? -12.914 -40.625 -0.476 1 95.75 343 ALA B N 1
ATOM 8271 C CA . ALA B 1 343 ? -13.008 -40.906 -1.903 1 95.75 343 ALA B CA 1
ATOM 8272 C C . ALA B 1 343 ? -11.805 -41.719 -2.381 1 95.75 343 ALA B C 1
ATOM 8274 O O . ALA B 1 343 ? -10.664 -41.406 -2.012 1 95.75 343 ALA B O 1
ATOM 8275 N N . VAL B 1 344 ? -12.094 -42.688 -3.215 1 96.94 344 VAL B N 1
ATOM 8276 C CA . VAL B 1 344 ? -11.055 -43.562 -3.75 1 96.94 344 VAL B CA 1
ATOM 8277 C C . VAL B 1 344 ? -11.203 -43.688 -5.266 1 96.94 344 VAL B C 1
ATOM 8279 O O . VAL B 1 344 ? -12.32 -43.75 -5.781 1 96.94 344 VAL B O 1
ATOM 8282 N N . PHE B 1 345 ? -10.078 -43.812 -5.957 1 96.31 345 PHE B N 1
ATOM 8283 C CA . PHE B 1 345 ? -10.102 -43.938 -7.41 1 96.31 345 PHE B CA 1
ATOM 8284 C C . PHE B 1 345 ? -10.609 -45.281 -7.836 1 96.31 345 PHE B C 1
ATOM 8286 O O . PHE B 1 345 ? -10.141 -46.312 -7.336 1 96.31 345 PHE B O 1
ATOM 8293 N N . ASP B 1 346 ? -11.633 -45.25 -8.68 1 95.25 346 ASP B N 1
ATOM 8294 C CA . ASP B 1 346 ? -12.086 -46.406 -9.43 1 95.25 346 ASP B CA 1
ATOM 8295 C C . ASP B 1 346 ? -11.867 -46.219 -10.93 1 95.25 346 ASP B C 1
ATOM 8297 O O . ASP B 1 346 ? -12.602 -45.469 -11.578 1 95.25 346 ASP B O 1
ATOM 8301 N N . PHE B 1 347 ? -10.945 -46.906 -11.461 1 94.12 347 PHE B N 1
ATOM 8302 C CA . PHE B 1 347 ? -10.516 -46.688 -12.836 1 94.12 347 PHE B CA 1
ATOM 8303 C C . PHE B 1 347 ? -11.508 -47.281 -13.828 1 94.12 347 PHE B C 1
ATOM 8305 O O . PHE B 1 347 ? -11.461 -47 -15.023 1 94.12 347 PHE B O 1
ATOM 8312 N N . ALA B 1 348 ? -12.422 -48 -13.336 1 94.62 348 ALA B N 1
ATOM 8313 C CA . ALA B 1 348 ? -13.484 -48.531 -14.18 1 94.62 348 ALA B CA 1
ATOM 8314 C C . ALA B 1 348 ? -14.617 -47.531 -14.359 1 94.62 348 ALA B C 1
ATOM 8316 O O . ALA B 1 348 ? -15.336 -47.562 -15.359 1 94.62 348 ALA B O 1
ATOM 8317 N N . ASP B 1 349 ? -14.758 -46.688 -13.398 1 96.44 349 ASP B N 1
ATOM 8318 C CA . ASP B 1 349 ? -15.773 -45.656 -13.453 1 96.44 349 ASP B CA 1
ATOM 8319 C C . ASP B 1 349 ? -15.172 -44.344 -13.945 1 96.44 349 ASP B C 1
ATOM 8321 O O . ASP B 1 349 ? -14.625 -43.562 -13.156 1 96.44 349 ASP B O 1
ATOM 8325 N N . THR B 1 350 ? -15.344 -44.062 -15.211 1 96.31 350 THR B N 1
ATOM 8326 C CA . THR B 1 350 ? -14.727 -42.906 -15.812 1 96.31 350 THR B CA 1
ATOM 8327 C C . THR B 1 350 ? -15.781 -41.906 -16.312 1 96.31 350 THR B C 1
ATOM 8329 O O . THR B 1 350 ? -16.938 -42.281 -16.5 1 96.31 350 THR B O 1
ATOM 8332 N N . ALA B 1 351 ? -15.445 -40.625 -16.312 1 96.19 351 ALA B N 1
ATOM 8333 C CA . ALA B 1 351 ? -16.328 -39.562 -16.797 1 96.19 351 ALA B CA 1
ATOM 8334 C C . ALA B 1 351 ? -15.531 -38.5 -17.562 1 96.19 351 ALA B C 1
ATOM 8336 O O . ALA B 1 351 ? -14.297 -38.438 -17.469 1 96.19 351 ALA B O 1
ATOM 8337 N N . GLN B 1 352 ? -16.266 -37.812 -18.359 1 95.62 352 GLN B N 1
ATOM 8338 C CA . GLN B 1 352 ? -15.68 -36.625 -18.984 1 95.62 352 GLN B CA 1
ATOM 8339 C C . GLN B 1 352 ? -15.453 -35.5 -17.969 1 95.62 352 GLN B C 1
ATOM 8341 O O . GLN B 1 352 ? -16.406 -35.031 -17.344 1 95.62 352 GLN B O 1
ATOM 8346 N N . ILE B 1 353 ? -14.211 -35.219 -17.75 1 96.12 353 ILE B N 1
ATOM 8347 C CA . ILE B 1 353 ? -13.844 -34.156 -16.812 1 96.12 353 ILE B CA 1
ATOM 8348 C C . ILE B 1 353 ? -13.336 -32.938 -17.578 1 96.12 353 ILE B C 1
ATOM 8350 O O . ILE B 1 353 ? -12.398 -33.062 -18.375 1 96.12 353 ILE B O 1
ATOM 8354 N N . ASP B 1 354 ? -13.945 -31.766 -17.281 1 93.5 354 ASP B N 1
ATOM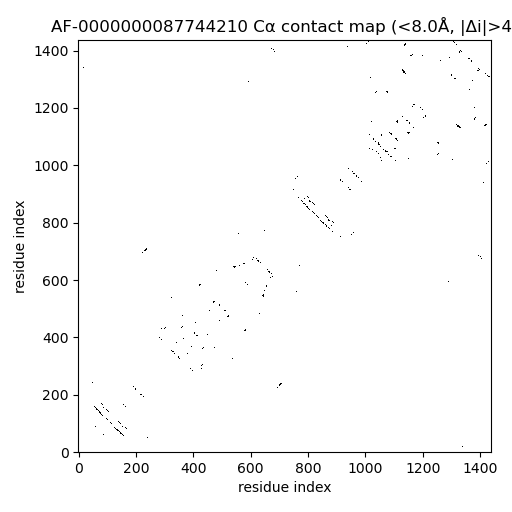 8355 C CA . ASP B 1 354 ? -13.602 -30.531 -17.984 1 93.5 354 ASP B CA 1
ATOM 8356 C C . ASP B 1 354 ? -12.531 -29.75 -17.234 1 93.5 354 ASP B C 1
ATOM 8358 O O . ASP B 1 354 ? -12.609 -29.594 -16.016 1 93.5 354 ASP B O 1
ATOM 8362 N N . PHE B 1 355 ? -11.484 -29.312 -17.891 1 93.38 355 PHE B N 1
ATOM 8363 C CA . PHE B 1 355 ? -10.477 -28.375 -17.391 1 93.38 355 PHE B CA 1
ATOM 8364 C C . PHE B 1 355 ? -9.984 -27.469 -18.5 1 93.38 355 PHE B C 1
ATOM 8366 O O . PHE B 1 355 ? -8.797 -27.438 -18.797 1 93.38 355 PHE B O 1
ATOM 8373 N N . ASN B 1 356 ? -10.82 -26.562 -19 1 88.06 356 ASN B N 1
ATOM 8374 C CA . ASN B 1 356 ? -10.641 -25.703 -20.172 1 88.06 356 ASN B CA 1
ATOM 8375 C C . ASN B 1 356 ? -9.43 -24.797 -20.016 1 88.06 356 ASN B C 1
ATOM 8377 O O . ASN B 1 356 ? -8.586 -24.734 -20.922 1 88.06 356 ASN B O 1
ATOM 8381 N N . ASN B 1 357 ? -9.289 -24.219 -18.922 1 87.56 357 ASN B N 1
ATOM 8382 C CA . ASN B 1 357 ? -8.289 -23.172 -18.75 1 87.56 357 ASN B CA 1
ATOM 8383 C C . ASN B 1 357 ? -6.887 -23.75 -18.578 1 87.56 357 ASN B C 1
ATOM 8385 O O . ASN B 1 357 ? -5.891 -23.047 -18.75 1 87.56 357 ASN B O 1
ATOM 8389 N N . THR B 1 358 ? -6.773 -25.078 -18.203 1 91.62 358 THR B N 1
ATOM 8390 C CA . THR B 1 358 ? -5.461 -25.656 -17.969 1 91.62 358 THR B CA 1
ATOM 8391 C C . THR B 1 358 ? -5.109 -26.656 -19.078 1 91.62 358 THR B C 1
ATOM 8393 O O . THR B 1 358 ? -4.016 -27.219 -19.094 1 91.62 358 THR B O 1
ATOM 8396 N N . SER B 1 359 ? -6.004 -26.781 -20.031 1 90.88 359 SER B N 1
ATOM 8397 C CA . SER B 1 359 ? -5.867 -27.797 -21.062 1 90.88 359 SER B CA 1
ATOM 8398 C C . SER B 1 359 ? -4.695 -27.5 -22 1 90.88 359 SER B C 1
ATOM 8400 O O . SER B 1 359 ? -4.18 -28.391 -22.656 1 90.88 359 SER B O 1
ATOM 8402 N N . LEU B 1 360 ? -4.27 -26.297 -22.031 1 88.31 360 LEU B N 1
ATOM 8403 C CA . LEU B 1 360 ? -3.26 -25.859 -23 1 88.31 360 LEU B CA 1
ATOM 8404 C C . LEU B 1 360 ? -1.855 -26.078 -22.438 1 88.31 360 LEU B C 1
ATOM 8406 O O . LEU B 1 360 ? -0.874 -26.031 -23.188 1 88.31 360 LEU B O 1
ATOM 8410 N N . TYR B 1 361 ? -1.697 -26.406 -21.188 1 92.12 361 TYR B N 1
ATOM 8411 C CA . TYR B 1 361 ? -0.375 -26.438 -20.578 1 92.12 361 TYR B CA 1
ATOM 8412 C C . TYR B 1 361 ? 0.373 -27.719 -20.938 1 92.12 361 TYR B C 1
ATOM 8414 O O . TYR B 1 361 ? -0.208 -28.797 -20.938 1 92.12 361 TYR B O 1
ATOM 8422 N N . ALA B 1 362 ? 1.608 -27.562 -21.266 1 94.12 362 ALA B N 1
ATOM 8423 C CA . ALA B 1 362 ? 2.49 -28.672 -21.609 1 94.12 362 ALA B CA 1
ATOM 8424 C C . ALA B 1 362 ? 2.9 -29.453 -20.359 1 94.12 362 ALA B C 1
ATOM 8426 O O . ALA B 1 362 ? 2.838 -28.938 -19.25 1 94.12 362 ALA B O 1
ATOM 8427 N N . PRO B 1 363 ? 3.355 -30.688 -20.531 1 95 363 PRO B N 1
ATOM 8428 C CA . PRO B 1 363 ? 3.75 -31.531 -19.391 1 95 363 PRO B CA 1
ATOM 8429 C C . PRO B 1 363 ? 4.922 -30.938 -18.609 1 95 363 PRO B C 1
ATOM 8431 O O . PRO B 1 363 ? 5.074 -31.234 -17.422 1 95 363 PRO B O 1
ATOM 8434 N N . VAL B 1 364 ? 5.676 -30.125 -19.234 1 94.81 364 VAL B N 1
ATOM 8435 C CA . VAL B 1 364 ? 6.848 -29.531 -18.578 1 94.81 364 VAL B CA 1
ATOM 8436 C C . VAL B 1 364 ? 6.422 -28.766 -17.344 1 94.81 364 VAL B C 1
ATOM 8438 O O . VAL B 1 364 ? 7.156 -28.719 -16.344 1 94.81 364 VAL B O 1
ATOM 8441 N N . CYS B 1 365 ? 5.242 -28.266 -17.281 1 94.75 365 CYS B N 1
ATOM 8442 C CA . CYS B 1 365 ? 4.727 -27.469 -16.172 1 94.75 365 CYS B CA 1
ATOM 8443 C C . CYS B 1 365 ? 4.434 -28.344 -14.961 1 94.75 365 CYS B C 1
ATOM 8445 O O . CYS B 1 365 ? 4.297 -27.844 -13.844 1 94.75 365 CYS B O 1
ATOM 8447 N N . TYR B 1 366 ? 4.363 -29.734 -15.188 1 97.25 366 TYR B N 1
ATOM 8448 C CA . TYR B 1 366 ? 3.818 -30.594 -14.148 1 97.25 366 TYR B CA 1
ATOM 8449 C C . TYR B 1 366 ? 4.73 -31.781 -13.891 1 97.25 366 TYR B C 1
ATOM 8451 O O . TYR B 1 366 ? 4.328 -32.75 -13.25 1 97.25 366 TYR B O 1
ATOM 8459 N N . ILE B 1 367 ? 5.941 -31.75 -14.328 1 96.56 367 ILE B N 1
ATOM 8460 C CA . ILE B 1 367 ? 6.812 -32.906 -14.305 1 96.56 367 ILE B CA 1
ATOM 8461 C C . ILE B 1 367 ? 6.887 -33.5 -12.891 1 96.56 367 ILE B C 1
ATOM 8463 O O . ILE B 1 367 ? 6.629 -34.656 -12.68 1 96.56 367 ILE B O 1
ATOM 8467 N N . PRO B 1 368 ? 7.227 -32.688 -11.891 1 97.62 368 PRO B N 1
ATOM 8468 C CA . PRO B 1 368 ? 7.277 -33.25 -10.547 1 97.62 368 PRO B CA 1
ATOM 8469 C C . PRO B 1 368 ? 5.918 -33.781 -10.07 1 97.62 368 PRO B C 1
ATOM 8471 O O . PRO B 1 368 ? 5.844 -34.781 -9.391 1 97.62 368 PRO B O 1
ATOM 8474 N N . GLN B 1 369 ? 4.836 -33.125 -10.359 1 98 369 GLN B N 1
ATOM 8475 C CA . GLN B 1 369 ? 3.492 -33.531 -9.953 1 98 369 GLN B CA 1
ATOM 8476 C C . GLN B 1 369 ? 3.084 -34.844 -10.633 1 98 369 GLN B C 1
ATOM 8478 O O . GLN B 1 369 ? 2.451 -35.688 -10.008 1 98 369 GLN B O 1
ATOM 8483 N N . ILE B 1 370 ? 3.457 -34.938 -11.93 1 98 370 ILE B N 1
ATOM 8484 C CA . ILE B 1 370 ? 3.18 -36.156 -12.68 1 98 370 ILE B CA 1
ATOM 8485 C C . ILE B 1 370 ? 3.852 -37.344 -11.992 1 98 370 ILE B C 1
ATOM 8487 O O . ILE B 1 370 ? 3.219 -38.375 -11.766 1 98 370 ILE B O 1
ATOM 8491 N N . ILE B 1 371 ? 5.105 -37.156 -11.656 1 97.94 371 ILE B N 1
ATOM 8492 C CA . ILE B 1 371 ? 5.867 -38.219 -10.977 1 97.94 371 ILE B CA 1
ATOM 8493 C C . ILE B 1 371 ? 5.238 -38.5 -9.617 1 97.94 371 ILE B C 1
ATOM 8495 O O . ILE B 1 371 ? 5.086 -39.656 -9.234 1 97.94 371 ILE B O 1
ATOM 8499 N N . GLY B 1 372 ? 4.855 -37.5 -8.906 1 98.12 372 GLY B N 1
ATOM 8500 C CA . GLY B 1 372 ? 4.23 -37.656 -7.605 1 98.12 372 GLY B CA 1
ATOM 8501 C C . GLY B 1 372 ? 2.92 -38.406 -7.664 1 98.12 372 GLY B C 1
ATOM 8502 O O . GLY B 1 372 ? 2.66 -39.281 -6.82 1 98.12 372 GLY B O 1
ATOM 8503 N N . ILE B 1 373 ? 2.088 -38.125 -8.617 1 98.19 373 ILE B N 1
ATOM 8504 C CA . ILE B 1 373 ? 0.796 -38.781 -8.789 1 98.19 373 ILE B CA 1
ATOM 8505 C C . ILE B 1 373 ? 1.005 -40.281 -9.047 1 98.19 373 ILE B C 1
ATOM 8507 O O . ILE B 1 373 ? 0.367 -41.125 -8.406 1 98.19 373 ILE B O 1
ATOM 8511 N N . ARG B 1 374 ? 1.925 -40.562 -9.906 1 97.94 374 ARG B N 1
ATOM 8512 C CA . ARG B 1 374 ? 2.195 -41.969 -10.242 1 97.94 374 ARG B CA 1
ATOM 8513 C C . ARG B 1 374 ? 2.738 -42.719 -9.031 1 97.94 374 ARG B C 1
ATOM 8515 O O . ARG B 1 374 ? 2.361 -43.875 -8.797 1 97.94 374 ARG B O 1
ATOM 8522 N N . ILE B 1 375 ? 3.582 -42.094 -8.305 1 97.69 375 ILE B N 1
ATOM 8523 C CA . ILE B 1 375 ? 4.148 -42.719 -7.117 1 97.69 375 ILE B CA 1
ATOM 8524 C C . ILE B 1 375 ? 3.057 -42.938 -6.07 1 97.69 375 ILE B C 1
ATOM 8526 O O . ILE B 1 375 ? 2.988 -44 -5.438 1 97.69 375 ILE B O 1
ATOM 8530 N N . ALA B 1 376 ? 2.234 -41.969 -5.863 1 98.12 376 ALA B N 1
ATOM 8531 C CA . ALA B 1 376 ? 1.172 -42.062 -4.867 1 98.12 376 ALA B CA 1
ATOM 8532 C C . ALA B 1 376 ? 0.211 -43.188 -5.18 1 98.12 376 ALA B C 1
ATOM 8534 O O . ALA B 1 376 ? -0.21 -43.938 -4.277 1 98.12 376 ALA B O 1
ATOM 8535 N N . LEU B 1 377 ? -0.097 -43.344 -6.422 1 97.25 377 LEU B N 1
ATOM 8536 C CA . LEU B 1 377 ? -1.081 -44.344 -6.852 1 97.25 377 LEU B CA 1
ATOM 8537 C C . LEU B 1 377 ? -0.555 -45.75 -6.648 1 97.25 377 LEU B C 1
ATOM 8539 O O . LEU B 1 377 ? -1.33 -46.719 -6.633 1 97.25 377 LEU B O 1
ATOM 8543 N N . LEU B 1 378 ? 0.742 -45.938 -6.477 1 97.25 378 LEU B N 1
ATOM 8544 C CA . LEU B 1 378 ? 1.313 -47.25 -6.16 1 97.25 378 LEU B CA 1
ATOM 8545 C C . LEU B 1 378 ? 1.009 -47.656 -4.719 1 97.25 378 LEU B C 1
ATOM 8547 O O . LEU B 1 378 ? 0.991 -48.844 -4.383 1 97.25 378 LEU B O 1
ATOM 8551 N N . PHE B 1 379 ? 0.722 -46.656 -3.898 1 97.19 379 PHE B N 1
ATOM 8552 C CA . PHE B 1 379 ? 0.615 -46.938 -2.473 1 97.19 379 PHE B CA 1
ATOM 8553 C C . PHE B 1 379 ? -0.81 -46.719 -1.98 1 97.19 379 PHE B C 1
ATOM 8555 O O . PHE B 1 379 ? -1.206 -47.25 -0.944 1 97.19 379 PHE B O 1
ATOM 8562 N N . THR B 1 380 ? -1.542 -45.812 -2.654 1 96.06 380 THR B N 1
ATOM 8563 C CA . THR B 1 380 ? -2.887 -45.5 -2.182 1 96.06 380 THR B CA 1
ATOM 8564 C C . THR B 1 380 ? -3.807 -45.156 -3.35 1 96.06 380 THR B C 1
ATOM 8566 O O . THR B 1 380 ? -3.342 -44.688 -4.395 1 96.06 380 THR B O 1
ATOM 8569 N N . GLY B 1 381 ? -5.09 -45.406 -3.119 1 95.44 381 GLY B N 1
ATOM 8570 C CA . GLY B 1 381 ? -6.105 -45 -4.082 1 95.44 381 GLY B CA 1
ATOM 8571 C C . GLY B 1 381 ? -6.934 -43.844 -3.617 1 95.44 381 GLY B C 1
ATOM 8572 O O . GLY B 1 381 ? -7.852 -43.406 -4.316 1 95.44 381 GLY B O 1
ATOM 8573 N N . ASN B 1 382 ? -6.523 -43.312 -2.5 1 97.5 382 ASN B N 1
ATOM 8574 C CA . ASN B 1 382 ? -7.273 -42.188 -1.923 1 97.5 382 ASN B CA 1
ATOM 8575 C C . ASN B 1 382 ? -7.039 -40.906 -2.693 1 97.5 382 ASN B C 1
ATOM 8577 O O . ASN B 1 382 ? -5.895 -40.5 -2.895 1 97.5 382 ASN B O 1
ATOM 8581 N N . VAL B 1 383 ? -8.102 -40.281 -3.074 1 97.62 383 VAL B N 1
ATOM 8582 C CA . VAL B 1 383 ? -8.039 -39.094 -3.957 1 97.62 383 VAL B CA 1
ATOM 8583 C C . VAL B 1 383 ? -7.301 -37.969 -3.264 1 97.62 383 VAL B C 1
ATOM 8585 O O . VAL B 1 383 ? -6.414 -37.344 -3.854 1 97.62 383 VAL B O 1
ATOM 8588 N N . TYR B 1 384 ? -7.641 -37.688 -2.033 1 96.5 384 TYR B N 1
ATOM 8589 C CA . TYR B 1 384 ? -7.035 -36.594 -1.272 1 96.5 384 TYR B CA 1
ATOM 8590 C C . TYR B 1 384 ? -5.539 -36.844 -1.09 1 96.5 384 TYR B C 1
ATOM 8592 O O . TYR B 1 384 ? -4.742 -35.906 -1.259 1 96.5 384 TYR B O 1
ATOM 8600 N N . SER B 1 385 ? -5.156 -38 -0.76 1 96.88 385 SER B N 1
ATOM 8601 C CA . SER B 1 385 ? -3.75 -38.344 -0.542 1 96.88 385 SER B CA 1
ATOM 8602 C C . SER B 1 385 ? -2.941 -38.188 -1.825 1 96.88 385 SER B C 1
ATOM 8604 O O . SER B 1 385 ? -1.796 -37.719 -1.79 1 96.88 385 SER B O 1
ATOM 8606 N N . VAL B 1 386 ? -3.523 -38.594 -2.916 1 97.88 386 VAL B N 1
ATOM 8607 C CA . VAL B 1 386 ? -2.842 -38.438 -4.199 1 97.88 386 VAL B CA 1
ATOM 8608 C C . VAL B 1 386 ? -2.656 -36.938 -4.516 1 97.88 386 VAL B C 1
ATOM 8610 O O . VAL B 1 386 ? -1.583 -36.531 -4.957 1 97.88 386 VAL B O 1
ATOM 8613 N N . PHE B 1 387 ? -3.699 -36.188 -4.254 1 97.81 387 PHE B N 1
ATOM 8614 C CA . PHE B 1 387 ? -3.645 -34.75 -4.461 1 97.81 387 PHE B CA 1
ATOM 8615 C C . PHE B 1 387 ? -2.539 -34.125 -3.621 1 97.81 387 PHE B C 1
ATOM 8617 O O . PHE B 1 387 ? -1.735 -33.344 -4.129 1 97.81 387 PHE B O 1
ATOM 8624 N N . MET B 1 388 ? -2.43 -34.469 -2.387 1 96.94 388 MET B N 1
ATOM 8625 C CA . MET B 1 388 ? -1.438 -33.906 -1.476 1 96.94 388 MET B CA 1
ATOM 8626 C C . MET B 1 388 ? -0.026 -34.312 -1.89 1 96.94 388 MET B C 1
ATOM 8628 O O . MET B 1 388 ? 0.913 -33.531 -1.743 1 96.94 388 MET B O 1
ATOM 8632 N N . THR B 1 389 ? 0.064 -35.5 -2.35 1 97.69 389 THR B N 1
ATOM 8633 C CA . THR B 1 389 ? 1.369 -35.938 -2.824 1 97.69 389 THR B CA 1
ATOM 8634 C C . THR B 1 389 ? 1.807 -35.125 -4.043 1 97.69 389 THR B C 1
ATOM 8636 O O . THR B 1 389 ? 2.994 -34.844 -4.207 1 97.69 389 THR B O 1
ATOM 8639 N N . ALA B 1 390 ? 0.873 -34.844 -4.895 1 98 390 ALA B N 1
ATOM 8640 C CA . ALA B 1 390 ? 1.178 -33.969 -6.035 1 98 390 ALA B CA 1
ATOM 8641 C C . ALA B 1 390 ? 1.685 -32.594 -5.566 1 98 390 ALA B C 1
ATOM 8643 O O . ALA B 1 390 ? 2.633 -32.062 -6.141 1 98 390 ALA B O 1
ATOM 8644 N N . ARG B 1 391 ? 1.104 -32 -4.516 1 97.69 391 ARG B N 1
ATOM 8645 C CA . ARG B 1 391 ? 1.559 -30.734 -3.934 1 97.69 391 ARG B CA 1
ATOM 8646 C C . ARG B 1 391 ? 3.004 -30.844 -3.461 1 97.69 391 ARG B C 1
ATOM 8648 O O . ARG B 1 391 ? 3.834 -29.984 -3.789 1 97.69 391 ARG B O 1
ATOM 8655 N N . TRP B 1 392 ? 3.229 -31.891 -2.74 1 98.06 392 TRP B N 1
ATOM 8656 C CA . TRP B 1 392 ? 4.555 -32.062 -2.162 1 98.06 392 TRP B CA 1
ATOM 8657 C C . TRP B 1 392 ? 5.602 -32.281 -3.254 1 98.06 392 TRP B C 1
ATOM 8659 O O . TRP B 1 392 ? 6.699 -31.719 -3.182 1 98.06 392 TRP B O 1
ATOM 8669 N N . ALA B 1 393 ? 5.23 -33.125 -4.203 1 98.06 393 ALA B N 1
ATOM 8670 C CA . ALA B 1 393 ? 6.16 -33.375 -5.301 1 98.06 393 ALA B CA 1
ATOM 8671 C C . ALA B 1 393 ? 6.484 -32.094 -6.051 1 98.06 393 ALA B C 1
ATOM 8673 O O . ALA B 1 393 ? 7.645 -31.828 -6.387 1 98.06 393 ALA B O 1
ATOM 8674 N N . GLY B 1 394 ? 5.43 -31.328 -6.352 1 97.94 394 GLY B N 1
ATOM 8675 C CA . GLY B 1 394 ? 5.648 -30.031 -6.984 1 97.94 394 GLY B CA 1
ATOM 8676 C C . GLY B 1 394 ? 6.555 -29.125 -6.18 1 97.94 394 GLY B C 1
ATOM 8677 O O . GLY B 1 394 ? 7.469 -28.5 -6.73 1 97.94 394 GLY B O 1
ATOM 8678 N N . PHE B 1 395 ? 6.352 -29.062 -4.898 1 98.19 395 PHE B N 1
ATOM 8679 C CA . PHE B 1 395 ? 7.129 -28.219 -4 1 98.19 395 PHE B CA 1
ATOM 8680 C C . PHE B 1 395 ? 8.586 -28.656 -3.963 1 98.19 395 PHE B C 1
ATOM 8682 O O . PHE B 1 395 ? 9.492 -27.844 -4.094 1 98.19 395 PHE B O 1
ATOM 8689 N N . ILE B 1 396 ? 8.797 -29.906 -3.791 1 97.94 396 ILE B N 1
ATOM 8690 C CA . ILE B 1 396 ? 10.148 -30.438 -3.707 1 97.94 396 ILE B CA 1
ATOM 8691 C C . ILE B 1 396 ? 10.883 -30.203 -5.023 1 97.94 396 ILE B C 1
ATOM 8693 O O . ILE B 1 396 ? 12.055 -29.828 -5.027 1 97.94 396 ILE B O 1
ATOM 8697 N N . GLY B 1 397 ? 10.203 -30.516 -6.156 1 97.88 397 GLY B N 1
ATOM 8698 C CA . GLY B 1 397 ? 10.797 -30.234 -7.449 1 97.88 397 GLY B CA 1
ATOM 8699 C C . GLY B 1 397 ? 11.211 -28.781 -7.613 1 97.88 397 GLY B C 1
ATOM 8700 O O . GLY B 1 397 ? 12.344 -28.5 -8.016 1 97.88 397 GLY B O 1
ATOM 8701 N N . ALA B 1 398 ? 10.32 -27.875 -7.301 1 97.81 398 ALA B N 1
ATOM 8702 C CA . ALA B 1 398 ? 10.617 -26.438 -7.391 1 97.81 398 ALA B CA 1
ATOM 8703 C C . ALA B 1 398 ? 11.727 -26.047 -6.422 1 97.81 398 ALA B C 1
ATOM 8705 O O . ALA B 1 398 ? 12.617 -25.266 -6.766 1 97.81 398 ALA B O 1
ATOM 8706 N N . PHE B 1 399 ? 11.68 -26.578 -5.195 1 98.06 399 PHE B N 1
ATOM 8707 C CA . PHE B 1 399 ? 12.672 -26.297 -4.164 1 98.06 399 PHE B CA 1
ATOM 8708 C C . PHE B 1 399 ? 14.07 -26.656 -4.645 1 98.06 399 PHE B C 1
ATOM 8710 O O . PHE B 1 399 ? 15.008 -25.875 -4.473 1 98.06 399 PHE B O 1
ATOM 8717 N N . ILE B 1 400 ? 14.195 -27.797 -5.227 1 98.12 400 ILE B N 1
ATOM 8718 C CA . ILE B 1 400 ? 15.492 -28.25 -5.711 1 98.12 400 ILE B CA 1
ATOM 8719 C C . ILE B 1 400 ? 16.016 -27.281 -6.773 1 98.12 400 ILE B C 1
ATOM 8721 O O . ILE B 1 400 ? 17.172 -26.875 -6.723 1 98.12 400 ILE B O 1
ATOM 8725 N N . LEU B 1 401 ? 15.219 -26.922 -7.711 1 98.25 401 LEU B N 1
ATOM 8726 C CA . LEU B 1 401 ? 15.625 -26 -8.766 1 98.25 401 LEU B CA 1
ATOM 8727 C C . LEU B 1 401 ? 15.961 -24.625 -8.18 1 98.25 401 LEU B C 1
ATOM 8729 O O . LEU B 1 401 ? 16.891 -23.969 -8.641 1 98.25 401 LEU B O 1
ATOM 8733 N N . TYR B 1 402 ? 15.125 -24.172 -7.156 1 98.25 402 TYR B N 1
ATOM 8734 C CA . TYR B 1 402 ? 15.406 -22.906 -6.473 1 98.25 402 TYR B CA 1
ATOM 8735 C C . TYR B 1 402 ? 16.797 -22.922 -5.84 1 98.25 402 TYR B C 1
ATOM 8737 O O . TYR B 1 402 ? 17.562 -21.969 -5.973 1 98.25 402 TYR B O 1
ATOM 8745 N N . MET B 1 403 ? 17.141 -24.031 -5.195 1 98 403 MET B N 1
ATOM 8746 C CA . MET B 1 403 ? 18.438 -24.141 -4.52 1 98 403 MET B CA 1
ATOM 8747 C C . MET B 1 403 ? 19.578 -24.109 -5.527 1 98 403 MET B C 1
ATOM 8749 O O . MET B 1 403 ? 20.625 -23.5 -5.273 1 98 403 MET B O 1
ATOM 8753 N N . PHE B 1 404 ? 19.375 -24.734 -6.656 1 98.12 404 PHE B N 1
ATOM 8754 C CA . PHE B 1 404 ? 20.391 -24.688 -7.703 1 98.12 404 PHE B CA 1
ATOM 8755 C C . PHE B 1 404 ? 20.562 -23.266 -8.227 1 98.12 404 PHE B C 1
ATOM 8757 O O . PHE B 1 404 ? 21.688 -22.812 -8.477 1 98.12 404 PHE B O 1
ATOM 8764 N N . ALA B 1 405 ? 19.453 -22.594 -8.453 1 98.44 405 ALA B N 1
ATOM 8765 C CA . ALA B 1 405 ? 19.516 -21.219 -8.93 1 98.44 405 ALA B CA 1
ATOM 8766 C C . ALA B 1 405 ? 20.266 -20.328 -7.949 1 98.44 405 ALA B C 1
ATOM 8768 O O . ALA B 1 405 ? 21.125 -19.547 -8.344 1 98.44 405 ALA B O 1
ATOM 8769 N N . LEU B 1 406 ? 19.953 -20.484 -6.656 1 97.69 406 LEU B N 1
ATOM 8770 C CA . LEU B 1 406 ? 20.594 -19.672 -5.621 1 97.69 406 LEU B CA 1
ATOM 8771 C C . LEU B 1 406 ? 22.094 -20 -5.539 1 97.69 406 LEU B C 1
ATOM 8773 O O . LEU B 1 406 ? 22.906 -19.109 -5.242 1 97.69 406 LEU B O 1
ATOM 8777 N N . TYR B 1 407 ? 22.438 -21.203 -5.809 1 96.94 407 TYR B N 1
ATOM 8778 C CA . TYR B 1 407 ? 23.812 -21.656 -5.715 1 96.94 407 TYR B CA 1
ATOM 8779 C C . TYR B 1 407 ? 24.641 -21.094 -6.867 1 96.94 407 TYR B C 1
ATOM 8781 O O . TYR B 1 407 ? 25.797 -20.719 -6.68 1 96.94 407 TYR B O 1
ATOM 8789 N N . ILE B 1 408 ? 24.047 -20.953 -8.031 1 96.19 408 ILE B N 1
ATOM 8790 C CA . ILE B 1 408 ? 24.859 -20.688 -9.219 1 96.19 408 ILE B CA 1
ATOM 8791 C C . ILE B 1 408 ? 24.828 -19.188 -9.523 1 96.19 408 ILE B C 1
ATOM 8793 O O . ILE B 1 408 ? 25.734 -18.672 -10.195 1 96.19 408 ILE B O 1
ATOM 8797 N N . ILE B 1 409 ? 23.812 -18.438 -9.109 1 96 409 ILE B N 1
ATOM 8798 C CA . ILE B 1 409 ? 23.672 -17.031 -9.492 1 96 409 ILE B CA 1
ATOM 8799 C C . ILE B 1 409 ? 24.859 -16.234 -9 1 96 409 ILE B C 1
ATOM 8801 O O . ILE B 1 409 ? 25.234 -16.312 -7.828 1 96 409 ILE B O 1
ATOM 8805 N N . PRO B 1 410 ? 25.5 -15.508 -9.859 1 93.81 410 PRO B N 1
ATOM 8806 C CA . PRO B 1 410 ? 26.734 -14.82 -9.492 1 93.81 410 PRO B CA 1
ATOM 8807 C C . PRO B 1 410 ? 26.5 -13.57 -8.656 1 93.81 410 PRO B C 1
ATOM 8809 O O . PRO B 1 410 ? 27.359 -13.164 -7.867 1 93.81 410 PRO B O 1
ATOM 8812 N N . ALA B 1 411 ? 25.391 -12.938 -8.914 1 91.19 411 ALA B N 1
ATOM 8813 C CA . ALA B 1 411 ? 25.016 -11.727 -8.188 1 91.19 411 ALA B CA 1
ATOM 8814 C C . ALA B 1 411 ? 23.5 -11.625 -8.039 1 91.19 411 ALA B C 1
ATOM 8816 O O . ALA B 1 411 ? 22.75 -12.023 -8.938 1 91.19 411 ALA B O 1
ATOM 8817 N N . GLY B 1 412 ? 23.078 -11.047 -6.93 1 90.56 412 GLY B N 1
ATOM 8818 C CA . GLY B 1 412 ? 21.656 -10.867 -6.707 1 90.56 412 GLY B CA 1
ATOM 8819 C C . GLY B 1 412 ? 21 -12.039 -6 1 90.56 412 GLY B C 1
ATOM 8820 O O . GLY B 1 412 ? 19.812 -12.289 -6.168 1 90.56 412 GLY B O 1
ATOM 8821 N N . ARG B 1 413 ? 21.812 -12.789 -5.316 1 92.5 413 ARG B N 1
ATOM 8822 C CA . ARG B 1 413 ? 21.328 -13.961 -4.605 1 92.5 413 ARG B CA 1
ATOM 8823 C C . ARG B 1 413 ? 20.25 -13.586 -3.596 1 92.5 413 ARG B C 1
ATOM 8825 O O . ARG B 1 413 ? 19.219 -14.266 -3.484 1 92.5 413 ARG B O 1
ATOM 8832 N N . GLU B 1 414 ? 20.406 -12.492 -2.871 1 91.44 414 GLU B N 1
ATOM 8833 C CA . GLU B 1 414 ? 19.438 -12.031 -1.878 1 91.44 414 GLU B CA 1
ATOM 8834 C C . GLU B 1 414 ? 18.125 -11.609 -2.537 1 91.44 414 GLU B C 1
ATOM 8836 O O . GLU B 1 414 ? 17.047 -11.852 -1.991 1 91.44 414 GLU B O 1
ATOM 8841 N N . LEU B 1 415 ? 18.25 -10.961 -3.658 1 94 415 LEU B N 1
ATOM 8842 C CA . LEU B 1 415 ? 17.062 -10.555 -4.391 1 94 415 LEU B CA 1
ATOM 8843 C C . LEU B 1 415 ? 16.266 -11.766 -4.848 1 94 415 LEU B C 1
ATOM 8845 O O . LEU B 1 415 ? 15.039 -11.805 -4.707 1 94 415 LEU B O 1
ATOM 8849 N N . LEU B 1 416 ? 16.969 -12.703 -5.441 1 97.31 416 LEU B N 1
ATOM 8850 C CA . LEU B 1 416 ? 16.312 -13.922 -5.91 1 97.31 416 LEU B CA 1
ATOM 8851 C C . LEU B 1 416 ? 15.648 -14.656 -4.75 1 97.31 416 LEU B C 1
ATOM 8853 O O . LEU B 1 416 ? 14.523 -15.148 -4.891 1 97.31 416 LEU B O 1
ATOM 8857 N N . PHE B 1 417 ? 16.344 -14.719 -3.658 1 96.62 417 PHE B N 1
ATOM 8858 C CA . PHE B 1 417 ? 15.789 -15.328 -2.457 1 96.62 417 PHE B CA 1
ATOM 8859 C C . PHE B 1 417 ? 14.547 -14.578 -1.997 1 96.62 417 PHE B C 1
ATOM 8861 O O . PHE B 1 417 ? 13.555 -15.203 -1.616 1 96.62 417 PHE B O 1
ATOM 8868 N N . ALA B 1 418 ? 14.617 -13.273 -1.955 1 96.38 418 ALA B N 1
ATOM 8869 C CA . ALA B 1 418 ? 13.469 -12.461 -1.556 1 96.38 418 ALA B CA 1
ATOM 8870 C C . ALA B 1 418 ? 12.258 -12.758 -2.439 1 96.38 418 ALA B C 1
ATOM 8872 O O . ALA B 1 418 ? 11.133 -12.867 -1.945 1 96.38 418 ALA B O 1
ATOM 8873 N N . VAL B 1 419 ? 12.445 -12.898 -3.721 1 97.88 419 VAL B N 1
ATOM 8874 C CA . VAL B 1 419 ? 11.359 -13.195 -4.656 1 97.88 419 VAL B CA 1
ATOM 8875 C C . VAL B 1 419 ? 10.773 -14.57 -4.348 1 97.88 419 VAL B C 1
ATOM 8877 O O . VAL B 1 419 ? 9.555 -14.758 -4.375 1 97.88 419 VAL B O 1
ATOM 8880 N N . MET B 1 420 ? 11.672 -15.492 -4.043 1 98.25 420 MET B N 1
ATOM 8881 C CA . MET B 1 420 ? 11.25 -16.859 -3.754 1 98.25 420 MET B CA 1
ATOM 8882 C C . MET B 1 420 ? 10.43 -16.922 -2.471 1 98.25 420 MET B C 1
ATOM 8884 O O . MET B 1 420 ? 9.562 -17.781 -2.318 1 98.25 420 MET B O 1
ATOM 8888 N N . MET B 1 421 ? 10.672 -15.922 -1.608 1 97.69 421 MET B N 1
ATOM 8889 C CA . MET B 1 421 ? 10.055 -15.953 -0.285 1 97.69 421 MET B CA 1
ATOM 8890 C C . MET B 1 421 ? 8.797 -15.094 -0.248 1 97.69 421 MET B C 1
ATOM 8892 O O . MET B 1 421 ? 8.156 -14.969 0.796 1 97.69 421 MET B O 1
ATOM 8896 N N . LEU B 1 422 ? 8.469 -14.445 -1.361 1 97.88 422 LEU B N 1
ATOM 8897 C CA . LEU B 1 422 ? 7.18 -13.766 -1.395 1 97.88 422 LEU B CA 1
ATOM 8898 C C . LEU B 1 422 ? 6.039 -14.734 -1.118 1 97.88 422 LEU B C 1
ATOM 8900 O O . LEU B 1 422 ? 6.059 -15.875 -1.599 1 97.88 422 LEU B O 1
ATOM 8904 N N . PRO B 1 423 ? 5.066 -14.336 -0.32 1 97.25 423 PRO B N 1
ATOM 8905 C CA . PRO B 1 423 ? 3.961 -15.242 0 1 97.25 423 PRO B CA 1
ATOM 8906 C C . PRO B 1 423 ? 3.299 -15.836 -1.245 1 97.25 423 PRO B C 1
ATOM 8908 O O . PRO B 1 423 ? 2.994 -17.031 -1.281 1 97.25 423 PRO B O 1
ATOM 8911 N N . MET B 1 424 ? 3.125 -15.039 -2.268 1 97.44 424 MET B N 1
ATOM 8912 C CA . MET B 1 424 ? 2.508 -15.516 -3.502 1 97.44 424 MET B CA 1
ATOM 8913 C C . MET B 1 424 ? 3.4 -16.531 -4.199 1 97.44 424 MET B C 1
ATOM 8915 O O . MET B 1 424 ? 2.912 -17.531 -4.746 1 97.44 424 MET B O 1
ATOM 8919 N N . THR B 1 425 ? 4.711 -16.297 -4.223 1 98 425 THR B N 1
ATOM 8920 C CA . THR B 1 425 ? 5.633 -17.234 -4.832 1 98 425 THR B CA 1
ATOM 8921 C C . THR B 1 425 ? 5.602 -18.578 -4.098 1 98 425 THR B C 1
ATOM 8923 O O . THR B 1 425 ? 5.59 -19.641 -4.727 1 98 425 THR B O 1
ATOM 8926 N N . ILE B 1 426 ? 5.57 -18.531 -2.785 1 98 426 ILE B N 1
ATOM 8927 C CA . ILE B 1 426 ? 5.535 -19.75 -1.991 1 98 426 ILE B CA 1
ATOM 8928 C C . ILE B 1 426 ? 4.211 -20.484 -2.225 1 98 426 ILE B C 1
ATOM 8930 O O . ILE B 1 426 ? 4.188 -21.703 -2.371 1 98 426 ILE B O 1
ATOM 8934 N N . GLN B 1 427 ? 3.139 -19.75 -2.242 1 97.19 427 GLN B N 1
ATOM 8935 C CA . GLN B 1 427 ? 1.843 -20.359 -2.508 1 97.19 427 GLN B CA 1
ATOM 8936 C C . GLN B 1 427 ? 1.847 -21.094 -3.844 1 97.19 427 GLN B C 1
ATOM 8938 O O . GLN B 1 427 ? 1.374 -22.234 -3.934 1 97.19 427 GLN B O 1
ATOM 8943 N N . GLU B 1 428 ? 2.424 -20.469 -4.852 1 96.94 428 GLU B N 1
ATOM 8944 C CA . GLU B 1 428 ? 2.449 -21.094 -6.176 1 96.94 428 GLU B CA 1
ATOM 8945 C C . GLU B 1 428 ? 3.369 -22.312 -6.195 1 96.94 428 GLU B C 1
ATOM 8947 O O . GLU B 1 428 ? 3.104 -23.281 -6.906 1 96.94 428 GLU B O 1
ATOM 8952 N N . MET B 1 429 ? 4.363 -22.25 -5.445 1 96.5 429 MET B N 1
ATOM 8953 C CA . MET B 1 429 ? 5.32 -23.344 -5.41 1 96.5 429 MET B CA 1
ATOM 8954 C C . MET B 1 429 ? 4.758 -24.547 -4.648 1 96.5 429 MET B C 1
ATOM 8956 O O . MET B 1 429 ? 5.156 -25.688 -4.883 1 96.5 429 MET B O 1
ATOM 8960 N N . THR B 1 430 ? 3.811 -24.25 -3.779 1 97.31 430 THR B N 1
ATOM 8961 C CA . THR B 1 430 ? 3.316 -25.312 -2.898 1 97.31 430 THR B CA 1
ATOM 8962 C C . THR B 1 430 ? 1.966 -25.828 -3.381 1 97.31 430 THR B C 1
ATOM 8964 O O . THR B 1 430 ? 1.452 -26.812 -2.855 1 97.31 430 THR B O 1
ATOM 8967 N N . GLY B 1 431 ? 1.372 -25.203 -4.332 1 96.69 431 GLY B N 1
ATOM 8968 C CA . GLY B 1 431 ? 0.135 -25.672 -4.938 1 96.69 431 GLY B CA 1
ATOM 8969 C C . GLY B 1 431 ? 0.357 -26.469 -6.207 1 96.69 431 GLY B C 1
ATOM 8970 O O . GLY B 1 431 ? 1.476 -26.531 -6.723 1 96.69 431 GLY B O 1
ATOM 8971 N N . VAL B 1 432 ? -0.723 -27.156 -6.57 1 97 432 VAL B N 1
ATOM 8972 C CA . VAL B 1 432 ? -0.692 -27.781 -7.887 1 97 432 VAL B CA 1
ATOM 8973 C C . VAL B 1 432 ? -1.024 -26.75 -8.961 1 97 432 VAL B C 1
ATOM 8975 O O . VAL B 1 432 ? -2.191 -26.562 -9.312 1 97 432 VAL B O 1
ATOM 8978 N N . THR B 1 433 ? -0.004 -26.156 -9.414 1 95.19 433 THR B N 1
ATOM 8979 C CA . THR B 1 433 ? -0.156 -25.094 -10.406 1 95.19 433 THR B CA 1
ATOM 8980 C C . THR B 1 433 ? 0.927 -25.188 -11.477 1 95.19 433 THR B C 1
ATOM 8982 O O . THR B 1 433 ? 1.894 -25.938 -11.32 1 95.19 433 THR B O 1
ATOM 8985 N N . SER B 1 434 ? 0.723 -24.547 -12.562 1 94.06 434 SER B N 1
ATOM 8986 C CA . SER B 1 434 ? 1.754 -24.453 -13.594 1 94.06 434 SER B CA 1
ATOM 8987 C C . SER B 1 434 ? 2.795 -23.391 -13.242 1 94.06 434 SER B C 1
ATOM 8989 O O . SER B 1 434 ? 3.922 -23.438 -13.742 1 94.06 434 SER B O 1
ATOM 8991 N N . ASP B 1 435 ? 2.498 -22.469 -12.383 1 95 435 ASP B N 1
ATOM 8992 C CA . ASP B 1 435 ? 3.346 -21.312 -12.086 1 95 435 ASP B CA 1
ATOM 8993 C C . ASP B 1 435 ? 4.559 -21.719 -11.25 1 95 435 ASP B C 1
ATOM 8995 O O . ASP B 1 435 ? 5.637 -21.141 -11.391 1 95 435 ASP B O 1
ATOM 8999 N N . GLY B 1 436 ? 4.316 -22.703 -10.359 1 95.56 436 GLY B N 1
ATOM 9000 C CA . GLY B 1 436 ? 5.414 -23.141 -9.508 1 95.56 436 GLY B CA 1
ATOM 9001 C C . GLY B 1 436 ? 6.633 -23.578 -10.297 1 95.56 436 GLY B C 1
ATOM 9002 O O . GLY B 1 436 ? 7.727 -23.031 -10.117 1 95.56 436 GLY B O 1
ATOM 9003 N N . MET B 1 437 ? 6.426 -24.469 -11.234 1 95.88 437 MET B N 1
ATOM 9004 C CA . MET B 1 437 ? 7.516 -24.984 -12.055 1 95.88 437 MET B CA 1
ATOM 9005 C C . MET B 1 437 ? 8 -23.922 -13.039 1 95.88 437 MET B C 1
ATOM 9007 O O . MET B 1 437 ? 9.195 -23.844 -13.336 1 95.88 437 MET B O 1
ATOM 9011 N N . THR B 1 438 ? 7.074 -23.156 -13.562 1 97.25 438 THR B N 1
ATOM 9012 C CA . THR B 1 438 ? 7.449 -22.094 -14.477 1 97.25 438 THR B CA 1
ATOM 9013 C C . THR B 1 438 ? 8.445 -21.141 -13.82 1 97.25 438 THR B C 1
ATOM 9015 O O . THR B 1 438 ? 9.484 -20.828 -14.398 1 97.25 438 THR B O 1
ATOM 9018 N N . ASN B 1 439 ? 8.148 -20.703 -12.625 1 98.12 439 ASN B N 1
ATOM 9019 C CA . ASN B 1 439 ? 9.047 -19.812 -11.898 1 98.12 439 ASN B CA 1
ATOM 9020 C C . ASN B 1 439 ? 10.391 -20.484 -11.609 1 98.12 439 ASN B C 1
ATOM 9022 O O . ASN B 1 439 ? 11.445 -19.875 -11.781 1 98.12 439 ASN B O 1
ATOM 9026 N N . ALA B 1 440 ? 10.312 -21.734 -11.211 1 98.31 440 ALA B N 1
ATOM 9027 C CA . ALA B 1 440 ? 11.531 -22.453 -10.82 1 98.31 440 ALA B CA 1
ATOM 9028 C C . ALA B 1 440 ? 12.484 -22.578 -12.008 1 98.31 440 ALA B C 1
ATOM 9030 O O . ALA B 1 440 ? 13.68 -22.312 -11.883 1 98.31 440 ALA B O 1
ATOM 9031 N N . ILE B 1 441 ? 11.961 -22.969 -13.172 1 98.12 441 ILE B N 1
ATOM 9032 C CA . ILE B 1 441 ? 12.773 -23.141 -14.367 1 98.12 441 ILE B CA 1
ATOM 9033 C C . ILE B 1 441 ? 13.297 -21.781 -14.836 1 98.12 441 ILE B C 1
ATOM 9035 O O . ILE B 1 441 ? 14.461 -21.656 -15.211 1 98.12 441 ILE B O 1
ATOM 9039 N N . ALA B 1 442 ? 12.43 -20.812 -14.781 1 98.38 442 ALA B N 1
ATOM 9040 C CA . ALA B 1 442 ? 12.82 -19.469 -15.211 1 98.38 442 ALA B CA 1
ATOM 9041 C C . ALA B 1 442 ? 13.938 -18.922 -14.328 1 98.38 442 ALA B C 1
ATOM 9043 O O . ALA B 1 442 ? 14.898 -18.328 -14.828 1 98.38 442 ALA B O 1
ATOM 9044 N N . PHE B 1 443 ? 13.828 -19.078 -12.992 1 98.56 443 PHE B N 1
ATOM 9045 C CA . PHE B 1 443 ? 14.836 -18.578 -12.07 1 98.56 443 PHE B CA 1
ATOM 9046 C C . PHE B 1 443 ? 16.172 -19.266 -12.297 1 98.56 443 PHE B C 1
ATOM 9048 O O . PHE B 1 443 ? 17.219 -18.641 -12.242 1 98.56 443 PHE B O 1
ATOM 9055 N N . LEU B 1 444 ? 16.094 -20.547 -12.531 1 98.38 444 LEU B N 1
ATOM 9056 C CA . LEU B 1 444 ? 17.312 -21.297 -12.836 1 98.38 444 LEU B CA 1
ATOM 9057 C C . LEU B 1 444 ? 17.938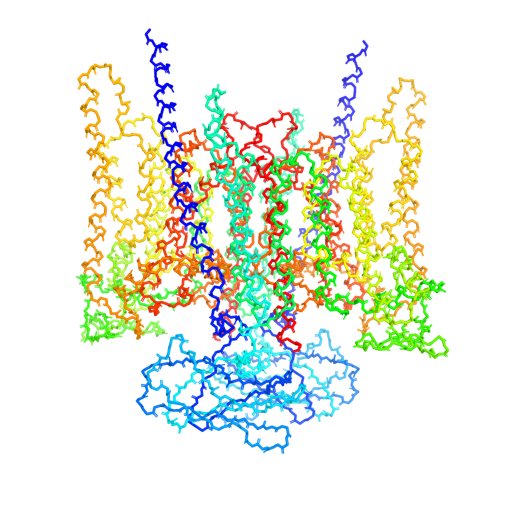 -20.812 -14.148 1 98.38 444 LEU B C 1
ATOM 9059 O O . LEU B 1 444 ? 19.156 -20.656 -14.242 1 98.38 444 LEU B O 1
ATOM 9063 N N . PHE B 1 445 ? 17.094 -20.625 -15.172 1 98.25 445 PHE B N 1
ATOM 9064 C CA . PHE B 1 445 ? 17.547 -20.109 -16.453 1 98.25 445 PHE B CA 1
ATOM 9065 C C . PHE B 1 445 ? 18.25 -18.766 -16.297 1 98.25 445 PHE B C 1
ATOM 9067 O O . PHE B 1 445 ? 19.344 -18.562 -16.812 1 98.25 445 PHE B O 1
ATOM 9074 N N . ILE B 1 446 ? 17.594 -17.828 -15.539 1 98.5 446 ILE B N 1
ATOM 9075 C CA . ILE B 1 446 ? 18.141 -16.5 -15.297 1 98.5 446 ILE B CA 1
ATOM 9076 C C . ILE B 1 446 ? 19.5 -16.609 -14.594 1 98.5 446 ILE B C 1
ATOM 9078 O O . ILE B 1 446 ? 20.469 -15.984 -15.008 1 98.5 446 ILE B O 1
ATOM 9082 N N . ALA B 1 447 ? 19.594 -17.453 -13.562 1 98.06 447 ALA B N 1
ATOM 9083 C CA . ALA B 1 447 ? 20.828 -17.625 -12.797 1 98.06 447 ALA B CA 1
ATOM 9084 C C . ALA B 1 447 ? 21.953 -18.156 -13.68 1 98.06 447 ALA B C 1
ATOM 9086 O O . ALA B 1 447 ? 23.078 -17.672 -13.617 1 98.06 447 ALA B O 1
ATOM 9087 N N . LEU B 1 448 ? 21.641 -19.109 -14.492 1 97.31 448 LEU B N 1
ATOM 9088 C CA . LEU B 1 448 ? 22.641 -19.719 -15.344 1 97.31 448 LEU B CA 1
ATOM 9089 C C . LEU B 1 448 ? 23.156 -18.734 -16.391 1 97.31 448 LEU B C 1
ATOM 9091 O O . LEU B 1 448 ? 24.359 -18.656 -16.641 1 97.31 448 LEU B O 1
ATOM 9095 N N . VAL B 1 449 ? 22.25 -18.031 -17 1 97.12 449 VAL B N 1
ATOM 9096 C CA . VAL B 1 449 ? 22.625 -17.062 -18.031 1 97.12 449 VAL B CA 1
ATOM 9097 C C . VAL B 1 449 ? 23.5 -15.969 -17.406 1 97.12 449 VAL B C 1
ATOM 9099 O O . VAL B 1 449 ? 24.516 -15.586 -17.969 1 97.12 449 VAL B O 1
ATOM 9102 N N . LEU B 1 450 ? 23.109 -15.469 -16.266 1 96.38 450 LEU B N 1
ATOM 9103 C CA . LEU B 1 450 ? 23.891 -14.43 -15.609 1 96.38 450 LEU B CA 1
ATOM 9104 C C . LEU B 1 450 ? 25.281 -14.953 -15.234 1 96.38 450 LEU B C 1
ATOM 9106 O O . LEU B 1 450 ? 26.266 -14.227 -15.328 1 96.38 450 LEU B O 1
ATOM 9110 N N . LYS B 1 451 ? 25.344 -16.188 -14.758 1 95.94 451 LYS B N 1
ATOM 9111 C CA . LYS B 1 451 ? 26.625 -16.797 -14.438 1 95.94 451 LYS B CA 1
ATOM 9112 C C . LYS B 1 451 ? 27.531 -16.844 -15.656 1 95.94 451 LYS B C 1
ATOM 9114 O O . LYS B 1 451 ? 28.719 -16.516 -15.562 1 95.94 451 LYS B O 1
ATOM 9119 N N . LYS B 1 452 ? 27 -17.203 -16.766 1 94.44 452 LYS B N 1
ATOM 9120 C CA . LYS B 1 452 ? 27.781 -17.312 -17.984 1 94.44 452 LYS B CA 1
ATOM 9121 C C . LYS B 1 452 ? 28.109 -15.945 -18.578 1 94.44 452 LYS B C 1
ATOM 9123 O O . LYS B 1 452 ? 29.094 -15.797 -19.297 1 94.44 452 LYS B O 1
ATOM 9128 N N . ALA B 1 453 ? 27.297 -15.016 -18.281 1 93.38 453 ALA B N 1
ATOM 9129 C CA . ALA B 1 453 ? 27.547 -13.648 -18.734 1 93.38 453 ALA B CA 1
ATOM 9130 C C . ALA B 1 453 ? 28.781 -13.062 -18.047 1 93.38 453 ALA B C 1
ATOM 9132 O O . ALA B 1 453 ? 29.469 -12.211 -18.625 1 93.38 453 ALA B O 1
ATOM 9133 N N . VAL B 1 454 ? 29 -13.453 -16.891 1 92.12 454 VAL B N 1
ATOM 9134 C CA . VAL B 1 454 ? 30.125 -12.906 -16.125 1 92.12 454 VAL B CA 1
ATOM 9135 C C . VAL B 1 454 ? 31.359 -13.773 -16.344 1 92.12 454 VAL B C 1
ATOM 9137 O O . VAL B 1 454 ? 32.5 -13.297 -16.172 1 92.12 454 VAL B O 1
ATOM 9140 N N . SER B 1 455 ? 31.219 -14.938 -16.766 1 87.44 455 SER B N 1
ATOM 9141 C CA . SER B 1 455 ? 32.344 -15.859 -16.922 1 87.44 455 SER B CA 1
ATOM 9142 C C . SER B 1 455 ? 33.25 -15.438 -18.078 1 87.44 455 SER B C 1
ATOM 9144 O O . SER B 1 455 ? 32.75 -14.977 -19.109 1 87.44 455 SER B O 1
ATOM 9146 N N . ASP B 1 456 ? 34.531 -15.516 -17.844 1 78.69 456 ASP B N 1
ATOM 9147 C CA . ASP B 1 456 ? 35.531 -15.172 -18.844 1 78.69 456 ASP B CA 1
ATOM 9148 C C . ASP B 1 456 ? 35.781 -16.328 -19.812 1 78.69 456 ASP B C 1
ATOM 9150 O O . ASP B 1 456 ? 36.375 -16.156 -20.859 1 78.69 456 ASP B O 1
ATOM 9154 N N . SER B 1 457 ? 35.312 -17.469 -19.484 1 79.06 457 SER B N 1
ATOM 9155 C CA . SER B 1 457 ? 35.562 -18.641 -20.312 1 79.06 457 SER B CA 1
ATOM 9156 C C . SER B 1 457 ? 34.531 -18.75 -21.438 1 79.06 457 SER B C 1
ATOM 9158 O O . SER B 1 457 ? 33.406 -18.266 -21.312 1 79.06 457 SER B O 1
ATOM 9160 N N . ASP B 1 458 ? 34.938 -19.328 -22.531 1 80 458 ASP B N 1
ATOM 9161 C CA . ASP B 1 458 ? 34.031 -19.578 -23.656 1 80 458 ASP B CA 1
ATOM 9162 C C . ASP B 1 458 ? 32.906 -20.531 -23.281 1 80 458 ASP B C 1
ATOM 9164 O O . ASP B 1 458 ? 33.062 -21.328 -22.344 1 80 458 ASP B O 1
ATOM 9168 N N . LEU B 1 459 ? 31.906 -20.375 -23.922 1 88.19 459 LEU B N 1
ATOM 9169 C CA . LEU B 1 459 ? 30.734 -21.219 -23.703 1 88.19 459 LEU B CA 1
ATOM 9170 C C . LEU B 1 459 ? 31.031 -22.672 -24.125 1 88.19 459 LEU B C 1
ATOM 9172 O O . LEU B 1 459 ? 31.328 -22.938 -25.281 1 88.19 459 LEU B O 1
ATOM 9176 N N . SER B 1 460 ? 31.078 -23.578 -23.203 1 89.06 460 SER B N 1
ATOM 9177 C CA . SER B 1 460 ? 31.281 -24.984 -23.5 1 89.06 460 SER B CA 1
ATOM 9178 C C . SER B 1 460 ? 30.078 -25.609 -24.188 1 89.06 460 SER B C 1
ATOM 9180 O O . SER B 1 460 ? 28.984 -25.031 -24.141 1 89.06 460 SER B O 1
ATOM 9182 N N . LYS B 1 461 ? 30.234 -26.719 -24.828 1 91.56 461 LYS B N 1
ATOM 9183 C CA . LYS B 1 461 ? 29.141 -27.438 -25.453 1 91.56 461 LYS B CA 1
ATOM 9184 C C . LYS B 1 461 ? 28.078 -27.828 -24.422 1 91.56 461 LYS B C 1
ATOM 9186 O O . LYS B 1 461 ? 26.875 -27.812 -24.719 1 91.56 461 LYS B O 1
ATOM 9191 N N . LYS B 1 462 ? 28.547 -28.156 -23.25 1 93.88 462 LYS B N 1
ATOM 9192 C CA . LYS B 1 462 ? 27.625 -28.516 -22.172 1 93.88 462 LYS B CA 1
ATOM 9193 C C . LYS B 1 462 ? 26.781 -27.312 -21.766 1 93.88 462 LYS B C 1
ATOM 9195 O O . LYS B 1 462 ? 25.578 -27.438 -21.5 1 93.88 462 LYS B O 1
ATOM 9200 N N . ASP B 1 463 ? 27.453 -26.203 -21.75 1 94.06 463 ASP B N 1
ATOM 9201 C CA . ASP B 1 463 ? 26.734 -24.984 -21.406 1 94.06 463 ASP B CA 1
ATOM 9202 C C . ASP B 1 463 ? 25.688 -24.625 -22.453 1 94.06 463 ASP B C 1
ATOM 9204 O O . ASP B 1 463 ? 24.578 -24.219 -22.125 1 94.06 463 ASP B O 1
ATOM 9208 N N . LEU B 1 464 ? 26.078 -24.797 -23.625 1 94.31 464 LEU B N 1
ATOM 9209 C CA . LEU B 1 464 ? 25.172 -24.5 -24.734 1 94.31 464 LEU B CA 1
ATOM 9210 C C . LEU B 1 464 ? 23.938 -25.375 -24.672 1 94.31 464 LEU B C 1
ATOM 9212 O O . LEU B 1 464 ? 22.812 -24.906 -24.844 1 94.31 464 LEU B O 1
ATOM 9216 N N . VAL B 1 465 ? 24.156 -26.609 -24.453 1 95.75 465 VAL B N 1
ATOM 9217 C CA . VAL B 1 465 ? 23.062 -27.562 -24.406 1 95.75 465 VAL B CA 1
ATOM 9218 C C . VAL B 1 465 ? 22.156 -27.25 -23.219 1 95.75 465 VAL B C 1
ATOM 9220 O O . VAL B 1 465 ? 20.922 -27.219 -23.344 1 95.75 465 VAL B O 1
ATOM 9223 N N . LEU B 1 466 ? 22.734 -26.953 -22.094 1 96.62 466 LEU B N 1
ATOM 9224 C CA . LEU B 1 466 ? 21.969 -26.688 -20.875 1 96.62 466 LEU B CA 1
ATOM 9225 C C . LEU B 1 466 ? 21.141 -25.422 -21.016 1 96.62 466 LEU B C 1
ATOM 9227 O O . LEU B 1 466 ? 19.969 -25.391 -20.641 1 96.62 466 LEU B O 1
ATOM 9231 N N . ILE B 1 467 ? 21.734 -24.406 -21.531 1 96.75 467 ILE B N 1
ATOM 9232 C CA . ILE B 1 467 ? 21.047 -23.125 -21.703 1 96.75 467 ILE B CA 1
ATOM 9233 C C . ILE B 1 467 ? 19.922 -23.281 -22.719 1 96.75 467 ILE B C 1
ATOM 9235 O O . ILE B 1 467 ? 18.828 -22.75 -22.516 1 96.75 467 ILE B O 1
ATOM 9239 N N . THR B 1 468 ? 20.188 -24.016 -23.766 1 97.19 468 THR B N 1
ATOM 9240 C CA . THR B 1 468 ? 19.172 -24.219 -24.781 1 97.19 468 THR B CA 1
ATOM 9241 C C . THR B 1 468 ? 18.016 -25.047 -24.25 1 97.19 468 THR B C 1
ATOM 9243 O O . THR B 1 468 ? 16.844 -24.734 -24.516 1 97.19 468 THR B O 1
ATOM 9246 N N . ILE B 1 469 ? 18.328 -26.031 -23.5 1 97.44 469 ILE B N 1
ATOM 9247 C CA . ILE B 1 469 ? 17.281 -26.875 -22.922 1 97.44 469 ILE B CA 1
ATOM 9248 C C . ILE B 1 469 ? 16.438 -26.062 -21.953 1 97.44 469 ILE B C 1
ATOM 9250 O O . ILE B 1 469 ? 15.203 -26.109 -21.984 1 97.44 469 ILE B O 1
ATOM 9254 N N . LEU B 1 470 ? 17.047 -25.297 -21.094 1 97.62 470 LEU B N 1
ATOM 9255 C CA . LEU B 1 470 ? 16.312 -24.484 -20.125 1 97.62 470 LEU B CA 1
ATOM 9256 C C . LEU B 1 470 ? 15.477 -23.422 -20.828 1 97.62 470 LEU B C 1
ATOM 9258 O O . LEU B 1 470 ? 14.344 -23.141 -20.422 1 97.62 470 LEU B O 1
ATOM 9262 N N . GLY B 1 471 ? 16.109 -22.797 -21.812 1 97.25 471 GLY B N 1
ATOM 9263 C CA . GLY B 1 471 ? 15.344 -21.828 -22.594 1 97.25 471 GLY B CA 1
ATOM 9264 C C . GLY B 1 471 ? 14.117 -22.438 -23.25 1 97.25 471 GLY B C 1
ATOM 9265 O O . GLY B 1 471 ? 13.055 -21.797 -23.297 1 97.25 471 GLY B O 1
ATOM 9266 N N . THR B 1 472 ? 14.289 -23.641 -23.719 1 97.06 472 THR B N 1
ATOM 9267 C CA . THR B 1 472 ? 13.188 -24.344 -24.344 1 97.06 472 THR B CA 1
ATOM 9268 C C . THR B 1 472 ? 12.094 -24.656 -23.328 1 97.06 472 THR B C 1
ATOM 9270 O O . THR B 1 472 ? 10.906 -24.469 -23.594 1 97.06 472 THR B O 1
ATOM 9273 N N . LEU B 1 473 ? 12.5 -25.094 -22.188 1 97.19 473 LEU B N 1
ATOM 9274 C CA . LEU B 1 473 ? 11.539 -25.453 -21.141 1 97.19 473 LEU B CA 1
ATOM 9275 C C . LEU B 1 473 ? 10.758 -24.219 -20.688 1 97.19 473 LEU B C 1
ATOM 9277 O O . LEU B 1 473 ? 9.547 -24.297 -20.469 1 97.19 473 LEU B O 1
ATOM 9281 N N . VAL B 1 474 ? 11.383 -23.062 -20.594 1 96.12 474 VAL B N 1
ATOM 9282 C CA . VAL B 1 474 ? 10.719 -21.828 -20.203 1 96.12 474 VAL B CA 1
ATOM 9283 C C . VAL B 1 474 ? 9.656 -21.469 -21.234 1 96.12 474 VAL B C 1
ATOM 9285 O O . VAL B 1 474 ? 8.516 -21.156 -20.875 1 96.12 474 VAL B O 1
ATOM 9288 N N . GLY B 1 475 ? 10.016 -21.562 -22.469 1 94 475 GLY B N 1
ATOM 9289 C CA . GLY B 1 475 ? 9.086 -21.234 -23.547 1 94 475 GLY B CA 1
ATOM 9290 C C . GLY B 1 475 ? 7.91 -22.188 -23.625 1 94 475 GLY B C 1
ATOM 9291 O O . GLY B 1 475 ? 6.809 -21.797 -24 1 94 475 GLY B O 1
ATOM 9292 N N . MET B 1 476 ? 8.156 -23.375 -23.203 1 94.31 476 MET B N 1
ATOM 9293 C CA . MET B 1 476 ? 7.105 -24.391 -23.266 1 94.31 476 MET B CA 1
ATOM 9294 C C . MET B 1 476 ? 6.125 -24.234 -22.109 1 94.31 476 MET B C 1
ATOM 9296 O O . MET B 1 476 ? 4.988 -24.719 -22.188 1 94.31 476 MET B O 1
ATOM 9300 N N . CYS B 1 477 ? 6.523 -23.656 -21.062 1 93.38 477 CYS B N 1
ATOM 9301 C CA . CYS B 1 477 ? 5.621 -23.438 -19.938 1 93.38 477 CYS B CA 1
ATOM 9302 C C . CYS B 1 477 ? 4.562 -22.391 -20.266 1 93.38 477 CYS B C 1
ATOM 9304 O O . CYS B 1 477 ? 3.365 -22.656 -20.156 1 93.38 477 CYS B O 1
ATOM 9306 N N . LYS B 1 478 ? 4.953 -21.25 -20.609 1 92.38 478 LYS B N 1
ATOM 9307 C CA . LYS B 1 478 ? 4.082 -20.156 -21.047 1 92.38 478 LYS B CA 1
ATOM 9308 C C . LYS B 1 478 ? 4.762 -19.312 -22.125 1 92.38 478 LYS B C 1
ATOM 9310 O O . LYS B 1 478 ? 5.898 -18.875 -21.953 1 92.38 478 LYS B O 1
ATOM 9315 N N . ILE B 1 479 ? 4.098 -19.047 -23.125 1 91.56 479 ILE B N 1
ATOM 9316 C CA . ILE B 1 479 ? 4.668 -18.422 -24.312 1 91.56 479 ILE B CA 1
ATOM 9317 C C . ILE B 1 479 ? 5.16 -17.016 -23.953 1 91.56 479 ILE B C 1
ATOM 9319 O O . ILE B 1 479 ? 6.137 -16.531 -24.531 1 91.56 479 ILE B O 1
ATOM 9323 N N . VAL B 1 480 ? 4.578 -16.359 -23.047 1 94.19 480 VAL B N 1
ATOM 9324 C CA . VAL B 1 480 ? 4.891 -14.961 -22.766 1 94.19 480 VAL B CA 1
ATOM 9325 C C . VAL B 1 480 ? 6.297 -14.852 -22.172 1 94.19 480 VAL B C 1
ATOM 9327 O O . VAL B 1 480 ? 6.969 -13.828 -22.328 1 94.19 480 VAL B O 1
ATOM 9330 N N . TYR B 1 481 ? 6.84 -15.898 -21.562 1 96.62 481 TYR B N 1
ATOM 9331 C CA . TYR B 1 481 ? 8.109 -15.82 -20.844 1 96.62 481 TYR B CA 1
ATOM 9332 C C . TYR B 1 481 ? 9.281 -16.094 -21.781 1 96.62 481 TYR B C 1
ATOM 9334 O O . TYR B 1 481 ? 10.438 -16.094 -21.359 1 96.62 481 TYR B O 1
ATOM 9342 N N . ILE B 1 482 ? 8.969 -16.25 -23.094 1 95.31 482 ILE B N 1
ATOM 9343 C CA . ILE B 1 482 ? 10.016 -16.344 -24.094 1 95.31 482 ILE B CA 1
ATOM 9344 C C . ILE B 1 482 ? 10.844 -15.062 -24.094 1 95.31 482 ILE B C 1
ATOM 9346 O O . ILE B 1 482 ? 11.992 -15.047 -24.562 1 95.31 482 ILE B O 1
ATOM 9350 N N . VAL B 1 483 ? 10.258 -14.047 -23.547 1 96.38 483 VAL B N 1
ATOM 9351 C CA . VAL B 1 483 ? 10.914 -12.75 -23.484 1 96.38 483 VAL B CA 1
ATOM 9352 C C . VAL B 1 483 ? 12.219 -12.875 -22.688 1 96.38 483 VAL B C 1
ATOM 9354 O O . VAL B 1 483 ? 13.164 -12.117 -22.906 1 96.38 483 VAL B O 1
ATOM 9357 N N . LEU B 1 484 ? 12.359 -13.836 -21.797 1 97.94 484 LEU B N 1
ATOM 9358 C CA . LEU B 1 484 ? 13.547 -14.031 -20.969 1 97.94 484 LEU B CA 1
ATOM 9359 C C . LEU B 1 484 ? 14.742 -14.438 -21.828 1 97.94 484 LEU B C 1
ATOM 9361 O O . LEU B 1 484 ? 15.891 -14.297 -21.391 1 97.94 484 LEU B O 1
ATOM 9365 N N . LEU B 1 485 ? 14.484 -14.914 -23.078 1 97.38 485 LEU B N 1
ATOM 9366 C CA . LEU B 1 485 ? 15.562 -15.312 -23.969 1 97.38 485 LEU B CA 1
ATOM 9367 C C . LEU B 1 485 ? 16.422 -14.109 -24.344 1 97.38 485 LEU B C 1
ATOM 9369 O O . LEU B 1 485 ? 17.594 -14.266 -24.703 1 97.38 485 LEU B O 1
ATOM 9373 N N . ILE B 1 486 ? 15.836 -12.922 -24.25 1 96.38 486 ILE B N 1
ATOM 9374 C CA . ILE B 1 486 ? 16.594 -11.711 -24.562 1 96.38 486 ILE B CA 1
ATOM 9375 C C . ILE B 1 486 ? 17.797 -11.602 -23.656 1 96.38 486 ILE B C 1
ATOM 9377 O O . ILE B 1 486 ? 18.812 -10.992 -24.016 1 96.38 486 ILE B O 1
ATOM 9381 N N . LEU B 1 487 ? 17.766 -12.258 -22.516 1 97.25 487 LEU B N 1
ATOM 9382 C CA . LEU B 1 487 ? 18.859 -12.25 -21.562 1 97.25 487 LEU B CA 1
ATOM 9383 C C . LEU B 1 487 ? 20.109 -12.906 -22.156 1 97.25 487 LEU B C 1
ATOM 9385 O O . LEU B 1 487 ? 21.219 -12.617 -21.734 1 97.25 487 LEU B O 1
ATOM 9389 N N . LEU B 1 488 ? 19.953 -13.758 -23.141 1 96.19 488 LEU B N 1
ATOM 9390 C CA . LEU B 1 488 ? 21.031 -14.508 -23.766 1 96.19 488 LEU B CA 1
ATOM 9391 C C . LEU B 1 488 ? 22.016 -13.57 -24.469 1 96.19 488 LEU B C 1
ATOM 9393 O O . LEU B 1 488 ? 23.172 -13.922 -24.688 1 96.19 488 LEU B O 1
ATOM 9397 N N . LEU B 1 489 ? 21.531 -12.414 -24.75 1 92.88 489 LEU B N 1
ATOM 9398 C CA . LEU B 1 489 ? 22.359 -11.438 -25.438 1 92.88 489 LEU B CA 1
ATOM 9399 C C . LEU B 1 489 ? 23.484 -10.938 -24.516 1 92.88 489 LEU B C 1
ATOM 9401 O O . LEU B 1 489 ? 24.438 -10.312 -24.984 1 92.88 489 LEU B O 1
ATOM 9405 N N . LEU B 1 490 ? 23.406 -11.242 -23.266 1 93.31 490 LEU B N 1
ATOM 9406 C CA . LEU B 1 490 ? 24.438 -10.844 -22.312 1 93.31 490 LEU B CA 1
ATOM 9407 C C . LEU B 1 490 ? 25.625 -11.781 -22.391 1 93.31 490 LEU B C 1
ATOM 9409 O O . LEU B 1 490 ? 26.719 -11.445 -21.922 1 93.31 490 LEU B O 1
ATOM 9413 N N . ILE B 1 491 ? 25.453 -12.961 -22.875 1 92.56 491 ILE B N 1
ATOM 9414 C CA . ILE B 1 491 ? 26.531 -13.945 -22.953 1 92.56 491 ILE B CA 1
ATOM 9415 C C . ILE B 1 491 ? 27.5 -13.578 -24.078 1 92.56 491 ILE B C 1
ATOM 9417 O O . ILE B 1 491 ? 27.078 -13.469 -25.25 1 92.56 491 ILE B O 1
ATOM 9421 N N . PRO B 1 492 ? 28.719 -13.367 -23.766 1 86.56 492 PRO B N 1
ATOM 9422 C CA . PRO B 1 492 ? 29.688 -13.102 -24.828 1 86.56 492 PRO B CA 1
ATOM 9423 C C . PRO B 1 492 ? 30.031 -14.344 -25.641 1 86.56 492 PRO B C 1
ATOM 9425 O O . PRO B 1 492 ? 30.547 -15.32 -25.109 1 86.56 492 PRO B O 1
ATOM 9428 N N . VAL B 1 493 ? 29.516 -14.258 -26.969 1 80 493 VAL B N 1
ATOM 9429 C CA . VAL B 1 493 ? 29.781 -15.383 -27.844 1 80 493 VAL B CA 1
ATOM 9430 C C . VAL B 1 493 ? 30.828 -14.984 -28.891 1 80 493 VAL B C 1
ATOM 9432 O O . VAL B 1 493 ? 30.703 -13.945 -29.547 1 80 493 VAL B O 1
ATOM 9435 N N . GLY B 1 494 ? 32.219 -15.367 -29.047 1 66.31 494 GLY B N 1
ATOM 9436 C CA . GLY B 1 494 ? 33.219 -15.133 -30.062 1 66.31 494 GLY B CA 1
ATOM 9437 C C . GLY B 1 494 ? 34.469 -14.445 -29.547 1 66.31 494 GLY B C 1
ATOM 9438 O O . GLY B 1 494 ? 35.438 -14.242 -30.281 1 66.31 494 GLY B O 1
ATOM 9439 N N . ASN B 1 495 ? 34.5 -13.578 -28.5 1 49.19 495 ASN B N 1
ATOM 9440 C CA . ASN B 1 495 ? 35.688 -12.766 -28.344 1 49.19 495 ASN B CA 1
ATOM 9441 C C . ASN B 1 495 ? 36.938 -13.633 -28.188 1 49.19 495 ASN B C 1
ATOM 9443 O O . ASN B 1 495 ? 37.594 -13.625 -27.141 1 49.19 495 ASN B O 1
ATOM 9447 N N . THR B 1 496 ? 37.062 -14.82 -28.484 1 41.91 496 THR B N 1
ATOM 9448 C CA . THR B 1 496 ? 38.438 -15.258 -28.438 1 41.91 496 THR B CA 1
ATOM 9449 C C . THR B 1 496 ? 39.281 -14.523 -29.484 1 41.91 496 THR B C 1
ATOM 9451 O O . THR B 1 496 ? 38.969 -14.602 -30.688 1 41.91 496 THR B O 1
ATOM 9454 N N . SER B 1 497 ? 39.719 -13.43 -29.172 1 38.03 497 SER B N 1
ATOM 9455 C CA . SER B 1 497 ? 40.719 -12.609 -29.859 1 38.03 497 SER B CA 1
ATOM 9456 C C . SER B 1 497 ? 41.781 -13.469 -30.547 1 38.03 497 SER B C 1
ATOM 9458 O O . SER B 1 497 ? 42.875 -13.625 -30.031 1 38.03 497 SER B O 1
ATOM 9460 N N . GLY B 1 498 ? 41.688 -14.68 -30.922 1 37.75 498 GLY B N 1
ATOM 9461 C CA . GLY B 1 498 ? 42.938 -14.969 -31.641 1 37.75 498 GLY B CA 1
ATOM 9462 C C . GLY B 1 498 ? 43.188 -14.047 -32.812 1 37.75 498 GLY B C 1
ATOM 9463 O O . GLY B 1 498 ? 42.219 -13.445 -33.344 1 37.75 498 GLY B O 1
ATOM 9464 N N . GLU B 1 499 ? 44.406 -13.438 -33.031 1 36.94 499 GLU B N 1
ATOM 9465 C CA . GLU B 1 499 ? 45.094 -12.484 -33.906 1 36.94 499 GLU B CA 1
ATOM 9466 C C . GLU B 1 499 ? 44.594 -12.625 -35.344 1 36.94 499 GLU B C 1
ATOM 9468 O O . GLU B 1 499 ? 44.812 -11.734 -36.188 1 36.94 499 GLU B O 1
ATOM 9473 N N . GLY B 1 500 ? 44.562 -13.836 -36.031 1 38.44 500 GLY B N 1
ATOM 9474 C CA . GLY B 1 500 ? 44.781 -13.805 -37.469 1 38.44 500 GLY B CA 1
ATOM 9475 C C . GLY B 1 500 ? 43.562 -13.375 -38.25 1 38.44 500 GLY B C 1
ATOM 9476 O O . GLY B 1 500 ? 42.438 -13.414 -37.75 1 38.44 500 GLY B O 1
ATOM 9477 N N . ASN B 1 501 ? 43.719 -12.594 -39.406 1 42.84 501 ASN B N 1
ATOM 9478 C CA . ASN B 1 501 ? 42.844 -12.008 -40.438 1 42.84 501 ASN B CA 1
ATOM 9479 C C . ASN B 1 501 ? 41.625 -12.891 -40.688 1 42.84 501 ASN B C 1
ATOM 9481 O O . ASN B 1 501 ? 40.531 -12.383 -40.938 1 42.84 501 ASN B O 1
ATOM 9485 N N . ASP B 1 502 ? 41.844 -14.047 -41.125 1 42.88 502 ASP B N 1
ATOM 9486 C CA . ASP B 1 502 ? 40.875 -15 -41.594 1 42.88 502 ASP B CA 1
ATOM 9487 C C . ASP B 1 502 ? 39.938 -15.461 -40.469 1 42.88 502 ASP B C 1
ATOM 9489 O O . ASP B 1 502 ? 38.938 -16.141 -40.719 1 42.88 502 ASP B O 1
ATOM 9493 N N . HIS B 1 503 ? 40.312 -15.336 -39.281 1 42.19 503 HIS B N 1
ATOM 9494 C CA . HIS B 1 503 ? 39.719 -15.891 -38.062 1 42.19 503 HIS B CA 1
ATOM 9495 C C . HIS B 1 503 ? 38.594 -15.008 -37.562 1 42.19 503 HIS B C 1
ATOM 9497 O O . HIS B 1 503 ? 37.875 -15.406 -36.656 1 42.19 503 HIS B O 1
ATOM 9503 N N . HIS B 1 504 ? 38.625 -13.797 -38 1 46.41 504 HIS B N 1
ATOM 9504 C CA . HIS B 1 504 ? 37.531 -12.93 -37.562 1 46.41 504 HIS B CA 1
ATOM 9505 C C . HIS B 1 504 ? 36.219 -13.375 -38.188 1 46.41 504 HIS B C 1
ATOM 9507 O O . HIS B 1 504 ? 35.156 -13.32 -37.5 1 46.41 504 HIS B O 1
ATOM 9513 N N . SER B 1 505 ? 36.25 -13.672 -39.562 1 49.28 505 SER B N 1
ATOM 9514 C CA . SER B 1 505 ? 34.969 -14.055 -40.219 1 49.28 505 SER B CA 1
ATOM 9515 C C . SER B 1 505 ? 34.438 -15.328 -39.594 1 49.28 505 SER B C 1
ATOM 9517 O O . SER B 1 505 ? 33.219 -15.445 -39.375 1 49.28 505 SER B O 1
ATOM 9519 N N . LYS B 1 506 ? 35.219 -16.25 -39.406 1 47.5 506 LYS B N 1
ATOM 9520 C CA . LYS B 1 506 ? 34.812 -17.562 -38.906 1 47.5 506 LYS B CA 1
ATOM 9521 C C . LYS B 1 506 ? 34.25 -17.453 -37.469 1 47.5 506 LYS B C 1
ATOM 9523 O O . LYS B 1 506 ? 33.312 -18.156 -37.125 1 47.5 506 LYS B O 1
ATOM 9528 N N . LYS B 1 507 ? 34.75 -16.516 -36.875 1 53.91 507 LYS B N 1
ATOM 9529 C CA . LYS B 1 507 ? 34.344 -16.266 -35.5 1 53.91 507 LYS B CA 1
ATOM 9530 C C . LYS B 1 507 ? 32.969 -15.617 -35.406 1 53.91 507 LYS B C 1
ATOM 9532 O O . LYS B 1 507 ? 32.156 -15.977 -34.562 1 53.91 507 LYS B O 1
ATOM 9537 N N . SER B 1 508 ? 32.875 -14.781 -36.281 1 61.53 508 SER B N 1
ATOM 9538 C CA . SER B 1 508 ? 31.578 -14.141 -36.375 1 61.53 508 SER B CA 1
ATOM 9539 C C . SER B 1 508 ? 30.5 -15.141 -36.781 1 61.53 508 SER B C 1
ATOM 9541 O O . SER B 1 508 ? 29.391 -15.125 -36.219 1 61.53 508 SER B O 1
ATOM 9543 N N . ASP B 1 509 ? 30.859 -16.078 -37.594 1 60.88 509 ASP B N 1
ATOM 9544 C CA . ASP B 1 509 ? 29.906 -17.078 -38.062 1 60.88 509 ASP B CA 1
ATOM 9545 C C . ASP B 1 509 ? 29.562 -18.062 -36.938 1 60.88 509 ASP B C 1
ATOM 9547 O O . ASP B 1 509 ? 28.406 -18.453 -36.781 1 60.88 509 ASP B O 1
ATOM 9551 N N . ASN B 1 510 ? 30.516 -18.344 -36.188 1 76 510 ASN B N 1
ATOM 9552 C CA . ASN B 1 510 ? 30.297 -19.266 -35.062 1 76 510 ASN B CA 1
ATOM 9553 C C . ASN B 1 510 ? 29.422 -18.641 -34 1 76 510 ASN B C 1
ATOM 9555 O O . ASN B 1 510 ? 28.578 -19.312 -33.406 1 76 510 ASN B O 1
ATOM 9559 N N . SER B 1 511 ? 29.641 -17.406 -33.875 1 82.81 511 SER B N 1
ATOM 9560 C CA . SER B 1 511 ? 28.812 -16.688 -32.906 1 82.81 511 SER B CA 1
ATOM 9561 C C . SER B 1 511 ? 27.344 -16.656 -33.344 1 82.81 511 SER B C 1
ATOM 9563 O O . SER B 1 511 ? 26.453 -16.875 -32.531 1 82.81 511 SER B O 1
ATOM 9565 N N . ARG B 1 512 ? 27.109 -16.438 -34.594 1 82.5 512 ARG B N 1
ATOM 9566 C CA . ARG B 1 512 ? 25.75 -16.422 -35.156 1 82.5 512 ARG B CA 1
ATOM 9567 C C . ARG B 1 512 ? 25.094 -17.781 -35.031 1 82.5 512 ARG B C 1
ATOM 9569 O O . ARG B 1 512 ? 23.891 -17.891 -34.781 1 82.5 512 ARG B O 1
ATOM 9576 N N . PHE B 1 513 ? 25.875 -18.672 -35.281 1 86.94 513 PHE B N 1
ATOM 9577 C CA . PHE B 1 513 ? 25.359 -20.031 -35.188 1 86.94 513 PHE B CA 1
ATOM 9578 C C . PHE B 1 513 ? 25 -20.391 -33.75 1 86.94 513 PHE B C 1
ATOM 9580 O O . PHE B 1 513 ? 23.938 -20.969 -33.5 1 86.94 513 PHE B O 1
ATOM 9587 N N . THR B 1 514 ? 25.859 -20.078 -32.844 1 90.06 514 THR B N 1
ATOM 9588 C CA . THR B 1 514 ? 25.594 -20.344 -31.438 1 90.06 514 THR B CA 1
ATOM 9589 C C . THR B 1 514 ? 24.359 -19.609 -30.953 1 90.06 514 THR B C 1
ATOM 9591 O O . THR B 1 514 ? 23.5 -20.188 -30.297 1 90.06 514 THR B O 1
ATOM 9594 N N . TYR B 1 515 ? 24.219 -18.375 -31.297 1 91.94 515 TYR B N 1
ATOM 9595 C CA . TYR B 1 515 ? 23.016 -17.625 -30.938 1 91.94 515 TYR B CA 1
ATOM 9596 C C . TYR B 1 515 ? 21.797 -18.188 -31.641 1 91.94 515 TYR B C 1
ATOM 9598 O O . TYR B 1 515 ? 20.703 -18.219 -31.078 1 91.94 515 TYR B O 1
ATOM 9606 N N . GLY B 1 516 ? 21.984 -18.578 -32.875 1 93 516 GLY B N 1
ATOM 9607 C CA . GLY B 1 516 ? 20.891 -19.219 -33.625 1 93 516 GLY B CA 1
ATOM 9608 C C . GLY B 1 516 ? 20.328 -20.422 -32.906 1 93 516 GLY B C 1
ATOM 9609 O O . GLY B 1 516 ? 19.109 -20.625 -32.875 1 93 516 GLY B O 1
ATOM 9610 N N . ILE B 1 517 ? 21.156 -21.172 -32.344 1 93.31 517 ILE B N 1
ATOM 9611 C CA . ILE B 1 517 ? 20.734 -22.375 -31.625 1 93.31 517 ILE B CA 1
ATOM 9612 C C . ILE B 1 517 ? 20.062 -21.984 -30.312 1 93.31 517 ILE B C 1
ATOM 9614 O O . ILE B 1 517 ? 18.984 -22.484 -29.984 1 93.31 517 ILE B O 1
ATOM 9618 N N . MET B 1 518 ? 20.672 -21.094 -29.594 1 94.69 518 MET B N 1
ATOM 9619 C CA . MET B 1 518 ? 20.172 -20.703 -28.281 1 94.69 518 MET B CA 1
ATOM 9620 C C . MET B 1 518 ? 18.828 -20 -28.391 1 94.69 518 MET B C 1
ATOM 9622 O O . MET B 1 518 ? 17.984 -20.109 -27.484 1 94.69 518 MET B O 1
ATOM 9626 N N . PHE B 1 519 ? 18.609 -19.312 -29.5 1 95.25 519 PHE B N 1
ATOM 9627 C CA . PHE B 1 519 ? 17.359 -18.609 -29.703 1 95.25 519 PHE B CA 1
ATOM 9628 C C . PHE B 1 519 ? 16.391 -19.453 -30.531 1 95.25 519 PHE B C 1
ATOM 9630 O O . PHE B 1 519 ? 15.211 -19.547 -30.203 1 95.25 519 PHE B O 1
ATOM 9637 N N . GLY B 1 520 ? 16.859 -20 -31.578 1 95.38 520 GLY B N 1
ATOM 9638 C CA . GLY B 1 520 ? 16.031 -20.672 -32.562 1 95.38 520 GLY B CA 1
ATOM 9639 C C . GLY B 1 520 ? 15.297 -21.875 -32.031 1 95.38 520 GLY B C 1
ATOM 9640 O O . GLY B 1 520 ? 14.078 -21.984 -32.188 1 95.38 520 GLY B O 1
ATOM 9641 N N . ILE B 1 521 ? 15.977 -22.75 -31.375 1 95.94 521 ILE B N 1
ATOM 9642 C CA . ILE B 1 521 ? 15.367 -23.984 -30.906 1 95.94 521 ILE B CA 1
ATOM 9643 C C . ILE B 1 521 ? 14.281 -23.672 -29.891 1 95.94 521 ILE B C 1
ATOM 9645 O O . ILE B 1 521 ? 13.148 -24.141 -30.016 1 95.94 521 ILE B O 1
ATOM 9649 N N . PRO B 1 522 ? 14.562 -22.922 -28.859 1 96.75 522 PRO B N 1
ATOM 9650 C CA . PRO B 1 522 ? 13.516 -22.609 -27.875 1 96.75 522 PRO B CA 1
ATOM 9651 C C . PRO B 1 522 ? 12.297 -21.938 -28.516 1 96.75 522 PRO B C 1
ATOM 9653 O O . PRO B 1 522 ? 11.164 -22.266 -28.156 1 96.75 522 PRO B O 1
ATOM 9656 N N . VAL B 1 523 ? 12.477 -21.016 -29.391 1 95.88 523 VAL B N 1
ATOM 9657 C CA . VAL B 1 523 ? 11.375 -20.297 -30.016 1 95.88 523 VAL B CA 1
ATOM 9658 C C . VAL B 1 523 ? 10.539 -21.25 -30.859 1 95.88 523 VAL B C 1
ATOM 9660 O O . VAL B 1 523 ? 9.305 -21.25 -30.766 1 95.88 523 VAL B O 1
ATOM 9663 N N . ILE B 1 524 ? 11.219 -22.062 -31.625 1 95.62 524 ILE B N 1
ATOM 9664 C CA . ILE B 1 524 ? 10.523 -23.016 -32.469 1 95.62 524 ILE B CA 1
ATOM 9665 C C . ILE B 1 524 ? 9.766 -24.016 -31.625 1 95.62 524 ILE B C 1
ATOM 9667 O O . ILE B 1 524 ? 8.594 -24.312 -31.875 1 95.62 524 ILE B O 1
ATOM 9671 N N . MET B 1 525 ? 10.422 -24.516 -30.625 1 94.81 525 MET B N 1
ATOM 9672 C CA . MET B 1 525 ? 9.781 -25.484 -29.75 1 94.81 525 MET B CA 1
ATOM 9673 C C . MET B 1 525 ? 8.609 -24.859 -29 1 94.81 525 MET B C 1
ATOM 9675 O O . MET B 1 525 ? 7.609 -25.516 -28.734 1 94.81 525 MET B O 1
ATOM 9679 N N . CYS B 1 526 ? 8.773 -23.656 -28.609 1 93.88 526 CYS B N 1
ATOM 9680 C CA . CYS B 1 526 ? 7.699 -22.922 -27.969 1 93.88 526 CYS B CA 1
ATOM 9681 C C . CYS B 1 526 ? 6.484 -22.812 -28.875 1 93.88 526 CYS B C 1
ATOM 9683 O O . CYS B 1 526 ? 5.359 -23.078 -28.453 1 93.88 526 CYS B O 1
ATOM 9685 N N . LEU B 1 527 ? 6.688 -22.469 -30.109 1 92.62 527 LEU B N 1
ATOM 9686 C CA . LEU B 1 527 ? 5.605 -22.328 -31.078 1 92.62 527 LEU B CA 1
ATOM 9687 C C . LEU B 1 527 ? 4.945 -23.688 -31.344 1 92.62 527 LEU B C 1
ATOM 9689 O O . LEU B 1 527 ? 3.719 -23.781 -31.375 1 92.62 527 LEU B O 1
ATOM 9693 N N . ILE B 1 528 ? 5.781 -24.672 -31.484 1 92.81 528 ILE B N 1
ATOM 9694 C CA . ILE B 1 528 ? 5.266 -26.016 -31.734 1 92.81 528 ILE B CA 1
ATOM 9695 C C . ILE B 1 528 ? 4.43 -26.484 -30.531 1 92.81 528 ILE B C 1
ATOM 9697 O O . ILE B 1 528 ? 3.34 -27.031 -30.703 1 92.81 528 ILE B O 1
ATOM 9701 N N . SER B 1 529 ? 4.949 -26.281 -29.422 1 91.75 529 SER B N 1
ATOM 9702 C CA . SER B 1 529 ? 4.25 -26.672 -28.203 1 91.75 529 SER B CA 1
ATOM 9703 C C . SER B 1 529 ? 2.91 -25.953 -28.078 1 91.75 529 SER B C 1
ATOM 9705 O O . SER B 1 529 ? 1.898 -26.578 -27.734 1 91.75 529 SER B O 1
ATOM 9707 N N . ASN B 1 530 ? 2.867 -24.672 -28.328 1 88.5 530 ASN B N 1
ATOM 9708 C CA . ASN B 1 530 ? 1.642 -23.891 -28.219 1 88.5 530 ASN B CA 1
ATOM 9709 C C . ASN B 1 530 ? 0.591 -24.344 -29.234 1 88.5 530 ASN B C 1
ATOM 9711 O O . ASN B 1 530 ? -0.602 -24.359 -28.922 1 88.5 530 ASN B O 1
ATOM 9715 N N . VAL B 1 531 ? 1.042 -24.688 -30.391 1 87.94 531 VAL B N 1
ATOM 9716 C CA . VAL B 1 531 ? 0.114 -25.156 -31.422 1 87.94 531 VAL B CA 1
ATOM 9717 C C . VAL B 1 531 ? -0.378 -26.547 -31.078 1 87.94 531 VAL B C 1
ATOM 9719 O O . VAL B 1 531 ? -1.568 -26.844 -31.203 1 87.94 531 VAL B O 1
ATOM 9722 N N . PHE B 1 532 ? 0.518 -27.344 -30.625 1 89.5 532 PHE B N 1
ATOM 9723 C CA . PHE B 1 532 ? 0.2 -28.734 -30.328 1 89.5 532 PHE B CA 1
ATOM 9724 C C . PHE B 1 532 ? -0.729 -28.844 -29.125 1 89.5 532 PHE B C 1
ATOM 9726 O O . PHE B 1 532 ? -1.762 -29.516 -29.188 1 89.5 532 PHE B O 1
ATOM 9733 N N . PHE B 1 533 ? -0.473 -28.219 -28.109 1 88.12 533 PHE B N 1
ATOM 9734 C CA . PHE B 1 533 ? -1.241 -28.344 -26.875 1 88.12 533 PHE B CA 1
ATOM 9735 C C . PHE B 1 533 ? -2.414 -27.375 -26.859 1 88.12 533 PHE B C 1
ATOM 9737 O O . PHE B 1 533 ? -3.402 -27.594 -26.156 1 88.12 533 PHE B O 1
ATOM 9744 N N . GLY B 1 534 ? -2.322 -26.25 -27.641 1 82.19 534 GLY B N 1
ATOM 9745 C CA . GLY B 1 534 ? -3.369 -25.25 -27.656 1 82.19 534 GLY B CA 1
ATOM 9746 C C . GLY B 1 534 ? -4.395 -25.469 -28.75 1 82.19 534 GLY B C 1
ATOM 9747 O O . GLY B 1 534 ? -5.309 -24.656 -28.938 1 82.19 534 GLY B O 1
ATOM 9748 N N . GLN B 1 535 ? -4.328 -26.484 -29.469 1 80.12 535 GLN B N 1
ATOM 9749 C CA . GLN B 1 535 ? -5.156 -26.703 -30.656 1 80.12 535 GLN B CA 1
ATOM 9750 C C . GLN B 1 535 ? -6.629 -26.859 -30.281 1 80.12 535 GLN B C 1
ATOM 9752 O O . GLN B 1 535 ? -7.516 -26.453 -31.031 1 80.12 535 GLN B O 1
ATOM 9757 N N . ASN B 1 536 ? -6.852 -27.375 -29.062 1 77.12 536 ASN B N 1
ATOM 9758 C CA . ASN B 1 536 ? -8.227 -27.641 -28.672 1 77.12 536 ASN B CA 1
ATOM 9759 C C . ASN B 1 536 ? -8.766 -26.562 -27.734 1 77.12 536 ASN B C 1
ATOM 9761 O O . ASN B 1 536 ? -9.797 -26.766 -27.094 1 77.12 536 ASN B O 1
ATOM 9765 N N . LEU B 1 537 ? -8.078 -25.484 -27.734 1 78.44 537 LEU B N 1
ATOM 9766 C CA . LEU B 1 537 ? -8.523 -24.422 -26.844 1 78.44 537 LEU B CA 1
ATOM 9767 C C . LEU B 1 537 ? -9.844 -23.828 -27.328 1 78.44 537 LEU B C 1
ATOM 9769 O O . LEU B 1 537 ? -10.039 -23.625 -28.531 1 78.44 537 LEU B O 1
ATOM 9773 N N . VAL B 1 538 ? -10.758 -23.734 -26.375 1 76.56 538 VAL B N 1
ATOM 9774 C CA . VAL B 1 538 ? -12.062 -23.156 -26.672 1 76.56 538 VAL B CA 1
ATOM 9775 C C . VAL B 1 538 ? -12.148 -21.75 -26.094 1 76.56 538 VAL B C 1
ATOM 9777 O O . VAL B 1 538 ? -11.359 -21.375 -25.219 1 76.56 538 VAL B O 1
ATOM 9780 N N . SER B 1 539 ? -13.117 -21 -26.75 1 75.62 539 SER B N 1
ATOM 9781 C CA . SER B 1 539 ? -13.312 -19.641 -26.281 1 75.62 539 SER B CA 1
ATOM 9782 C C . SER B 1 539 ? -13.82 -19.609 -24.844 1 75.62 539 SER B C 1
ATOM 9784 O O . SER B 1 539 ? -14.609 -20.469 -24.438 1 75.62 539 SER B O 1
ATOM 9786 N N . ASN B 1 540 ? -13.273 -18.703 -24.062 1 71.31 540 ASN B N 1
ATOM 9787 C CA . ASN B 1 540 ? -13.656 -18.578 -22.656 1 71.31 540 ASN B CA 1
ATOM 9788 C C . ASN B 1 540 ? -14.977 -17.828 -22.5 1 71.31 540 ASN B C 1
ATOM 9790 O O . ASN B 1 540 ? -15.5 -17.719 -21.391 1 71.31 540 ASN B O 1
ATOM 9794 N N . GLY B 1 541 ? -15.461 -17.312 -23.578 1 70.81 541 GLY B N 1
ATOM 9795 C CA . GLY B 1 541 ? -16.703 -16.562 -23.516 1 70.81 541 GLY B CA 1
ATOM 9796 C C . GLY B 1 541 ? -17.172 -16.078 -24.875 1 70.81 541 GLY B C 1
ATOM 9797 O O . GLY B 1 541 ? -16.484 -16.266 -25.875 1 70.81 541 GLY B O 1
ATOM 9798 N N . GLU B 1 542 ? -18.344 -15.539 -24.797 1 68.81 542 GLU B N 1
ATOM 9799 C CA . GLU B 1 542 ? -18.875 -14.977 -26.031 1 68.81 542 GLU B CA 1
ATOM 9800 C C . GLU B 1 542 ? -18.062 -13.773 -26.5 1 68.81 542 GLU B C 1
ATOM 9802 O O . GLU B 1 542 ? -17.641 -12.945 -25.688 1 68.81 542 GLU B O 1
ATOM 9807 N N . ASN B 1 543 ? -17.75 -13.672 -27.766 1 72.56 543 ASN B N 1
ATOM 9808 C CA . ASN B 1 543 ? -17.047 -12.57 -28.406 1 72.56 543 ASN B CA 1
ATOM 9809 C C . ASN B 1 543 ? -15.602 -12.477 -27.922 1 72.56 543 ASN B C 1
ATOM 9811 O O . ASN B 1 543 ? -15.008 -11.398 -27.938 1 72.56 543 ASN B O 1
ATOM 9815 N N . MET B 1 544 ? -15.188 -13.547 -27.328 1 82.38 544 MET B N 1
ATOM 9816 C CA . MET B 1 544 ? -13.781 -13.609 -26.938 1 82.38 544 MET B CA 1
ATOM 9817 C C . MET B 1 544 ? -12.977 -14.422 -27.938 1 82.38 544 MET B C 1
ATOM 9819 O O . MET B 1 544 ? -12.828 -15.641 -27.781 1 82.38 544 MET B O 1
ATOM 9823 N N . GLU B 1 545 ? -12.633 -13.773 -29.031 1 83.56 545 GLU B N 1
ATOM 9824 C CA . GLU B 1 545 ? -11.875 -14.43 -30.094 1 83.56 545 GLU B CA 1
ATOM 9825 C C . GLU B 1 545 ? -10.469 -13.859 -30.203 1 83.56 545 GLU B C 1
ATOM 9827 O O . GLU B 1 545 ? -10.289 -12.68 -30.531 1 83.56 545 GLU B O 1
ATOM 9832 N N . ALA B 1 546 ? -9.508 -14.758 -30.016 1 86.25 546 ALA B N 1
ATOM 9833 C CA . ALA B 1 546 ? -8.117 -14.32 -29.969 1 86.25 546 ALA B CA 1
ATOM 9834 C C . ALA B 1 546 ? -7.695 -13.703 -31.312 1 86.25 546 ALA B C 1
ATOM 9836 O O . ALA B 1 546 ? -7.02 -12.672 -31.328 1 86.25 546 ALA B O 1
ATOM 9837 N N . GLY B 1 547 ? -8.102 -14.32 -32.438 1 87.81 547 GLY B N 1
ATOM 9838 C CA . GLY B 1 547 ? -7.742 -13.797 -33.75 1 87.81 547 GLY B CA 1
ATOM 9839 C C . GLY B 1 547 ? -8.297 -12.414 -34 1 87.81 547 GLY B C 1
ATOM 9840 O O . GLY B 1 547 ? -7.586 -11.539 -34.5 1 87.81 547 GLY B O 1
ATOM 9841 N N . ALA B 1 548 ? -9.523 -12.211 -33.625 1 89.5 548 ALA B N 1
ATOM 9842 C CA . ALA B 1 548 ? -10.164 -10.914 -33.812 1 89.5 548 ALA B CA 1
ATOM 9843 C C . ALA B 1 548 ? -9.523 -9.844 -32.938 1 89.5 548 ALA B C 1
ATOM 9845 O O . ALA B 1 548 ? -9.383 -8.695 -33.344 1 89.5 548 ALA B O 1
ATOM 9846 N N . GLN B 1 549 ? -9.18 -10.242 -31.766 1 91.81 549 GLN B N 1
ATOM 9847 C CA . GLN B 1 549 ? -8.539 -9.305 -30.859 1 91.81 549 GLN B CA 1
ATOM 9848 C C . GLN B 1 549 ? -7.168 -8.891 -31.375 1 91.81 549 GLN B C 1
ATOM 9850 O O . GLN B 1 549 ? -6.785 -7.719 -31.25 1 91.81 549 GLN B O 1
ATOM 9855 N N . ILE B 1 550 ? -6.434 -9.859 -31.875 1 92.56 550 ILE B N 1
ATOM 9856 C CA . ILE B 1 550 ? -5.117 -9.555 -32.406 1 92.56 550 ILE B CA 1
ATOM 9857 C C . ILE B 1 550 ? -5.262 -8.594 -33.594 1 92.56 550 ILE B C 1
ATOM 9859 O O . ILE B 1 550 ? -4.484 -7.645 -33.719 1 92.56 550 ILE B O 1
ATOM 9863 N N . LYS B 1 551 ? -6.258 -8.805 -34.406 1 92.94 551 LYS B N 1
ATOM 9864 C CA . LYS B 1 551 ? -6.539 -7.898 -35.5 1 92.94 551 LYS B CA 1
ATOM 9865 C C . LYS B 1 551 ? -6.883 -6.5 -35 1 92.94 551 LYS B C 1
ATOM 9867 O O . LYS B 1 551 ? -6.402 -5.504 -35.531 1 92.94 551 LYS B O 1
ATOM 9872 N N . TYR B 1 552 ? -7.609 -6.492 -34.062 1 90.81 552 TYR B N 1
ATOM 9873 C CA . TYR B 1 552 ? -7.988 -5.211 -33.5 1 90.81 552 TYR B CA 1
ATOM 9874 C C . TYR B 1 552 ? -6.766 -4.473 -32.969 1 90.81 552 TYR B C 1
ATOM 9876 O O . TYR B 1 552 ? -6.594 -3.281 -33.219 1 90.81 552 TYR B O 1
ATOM 9884 N N . VAL B 1 553 ? -5.953 -5.125 -32.219 1 91.56 553 VAL B N 1
ATOM 9885 C CA . VAL B 1 553 ? -4.77 -4.535 -31.594 1 91.56 553 VAL B CA 1
ATOM 9886 C C . VAL B 1 553 ? -3.848 -3.971 -32.656 1 91.56 553 VAL B C 1
ATOM 9888 O O . VAL B 1 553 ? -3.258 -2.902 -32.5 1 91.56 553 VAL B O 1
ATOM 9891 N N . LEU B 1 554 ? -3.764 -4.66 -33.781 1 89.56 554 LEU B N 1
ATOM 9892 C CA . LEU B 1 554 ? -2.854 -4.262 -34.844 1 89.56 554 LEU B CA 1
ATOM 9893 C C . LEU B 1 554 ? -3.443 -3.117 -35.656 1 89.56 554 LEU B C 1
ATOM 9895 O O . LEU B 1 554 ? -2.709 -2.369 -36.312 1 89.56 554 LEU B O 1
ATOM 9899 N N . THR B 1 555 ? -4.785 -2.969 -35.625 1 87.44 555 THR B N 1
ATOM 9900 C CA . THR B 1 555 ? -5.43 -1.943 -36.438 1 87.44 555 THR B CA 1
ATOM 9901 C C . THR B 1 555 ? -5.789 -0.727 -35.594 1 87.44 555 THR B C 1
ATOM 9903 O O . THR B 1 555 ? -6.035 0.358 -36.125 1 87.44 555 THR B O 1
ATOM 9906 N N . HIS B 1 556 ? -5.879 -0.916 -34.344 1 84.5 556 HIS B N 1
ATOM 9907 C CA . HIS B 1 556 ? -6.207 0.171 -33.406 1 84.5 556 HIS B CA 1
ATOM 9908 C C . HIS B 1 556 ? -5.109 0.363 -32.375 1 84.5 556 HIS B C 1
ATOM 9910 O O . HIS B 1 556 ? -5.387 0.352 -31.172 1 84.5 556 HIS B O 1
ATOM 9916 N N . ILE B 1 557 ? -3.994 0.722 -32.781 1 83.12 557 ILE B N 1
ATOM 9917 C CA . ILE B 1 557 ? -2.799 0.748 -31.953 1 83.12 557 ILE B CA 1
ATOM 9918 C C . ILE B 1 557 ? -2.934 1.839 -30.891 1 83.12 557 ILE B C 1
ATOM 9920 O O . ILE B 1 557 ? -2.717 1.59 -29.703 1 83.12 557 ILE B O 1
ATOM 9924 N N . PRO B 1 558 ? -3.359 3.08 -31.172 1 76.44 558 PRO B N 1
ATOM 9925 C CA . PRO B 1 558 ? -3.488 4.105 -30.141 1 76.44 558 PRO B CA 1
ATOM 9926 C C . PRO B 1 558 ? -4.512 3.736 -29.062 1 76.44 558 PRO B C 1
ATOM 9928 O O . PRO B 1 558 ? -4.277 3.967 -27.875 1 76.44 558 PRO B O 1
ATOM 9931 N N . ALA B 1 559 ? -5.617 3.223 -29.531 1 79.88 559 ALA B N 1
ATOM 9932 C CA . ALA B 1 559 ? -6.648 2.816 -28.578 1 79.88 559 ALA B CA 1
ATOM 9933 C C . ALA B 1 559 ? -6.141 1.721 -27.656 1 79.88 559 ALA B C 1
ATOM 9935 O O . ALA B 1 559 ? -6.488 1.69 -26.469 1 79.88 559 ALA B O 1
ATOM 9936 N N . THR B 1 560 ? -5.312 0.869 -28.281 1 86.88 560 THR B N 1
ATOM 9937 C CA . THR B 1 560 ? -4.77 -0.232 -27.484 1 86.88 560 THR B CA 1
ATOM 9938 C C . THR B 1 560 ? -3.779 0.285 -26.453 1 86.88 560 THR B C 1
ATOM 9940 O O . THR B 1 560 ? -3.742 -0.209 -25.328 1 86.88 560 THR B O 1
ATOM 9943 N N . ILE B 1 561 ? -3.023 1.225 -26.781 1 82.12 561 ILE B N 1
ATOM 9944 C CA . ILE B 1 561 ? -2.08 1.825 -25.844 1 82.12 561 ILE B CA 1
ATOM 9945 C C . ILE B 1 561 ? -2.844 2.461 -24.688 1 82.12 561 ILE B C 1
ATOM 9947 O O . ILE B 1 561 ? -2.457 2.309 -23.516 1 82.12 561 ILE B O 1
ATOM 9951 N N . MET B 1 562 ? -3.879 3.127 -25 1 80.94 562 MET B N 1
ATOM 9952 C CA . MET B 1 562 ? -4.688 3.758 -23.953 1 80.94 562 MET B CA 1
ATOM 9953 C C . MET B 1 562 ? -5.34 2.711 -23.062 1 80.94 562 MET B C 1
ATOM 9955 O O . MET B 1 562 ? -5.508 2.932 -21.859 1 80.94 562 MET B O 1
ATOM 9959 N N . THR B 1 563 ? -5.758 1.573 -23.656 1 86.44 563 THR B N 1
ATOM 9960 C CA . THR B 1 563 ? -6.305 0.474 -22.875 1 86.44 563 THR B CA 1
ATOM 9961 C C . THR B 1 563 ? -5.281 -0.032 -21.859 1 86.44 563 THR B C 1
ATOM 9963 O O . THR B 1 563 ? -5.629 -0.325 -20.719 1 86.44 563 THR B O 1
ATOM 9966 N N . VAL B 1 564 ? -4.031 -0.09 -22.297 1 89.75 564 VAL B N 1
ATOM 9967 C CA . VAL B 1 564 ? -2.955 -0.542 -21.422 1 89.75 564 VAL B CA 1
ATOM 9968 C C . VAL B 1 564 ? -2.754 0.464 -20.297 1 89.75 564 VAL B C 1
ATOM 9970 O O . VAL B 1 564 ? -2.635 0.08 -19.125 1 89.75 564 VAL B O 1
ATOM 9973 N N . ILE B 1 565 ? -2.785 1.706 -20.578 1 82.81 565 ILE B N 1
ATOM 9974 C CA . ILE B 1 565 ? -2.588 2.756 -19.578 1 82.81 565 ILE B CA 1
ATOM 9975 C C . ILE B 1 565 ? -3.752 2.76 -18.594 1 82.81 565 ILE B C 1
ATOM 9977 O O . ILE B 1 565 ? -3.545 2.773 -17.375 1 82.81 565 ILE B O 1
ATOM 9981 N N . ARG B 1 566 ? -4.977 2.68 -19.094 1 83.94 566 ARG B N 1
ATOM 9982 C CA . ARG B 1 566 ? -6.164 2.67 -18.234 1 83.94 566 ARG B CA 1
ATOM 9983 C C . ARG B 1 566 ? -6.156 1.468 -17.297 1 83.94 566 ARG B C 1
ATOM 9985 O O . ARG B 1 566 ? -6.461 1.6 -16.109 1 83.94 566 ARG B O 1
ATOM 9992 N N . SER B 1 567 ? -5.746 0.361 -17.891 1 90.19 567 SER B N 1
ATOM 9993 C CA . SER B 1 567 ? -5.734 -0.862 -17.094 1 90.19 567 SER B CA 1
ATOM 9994 C C . SER B 1 567 ? -4.664 -0.807 -16.016 1 90.19 567 SER B C 1
ATOM 9996 O O . SER B 1 567 ? -4.879 -1.277 -14.898 1 90.19 567 SER B O 1
ATOM 9998 N N . THR B 1 568 ? -3.557 -0.199 -16.344 1 88.88 568 THR B N 1
ATOM 9999 C CA . THR B 1 568 ? -2.459 -0.099 -15.391 1 88.88 568 THR B CA 1
ATOM 10000 C C . THR B 1 568 ? -2.83 0.834 -14.242 1 88.88 568 THR B C 1
ATOM 10002 O O . THR B 1 568 ? -2.512 0.556 -13.086 1 88.88 568 THR B O 1
ATOM 10005 N N . ILE B 1 569 ? -3.465 1.854 -14.531 1 81.31 569 ILE B N 1
ATOM 10006 C CA . ILE B 1 569 ? -3.881 2.805 -13.5 1 81.31 569 ILE B CA 1
ATOM 10007 C C . ILE B 1 569 ? -4.965 2.178 -12.625 1 81.31 569 ILE B C 1
ATOM 10009 O O . ILE B 1 569 ? -4.934 2.314 -11.398 1 81.31 569 ILE B O 1
ATOM 10013 N N . GLU B 1 570 ? -5.824 1.472 -13.289 1 82.38 570 GLU B N 1
ATOM 10014 C CA . GLU B 1 570 ? -6.973 0.903 -12.586 1 82.38 570 GLU B CA 1
ATOM 10015 C C . GLU B 1 570 ? -6.559 -0.28 -11.719 1 82.38 570 GLU B C 1
ATOM 10017 O O . GLU B 1 570 ? -7.016 -0.41 -10.578 1 82.38 570 GLU B O 1
ATOM 10022 N N . TYR B 1 571 ? -5.621 -1.128 -12.305 1 89.62 571 TYR B N 1
ATOM 10023 C CA . TYR B 1 571 ? -5.379 -2.406 -11.648 1 89.62 571 TYR B CA 1
ATOM 10024 C C . TYR B 1 571 ? -3.939 -2.502 -11.156 1 89.62 571 TYR B C 1
ATOM 10026 O O . TYR B 1 571 ? -3.562 -3.477 -10.5 1 89.62 571 TYR B O 1
ATOM 10034 N N . GLY B 1 572 ? -3.133 -1.587 -11.391 1 89.62 572 GLY B N 1
ATOM 10035 C CA . GLY B 1 572 ? -1.71 -1.677 -11.102 1 89.62 572 GLY B CA 1
ATOM 10036 C C . GLY B 1 572 ? -1.414 -2.008 -9.656 1 89.62 572 GLY B C 1
ATOM 10037 O O . GLY B 1 572 ? -0.589 -2.877 -9.367 1 89.62 572 GLY B O 1
ATOM 10038 N N . MET B 1 573 ? -2.037 -1.367 -8.734 1 87.56 573 MET B N 1
ATOM 10039 C CA . MET B 1 573 ? -1.797 -1.627 -7.316 1 87.56 573 MET B CA 1
ATOM 10040 C C . MET B 1 573 ? -2.307 -3.008 -6.922 1 87.56 573 MET B C 1
ATOM 10042 O O . MET B 1 573 ? -1.72 -3.67 -6.066 1 87.56 573 MET B O 1
ATOM 10046 N N . GLN B 1 574 ? -3.428 -3.346 -7.473 1 88.88 574 GLN B N 1
ATOM 10047 C CA . GLN B 1 574 ? -3.938 -4.691 -7.234 1 88.88 574 GLN B CA 1
ATOM 10048 C C . GLN B 1 574 ? -2.947 -5.75 -7.715 1 88.88 574 GLN B C 1
ATOM 10050 O O . GLN B 1 574 ? -2.732 -6.758 -7.043 1 88.88 574 GLN B O 1
ATOM 10055 N N . TRP B 1 575 ? -2.316 -5.5 -8.891 1 94.62 575 TRP B N 1
ATOM 10056 C CA . TRP B 1 575 ? -1.336 -6.441 -9.43 1 94.62 575 TRP B CA 1
ATOM 10057 C C . TRP B 1 575 ? -0.139 -6.566 -8.492 1 94.62 575 TRP B C 1
ATOM 10059 O O . TRP B 1 575 ? 0.355 -7.672 -8.25 1 94.62 575 TRP B O 1
ATOM 10069 N N . ILE B 1 576 ? 0.233 -5.496 -7.941 1 93.69 576 ILE B N 1
ATOM 10070 C CA . ILE B 1 576 ? 1.366 -5.504 -7.023 1 93.69 576 ILE B CA 1
ATOM 10071 C C . ILE B 1 576 ? 0.984 -6.242 -5.742 1 93.69 576 ILE B C 1
ATOM 10073 O O . ILE B 1 576 ? 1.771 -7.035 -5.215 1 93.69 576 ILE B O 1
ATOM 10077 N N . GLY B 1 577 ? -0.188 -5.953 -5.258 1 92.75 577 GLY B N 1
ATOM 10078 C CA . GLY B 1 577 ? -0.67 -6.637 -4.066 1 92.75 577 GLY B CA 1
ATOM 10079 C C . GLY B 1 577 ? -0.784 -8.141 -4.25 1 92.75 577 GLY B C 1
ATOM 10080 O O . GLY B 1 577 ? -0.397 -8.906 -3.365 1 92.75 577 GLY B O 1
ATOM 10081 N N . GLU B 1 578 ? -1.279 -8.516 -5.406 1 94.88 578 GLU B N 1
ATOM 10082 C CA . GLU B 1 578 ? -1.423 -9.938 -5.707 1 94.88 578 GLU B CA 1
ATOM 10083 C C . GLU B 1 578 ? -0.061 -10.609 -5.879 1 94.88 578 GLU B C 1
ATOM 10085 O O . GLU B 1 578 ? 0.111 -11.773 -5.531 1 94.88 578 GLU B O 1
ATOM 10090 N N . MET B 1 579 ? 0.859 -9.891 -6.387 1 95.75 579 MET B N 1
ATOM 10091 C CA . MET B 1 579 ? 2.205 -10.414 -6.613 1 95.75 579 MET B CA 1
ATOM 10092 C C . MET B 1 579 ? 2.928 -10.648 -5.293 1 95.75 579 MET B C 1
ATOM 10094 O O . MET B 1 579 ? 3.658 -11.625 -5.145 1 95.75 579 MET B O 1
ATOM 10098 N N . THR B 1 580 ? 2.721 -9.797 -4.316 1 94.12 580 THR B N 1
ATOM 10099 C CA . THR B 1 580 ? 3.453 -9.859 -3.055 1 94.12 580 THR B CA 1
ATOM 10100 C C . THR B 1 580 ? 2.725 -10.75 -2.053 1 94.12 580 THR B C 1
ATOM 10102 O O . THR B 1 580 ? 3.359 -11.398 -1.217 1 94.12 580 THR B O 1
ATOM 10105 N N . GLY B 1 581 ? 1.431 -10.805 -2.08 1 92.44 581 GLY B N 1
ATOM 10106 C CA . GLY B 1 581 ? 0.723 -11.703 -1.18 1 92.44 581 GLY B CA 1
ATOM 10107 C C . GLY B 1 581 ? -0.39 -11.016 -0.409 1 92.44 581 GLY B C 1
ATOM 10108 O O . GLY B 1 581 ? -0.886 -11.555 0.583 1 92.44 581 GLY B O 1
ATOM 10109 N N . ASP B 1 582 ? -0.731 -9.789 -0.816 1 89.19 582 ASP B N 1
ATOM 10110 C CA . ASP B 1 582 ? -1.889 -9.117 -0.227 1 89.19 582 ASP B CA 1
ATOM 10111 C C . ASP B 1 582 ? -3.16 -9.938 -0.433 1 89.19 582 ASP B C 1
ATOM 10113 O O . ASP B 1 582 ? -4.082 -9.883 0.385 1 89.19 582 ASP B O 1
ATOM 10117 N N . TYR B 1 583 ? -3.23 -10.633 -1.565 1 90.88 583 TYR B N 1
ATOM 10118 C CA . TYR B 1 583 ? -4.289 -11.578 -1.91 1 90.88 583 TYR B CA 1
ATOM 10119 C C . TYR B 1 583 ? -3.723 -12.977 -2.143 1 90.88 583 TYR B C 1
ATOM 10121 O O . TYR B 1 583 ? -2.832 -13.156 -2.975 1 90.88 583 TYR B O 1
ATOM 10129 N N . LEU B 1 584 ? -4.238 -13.875 -1.375 1 94.31 584 LEU B N 1
ATOM 10130 C CA . LEU B 1 584 ? -3.77 -15.242 -1.534 1 94.31 584 LEU B CA 1
ATOM 10131 C C . LEU B 1 584 ? -4.934 -16.188 -1.824 1 94.31 584 LEU B C 1
ATOM 10133 O O . LEU B 1 584 ? -6.031 -15.734 -2.168 1 94.31 584 LEU B O 1
ATOM 10137 N N . GLY B 1 585 ? -4.668 -17.453 -1.895 1 93.62 585 GLY B N 1
ATOM 10138 C CA . GLY B 1 585 ? -5.707 -18.375 -2.322 1 93.62 585 GLY B CA 1
ATOM 10139 C C . GLY B 1 585 ? -6.188 -18.109 -3.738 1 93.62 585 GLY B C 1
ATOM 10140 O O . GLY B 1 585 ? -5.379 -17.922 -4.648 1 93.62 585 GLY B O 1
ATOM 10141 N N . GLN B 1 586 ? -7.52 -18.25 -3.975 1 90.38 586 GLN B N 1
ATOM 10142 C CA . GLN B 1 586 ? -8.102 -17.875 -5.258 1 90.38 586 GLN B CA 1
ATOM 10143 C C . GLN B 1 586 ? -8.328 -16.359 -5.34 1 90.38 586 GLN B C 1
ATOM 10145 O O . GLN B 1 586 ? -9.359 -15.914 -5.844 1 90.38 586 GLN B O 1
ATOM 10150 N N . LEU B 1 587 ? -7.344 -15.633 -4.625 1 88.62 587 LEU B N 1
ATOM 10151 C CA . LEU B 1 587 ? -7.367 -14.18 -4.508 1 88.62 587 LEU B CA 1
ATOM 10152 C C . LEU B 1 587 ? -8.531 -13.727 -3.637 1 88.62 587 LEU B C 1
ATOM 10154 O O . LEU B 1 587 ? -9.023 -12.602 -3.781 1 88.62 587 LEU B O 1
ATOM 10158 N N . ASN B 1 588 ? -8.961 -14.664 -2.768 1 87.12 588 ASN B N 1
ATOM 10159 C CA . ASN B 1 588 ? -10.094 -14.359 -1.891 1 87.12 588 ASN B CA 1
ATOM 10160 C C . ASN B 1 588 ? -9.648 -14.25 -0.433 1 87.12 588 ASN B C 1
ATOM 10162 O O . ASN B 1 588 ? -10.469 -13.961 0.445 1 87.12 588 ASN B O 1
ATOM 10166 N N . ILE B 1 589 ? -8.445 -14.547 -0.178 1 89.62 589 ILE B N 1
ATOM 10167 C CA . ILE B 1 589 ? -7.902 -14.422 1.171 1 89.62 589 ILE B CA 1
ATOM 10168 C C . ILE B 1 589 ? -7.07 -13.148 1.276 1 89.62 589 ILE B C 1
ATOM 10170 O O . ILE B 1 589 ? -5.992 -13.055 0.692 1 89.62 589 ILE B O 1
ATOM 10174 N N . ARG B 1 590 ? -7.562 -12.227 1.986 1 87 590 ARG B N 1
ATOM 10175 C CA . ARG B 1 590 ? -6.836 -10.977 2.166 1 87 590 ARG B CA 1
ATOM 10176 C C . ARG B 1 590 ? -5.898 -11.055 3.369 1 87 590 ARG B C 1
ATOM 10178 O O . ARG B 1 590 ? -6.262 -11.609 4.406 1 87 590 ARG B O 1
ATOM 10185 N N . THR B 1 591 ? -4.691 -10.648 3.189 1 89.94 591 THR B N 1
ATOM 10186 C CA . THR B 1 591 ? -3.727 -10.609 4.281 1 89.94 591 THR B CA 1
ATOM 10187 C C . THR B 1 591 ? -3.535 -9.18 4.781 1 89.94 591 THR B C 1
ATOM 10189 O O . THR B 1 591 ? -4.172 -8.25 4.277 1 89.94 591 THR B O 1
ATOM 10192 N N . LEU B 1 592 ? -2.65 -9.016 5.793 1 83.69 592 LEU B N 1
ATOM 10193 C CA . LEU B 1 592 ? -2.367 -7.695 6.336 1 83.69 592 LEU B CA 1
ATOM 10194 C C . LEU B 1 592 ? -1.89 -6.75 5.242 1 83.69 592 LEU B C 1
ATOM 10196 O O . LEU B 1 592 ? -0.995 -7.09 4.465 1 83.69 592 LEU B O 1
ATOM 10200 N N . PRO B 1 593 ? -2.57 -5.641 5.168 1 76.38 593 PRO B N 1
ATOM 10201 C CA . PRO B 1 593 ? -2.256 -4.707 4.082 1 76.38 593 PRO B CA 1
ATOM 10202 C C . PRO B 1 593 ? -0.796 -4.262 4.09 1 76.38 593 PRO B C 1
ATOM 10204 O O . PRO B 1 593 ? -0.25 -3.908 3.041 1 76.38 593 PRO B O 1
ATOM 10207 N N . VAL B 1 594 ? -0.161 -4.293 5.203 1 83 594 VAL B N 1
ATOM 10208 C CA . VAL B 1 594 ? 1.2 -3.783 5.324 1 83 594 VAL B CA 1
ATOM 10209 C C . VAL B 1 594 ? 2.17 -4.715 4.598 1 83 594 VAL B C 1
ATOM 10211 O O . VAL B 1 594 ? 3.283 -4.312 4.254 1 83 594 VAL B O 1
ATOM 10214 N N . VAL B 1 595 ? 1.724 -5.902 4.246 1 86.38 595 VAL B N 1
ATOM 10215 C CA . VAL B 1 595 ? 2.555 -6.93 3.631 1 86.38 595 VAL B CA 1
ATOM 10216 C C . VAL B 1 595 ? 3.117 -6.418 2.307 1 86.38 595 VAL B C 1
ATOM 10218 O O . VAL B 1 595 ? 4.324 -6.512 2.061 1 86.38 595 VAL B O 1
ATOM 10221 N N . THR B 1 596 ? 2.301 -5.809 1.523 1 89.62 596 THR B N 1
ATOM 10222 C CA . THR B 1 596 ? 2.727 -5.332 0.213 1 89.62 596 THR B CA 1
ATOM 10223 C C . THR B 1 596 ? 3.783 -4.238 0.351 1 89.62 596 THR B C 1
ATOM 10225 O O . THR B 1 596 ? 4.824 -4.289 -0.305 1 89.62 596 THR B O 1
ATOM 10228 N N . LEU B 1 597 ? 3.582 -3.318 1.244 1 88.94 597 LEU B N 1
ATOM 10229 C CA . LEU B 1 597 ? 4.508 -2.207 1.429 1 88.94 597 LEU B CA 1
ATOM 10230 C C . LEU B 1 597 ? 5.867 -2.705 1.906 1 88.94 597 LEU B C 1
ATOM 10232 O O . LEU B 1 597 ? 6.902 -2.32 1.357 1 88.94 597 LEU B O 1
ATOM 10236 N N . VAL B 1 598 ? 5.859 -3.537 2.875 1 90.06 598 VAL B N 1
ATOM 10237 C CA . VAL B 1 598 ? 7.094 -4.047 3.467 1 90.06 598 VAL B CA 1
ATOM 10238 C C . VAL B 1 598 ? 7.871 -4.852 2.428 1 90.06 598 VAL B C 1
ATOM 10240 O O . VAL B 1 598 ? 9.086 -4.691 2.291 1 90.06 598 VAL B O 1
ATOM 10243 N N . LEU B 1 599 ? 7.176 -5.637 1.705 1 92.88 599 LEU B N 1
ATOM 10244 C CA . LEU B 1 599 ? 7.848 -6.52 0.758 1 92.88 599 LEU B CA 1
ATOM 10245 C C . LEU B 1 599 ? 8.398 -5.73 -0.428 1 92.88 599 LEU B C 1
ATOM 10247 O O . LEU B 1 599 ? 9.461 -6.051 -0.954 1 92.88 599 LEU B O 1
ATOM 10251 N N . VAL B 1 600 ? 7.641 -4.734 -0.85 1 91.75 600 VAL B N 1
ATOM 10252 C CA . VAL B 1 600 ? 8.156 -3.881 -1.913 1 91.75 600 VAL B CA 1
ATOM 10253 C C . VAL B 1 600 ? 9.438 -3.186 -1.44 1 91.75 600 VAL B C 1
ATOM 10255 O O . VAL B 1 600 ? 10.414 -3.098 -2.186 1 91.75 600 VAL B O 1
ATOM 10258 N N . ILE B 1 601 ? 9.469 -2.736 -0.209 1 88 601 ILE B N 1
ATOM 10259 C CA . ILE B 1 601 ? 10.656 -2.094 0.353 1 88 601 ILE B CA 1
ATOM 10260 C C . ILE B 1 601 ? 11.805 -3.094 0.404 1 88 601 ILE B C 1
ATOM 10262 O O . ILE B 1 601 ? 12.938 -2.762 0.045 1 88 601 ILE B O 1
ATOM 10266 N N . VAL B 1 602 ? 11.531 -4.297 0.821 1 90.25 602 VAL B N 1
ATOM 10267 C CA . VAL B 1 602 ? 12.555 -5.336 0.888 1 90.25 602 VAL B CA 1
ATOM 10268 C C . VAL B 1 602 ? 13.117 -5.598 -0.507 1 90.25 602 VAL B C 1
ATOM 10270 O O . VAL B 1 602 ? 14.336 -5.742 -0.676 1 90.25 602 VAL B O 1
ATOM 10273 N N . LEU B 1 603 ? 12.266 -5.633 -1.491 1 91.25 603 LEU B N 1
ATOM 10274 C CA . LEU B 1 603 ? 12.695 -5.887 -2.861 1 91.25 603 LEU B CA 1
ATOM 10275 C C . LEU B 1 603 ? 13.57 -4.746 -3.375 1 91.25 603 LEU B C 1
ATOM 10277 O O . LEU B 1 603 ? 14.594 -4.98 -4.016 1 91.25 603 LEU B O 1
ATOM 10281 N N . ILE B 1 604 ? 13.195 -3.576 -3.012 1 85.31 604 ILE B N 1
ATOM 10282 C CA . ILE B 1 604 ? 13.969 -2.414 -3.441 1 85.31 604 ILE B CA 1
ATOM 10283 C C . ILE B 1 604 ? 15.328 -2.418 -2.756 1 85.31 604 ILE B C 1
ATOM 10285 O O . ILE B 1 604 ? 16.359 -2.217 -3.406 1 85.31 604 ILE B O 1
ATOM 10289 N N . VAL B 1 605 ? 15.328 -2.664 -1.475 1 82.19 605 VAL B N 1
ATOM 10290 C CA . VAL B 1 605 ? 16.578 -2.676 -0.71 1 82.19 605 VAL B CA 1
ATOM 10291 C C . VAL B 1 605 ? 17.469 -3.818 -1.189 1 82.19 605 VAL B C 1
ATOM 10293 O O . VAL B 1 605 ? 18.672 -3.652 -1.319 1 82.19 605 VAL B O 1
ATOM 10296 N N . SER B 1 606 ? 16.844 -4.953 -1.457 1 85.62 606 SER B N 1
ATOM 10297 C CA . SER B 1 606 ? 17.594 -6.102 -1.94 1 85.62 606 SER B CA 1
ATOM 10298 C C . SER B 1 606 ? 18.203 -5.828 -3.316 1 85.62 606 SER B C 1
ATOM 10300 O O . SER B 1 606 ? 19.281 -6.332 -3.641 1 85.62 606 SER B O 1
ATOM 10302 N N . SER B 1 607 ? 17.516 -5.109 -4.129 1 83.81 607 SER B N 1
ATOM 10303 C CA . SER B 1 607 ? 18.016 -4.77 -5.457 1 83.81 607 SER B CA 1
ATOM 10304 C C . SER B 1 607 ? 19.125 -3.738 -5.383 1 83.81 607 SER B C 1
ATOM 10306 O O . SER B 1 607 ? 20.141 -3.855 -6.082 1 83.81 607 SER B O 1
ATOM 10308 N N . LYS B 1 608 ? 19.031 -2.826 -4.543 1 75 608 LYS B N 1
ATOM 10309 C CA . LYS B 1 608 ? 19.984 -1.725 -4.434 1 75 608 LYS B CA 1
ATOM 10310 C C . LYS B 1 608 ? 21.312 -2.199 -3.844 1 75 608 LYS B C 1
ATOM 10312 O O . LYS B 1 608 ? 22.375 -1.648 -4.152 1 75 608 LYS B O 1
ATOM 10317 N N . ASN B 1 609 ? 21.188 -3.193 -3.062 1 72.5 609 ASN B N 1
ATOM 10318 C CA . ASN B 1 609 ? 22.375 -3.643 -2.348 1 72.5 609 ASN B CA 1
ATOM 10319 C C . ASN B 1 609 ? 23.203 -4.621 -3.182 1 72.5 609 ASN B C 1
ATOM 10321 O O . ASN B 1 609 ? 24.281 -5.039 -2.768 1 72.5 609 ASN B O 1
ATOM 10325 N N . ILE B 1 610 ? 22.734 -4.887 -4.383 1 76.31 610 ILE B N 1
ATOM 10326 C CA . ILE B 1 610 ? 23.453 -5.848 -5.223 1 76.31 610 ILE B CA 1
ATOM 10327 C C . ILE B 1 610 ? 24.719 -5.207 -5.77 1 76.31 610 ILE B C 1
ATOM 10329 O O . ILE B 1 610 ? 24.688 -4.086 -6.285 1 76.31 610 ILE B O 1
ATOM 10333 N N . ARG B 1 611 ? 25.797 -5.875 -5.543 1 78.12 611 ARG B N 1
ATOM 10334 C CA . ARG B 1 611 ? 27.047 -5.5 -6.207 1 78.12 611 ARG B CA 1
ATOM 10335 C C . ARG B 1 611 ? 27.203 -6.234 -7.535 1 78.12 611 ARG B C 1
ATOM 10337 O O . ARG B 1 611 ? 27.562 -7.414 -7.559 1 78.12 611 ARG B O 1
ATOM 10344 N N . LEU B 1 612 ? 26.984 -5.461 -8.508 1 85 612 LEU B N 1
ATOM 10345 C CA . LEU B 1 612 ? 26.984 -6.098 -9.82 1 85 612 LEU B CA 1
ATOM 10346 C C . LEU B 1 612 ? 28.359 -6.012 -10.469 1 85 612 LEU B C 1
ATOM 10348 O O . LEU B 1 612 ? 29 -4.957 -10.445 1 85 612 LEU B O 1
ATOM 10352 N N . PRO B 1 613 ? 28.766 -7.184 -10.969 1 85.69 613 PRO B N 1
ATOM 10353 C CA . PRO B 1 613 ? 29.953 -7.113 -11.805 1 85.69 613 PRO B CA 1
ATOM 10354 C C . PRO B 1 613 ? 29.797 -6.176 -13 1 85.69 613 PRO B C 1
ATOM 10356 O O . PRO B 1 613 ? 28.656 -5.852 -13.375 1 85.69 613 PRO B O 1
ATOM 10359 N N . LYS B 1 614 ? 30.875 -5.715 -13.523 1 83.44 614 LYS B N 1
ATOM 10360 C CA . LYS B 1 614 ? 30.891 -4.727 -14.594 1 83.44 614 LYS B CA 1
ATOM 10361 C C . LYS B 1 614 ? 30.062 -5.199 -15.789 1 83.44 614 LYS B C 1
ATOM 10363 O O . LYS B 1 614 ? 29.359 -4.406 -16.422 1 83.44 614 LYS B O 1
ATOM 10368 N N . GLU B 1 615 ? 30.125 -6.508 -16.094 1 86.94 615 GLU B N 1
ATOM 10369 C CA . GLU B 1 615 ? 29.422 -7.074 -17.25 1 86.94 615 GLU B CA 1
ATOM 10370 C C . GLU B 1 615 ? 27.906 -6.984 -17.062 1 86.94 615 GLU B C 1
ATOM 10372 O O . GLU B 1 615 ? 27.172 -6.887 -18.047 1 86.94 615 GLU B O 1
ATOM 10377 N N . LEU B 1 616 ? 27.531 -6.969 -15.891 1 91.44 616 LEU B N 1
ATOM 10378 C CA . LEU B 1 616 ? 26.094 -7.016 -15.594 1 91.44 616 LEU B CA 1
ATOM 10379 C C . LEU B 1 616 ? 25.547 -5.613 -15.336 1 91.44 616 LEU B C 1
ATOM 10381 O O . LEU B 1 616 ? 24.359 -5.445 -15.102 1 91.44 616 LEU B O 1
ATOM 10385 N N . ARG B 1 617 ? 26.391 -4.66 -15.359 1 87.38 617 ARG B N 1
ATOM 10386 C CA . ARG B 1 617 ? 25.906 -3.297 -15.156 1 87.38 617 ARG B CA 1
ATOM 10387 C C . ARG B 1 617 ? 26.219 -2.426 -16.375 1 87.38 617 ARG B C 1
ATOM 10389 O O . ARG B 1 617 ? 26.188 -1.196 -16.281 1 87.38 617 ARG B O 1
ATOM 10396 N N . SER B 1 618 ? 26.594 -3.043 -17.453 1 84.25 618 SER B N 1
ATOM 10397 C CA . SER B 1 618 ? 26.859 -2.314 -18.688 1 84.25 618 SER B CA 1
ATOM 10398 C C . SER B 1 618 ? 25.594 -1.684 -19.234 1 84.25 618 SER B C 1
ATOM 10400 O O . SER B 1 618 ? 24.484 -2.055 -18.844 1 84.25 618 SER B O 1
ATOM 10402 N N . VAL B 1 619 ? 25.719 -0.73 -20.016 1 81.31 619 VAL B N 1
ATOM 10403 C CA . VAL B 1 619 ? 24.594 -0.074 -20.656 1 81.31 619 VAL B CA 1
ATOM 10404 C C . VAL B 1 619 ? 23.766 -1.102 -21.438 1 81.31 619 VAL B C 1
ATOM 10406 O O . VAL B 1 619 ? 22.531 -1.051 -21.422 1 81.31 619 VAL B O 1
ATOM 10409 N N . LYS B 1 620 ? 24.484 -2.014 -22.109 1 85.38 620 LYS B N 1
ATOM 10410 C CA . LYS B 1 620 ? 23.812 -3.098 -22.812 1 85.38 620 LYS B CA 1
ATOM 10411 C C . LYS B 1 620 ? 22.938 -3.912 -21.875 1 85.38 620 LYS B C 1
ATOM 10413 O O . LYS B 1 620 ? 21.781 -4.238 -22.203 1 85.38 620 LYS B O 1
ATOM 10418 N N . ALA B 1 621 ? 23.516 -4.223 -20.75 1 91.5 621 ALA B N 1
ATOM 10419 C CA . ALA B 1 621 ? 22.781 -5.004 -19.766 1 91.5 621 ALA B CA 1
ATOM 10420 C C . ALA B 1 621 ? 21.531 -4.262 -19.312 1 91.5 621 ALA B C 1
ATOM 10422 O O . ALA B 1 621 ? 20.453 -4.859 -19.188 1 91.5 621 ALA B O 1
ATOM 10423 N N . ILE B 1 622 ? 21.625 -2.99 -19.047 1 88.56 622 ILE B N 1
ATOM 10424 C CA . ILE B 1 622 ? 20.5 -2.17 -18.594 1 88.56 622 ILE B CA 1
ATOM 10425 C C . ILE B 1 622 ? 19.391 -2.199 -19.641 1 88.56 622 ILE B C 1
ATOM 10427 O O . ILE B 1 622 ? 18.219 -2.375 -19.281 1 88.56 622 ILE B O 1
ATOM 10431 N N . TRP B 1 623 ? 19.703 -2.062 -20.844 1 85.94 623 TRP B N 1
ATOM 10432 C CA . TRP B 1 623 ? 18.719 -2.082 -21.906 1 85.94 623 TRP B CA 1
ATOM 10433 C C . TRP B 1 623 ? 18.047 -3.449 -22 1 85.94 623 TRP B C 1
ATOM 10435 O O . TRP B 1 623 ? 16.828 -3.539 -22.219 1 85.94 623 TRP B O 1
ATOM 10445 N N . ILE B 1 624 ? 18.859 -4.441 -21.891 1 93.19 624 ILE B N 1
ATOM 10446 C CA . ILE B 1 624 ? 18.328 -5.797 -21.984 1 93.19 624 ILE B CA 1
ATOM 10447 C C . ILE B 1 624 ? 17.344 -6.047 -20.859 1 93.19 624 ILE B C 1
ATOM 10449 O O . ILE B 1 624 ? 16.219 -6.52 -21.094 1 93.19 624 ILE B O 1
ATOM 10453 N N . TYR B 1 625 ? 17.734 -5.688 -19.594 1 95.25 625 TYR B N 1
ATOM 10454 C CA . TYR B 1 625 ? 16.828 -5.844 -18.469 1 95.25 625 TYR B CA 1
ATOM 10455 C C . TYR B 1 625 ? 15.555 -5.047 -18.688 1 95.25 625 TYR B C 1
ATOM 10457 O O . TYR B 1 625 ? 14.453 -5.547 -18.422 1 95.25 625 TYR B O 1
ATOM 10465 N N . GLY B 1 626 ? 15.75 -3.809 -19.141 1 92.19 626 GLY B N 1
ATOM 10466 C CA . GLY B 1 626 ? 14.609 -2.936 -19.391 1 92.19 626 GLY B CA 1
ATOM 10467 C C . GLY B 1 626 ? 13.648 -3.477 -20.422 1 92.19 626 GLY B C 1
ATOM 10468 O O . GLY B 1 626 ? 12.438 -3.457 -20.234 1 92.19 626 GLY B O 1
ATOM 10469 N N . LEU B 1 627 ? 14.195 -3.99 -21.5 1 90.56 627 LEU B N 1
ATOM 10470 C CA . LEU B 1 627 ? 13.375 -4.523 -22.578 1 90.56 627 LEU B CA 1
ATOM 10471 C C . LEU B 1 627 ? 12.594 -5.746 -22.125 1 90.56 627 LEU B C 1
ATOM 10473 O O . LEU B 1 627 ? 11.414 -5.902 -22.453 1 90.56 627 LEU B O 1
ATOM 10477 N N . ILE B 1 628 ? 13.234 -6.59 -21.391 1 96.38 628 ILE B N 1
ATOM 10478 C CA . ILE B 1 628 ? 12.578 -7.785 -20.875 1 96.38 628 ILE B CA 1
ATOM 10479 C C . ILE B 1 628 ? 11.43 -7.387 -19.953 1 96.38 628 ILE B C 1
ATOM 10481 O O . ILE B 1 628 ? 10.344 -7.965 -20.016 1 96.38 628 ILE B O 1
ATOM 10485 N N . SER B 1 629 ? 11.68 -6.375 -19.109 1 95.56 629 SER B N 1
ATOM 10486 C CA . SER B 1 629 ? 10.664 -5.922 -18.156 1 95.56 629 SER B CA 1
ATOM 10487 C C . SER B 1 629 ? 9.469 -5.312 -18.891 1 95.56 629 SER B C 1
ATOM 10489 O O . SER B 1 629 ? 8.32 -5.637 -18.578 1 95.56 629 SER B O 1
ATOM 10491 N N . VAL B 1 630 ? 9.688 -4.484 -19.891 1 91.75 630 VAL B N 1
ATOM 10492 C CA . VAL B 1 630 ? 8.617 -3.797 -20.609 1 91.75 630 VAL B CA 1
ATOM 10493 C C . VAL B 1 630 ? 7.871 -4.789 -21.5 1 91.75 630 VAL B C 1
ATOM 10495 O O . VAL B 1 630 ? 6.641 -4.855 -21.469 1 91.75 630 VAL B O 1
ATOM 10498 N N . PHE B 1 631 ? 8.609 -5.566 -22.234 1 93.69 631 PHE B N 1
ATOM 10499 C CA . PHE B 1 631 ? 7.973 -6.508 -23.141 1 93.69 631 PHE B CA 1
ATOM 10500 C C . PHE B 1 631 ? 7.293 -7.633 -22.359 1 93.69 631 PHE B C 1
ATOM 10502 O O . PHE B 1 631 ? 6.258 -8.148 -22.797 1 93.69 631 PHE B O 1
ATOM 10509 N N . GLY B 1 632 ? 7.984 -8.055 -21.281 1 96.25 632 GLY B N 1
ATOM 10510 C CA . GLY B 1 632 ? 7.305 -9.016 -20.438 1 96.25 632 GLY B CA 1
ATOM 10511 C C . GLY B 1 632 ? 5.965 -8.523 -19.922 1 96.25 632 GLY B C 1
ATOM 10512 O O . GLY B 1 632 ? 4.969 -9.25 -19.969 1 96.25 632 GLY B O 1
ATOM 10513 N N . PHE B 1 633 ? 5.941 -7.262 -19.484 1 95.88 633 PHE B N 1
ATOM 10514 C CA . PHE B 1 633 ? 4.719 -6.629 -19.016 1 95.88 633 PHE B CA 1
ATOM 10515 C C . PHE B 1 633 ? 3.67 -6.574 -20.125 1 95.88 633 PHE B C 1
ATOM 10517 O O . PHE B 1 633 ? 2.523 -6.98 -19.922 1 95.88 633 PHE B O 1
ATOM 10524 N N . LEU B 1 634 ? 4.051 -6.188 -21.281 1 95 634 LEU B N 1
ATOM 10525 C CA . LEU B 1 634 ? 3.137 -6.02 -22.406 1 95 634 LEU B CA 1
ATOM 10526 C C . LEU B 1 634 ? 2.645 -7.371 -22.906 1 95 634 LEU B C 1
ATOM 10528 O O . LEU B 1 634 ? 1.476 -7.512 -23.281 1 95 634 LEU B O 1
ATOM 10532 N N . LEU B 1 635 ? 3.518 -8.359 -22.938 1 95.81 635 LEU B N 1
ATOM 10533 C CA . LEU B 1 635 ? 3.127 -9.68 -23.422 1 95.81 635 LEU B CA 1
ATOM 10534 C C . LEU B 1 635 ? 2.137 -10.336 -22.469 1 95.81 635 LEU B C 1
ATOM 10536 O O . LEU B 1 635 ? 1.204 -11.016 -22.906 1 95.81 635 LEU B O 1
ATOM 10540 N N . ILE B 1 636 ? 2.305 -10.148 -21.188 1 96.94 636 ILE B N 1
ATOM 10541 C CA . ILE B 1 636 ? 1.375 -10.695 -20.203 1 96.94 636 ILE B CA 1
ATOM 10542 C C . ILE B 1 636 ? 0.003 -10.047 -20.375 1 96.94 636 ILE B C 1
ATOM 10544 O O . ILE B 1 636 ? -1.012 -10.742 -20.469 1 96.94 636 ILE B O 1
ATOM 10548 N N . LEU B 1 637 ? -0.029 -8.688 -20.5 1 97.12 637 LEU B N 1
ATOM 10549 C CA . LEU B 1 637 ? -1.289 -7.98 -20.703 1 97.12 637 LEU B CA 1
ATOM 10550 C C . LEU B 1 637 ? -1.914 -8.375 -22.047 1 97.12 637 LEU B C 1
ATOM 10552 O O . LEU B 1 637 ? -3.123 -8.609 -22.125 1 97.12 637 LEU B O 1
ATOM 10556 N N . GLY B 1 638 ? -1.061 -8.484 -23.047 1 95.19 638 GLY B N 1
ATOM 10557 C CA . GLY B 1 638 ? -1.547 -8.828 -24.375 1 95.19 638 GLY B CA 1
ATOM 10558 C C . GLY B 1 638 ? -2.143 -10.219 -24.453 1 95.19 638 GLY B C 1
ATOM 10559 O O . GLY B 1 638 ? -3.156 -10.43 -25.125 1 95.19 638 GLY B O 1
ATOM 10560 N N . SER B 1 639 ? -1.518 -11.148 -23.797 1 93 639 SER B N 1
ATOM 10561 C CA . SER B 1 639 ? -2.002 -12.523 -23.828 1 93 639 SER B CA 1
ATOM 10562 C C . SER B 1 639 ? -3.387 -12.633 -23.203 1 93 639 SER B C 1
ATOM 10564 O O . SER B 1 639 ? -4.266 -13.305 -23.734 1 93 639 SER B O 1
ATOM 10566 N N . ILE B 1 640 ? -3.588 -11.938 -22.094 1 93.88 640 ILE B N 1
ATOM 10567 C CA . ILE B 1 640 ? -4.875 -11.992 -21.422 1 93.88 640 ILE B CA 1
ATOM 10568 C C . ILE B 1 640 ? -5.906 -11.18 -22.203 1 93.88 640 ILE B C 1
ATOM 10570 O O . ILE B 1 640 ? -7.07 -11.578 -22.297 1 93.88 640 ILE B O 1
ATOM 10574 N N . TYR B 1 641 ? -5.457 -10.039 -22.766 1 94.25 641 TYR B N 1
ATOM 10575 C CA . TYR B 1 641 ? -6.348 -9.219 -23.578 1 94.25 641 TYR B CA 1
ATOM 10576 C C . TYR B 1 641 ? -6.867 -10.008 -24.766 1 94.25 641 TYR B C 1
ATOM 10578 O O . TYR B 1 641 ? -8.039 -9.898 -25.125 1 94.25 641 TYR B O 1
ATOM 10586 N N . ALA B 1 642 ? -6.078 -10.867 -25.328 1 90.88 642 ALA B N 1
ATOM 10587 C CA . ALA B 1 642 ? -6.406 -11.594 -26.547 1 90.88 642 ALA B CA 1
ATOM 10588 C C . ALA B 1 642 ? -7.309 -12.789 -26.25 1 90.88 642 ALA B C 1
ATOM 10590 O O . ALA B 1 642 ? -8.141 -13.172 -27.078 1 90.88 642 ALA B O 1
ATOM 10591 N N . THR B 1 643 ? -7.184 -13.289 -25.047 1 87 643 THR B N 1
ATOM 10592 C CA . THR B 1 643 ? -7.812 -14.594 -24.859 1 87 643 THR B CA 1
ATOM 10593 C C . THR B 1 643 ? -8.953 -14.5 -23.844 1 87 643 THR B C 1
ATOM 10595 O O . THR B 1 643 ? -9.852 -15.352 -23.828 1 87 643 THR B O 1
ATOM 10598 N N . TRP B 1 644 ? -8.891 -13.5 -22.969 1 88.19 644 TRP B N 1
ATOM 10599 C CA . TRP B 1 644 ? -9.836 -13.516 -21.859 1 88.19 644 TRP B CA 1
ATOM 10600 C C . TRP B 1 644 ? -10.695 -12.25 -21.859 1 88.19 644 TRP B C 1
ATOM 10602 O O . TRP B 1 644 ? -11.289 -11.898 -20.828 1 88.19 644 TRP B O 1
ATOM 10612 N N . ASN B 1 645 ? -10.617 -11.469 -22.875 1 88 645 ASN B N 1
ATOM 10613 C CA . ASN B 1 645 ? -11.406 -10.25 -22.969 1 88 645 ASN B CA 1
ATOM 10614 C C . ASN B 1 645 ? -12.18 -10.18 -24.281 1 88 645 ASN B C 1
ATOM 10616 O O . ASN B 1 645 ? -11.766 -10.789 -25.281 1 88 645 ASN B O 1
ATOM 10620 N N . THR B 1 646 ? -13.281 -9.422 -24.281 1 83.81 646 THR B N 1
ATOM 10621 C CA . THR B 1 646 ? -14 -9.172 -25.516 1 83.81 646 THR B CA 1
ATOM 10622 C C . THR B 1 646 ? -13.188 -8.266 -26.438 1 83.81 646 THR B C 1
ATOM 10624 O O . THR B 1 646 ? -12.359 -7.477 -25.969 1 83.81 646 THR B O 1
ATOM 10627 N N . VAL B 1 647 ? -13.422 -8.5 -27.719 1 86.44 647 VAL B N 1
ATOM 10628 C CA . VAL B 1 647 ? -12.648 -7.754 -28.703 1 86.44 647 VAL B CA 1
ATOM 10629 C C . VAL B 1 647 ? -12.852 -6.258 -28.484 1 86.44 647 VAL B C 1
ATOM 10631 O O . VAL B 1 647 ? -13.992 -5.781 -28.422 1 86.44 647 VAL B O 1
ATOM 10634 N N . GLY B 1 648 ? -11.82 -5.562 -28.219 1 83.75 648 GLY B N 1
ATOM 10635 C CA . GLY B 1 648 ? -11.867 -4.113 -28.094 1 83.75 648 GLY B CA 1
ATOM 10636 C C . GLY B 1 648 ? -12.312 -3.646 -26.719 1 83.75 648 GLY B C 1
ATOM 10637 O O . GLY B 1 648 ? -12.695 -2.486 -26.547 1 83.75 648 GLY B O 1
ATOM 10638 N N . ASP B 1 649 ? -12.25 -4.512 -25.766 1 83.69 649 ASP B N 1
ATOM 10639 C CA . ASP B 1 649 ? -12.664 -4.172 -24.406 1 83.69 649 ASP B CA 1
ATOM 10640 C C . ASP B 1 649 ? -11.914 -2.938 -23.891 1 83.69 649 ASP B C 1
ATOM 10642 O O . ASP B 1 649 ? -10.742 -2.736 -24.219 1 83.69 649 ASP B O 1
ATOM 10646 N N . PHE B 1 650 ? -12.648 -2.143 -23.094 1 81.06 650 PHE B N 1
ATOM 10647 C CA . PHE B 1 650 ? -12.172 -0.867 -22.562 1 81.06 650 PHE B CA 1
ATOM 10648 C C . PHE B 1 650 ? -11.008 -1.075 -21.609 1 81.06 650 PHE B C 1
ATOM 10650 O O . PHE B 1 650 ? -10.102 -0.246 -21.531 1 81.06 650 PHE B O 1
ATOM 10657 N N . LEU B 1 651 ? -11.047 -2.119 -20.859 1 87.69 651 LEU B N 1
ATOM 10658 C CA . LEU B 1 651 ? -10.023 -2.506 -19.891 1 87.69 651 LEU B CA 1
ATOM 10659 C C . LEU B 1 651 ? -9.547 -3.932 -20.141 1 87.69 651 LEU B C 1
ATOM 10661 O O . LEU B 1 651 ? -10.242 -4.719 -20.781 1 87.69 651 LEU B O 1
ATOM 10665 N N . ILE B 1 652 ? -8.352 -4.191 -19.734 1 93.44 652 ILE B N 1
ATOM 10666 C CA . ILE B 1 652 ? -7.859 -5.566 -19.734 1 93.44 652 ILE B CA 1
ATOM 10667 C C . ILE B 1 652 ? -8.172 -6.227 -18.406 1 93.44 652 ILE B C 1
ATOM 10669 O O . ILE B 1 652 ? -7.484 -5.992 -17.406 1 93.44 652 ILE B O 1
ATOM 10673 N N . ARG B 1 653 ? -9.086 -7.098 -18.422 1 88.81 653 ARG B N 1
ATOM 10674 C CA . ARG B 1 653 ? -9.562 -7.75 -17.203 1 88.81 653 ARG B CA 1
ATOM 10675 C C . ARG B 1 653 ? -8.953 -9.141 -17.062 1 88.81 653 ARG B C 1
ATOM 10677 O O . ARG B 1 653 ? -8.594 -9.773 -18.062 1 88.81 653 ARG B O 1
ATOM 10684 N N . GLY B 1 654 ? -8.742 -9.586 -15.875 1 90.31 654 GLY B N 1
ATOM 10685 C CA . GLY B 1 654 ? -8.352 -10.961 -15.633 1 90.31 654 GLY B CA 1
ATOM 10686 C C . GLY B 1 654 ? -6.871 -11.117 -15.336 1 90.31 654 GLY B C 1
ATOM 10687 O O . GLY B 1 654 ? -6.414 -12.211 -15 1 90.31 654 GLY B O 1
ATOM 10688 N N . ILE B 1 655 ? -6.094 -10.023 -15.422 1 94.44 655 ILE B N 1
ATOM 10689 C CA . ILE B 1 655 ? -4.672 -10.102 -15.117 1 94.44 655 ILE B CA 1
ATOM 10690 C C . ILE B 1 655 ? -4.477 -10.305 -13.609 1 94.44 655 ILE B C 1
ATOM 10692 O O . ILE B 1 655 ? -5.145 -9.656 -12.805 1 94.44 655 ILE B O 1
ATOM 10696 N N . GLN B 1 656 ? -3.6 -11.203 -13.273 1 94.62 656 GLN B N 1
ATOM 10697 C CA . GLN B 1 656 ? -3.244 -11.438 -11.875 1 94.62 656 GLN B CA 1
ATOM 10698 C C . GLN B 1 656 ? -1.775 -11.117 -11.625 1 94.62 656 GLN B C 1
ATOM 10700 O O . GLN B 1 656 ? -0.921 -11.367 -12.477 1 94.62 656 GLN B O 1
ATOM 10705 N N . GLY B 1 657 ? -1.504 -10.641 -10.461 1 96 657 GLY B N 1
ATOM 10706 C CA . GLY B 1 657 ? -0.16 -10.211 -10.117 1 96 657 GLY B CA 1
ATOM 10707 C C . GLY B 1 657 ? 0.848 -11.344 -10.117 1 96 657 GLY B C 1
ATOM 10708 O O . GLY B 1 657 ? 2.043 -11.117 -10.32 1 96 657 GLY B O 1
ATOM 10709 N N . ARG B 1 658 ? 0.429 -12.539 -9.938 1 96 658 ARG B N 1
ATOM 10710 C CA . ARG B 1 658 ? 1.34 -13.68 -9.859 1 96 658 ARG B CA 1
ATOM 10711 C C . ARG B 1 658 ? 2.053 -13.898 -11.188 1 96 658 ARG B C 1
ATOM 10713 O O . ARG B 1 658 ? 3.121 -14.516 -11.227 1 96 658 ARG B O 1
ATOM 10720 N N . TYR B 1 659 ? 1.519 -13.367 -12.289 1 96.56 659 TYR B N 1
ATOM 10721 C CA . TYR B 1 659 ? 2.113 -13.57 -13.609 1 96.56 659 TYR B CA 1
ATOM 10722 C C . TYR B 1 659 ? 3.42 -12.797 -13.742 1 96.56 659 TYR B C 1
ATOM 10724 O O . TYR B 1 659 ? 4.262 -13.125 -14.578 1 96.56 659 TYR B O 1
ATOM 10732 N N . PHE B 1 660 ? 3.578 -11.836 -12.891 1 97.38 660 PHE B N 1
ATOM 10733 C CA . PHE B 1 660 ? 4.742 -10.961 -13.008 1 97.38 660 PHE B CA 1
ATOM 10734 C C . PHE B 1 660 ? 5.91 -11.508 -12.195 1 97.38 660 PHE B C 1
ATOM 10736 O O . PHE B 1 660 ? 7.031 -11 -12.289 1 97.38 660 PHE B O 1
ATOM 10743 N N . LEU B 1 661 ? 5.715 -12.523 -11.414 1 97.62 661 LEU B N 1
ATOM 10744 C CA . LEU B 1 661 ? 6.734 -13.07 -10.531 1 97.62 661 LEU B CA 1
ATOM 10745 C C . LEU B 1 661 ? 7.918 -13.602 -11.328 1 97.62 661 LEU B C 1
ATOM 10747 O O . LEU B 1 661 ? 9.07 -13.461 -10.914 1 97.62 661 LEU B O 1
ATOM 10751 N N . THR B 1 662 ? 7.613 -14.117 -12.469 1 97.75 662 THR B N 1
ATOM 10752 C CA . THR B 1 662 ? 8.617 -14.805 -13.273 1 97.75 662 THR B CA 1
ATOM 10753 C C . THR B 1 662 ? 9.656 -13.812 -13.805 1 97.75 662 THR B C 1
ATOM 10755 O O . THR B 1 662 ? 10.828 -14.156 -13.938 1 97.75 662 THR B O 1
ATOM 10758 N N . ILE B 1 663 ? 9.281 -12.617 -14.078 1 97.62 663 ILE B N 1
ATOM 10759 C CA . ILE B 1 663 ? 10.18 -11.633 -14.672 1 97.62 663 ILE B CA 1
ATOM 10760 C C . ILE B 1 663 ? 10.688 -10.688 -13.594 1 97.62 663 ILE B C 1
ATOM 10762 O O . ILE B 1 663 ? 11.57 -9.859 -13.852 1 97.62 663 ILE B O 1
ATOM 10766 N N . LEU B 1 664 ? 10.211 -10.828 -12.406 1 97.38 664 LEU B N 1
ATOM 10767 C CA . LEU B 1 664 ? 10.5 -9.906 -11.32 1 97.38 664 LEU B CA 1
ATOM 10768 C C . LEU B 1 664 ? 11.992 -9.867 -11.016 1 97.38 664 LEU B C 1
ATOM 10770 O O . LEU B 1 664 ? 12.555 -8.797 -10.773 1 97.38 664 LEU B O 1
ATOM 10774 N N . PRO B 1 665 ? 12.742 -11 -10.984 1 97.5 665 PRO B N 1
ATOM 10775 C CA . PRO B 1 665 ? 14.188 -10.945 -10.719 1 97.5 665 PRO B CA 1
ATOM 10776 C C . PRO B 1 665 ? 14.938 -10.086 -11.734 1 97.5 665 PRO B C 1
ATOM 10778 O O . PRO B 1 665 ? 15.867 -9.359 -11.367 1 97.5 665 PRO B O 1
ATOM 10781 N N . VAL B 1 666 ? 14.523 -10.156 -12.992 1 97.56 666 VAL B N 1
ATOM 10782 C CA . VAL B 1 666 ? 15.18 -9.367 -14.031 1 97.56 666 VAL B CA 1
ATOM 10783 C C . VAL B 1 666 ? 14.883 -7.883 -13.812 1 97.56 666 VAL B C 1
ATOM 10785 O O . VAL B 1 666 ? 15.758 -7.035 -14.008 1 97.56 666 VAL B O 1
ATOM 10788 N N . PHE B 1 667 ? 13.672 -7.648 -13.438 1 96 667 PHE B N 1
ATOM 10789 C CA . PHE B 1 667 ? 13.328 -6.27 -13.117 1 96 667 PHE B CA 1
ATOM 10790 C C . PHE B 1 667 ? 14.156 -5.762 -11.953 1 96 667 PHE B C 1
ATOM 10792 O O . PHE B 1 667 ? 14.586 -4.605 -11.945 1 96 667 PHE B O 1
ATOM 10799 N N . GLY B 1 668 ? 14.32 -6.594 -10.945 1 93.56 668 GLY B N 1
ATOM 10800 C CA . GLY B 1 668 ? 15.195 -6.238 -9.844 1 93.56 668 GLY B CA 1
ATOM 10801 C C . GLY B 1 668 ? 16.625 -5.953 -10.281 1 93.56 668 GLY B C 1
ATOM 10802 O O . GLY B 1 668 ? 17.25 -5.027 -9.773 1 93.56 668 GLY B O 1
ATOM 10803 N N . MET B 1 669 ? 17.109 -6.711 -11.211 1 93.88 669 MET B N 1
ATOM 10804 C CA . MET B 1 669 ? 18.453 -6.484 -11.766 1 93.88 669 MET B CA 1
ATOM 10805 C C . MET B 1 669 ? 18.516 -5.152 -12.508 1 93.88 669 MET B C 1
ATOM 10807 O O . MET B 1 669 ? 19.547 -4.48 -12.492 1 93.88 669 MET B O 1
ATOM 10811 N N . PHE B 1 670 ? 17.453 -4.867 -13.141 1 92.44 670 PHE B N 1
ATOM 10812 C CA . PHE B 1 670 ? 17.344 -3.584 -13.828 1 92.44 670 PHE B CA 1
ATOM 10813 C C . PHE B 1 670 ? 17.531 -2.43 -12.859 1 92.44 670 PHE B C 1
ATOM 10815 O O . PHE B 1 670 ? 18.344 -1.529 -13.102 1 92.44 670 PHE B O 1
ATOM 10822 N N . ILE B 1 671 ? 16.859 -2.51 -11.773 1 85.75 671 ILE B N 1
ATOM 10823 C CA . ILE B 1 671 ? 16.938 -1.468 -10.758 1 85.75 671 ILE B CA 1
ATOM 10824 C C . ILE B 1 671 ? 18.344 -1.435 -10.164 1 85.75 671 ILE B C 1
ATOM 10826 O O . ILE B 1 671 ? 18.906 -0.359 -9.93 1 85.75 671 ILE B O 1
ATOM 10830 N N . ALA B 1 672 ? 18.859 -2.566 -9.945 1 86.31 672 ALA B N 1
ATOM 10831 C CA . ALA B 1 672 ? 20.203 -2.67 -9.398 1 86.31 672 ALA B CA 1
ATOM 10832 C C . ALA B 1 672 ? 21.234 -2.041 -10.344 1 86.31 672 ALA B C 1
ATOM 10834 O O . ALA B 1 672 ? 22.141 -1.34 -9.898 1 86.31 672 ALA B O 1
ATOM 10835 N N . ALA B 1 673 ? 21.094 -2.344 -11.578 1 85.94 673 ALA B N 1
ATOM 10836 C CA . ALA B 1 673 ? 22.047 -1.84 -12.57 1 85.94 673 ALA B CA 1
ATOM 10837 C C . ALA B 1 673 ? 21.938 -0.323 -12.703 1 85.94 673 ALA B C 1
ATOM 10839 O O . ALA B 1 673 ? 22.938 0.354 -12.961 1 85.94 673 ALA B O 1
ATOM 10840 N N . LEU B 1 674 ? 20.828 0.148 -12.5 1 76.06 674 LEU B N 1
ATOM 10841 C CA . LEU B 1 674 ? 20.609 1.589 -12.586 1 76.06 674 LEU B CA 1
ATOM 10842 C C . LEU B 1 674 ? 21.219 2.299 -11.383 1 76.06 674 LEU B C 1
ATOM 10844 O O . LEU B 1 674 ? 21.656 3.449 -11.484 1 76.06 674 LEU B O 1
ATOM 10848 N N . SER B 1 675 ? 21.234 1.533 -10.25 1 69.94 675 SER B N 1
ATOM 10849 C CA . SER B 1 675 ? 21.656 2.16 -9.008 1 69.94 675 SER B CA 1
ATOM 10850 C C . SER B 1 675 ? 23.125 1.883 -8.719 1 69.94 675 SER B C 1
ATOM 10852 O O . SER B 1 675 ? 23.734 2.535 -7.871 1 69.94 675 SER B O 1
ATOM 10854 N N . SER B 1 676 ? 23.641 0.637 -9.25 1 62.66 676 SER B N 1
ATOM 10855 C CA . SER B 1 676 ? 24.938 0.094 -8.836 1 62.66 676 SER B CA 1
ATOM 10856 C C . SER B 1 676 ? 26.078 1.023 -9.234 1 62.66 676 SER B C 1
ATOM 10858 O O . SER B 1 676 ? 26.016 1.688 -10.273 1 62.66 676 SER B O 1
ATOM 10860 N N . LYS B 1 677 ? 26.812 1.19 -8.016 1 52.91 677 LYS B N 1
ATOM 10861 C CA . LYS B 1 677 ? 28.125 1.797 -8.172 1 52.91 677 LYS B CA 1
ATOM 10862 C C . LYS B 1 677 ? 29.172 0.744 -8.516 1 52.91 677 LYS B C 1
ATOM 10864 O O . LYS B 1 677 ? 28.969 -0.447 -8.273 1 52.91 677 LYS B O 1
ATOM 10869 N N . GLY B 1 678 ? 30.031 0.937 -9.391 1 51.91 678 GLY B N 1
ATOM 10870 C CA . GLY B 1 678 ? 31.094 0.001 -9.734 1 51.91 678 GLY B CA 1
ATOM 10871 C C . GLY B 1 678 ? 31.578 -0.812 -8.547 1 51.91 678 GLY B C 1
ATOM 10872 O O . GLY B 1 678 ? 31.359 -0.426 -7.395 1 51.91 678 GLY B O 1
ATOM 10873 N N . VAL B 1 679 ? 31.672 -2.268 -8.547 1 47.16 679 VAL B N 1
ATOM 10874 C CA . VAL B 1 679 ? 32.188 -3.211 -7.566 1 47.16 679 VAL B CA 1
ATOM 10875 C C . VAL B 1 679 ? 33.219 -2.516 -6.68 1 47.16 679 VAL B C 1
ATOM 10877 O O . VAL B 1 679 ? 33.312 -2.801 -5.484 1 47.16 679 VAL B O 1
ATOM 10880 N N . ASN B 1 680 ? 34.125 -1.802 -7.191 1 44.78 680 ASN B N 1
ATOM 10881 C CA . ASN B 1 680 ? 35.25 -1.317 -6.43 1 44.78 680 ASN B CA 1
ATOM 10882 C C . ASN B 1 680 ? 34.844 -0.287 -5.383 1 44.78 680 ASN B C 1
ATOM 10884 O O . ASN B 1 680 ? 35.688 0.255 -4.672 1 44.78 680 ASN B O 1
ATOM 10888 N N . ASP B 1 681 ? 33.688 0.019 -5.457 1 46.72 681 ASP B N 1
ATOM 10889 C CA . ASP B 1 681 ? 33.344 1.052 -4.484 1 46.72 681 ASP B CA 1
ATOM 10890 C C . ASP B 1 681 ? 32.906 0.434 -3.164 1 46.72 681 ASP B C 1
ATOM 10892 O O . ASP B 1 681 ? 31.844 -0.222 -3.105 1 46.72 681 ASP B O 1
ATOM 10896 N N . ASP B 1 682 ? 33.75 -0.08 -2.365 1 44.78 682 ASP B N 1
ATOM 10897 C CA . ASP B 1 682 ? 33.75 -0.775 -1.081 1 44.78 682 ASP B CA 1
ATOM 10898 C C . ASP B 1 682 ? 32.719 -0.146 -0.13 1 44.78 682 ASP B C 1
ATOM 10900 O O . ASP B 1 682 ? 32.531 -0.632 0.986 1 44.78 682 ASP B O 1
ATOM 10904 N N . ASN B 1 683 ? 32.375 1.056 -0.248 1 45.5 683 ASN B N 1
ATOM 10905 C CA . ASN B 1 683 ? 31.812 1.706 0.929 1 45.5 683 ASN B CA 1
ATOM 10906 C C . ASN B 1 683 ? 30.297 1.531 0.993 1 45.5 683 ASN B C 1
ATOM 10908 O O . ASN B 1 683 ? 29.547 2.406 0.556 1 45.5 683 ASN B O 1
ATOM 10912 N N . ASP B 1 684 ? 29.828 0.37 0.889 1 49.03 684 ASP B N 1
ATOM 10913 C CA . ASP B 1 684 ? 28.375 0.237 0.987 1 49.03 684 ASP B CA 1
ATOM 10914 C C . ASP B 1 684 ? 27.891 0.613 2.383 1 49.03 684 ASP B C 1
ATOM 10916 O O . ASP B 1 684 ? 28.156 -0.1 3.354 1 49.03 684 ASP B O 1
ATOM 10920 N N . GLY B 1 685 ? 28.016 1.766 2.785 1 49.44 685 GLY B N 1
ATOM 10921 C CA . GLY B 1 685 ? 27.484 2.322 4.027 1 49.44 685 GLY B CA 1
ATOM 10922 C C . GLY B 1 685 ? 26.922 1.27 4.961 1 49.44 685 GLY B C 1
ATOM 10923 O O . GLY B 1 685 ? 27.203 0.08 4.809 1 49.44 685 GLY B O 1
ATOM 10924 N N . GLN B 1 686 ? 26.219 1.561 6.039 1 49.53 686 GLN B N 1
ATOM 10925 C CA . GLN B 1 686 ? 25.672 0.737 7.109 1 49.53 686 GLN B CA 1
ATOM 10926 C C . GLN B 1 686 ? 24.547 -0.156 6.598 1 49.53 686 GLN B C 1
ATOM 10928 O O . GLN B 1 686 ? 24.125 -1.091 7.285 1 49.53 686 GLN B O 1
ATOM 10933 N N . LEU B 1 687 ? 24.125 0.042 5.289 1 51.97 687 LEU B N 1
ATOM 10934 C CA . LEU B 1 687 ? 23.047 -0.801 4.777 1 51.97 687 LEU B CA 1
ATOM 10935 C C . LEU B 1 687 ? 23.562 -2.189 4.426 1 51.97 687 LEU B C 1
ATOM 10937 O O . LEU B 1 687 ? 22.797 -3.146 4.34 1 51.97 687 LEU B O 1
ATOM 10941 N N . SER B 1 688 ? 24.844 -2.354 4.195 1 57.34 688 SER B N 1
ATOM 10942 C CA . SER B 1 688 ? 25.422 -3.684 4.016 1 57.34 688 SER B CA 1
ATOM 10943 C C . SER B 1 688 ? 25.109 -4.586 5.203 1 57.34 688 SER B C 1
ATOM 10945 O O . SER B 1 688 ? 25.109 -5.812 5.074 1 57.34 688 SER B O 1
ATOM 10947 N N . TYR B 1 689 ? 24.766 -3.842 6.27 1 57.62 689 TYR B N 1
ATOM 10948 C CA . TYR B 1 689 ? 24.422 -4.566 7.488 1 57.62 689 TYR B CA 1
ATOM 10949 C C . TYR B 1 689 ? 23.078 -5.277 7.336 1 57.62 689 TYR B C 1
ATOM 10951 O O . 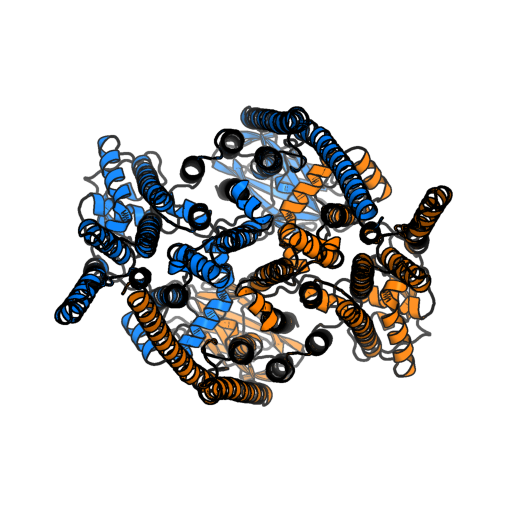TYR B 1 689 ? 22.828 -6.285 8 1 57.62 689 TYR B O 1
ATOM 10959 N N . PHE B 1 690 ? 22.297 -4.758 6.387 1 57.31 690 PHE B N 1
ATOM 10960 C CA . PHE B 1 690 ? 21 -5.371 6.16 1 57.31 690 PHE B CA 1
ATOM 10961 C C . PHE B 1 690 ? 21.141 -6.824 5.723 1 57.31 690 PHE B C 1
ATOM 10963 O O . PHE B 1 690 ? 20.375 -7.688 6.141 1 57.31 690 PHE B O 1
ATOM 10970 N N . TYR B 1 691 ? 22.125 -7.02 5.004 1 60.16 691 TYR B N 1
ATOM 10971 C CA . TYR B 1 691 ? 22.344 -8.367 4.488 1 60.16 691 TYR B CA 1
ATOM 10972 C C . TYR B 1 691 ? 23.281 -9.156 5.398 1 60.16 691 TYR B C 1
ATOM 10974 O O . TYR B 1 691 ? 23.062 -10.344 5.645 1 60.16 691 TYR B O 1
ATOM 10982 N N . ASP B 1 692 ? 24.172 -8.43 5.898 1 67.75 692 ASP B N 1
ATOM 10983 C CA . ASP B 1 692 ? 25.141 -9.133 6.742 1 67.75 692 ASP B CA 1
ATOM 10984 C C . ASP B 1 692 ? 24.484 -9.625 8.031 1 67.75 692 ASP B C 1
ATOM 10986 O O . ASP B 1 692 ? 24.891 -10.656 8.578 1 67.75 692 ASP B O 1
ATOM 10990 N N . TYR B 1 693 ? 23.453 -8.93 8.297 1 74.25 693 TYR B N 1
ATOM 10991 C CA . TYR B 1 693 ? 22.812 -9.281 9.562 1 74.25 693 TYR B CA 1
ATOM 10992 C C . TYR B 1 693 ? 21.516 -10.047 9.32 1 74.25 693 TYR B C 1
ATOM 10994 O O . TYR B 1 693 ? 20.734 -10.258 10.242 1 74.25 693 TYR B O 1
ATOM 11002 N N . HIS B 1 694 ? 21.25 -10.531 8.141 1 84.19 694 HIS B N 1
ATOM 11003 C CA . HIS B 1 694 ? 20.125 -11.359 7.746 1 84.19 694 HIS B CA 1
ATOM 11004 C C . HIS B 1 694 ? 18.797 -10.656 8.031 1 84.19 694 HIS B C 1
ATOM 11006 O O . HIS B 1 694 ? 17.797 -11.305 8.32 1 84.19 694 HIS B O 1
ATOM 11012 N N . ILE B 1 695 ? 18.797 -9.32 8.031 1 86 695 ILE B N 1
ATOM 11013 C CA . ILE B 1 695 ? 17.594 -8.555 8.336 1 86 695 ILE B CA 1
ATOM 11014 C C . ILE B 1 695 ? 16.516 -8.859 7.309 1 86 695 ILE B C 1
ATOM 11016 O O . ILE B 1 695 ? 15.352 -9.07 7.664 1 86 695 ILE B O 1
ATOM 11020 N N . GLY B 1 696 ? 16.891 -8.906 6.027 1 88.06 696 GLY B N 1
ATOM 11021 C CA . GLY B 1 696 ? 15.938 -9.227 4.984 1 88.06 696 GLY B CA 1
ATOM 11022 C C . GLY B 1 696 ? 15.289 -10.586 5.164 1 88.06 696 GLY B C 1
ATOM 11023 O O . GLY B 1 696 ? 14.078 -10.734 4.98 1 88.06 696 GLY B O 1
ATOM 11024 N N . SER B 1 697 ? 16.062 -11.562 5.578 1 91.81 697 SER B N 1
ATOM 11025 C CA . SER B 1 697 ? 15.547 -12.906 5.785 1 91.81 697 SER B CA 1
ATOM 11026 C C . SER B 1 697 ? 14.562 -12.953 6.945 1 91.81 697 SER B C 1
ATOM 11028 O O . SER B 1 697 ? 13.555 -13.672 6.883 1 91.81 697 SER B O 1
ATOM 11030 N N . TYR B 1 698 ? 14.891 -12.172 7.98 1 91.69 698 TYR B N 1
ATOM 11031 C CA . TYR B 1 698 ? 13.984 -12.117 9.117 1 91.69 698 TYR B CA 1
ATOM 11032 C C . TYR B 1 698 ? 12.656 -11.484 8.734 1 91.69 698 TYR B C 1
ATOM 11034 O O . TYR B 1 698 ? 11.586 -11.984 9.102 1 91.69 698 TYR B O 1
ATOM 11042 N N . ILE B 1 699 ? 12.758 -10.438 7.988 1 92.5 699 ILE B N 1
ATOM 11043 C CA . ILE B 1 699 ? 11.531 -9.742 7.582 1 92.5 699 ILE B CA 1
ATOM 11044 C C . ILE B 1 699 ? 10.68 -10.672 6.723 1 92.5 699 ILE B C 1
ATOM 11046 O O . ILE B 1 699 ? 9.469 -10.781 6.934 1 92.5 699 ILE B O 1
ATOM 11050 N N . LEU B 1 700 ? 11.305 -11.352 5.812 1 95.06 700 LEU B N 1
ATOM 11051 C CA . LEU B 1 700 ? 10.594 -12.258 4.918 1 95.06 700 LEU B CA 1
ATOM 11052 C C . LEU B 1 700 ? 9.961 -13.398 5.703 1 95.06 700 LEU B C 1
ATOM 11054 O O . LEU B 1 700 ? 8.82 -13.789 5.434 1 95.06 700 LEU B O 1
ATOM 11058 N N . LEU B 1 701 ? 10.672 -13.906 6.652 1 95.62 701 LEU B N 1
ATOM 11059 C CA . LEU B 1 701 ? 10.133 -14.984 7.477 1 95.62 701 LEU B CA 1
ATOM 11060 C C . LEU B 1 701 ? 8.945 -14.492 8.305 1 95.62 701 LEU B C 1
ATOM 11062 O O . LEU B 1 701 ? 7.902 -15.141 8.336 1 95.62 701 LEU B O 1
ATOM 11066 N N . VAL B 1 702 ? 9.078 -13.367 8.93 1 93.94 702 VAL B N 1
ATOM 11067 C CA . VAL B 1 702 ? 8.031 -12.836 9.797 1 93.94 702 VAL B CA 1
ATOM 11068 C C . VAL B 1 702 ? 6.781 -12.531 8.977 1 93.94 702 VAL B C 1
ATOM 11070 O O . VAL B 1 702 ? 5.664 -12.781 9.422 1 93.94 702 VAL B O 1
ATOM 11073 N N . ILE B 1 703 ? 6.949 -12 7.812 1 94.31 703 ILE B N 1
ATOM 11074 C CA . ILE B 1 703 ? 5.809 -11.695 6.957 1 94.31 703 ILE B CA 1
ATOM 11075 C C . ILE B 1 703 ? 5.062 -12.984 6.621 1 94.31 703 ILE B C 1
ATOM 11077 O O . ILE B 1 703 ? 3.83 -13.031 6.691 1 94.31 703 ILE B O 1
ATOM 11081 N N . ASN B 1 704 ? 5.789 -14.008 6.254 1 95.94 704 ASN B N 1
ATOM 11082 C CA . ASN B 1 704 ? 5.137 -15.273 5.945 1 95.94 704 ASN B CA 1
ATOM 11083 C C . ASN B 1 704 ? 4.434 -15.859 7.168 1 95.94 704 ASN B C 1
ATOM 11085 O O . ASN B 1 704 ? 3.391 -16.5 7.039 1 95.94 704 ASN B O 1
ATOM 11089 N N . MET B 1 705 ? 5.02 -15.609 8.344 1 95 705 MET B N 1
ATOM 11090 C CA . MET B 1 705 ? 4.387 -16.047 9.586 1 95 705 MET B CA 1
ATOM 11091 C C . MET B 1 705 ? 3.059 -15.336 9.797 1 95 705 MET B C 1
ATOM 11093 O O . MET B 1 705 ? 2.051 -15.969 10.125 1 95 705 MET B O 1
ATOM 11097 N N . LEU B 1 706 ? 3.021 -14.102 9.594 1 92.38 706 LEU B N 1
ATOM 11098 C CA . LEU B 1 706 ? 1.808 -13.312 9.766 1 92.38 706 LEU B CA 1
ATOM 11099 C C . LEU B 1 706 ? 0.755 -13.695 8.734 1 92.38 706 LEU B C 1
ATOM 11101 O O . LEU B 1 706 ? -0.435 -13.773 9.047 1 92.38 706 LEU B O 1
ATOM 11105 N N . VAL B 1 707 ? 1.209 -13.898 7.531 1 92.62 707 VAL B N 1
ATOM 11106 C CA . VAL B 1 707 ? 0.325 -14.266 6.434 1 92.62 707 VAL B CA 1
ATOM 11107 C C . VAL B 1 707 ? -0.384 -15.578 6.762 1 92.62 707 VAL B C 1
ATOM 11109 O O . VAL B 1 707 ? -1.583 -15.727 6.512 1 92.62 707 VAL B O 1
ATOM 11112 N N . ILE B 1 708 ? 0.299 -16.484 7.312 1 93.5 708 ILE B N 1
ATOM 11113 C CA . ILE B 1 708 ? -0.281 -17.781 7.641 1 93.5 708 ILE B CA 1
ATOM 11114 C C . ILE B 1 708 ? -1.346 -17.625 8.727 1 93.5 708 ILE B C 1
ATOM 11116 O O . ILE B 1 708 ? -2.369 -18.312 8.711 1 93.5 708 ILE B O 1
ATOM 11120 N N . VAL B 1 709 ? -1.152 -16.719 9.688 1 91.31 709 VAL B N 1
ATOM 11121 C CA . VAL B 1 709 ? -2.164 -16.422 10.703 1 91.31 709 VAL B CA 1
ATOM 11122 C C . VAL B 1 709 ? -3.426 -15.891 10.023 1 91.31 709 VAL B C 1
ATOM 11124 O O . VAL B 1 709 ? -4.539 -16.281 10.383 1 91.31 709 VAL B O 1
ATOM 11127 N N . ASP B 1 710 ? -3.256 -15.102 9.07 1 89 710 ASP B N 1
ATOM 11128 C CA . ASP B 1 710 ? -4.391 -14.516 8.359 1 89 710 ASP B CA 1
ATOM 11129 C C . ASP B 1 710 ? -5.137 -15.578 7.551 1 89 710 ASP B C 1
ATOM 11131 O O . ASP B 1 710 ? -6.363 -15.523 7.426 1 89 710 ASP B O 1
ATOM 11135 N N . VAL B 1 711 ? -4.422 -16.469 6.934 1 90.12 711 VAL B N 1
ATOM 11136 C CA . VAL B 1 711 ? -5.043 -17.547 6.176 1 90.12 711 VAL B CA 1
ATOM 11137 C C . VAL B 1 711 ? -5.906 -18.406 7.105 1 90.12 711 VAL B C 1
ATOM 11139 O O . VAL B 1 711 ? -7.035 -18.75 6.762 1 90.12 711 VAL B O 1
ATOM 11142 N N . TYR B 1 712 ? -5.434 -18.688 8.289 1 85.75 712 TYR B N 1
ATOM 11143 C CA . TYR B 1 712 ? -6.211 -19.484 9.234 1 85.75 712 TYR B CA 1
ATOM 11144 C C . TYR B 1 712 ? -7.418 -18.703 9.734 1 85.75 712 TYR B C 1
ATOM 11146 O O . TYR B 1 712 ? -8.477 -19.297 9.992 1 85.75 712 TYR B O 1
ATOM 11154 N N . THR B 1 713 ? -7.18 -17.453 9.938 1 81.44 713 THR B N 1
ATOM 11155 C CA . THR B 1 713 ? -8.312 -16.625 10.328 1 81.44 713 THR B CA 1
ATOM 11156 C C . THR B 1 713 ? -9.422 -16.703 9.281 1 81.44 713 THR B C 1
ATOM 11158 O O . THR B 1 713 ? -10.602 -16.812 9.625 1 81.44 713 THR B O 1
ATOM 11161 N N . TYR B 1 714 ? -9.031 -16.672 8.055 1 81.88 714 TYR B N 1
ATOM 11162 C CA . TYR B 1 714 ? -9.992 -16.797 6.965 1 81.88 714 TYR B CA 1
ATOM 11163 C C . TYR B 1 714 ? -10.688 -18.141 6.992 1 81.88 714 TYR B C 1
ATOM 11165 O O . TYR B 1 714 ? -11.898 -18.234 6.793 1 81.88 714 TYR B O 1
ATOM 11173 N N . ILE B 1 715 ? -10.008 -19.219 7.25 1 80 715 ILE B N 1
ATOM 11174 C CA . ILE B 1 715 ? -10.547 -20.562 7.27 1 80 715 ILE B CA 1
ATOM 11175 C C . ILE B 1 715 ? -11.523 -20.719 8.43 1 80 715 ILE B C 1
ATOM 11177 O O . ILE B 1 715 ? -12.578 -21.344 8.281 1 80 715 ILE B O 1
ATOM 11181 N N . ILE B 1 716 ? -11.18 -20.109 9.523 1 71.31 716 ILE B N 1
ATOM 11182 C CA . ILE B 1 716 ? -12.039 -20.156 10.703 1 71.31 716 ILE B CA 1
ATOM 11183 C C . ILE B 1 716 ? -13.344 -19.422 10.422 1 71.31 716 ILE B C 1
ATOM 11185 O O . ILE B 1 716 ? -14.422 -19.891 10.797 1 71.31 716 ILE B O 1
ATOM 11189 N N . MET B 1 717 ? -13.25 -18.359 9.734 1 68.31 717 MET B N 1
ATOM 11190 C CA . MET B 1 717 ? -14.414 -17.516 9.516 1 68.31 717 MET B CA 1
ATOM 11191 C C . MET B 1 717 ? -15.305 -18.094 8.422 1 68.31 717 MET B C 1
ATOM 11193 O O . MET B 1 717 ? -16.516 -17.875 8.422 1 68.31 717 MET B O 1
ATOM 11197 N N . ASN B 1 718 ? -14.734 -18.797 7.434 1 63.47 718 ASN B N 1
ATOM 11198 C CA . ASN B 1 718 ? -15.508 -19.25 6.285 1 63.47 718 ASN B CA 1
ATOM 11199 C C . ASN B 1 718 ? -15.742 -20.766 6.34 1 63.47 718 ASN B C 1
ATOM 11201 O O . ASN B 1 718 ? -16.375 -21.328 5.453 1 63.47 718 ASN B O 1
ATOM 11205 N N . GLY B 1 719 ? -15.086 -21.438 7.258 1 57.88 719 GLY B N 1
ATOM 11206 C CA . GLY B 1 719 ? -15.32 -22.859 7.406 1 57.88 719 GLY B CA 1
ATOM 11207 C C . GLY B 1 719 ? -16.422 -23.188 8.398 1 57.88 719 GLY B C 1
ATOM 11208 O O . GLY B 1 719 ? -16.797 -22.344 9.219 1 57.88 719 GLY B O 1
#

Nearest PDB structures (foldseek):
  8eap-assembly1_G  TM=5.836E-01  e=1.726E-01  Salmonella phage P22
  6a3v-assembly5_I  TM=4.327E-01  e=8.677E-01  Homo sapiens
  4xup-assembly6_F  TM=4.382E-01  e=1.112E+00  Paenibacillus barcinonensis
  8h3s-assembly1_A  TM=4.924E-01  e=2.655E+00  Homo sapiens
  8eap-assembly1_G  TM=5.837E-01  e=1.375E-01  Salmonella phage P22

InterPro domains:
  IPR018674 Protein of unknown function DUF2142, membrane [PF09913] (286-666)

Foldseek 3Di:
DVVVVVVVVVVVVVVVVVVVLVVVLVVVVVVLVVCLVVLLVPLQPADLVLVQLDDDPQKDWDKDFAPDKAKDWDAAQQFFWFKKKWAKAAPDDDDQAKKKWKWKAWPVGDIQFTDIDGCPPADDNRMDIGTRGDGGHHGTIMMMMMHIPDGGMMITIARPVRRHGDMRTDGPCQVVPPQSVVLSVLLSVLLVLLSVQLVCQLVCLVPPVPPPPPDRNGPCQLNVLSVLLNVLSSVLSNLQSSQCSRPSVSSVLLSLLNVVSSVLSVCSNPVVVPVLVSLLSLLVSLLVSLLVQADPPQFALQLLLLQQLQCVLVPNQAWDFPDLQFIGDKAFPLLVVLVDQAGFGDRVHIDGDGRQVCQLAGNLLQVQLSVQLVVQVVPGRGNNSSQSSSLVSQLVVLSVLLSLLLVQAPWLSLLSSLLCLQLLNSNCSRTSDSLNSLLSLLSSLLRLLNSQLPDPDAQDPVSLVVNQVSLLSNLRSDVLLNLSLLSNVSHDQQPPPDPDPVRNVVSVVRSVVSNCSSNVNSNVSSVVSSCRSVVSRHANDPQQALVLQVVLCVVPVVLVVQQLVVQCVVCVVVLLCQSRPCAGGSSPQGADPCSSVLSVVLSLLSLQPMADAPSCLDPSNLVSLVSSLVSSSVSQLSVQSSGVHHRSDSHRPDRHNNSNSNSSSSNSSNSNSVNHDHNPPPCPDCSVCCVSNCVSVSSSSSSSSRSSSSSVSVVVVPD/DVVVVVVVVVVVVVVVVVVVLVVVLVVVVVVLVVCLVVLLPCLQPADLVLVQLDDDPQKDWDKDFAPDKAKDKDAAQQFFWFKKKWAKAAPDDDDQAKKKWKWKAWPVGDIQFTDIDGCPPADDNRMDIGTRGDGGHHGTIMMMMMHIPDGGMMITIARPVRRHGDMRTDGPCQVVPPQSVVLSVLLSVLLVLLSVQLVCQLVCLVPPVPPPPDDDNGPCQLNVLSVLLNVLSSVLSNLQSSQCSRPSVSSVLLSLLNVVSSVLSVCSNPVVVPVLVSLLSLLVSLLVSLLVQADPPQFALQLLLLQQLQCVLVPCQAWDFPDLQFIGDKAFPLLVVLVDQAGFGDRVHIDGDGRQVCQLAGNLLQVQLSVQLVVQVVPGRGNNSSQSSSLVSQLVVLSVLLSLLLVQAPWLSLLSSLLCLQLLNSNQSRTSDSLNSLLSLLSSLLRLLNSQLPDPDAQDPVNLVVNQVSLLSNLRSDVLLNLSLLSNVSHDQQPPPDPDPVRNVVSVVRSVVSNCSSNVNSNVSSVVSSCRSVVSRHAPDPQQALVLQVVLCVVPVVLVVVQLVVQCVVCVVVLLCQSRPCAGGSSPQGADPCRSVLSVVLSLLSLQPMADAPSCLDPSNLVSLVSSLVSSSVSQLSVQSSGVHHRSDSHRPDRHNNSNSNSSSSNSSNSNSVNHDHNPPPCPDCSVCCVSNCVSVSSSSSSSSRSSSSSVSVVVVPD

pLDDT: mean 84.47, std 14.69, range [27.22, 98.56]

Solvent-accessible surface area (backbone atoms only — not comparable to full-atom values): 73570 Å² total; per-residue (Å²): 117,70,68,58,53,54,51,52,50,50,47,50,52,50,49,54,51,47,52,51,46,51,50,49,50,49,49,51,50,50,46,47,59,51,47,49,63,41,46,61,67,48,43,70,68,48,59,94,57,31,75,67,69,52,88,50,87,58,46,38,67,49,73,37,39,56,85,41,70,45,48,36,72,46,68,22,80,53,45,50,28,44,31,32,33,39,33,50,44,66,93,62,86,75,50,78,79,35,30,36,37,38,35,27,26,42,81,86,67,47,76,70,27,81,42,77,44,72,54,52,72,73,50,79,89,33,47,46,77,40,75,44,70,43,71,32,52,60,76,41,50,27,45,37,36,44,26,47,70,36,90,51,67,40,22,36,38,11,32,60,90,73,55,27,52,52,69,50,75,39,36,75,54,59,82,70,28,67,52,62,55,50,38,47,49,53,51,39,51,48,44,49,52,30,43,48,48,32,50,49,41,52,49,47,26,60,66,61,49,68,76,64,84,86,70,70,85,48,57,56,56,44,36,47,33,21,47,50,37,32,53,48,48,51,54,47,45,30,54,42,39,49,61,29,65,88,32,62,69,49,39,54,53,49,42,52,50,50,51,50,46,50,50,46,30,50,38,46,58,76,43,50,87,46,52,69,58,53,52,50,49,49,52,52,53,55,36,51,50,50,50,75,62,55,56,89,62,38,40,63,63,17,56,34,33,43,52,46,32,52,42,42,56,74,67,44,77,60,53,41,63,79,48,78,78,35,21,22,46,79,38,41,51,38,69,75,36,55,89,37,82,80,30,49,64,39,85,84,49,60,36,84,42,74,24,61,91,43,40,44,56,43,65,79,25,31,50,42,25,23,53,22,36,56,56,33,57,75,76,42,53,39,36,42,62,29,53,52,37,18,18,50,27,28,26,51,48,26,49,54,37,44,51,51,19,54,68,53,28,75,60,45,46,64,34,49,48,51,54,56,51,24,47,32,43,35,51,33,26,28,33,44,39,53,58,20,38,41,35,23,46,39,48,29,42,52,17,50,48,52,31,48,31,63,46,91,63,75,79,46,72,68,51,50,52,52,52,26,51,40,45,25,53,34,13,40,45,41,67,54,56,45,42,60,58,59,58,55,74,56,39,74,66,51,80,69,75,68,84,57,81,77,51,55,60,56,30,51,50,49,28,50,49,53,49,44,49,49,48,45,52,15,52,51,49,20,53,50,43,50,52,65,31,36,66,57,65,56,53,80,46,84,65,18,41,43,69,59,21,51,52,44,46,74,72,36,49,64,63,43,52,50,23,52,52,51,28,43,71,73,39,42,54,57,29,50,23,26,33,42,30,27,28,31,56,68,61,74,42,65,33,62,72,50,52,32,59,54,49,50,48,48,50,51,52,36,18,56,67,30,64,40,54,71,68,60,45,30,71,68,39,38,51,45,27,46,48,35,44,52,50,35,52,48,36,52,53,46,53,36,38,23,46,63,25,42,59,81,49,74,53,59,52,87,80,58,18,60,72,51,58,64,51,40,60,47,41,36,48,31,53,13,33,51,42,36,46,66,63,84,62,75,74,61,29,58,54,52,45,40,64,71,30,44,46,62,58,51,50,44,50,50,51,46,54,53,41,51,49,34,53,45,39,50,46,62,73,75,97,115,75,69,58,54,54,50,51,52,48,48,50,51,52,50,53,52,47,52,50,45,51,49,48,50,49,49,50,49,52,47,46,59,50,47,50,61,40,42,58,70,50,56,56,75,45,58,94,56,31,74,67,68,53,86,48,89,58,48,38,68,49,74,38,39,56,85,39,70,46,49,35,71,46,67,22,80,54,47,51,29,42,31,32,34,36,30,49,44,67,94,61,85,75,49,80,76,34,33,36,36,39,35,27,27,42,80,89,67,47,75,69,29,81,42,76,44,69,54,50,74,71,48,79,88,34,47,46,78,39,76,44,70,43,70,32,50,59,76,41,51,27,44,37,36,44,27,46,69,38,91,52,66,39,21,38,38,10,33,59,90,73,56,26,55,52,68,50,76,39,36,74,53,57,80,70,27,67,53,64,54,51,39,50,49,53,51,40,51,48,44,49,52,27,43,47,47,33,50,50,40,53,48,46,25,58,66,61,48,67,79,65,86,88,69,70,85,47,57,56,56,45,37,48,32,21,48,50,37,32,54,47,47,53,54,47,46,38,54,41,35,48,62,29,67,89,31,62,67,48,39,52,55,49,41,52,50,51,50,50,44,51,51,47,31,50,38,47,57,75,43,50,87,45,52,68,58,52,52,52,49,49,52,52,54,55,36,52,50,49,49,72,63,56,57,90,63,37,39,62,64,17,56,36,34,44,53,45,33,52,41,42,54,74,66,45,76,62,54,42,62,80,48,77,79,36,21,21,45,79,39,43,51,37,67,76,36,55,87,38,84,81,30,49,65,40,83,84,50,61,35,84,42,74,25,61,92,42,41,45,56,44,65,78,24,32,50,42,25,23,55,23,36,56,56,33,57,76,76,43,52,38,38,41,61,29,52,51,35,18,16,50,27,27,26,51,49,26,48,54,37,44,53,52,18,55,68,53,28,75,58,46,46,66,35,49,48,52,56,55,51,23,48,35,44,34,50,33,25,27,31,43,39,53,57,19,37,39,37,20,47,38,46,29,42,52,17,52,46,53,32,50,30,65,45,89,64,76,79,46,72,67,52,50,51,51,52,26,51,39,45,24,53,36,13,41,44,42,66,54,54,46,44,60,58,58,57,57,73,56,40,73,67,51,82,71,75,69,86,57,80,75,52,53,62,56,32,52,51,50,28,51,49,51,50,43,50,50,49,46,51,16,54,51,49,19,52,50,43,50,51,64,31,36,66,57,65,57,54,78,46,84,66,18,40,43,70,60,21,52,50,44,47,73,72,36,48,64,62,44,52,50,22,52,51,51,28,43,71,73,40,41,54,58,29,50,24,27,33,41,30,27,30,31,57,68,62,75,41,64,32,62,72,51,51,29,59,54,49,52,50,50,51,50,53,36,18,56,68,30,65,41,55,69,68,61,44,32,71,68,39,40,50,44,27,46,48,35,43,51,50,35,52,49,37,52,53,47,53,37,38,21,46,63,26,43,60,80,50,74,53,59,54,85,79,57,17,61,72,50,56,63,51,40,61,46,41,36,47,29,53,13,34,50,42,35,46,65,61,84,61,75,72,60,32,57,55,54,44,40,64,70,32,44,46,61,57,50,51,43,51,51,51,49,52,53,42,52,50,35,53,44,39,50,46,62,71,74,99

Organism: Butyrivibrio fibrisolvens (NCBI:txid831)

Radius of gyration: 33.95 Å; Cα contacts (8 Å, |Δi|>4): 2395; chains: 2; bounding box: 98×94×78 Å

Secondary structure (DSSP, 8-state):
-HHHHHHHHHHHHHHHHHHHHHHHHHHHHHHHHHHHHHHHHHTT---TTHHHHS--TTEEEEEE-TT--EEEEEEB-SSEEEEEEEEEE-SSPPPTT-EEEEEEE-TTS-EEEEEEEE-SSPPGGGEEEEEEEEEPPBT-EEEEEEEESSS--EEEEEETTT-PBP-EEEETTTTT-HHHHHHHHHHHHHHHHHHHHHHHHHHHHHHHTTSSSS--SS-HHHHHHHHHHHHHHHHHHHHHHHHHTT-HHHHHHHHHHHHHHHHHHHHHHHSTT-HHHHHHHHHHHHHHHHHHHSPTT-STTHHHHHHHHHHHHTT--S-EEEETTEEEEEEEGGGG-TT-TT-B--TTSEEEEE-GGGTT--GGGGHHHHHHHHHHHHH--BHHHHHHHHHHHHHHHHHHHHHHHHHH-SS-HHHHHHHHTSHHHHHHHHSS-SHHHHHHHHHHHHHHHHHHHH--S---HHHHHHHHHHHHHHHHH-GGGGGGGGGGGGS--S------TTHHHHHHHHHHHHHHHHHHHHHHHHHHHHHHHHTT---SSTT--HHHHHHHHHH-HHHHHHHHHHHHHHHHHHHHHHHHTSEETTTTEE--THHHHHHHHHHHHHHHT----GGGSSHHHHHHHHHHHHHHHHHHHHHHHHHHS-TT-SS-----GGGGTTTHHHHHHHHHHHH---TT-----TTHHHHHTTHHHHHHHHHHHHHHHHHHHHHHHH-/-HHHHHHHHHHHHHHHHHHHHHHHHHHHHHHHHHHHHHHHHHTT---TTHHHHS--TTEEEEEE-TT--EEEEEEB-SSEEEEEEEEEE-SSPPPTT-EEEEEEE-TTS-EEEEEEEE-SSPPGGGEEEEEEEEEPPBT-EEEEEEEESSS--EEEEEETTT-PBP-EEEETTTTT-HHHHHHHHHHHHHHHHHHHHHHHHHHHHHHHTTSSSS--SS-HHHHHHHHHHHHHHHHHHHHHHHHHTT-HHHHHHHHHHHHHHHHHHHHHHHSTT-HHHHHHHHHHHHHHHHHHHSPTT-STTHHHHHHHHHHHHTT--S-EEEETTEEEEEEEGGGG-TT-TT-B--TTSEEEEE-GGGTT--GGGGHHHHHHHHHHHHH--BHHHHHHHHHHHHHHHHHHHHHHHHHH-SS-HHHHHHHHTSHHHHHHHHSS-SHHHHHHHHHHHHHHHHHHHH--S---HHHHHHHHHHHHHHHHH-GGGGGGGGGGGGS--S------TTHHHHHHHHHHHHHHHHHHHHHHHHHHHHHHHHTT---SSTT--HHHHHHHHHH-HHHHHHHHHHHHHHHHHHHHHHHHTSEETTTTEE--THHHHHHHHHHHHHHHT----GGGSSHHHHHHHHHHHHHHHHHHHHHHHHHHS-TT-SS-----GGGGTTTHHHHHHHHHHHH---TT----TTTHHHHHTTHHHHHHHHHHHHHHHHHHHHHHHH-

Sequence (1438 aa):
MAGYTTKENAIVQNKNNNIFRYIAAGIIFLLLVLIWPLSLFQTTDSDINNRLLKEDDSYTYYYLSSGEYITTVLKGDGSYIDNGAVRLRFQGQVPQDACMHYYMYDPEGNMVVDQHIDLFERPENDVYQIPFGIVMDKGAGYQFIIAPDNDFTVGVYCLGESTEPAVVMHSSDQISSTTPVAVSGILKLCIWICGLLCIGMLIGSAVFESKAKNSCLFDTKAFIPAILSLLSIIVYGQYLFDHNIESGEGLIKGAFFVVIITIMAFMCIFAGRFKLLIYGFLILAVGSIYILTFPAGSIPDEVNHFYRAFSLAFGNLQSVKFSDTSVGSVLPTAIQALSDPEAVFDFADTAQIDFNNTSLYAPVCYIPQIIGIRIALLFTGNVYSVFMTARWAGFIGAFILYMFALYIIPAGRELLFAVMMLPMTIQEMTGVTSDGMTNAIAFLFIALVLKKAVSDSDLSKKDLVLITILGTLVGMCKIVYIVLLILLLLIPVGNTSGEGNDHHSKKSDNSRFTYGIMFGIPVIMCLISNVFFGQNLVSNGENMEAGAQIKYVLTHIPATIMTVIRSTIEYGMQWIGEMTGDYLGQLNIRTLPVVTLVLVIVLIVSSKNIRLPKELRSVKAIWIYGLISVFGFLLILGSIYATWNTVGDFLIRGIQGRYFLTILPVFGMFIAALSSKGVNDDNDGQLSYFYDYHIGSYILLVINMLVIVDVYTYIIMNGMAGYTTKENAIVQNKNNNIFRYIAAGIIFLLLVLIWPLSLFQTTDSDINNRLLKEDDSYTYYYLSSGEYITTVLKGDGSYIDNGAVRLRFQGQVPQDACMHYYMYDPEGNMVVDQHIDLFERPENDVYQIPFGIVMDKGAGYQFIIAPDNDFTVGVYCLGESTEPAVVMHSSDQISSTTPVAVSGILKLCIWICGLLCIGMLIGSAVFESKAKNSCLFDTKAFIPAILSLLSIIVYGQYLFDHNIESGEGLIKGAFFVVIITIMAFMCIFAGRFKLLIYGFLILAVGSIYILTFPAGSIPDEVNHFYRAFSLAFGNLQSVKFSDTSVGSVLPTAIQALSDPEAVFDFADTAQIDFNNTSLYAPVCYIPQIIGIRIALLFTGNVYSVFMTARWAGFIGAFILYMFALYIIPAGRELLFAVMMLPMTIQEMTGVTSDGMTNAIAFLFIALVLKKAVSDSDLSKKDLVLITILGTLVGMCKIVYIVLLILLLLIPVGNTSGEGNDHHSKKSDNSRFTYGIMFGIPVIMCLISNVFFGQNLVSNGENMEAGAQIKYVLTHIPATIMTVIRSTIEYGMQWIGEMTGDYLGQLNIRTLPVVTLVLVIVLIVSSKNIRLPKELRSVKAIWIYGLISVFGFLLILGSIYATWNTVGDFLIRGIQGRYFLTILPVFGMFIAALSSKGVNDDNDGQLSYFYDYHIGSYILLVINMLVIVDVYTYIIMNG